Protein AF-0000000077094442 (afdb_homodimer)

Secondary structure (DSSP, 8-state):
------HHHHHHTTT--S--SSEEE-SS-EEEEETTTTEEEEEEEEE--HHHHHHHHHHTT-------S-------S---TT---B--TTS-GGG---GGG--TTSSS---TT-TTEEEEESS-GGG--S-HHHHHHTTBHHHHEEEEEHHHIIIIIHHHHHHHHHHHTT-TTEEEEEEEEE--EEEEES-GGGG-SSS---PPPBEEPP-TTSSSS-GGG-EEEEEEEEETTTTEE--SEEEEEEEEE-TTS-EEEEEEEEESS---S---GGGGB--HHHHHHHH-----GGGS----TT---SS--------GGGSPBHHHHS----PPPTHHHHHHHHHHHHH--SHHHHHHHHHHHHHHHHHH-TT-SS-PPPHHHHHHHHHHHHHHHHHHHHHH-/------HHHHHHTTT--S--SSEEE-SS-EEEEETTTTEEEEEEEEE--HHHHHHHHHHTT-------S-------S---TT---B--TTS-GGG---GGG--TTSSS---TT-TTEEEEESS-GGG--S-HHHHHHTTBHHHHEEEEEHHHIIIIIHHHHHHHHHHHTT-TTEEEEEEEEE--EEEEES-GGGG-SSS---PPPBEEPP-TTSSSS-GGG-EEEEEEEEETTTTEE--SEEEEEEEEE-TTS-EEEEEEEEESS---S---GGGGB--HHHHHHHH-----GGGS----TT---SS--------GGGSPBHHHHS----PPPTHHHHHHHHHHHHH--SHHHHHHHHHHHHHHHHHH-TT-SS-PPPHHHHHHHHHHHHHHHHHHHHHH-

Solvent-accessible surface area (backbone atoms only — not comparable to full-atom values): 44102 Å² total; per-residue (Å²): 128,83,80,76,70,49,62,45,56,48,59,48,49,62,40,41,64,46,69,72,35,60,71,42,83,58,86,65,36,36,24,22,47,29,45,43,43,32,22,31,57,29,30,41,33,53,42,63,7,73,89,42,36,67,60,46,41,53,40,66,64,58,71,83,71,76,76,61,85,88,62,67,88,64,80,77,49,44,68,70,77,88,66,63,66,36,54,46,82,87,44,59,73,82,42,41,34,51,58,80,35,42,66,28,70,74,87,66,88,69,54,76,86,31,73,50,20,21,72,33,54,59,54,52,52,89,78,28,27,88,35,57,66,42,27,48,57,33,31,24,32,35,49,22,24,41,56,24,24,42,41,25,48,70,37,62,48,42,43,54,56,52,42,54,60,58,49,28,76,70,13,61,64,7,34,38,38,40,23,32,55,31,65,61,70,43,45,20,35,52,48,77,80,54,40,56,85,88,53,93,39,83,59,62,52,34,32,78,40,77,57,79,86,48,82,78,65,65,66,80,63,43,35,42,29,37,67,40,43,37,35,40,92,69,45,32,44,37,41,50,23,39,36,41,37,39,39,34,23,34,82,86,66,49,60,29,28,45,27,35,51,43,67,45,37,55,56,60,64,93,68,64,57,68,76,30,49,46,60,51,64,58,52,26,48,56,53,40,40,44,75,42,59,63,70,48,75,71,77,71,67,70,75,66,74,77,76,73,72,76,74,64,79,70,54,75,68,69,41,50,48,46,62,79,75,39,83,58,72,64,87,82,61,73,75,45,51,57,44,34,51,35,13,40,46,66,58,40,77,40,65,69,50,34,50,50,51,51,52,49,53,51,50,53,47,36,70,75,37,69,82,50,83,77,73,66,71,55,67,68,39,50,50,46,48,52,52,48,51,52,54,42,54,56,52,50,55,53,75,74,99,126,82,78,78,70,50,62,46,54,48,58,48,49,60,39,40,64,45,69,69,35,60,71,44,82,58,87,65,37,36,22,22,46,29,45,42,42,32,23,31,57,30,33,42,34,53,42,62,8,73,90,41,37,68,61,45,41,52,39,68,63,58,73,81,69,78,77,62,88,85,61,65,87,64,82,78,49,44,67,70,78,88,65,62,65,36,54,46,82,87,44,58,73,83,41,40,36,51,58,79,34,42,67,29,68,72,89,62,88,70,54,75,88,30,77,48,19,21,71,33,55,60,54,50,50,88,80,29,25,89,34,58,65,41,27,49,58,33,34,25,30,34,49,22,24,41,57,26,23,41,41,25,48,71,39,62,47,43,44,53,54,51,43,52,60,58,48,29,77,70,13,60,63,7,34,38,39,40,24,32,54,31,66,61,70,43,46,20,34,53,47,77,80,52,40,55,86,86,53,93,38,81,58,60,52,33,32,80,41,77,56,80,87,48,82,78,65,66,66,81,64,43,36,40,28,37,69,40,44,38,36,39,90,68,46,31,44,37,42,50,22,36,37,41,39,40,39,34,23,35,80,86,66,49,62,30,29,47,26,35,51,43,67,45,38,55,56,59,63,92,67,65,57,68,77,30,49,46,60,52,66,55,53,24,49,56,51,39,41,44,74,44,59,66,69,46,75,71,77,70,67,71,74,65,75,78,74,75,71,75,75,67,79,70,55,74,66,70,41,51,48,45,63,81,76,39,83,59,70,62,88,81,61,75,74,45,50,57,42,34,51,36,12,42,46,67,58,40,78,40,66,70,50,33,52,49,50,51,50,50,53,50,50,52,49,36,71,76,38,68,84,51,82,77,74,66,72,55,67,68,39,51,50,45,49,52,52,49,49,53,55,44,53,56,51,51,56,52,74,75,97

Organism: NCBI:txid85056

Nearest PDB structures (foldseek):
  3ism-assembly1_A  TM=9.004E-01  e=8.064E-22  Drosophila melanogaster
  3s5b-assembly1_A  TM=9.381E-01  e=1.286E-20  Caenorhabditis elegans
  5gkc-assembly1_A  TM=9.289E-01  e=3.428E-20  Caenorhabditis elegans
  4qn0-assembly2_B  TM=9.281E-01  e=4.574E-20  Caenorhabditis elegans
  3s5b-assembly1_B  TM=9.253E-01  e=7.256E-20  Caenorhabditis elegans

Sequence (802 aa):
ARMVLSPFMQQTISKGLPSDERLRFFDGFVASLNYERRIPNWVLEYFPSPAVAEATAALRGEEKEEAGENEEEGSTGARREGIKFFADTTVPEAFRVTPDDYSGGREQQRLQHTRGLSRGHLAAAQFHKHSTKEMTETFNMNANVVPQDMTMNALDWLRLENLMKKLLLRYEGGIWVVTGPVFSPRYVYGDPRSWGWTESRSTSAVLPAPTVNGVNGDMKKARKVVCYELVGKHDVAVPTHLFKVVLGERGDGSHEVAAFLIPNEPIVSEQPLVAYQVPVTELEKRTGLQFFQKVLPANNTASSSWRGRKFRRQGLDALPNICRRMTCETRTVALFQAQRSIAQLRAAQSLPELQQVFNRLLEERRQQRPDEKRNQLDTAVMREYEERRKELAEEVLIEGNARMVLSPFMQQTISKGLPSDERLRFFDGFVASLNYERRIPNWVLEYFPSPAVAEATAALRGEEKEEAGENEEEGSTGARREGIKFFADTTVPEAFRVTPDDYSGGREQQRLQHTRGLSRGHLAAAQFHKHSTKEMTETFNMNANVVPQDMTMNALDWLRLENLMKKLLLRYEGGIWVVTGPVFSPRYVYGDPRSWGWTESRSTSAVLPAPTVNGVNGDMKKARKVVCYELVGKHDVAVPTHLFKVVLGERGDGSHEVAAFLIPNEPIVSEQPLVAYQVPVTELEKRTGLQFFQKVLPANNTASSSWRGRKFRRQGLDALPNICRRMTCETRTVALFQAQRSIAQLRAAQSLPELQQVFNRLLEERRQQRPDEKRNQLDTAVMREYEERRKELAEEVLIEGN

Structure (mmCIF, N/CA/C/O backbone):
data_AF-0000000077094442-model_v1
#
loop_
_entity.id
_entity.type
_entity.pdbx_description
1 polymer 'Endonuclease G, putative'
#
loop_
_atom_site.group_PDB
_atom_site.id
_atom_site.type_symbol
_atom_site.label_atom_id
_atom_site.label_alt_id
_atom_site.label_comp_id
_atom_site.label_asym_id
_atom_site.label_entity_id
_atom_site.label_seq_id
_atom_site.pdbx_PDB_ins_code
_atom_site.Cartn_x
_atom_site.Cartn_y
_atom_site.Cartn_z
_atom_site.occupancy
_atom_site.B_iso_or_equiv
_atom_site.auth_seq_id
_atom_site.auth_comp_id
_atom_site.auth_asym_id
_atom_site.auth_atom_id
_atom_site.pdbx_PDB_model_num
ATOM 1 N N . ALA A 1 1 ? -29.312 -2.533 12.469 1 30.16 1 ALA A N 1
ATOM 2 C CA . ALA A 1 1 ? -29.922 -1.207 12.438 1 30.16 1 ALA A CA 1
ATOM 3 C C . ALA A 1 1 ? -29.094 -0.239 11.594 1 30.16 1 ALA A C 1
ATOM 5 O O . ALA A 1 1 ? -27.875 -0.168 11.75 1 30.16 1 ALA A O 1
ATOM 6 N N . ARG A 1 2 ? -29.516 0.218 10.469 1 46.09 2 ARG A N 1
ATOM 7 C CA . ARG A 1 2 ? -28.797 1.147 9.594 1 46.09 2 ARG A CA 1
ATOM 8 C C . ARG A 1 2 ? -28.391 2.402 10.352 1 46.09 2 ARG A C 1
ATOM 10 O O . ARG A 1 2 ? -29.219 3.061 10.977 1 46.09 2 ARG A O 1
ATOM 17 N N . MET A 1 3 ? -27.219 2.439 10.883 1 56.41 3 MET A N 1
ATOM 18 C CA . MET A 1 3 ? -26.797 3.627 11.617 1 56.41 3 MET A CA 1
ATOM 19 C C . MET A 1 3 ? -27.234 4.898 10.898 1 56.41 3 MET A C 1
ATOM 21 O O . MET A 1 3 ? -26.922 5.078 9.719 1 56.41 3 MET A O 1
ATOM 25 N N . VAL A 1 4 ? -28.25 5.418 11.336 1 74.31 4 VAL A N 1
ATOM 26 C CA . VAL A 1 4 ? -28.719 6.688 10.789 1 74.31 4 VAL A CA 1
ATOM 27 C C . VAL A 1 4 ? -27.672 7.777 11.047 1 74.31 4 VAL A C 1
ATOM 29 O O . VAL A 1 4 ? -27.359 8.07 12.203 1 74.31 4 VAL A O 1
ATOM 32 N N . LEU A 1 5 ? -27.078 8.242 10.039 1 87.06 5 LEU A N 1
ATOM 33 C CA . LEU A 1 5 ? -26.078 9.305 10.117 1 87.06 5 LEU A CA 1
ATOM 34 C C . LEU A 1 5 ? -26.719 10.633 10.477 1 87.06 5 LEU A C 1
ATOM 36 O O . LEU A 1 5 ? -27.828 10.938 10.016 1 87.06 5 LEU A O 1
ATOM 40 N N . SER A 1 6 ? -26.156 11.445 11.367 1 89.75 6 SER A N 1
ATOM 41 C CA . SER A 1 6 ? -26.594 12.805 11.68 1 89.75 6 SER A CA 1
ATOM 42 C C . SER A 1 6 ? -26.656 13.672 10.422 1 89.75 6 SER A C 1
ATOM 44 O O . SER A 1 6 ? -26 13.367 9.422 1 89.75 6 SER A O 1
ATOM 46 N N . PRO A 1 7 ? -27.484 14.672 10.469 1 89.75 7 PRO A N 1
ATOM 47 C CA . PRO A 1 7 ? -27.531 15.578 9.32 1 89.75 7 PRO A CA 1
ATOM 48 C C . PRO A 1 7 ? -26.156 16.156 8.969 1 89.75 7 PRO A C 1
ATOM 50 O O . PRO A 1 7 ? -25.844 16.328 7.789 1 89.75 7 PRO A O 1
ATOM 53 N N . PHE A 1 8 ? -25.391 16.453 9.953 1 92.12 8 PHE A N 1
ATOM 54 C CA . PHE A 1 8 ? -24.047 16.969 9.727 1 92.12 8 PHE A CA 1
ATOM 55 C C . PHE A 1 8 ? -23.188 15.953 8.984 1 92.12 8 PHE A C 1
ATOM 57 O O . PHE A 1 8 ? -22.469 16.312 8.047 1 92.12 8 PHE A O 1
ATOM 64 N N . MET A 1 9 ? -23.266 14.734 9.406 1 94.56 9 MET A N 1
ATOM 65 C CA . MET A 1 9 ? -22.469 13.695 8.766 1 94.56 9 MET A CA 1
ATOM 66 C C . MET A 1 9 ? -22.984 13.422 7.352 1 94.56 9 MET A C 1
ATOM 68 O O . MET A 1 9 ? -22.188 13.125 6.449 1 94.56 9 MET A O 1
ATOM 72 N N . GLN A 1 10 ? -24.266 13.578 7.172 1 95.25 10 GLN A N 1
ATOM 73 C CA . GLN A 1 10 ? -24.812 13.461 5.824 1 95.25 10 GLN A CA 1
ATOM 74 C C . GLN A 1 10 ? -24.25 14.547 4.91 1 95.25 10 GLN A C 1
ATOM 76 O O . GLN A 1 10 ? -23.922 14.281 3.748 1 95.25 10 GLN A O 1
ATOM 81 N N . GLN A 1 11 ? -24.141 15.766 5.469 1 94.88 11 GLN A N 1
ATOM 82 C CA . GLN A 1 11 ? -23.531 16.859 4.715 1 94.88 11 GLN A CA 1
ATOM 83 C C . GLN A 1 11 ? -22.062 16.562 4.434 1 94.88 11 GLN A C 1
ATOM 85 O O . GLN A 1 11 ? -21.562 16.844 3.338 1 94.88 11 GLN A O 1
ATOM 90 N N . THR A 1 12 ? -21.375 15.984 5.383 1 97.19 12 THR A N 1
ATOM 91 C CA . THR A 1 12 ? -19.953 15.688 5.266 1 97.19 12 THR A CA 1
ATOM 92 C C . THR A 1 12 ? -19.688 14.742 4.094 1 97.19 12 THR A C 1
ATOM 94 O O . THR A 1 12 ? -18.734 14.938 3.336 1 97.19 12 THR A O 1
ATOM 97 N N . ILE A 1 13 ? -20.578 13.789 3.889 1 97.81 13 ILE A N 1
ATOM 98 C CA . ILE A 1 13 ? -20.328 12.789 2.854 1 97.81 13 ILE A CA 1
ATOM 99 C C . ILE A 1 13 ? -21.109 13.148 1.59 1 97.81 13 ILE A C 1
ATOM 101 O O . ILE A 1 13 ? -21.156 12.359 0.646 1 97.81 13 ILE A O 1
ATOM 105 N N . SER A 1 14 ? -21.703 14.344 1.516 1 96.88 14 SER A N 1
ATOM 106 C CA . SER A 1 14 ? -22.656 14.719 0.472 1 96.88 14 SER A CA 1
ATOM 107 C C . SER A 1 14 ? -21.969 14.836 -0.883 1 96.88 14 SER A C 1
ATOM 109 O O . SER A 1 14 ? -22.625 14.773 -1.926 1 96.88 14 SER A O 1
ATOM 111 N N . LYS A 1 15 ? -20.641 15.031 -0.854 1 98.12 15 LYS A N 1
ATOM 112 C CA . LYS A 1 15 ? -19.953 15.242 -2.121 1 98.12 15 LYS A CA 1
ATOM 113 C C . LYS A 1 15 ? -19.266 13.961 -2.594 1 98.12 15 LYS A C 1
ATOM 115 O O . LYS A 1 15 ? -18.562 13.961 -3.602 1 98.12 15 LYS A O 1
ATOM 120 N N . GLY A 1 16 ? -19.484 12.82 -1.886 1 97.06 16 GLY A N 1
ATOM 121 C CA . GLY A 1 16 ? -18.906 11.531 -2.244 1 97.06 16 GLY A CA 1
ATOM 122 C C . GLY A 1 16 ? -17.719 11.141 -1.379 1 97.06 16 GLY A C 1
ATOM 123 O O . GLY A 1 16 ? -16.938 12 -0.975 1 97.06 16 GLY A O 1
ATOM 124 N N . LEU A 1 17 ? -17.578 9.828 -1.131 1 97.81 17 LEU A N 1
ATOM 125 C CA . LEU A 1 17 ? -16.438 9.297 -0.406 1 97.81 17 LEU A CA 1
ATOM 126 C C . LEU A 1 17 ? -15.289 8.977 -1.361 1 97.81 17 LEU A C 1
ATOM 128 O O . LEU A 1 17 ? -15.516 8.516 -2.482 1 97.81 17 LEU A O 1
ATOM 132 N N . PRO A 1 18 ? -14.047 9.266 -0.887 1 98.06 18 PRO A N 1
ATOM 133 C CA . PRO A 1 18 ? -12.906 8.961 -1.751 1 98.06 18 PRO A CA 1
ATOM 134 C C . PRO A 1 18 ? -12.781 7.477 -2.068 1 98.06 18 PRO A C 1
ATOM 136 O O . PRO A 1 18 ? -12.281 7.105 -3.135 1 98.06 18 PRO A O 1
ATOM 139 N N . SER A 1 19 ? -13.07 6.617 -1.124 1 97.31 19 SER A N 1
ATOM 140 C CA . SER A 1 19 ? -13.133 5.16 -1.217 1 97.31 19 SER A CA 1
ATOM 141 C C . SER A 1 19 ? -14.039 4.574 -0.138 1 97.31 19 SER A C 1
ATOM 143 O O . SER A 1 19 ? -14.602 5.309 0.676 1 97.31 19 SER A O 1
ATOM 145 N N . ASP A 1 20 ? -14.156 3.215 -0.12 1 94 20 ASP A N 1
ATOM 146 C CA . ASP A 1 20 ? -15.148 2.627 0.772 1 94 20 ASP A CA 1
ATOM 147 C C . ASP A 1 20 ? -14.508 1.628 1.731 1 94 20 ASP A C 1
ATOM 149 O O . ASP A 1 20 ? -15.203 0.835 2.369 1 94 20 ASP A O 1
ATOM 153 N N . GLU A 1 21 ? -13.297 1.741 1.865 1 94.69 21 GLU A N 1
ATOM 154 C CA . GLU A 1 21 ? -12.586 0.756 2.676 1 94.69 21 GLU A CA 1
ATOM 155 C C . GLU A 1 21 ? -12.688 1.088 4.16 1 94.69 21 GLU A C 1
ATOM 157 O O . GLU A 1 21 ? -12.328 2.189 4.582 1 94.69 21 GLU A O 1
ATOM 162 N N . ARG A 1 22 ? -13.156 0.231 4.984 1 96.44 22 ARG A N 1
ATOM 163 C CA . ARG A 1 22 ? -13.125 0.281 6.445 1 96.44 22 ARG A CA 1
ATOM 164 C C . ARG A 1 22 ? -13.469 1.678 6.949 1 96.44 22 ARG A C 1
ATOM 166 O O . ARG A 1 22 ? -12.695 2.283 7.695 1 96.44 22 ARG A O 1
ATOM 173 N N . LEU A 1 23 ? -14.594 2.115 6.715 1 97.06 23 LEU A N 1
ATOM 174 C CA . LEU A 1 23 ? -15.07 3.451 7.055 1 97.06 23 LEU A CA 1
ATOM 175 C C . LEU A 1 23 ? -15.406 3.549 8.539 1 97.06 23 LEU A C 1
ATOM 177 O O . LEU A 1 23 ? -15.977 2.613 9.109 1 97.06 23 LEU A O 1
ATOM 181 N N . ARG A 1 24 ? -15 4.625 9.133 1 97.25 24 ARG A N 1
ATOM 182 C CA . ARG A 1 24 ? -15.359 5.016 10.492 1 97.25 24 ARG A CA 1
ATOM 183 C C . ARG A 1 24 ? -15.961 6.418 10.516 1 97.25 24 ARG A C 1
ATOM 185 O O . ARG A 1 24 ? -15.391 7.355 9.961 1 97.25 24 ARG A O 1
ATOM 192 N N . PHE A 1 25 ? -17.125 6.5 11.117 1 97.44 25 PHE A N 1
ATOM 193 C CA . PHE A 1 25 ? -17.812 7.789 11.234 1 97.44 25 PHE A CA 1
ATOM 194 C C . PHE A 1 25 ? -17.656 8.352 12.648 1 97.44 25 PHE A C 1
ATOM 196 O O . PHE A 1 25 ? -18.172 7.77 13.609 1 97.44 25 PHE A O 1
ATOM 203 N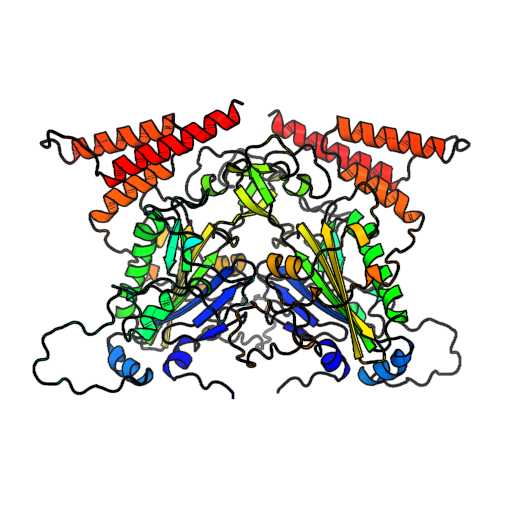 N . PHE A 1 26 ? -16.953 9.422 12.758 1 96.94 26 PHE A N 1
ATOM 204 C CA . PHE A 1 26 ? -16.797 10.156 14.016 1 96.94 26 PHE A CA 1
ATOM 205 C C . PHE A 1 26 ? -17.703 11.383 14.039 1 96.94 26 PHE A C 1
ATOM 207 O O . PHE A 1 26 ? -18.516 11.57 13.141 1 96.94 26 PHE A O 1
ATOM 214 N N . ASP A 1 27 ? -17.594 12.188 15.078 1 94.94 27 ASP A N 1
ATOM 215 C CA . ASP A 1 27 ? -18.484 13.328 15.195 1 94.94 27 ASP A CA 1
ATOM 216 C C . ASP A 1 27 ? -18.125 14.43 14.203 1 94.94 27 ASP A C 1
ATOM 218 O O . ASP A 1 27 ? -19 15.086 13.641 1 94.94 27 ASP A O 1
ATOM 222 N N . GLY A 1 28 ? -16.812 14.555 13.93 1 96.12 28 GLY A N 1
ATOM 223 C CA . GLY A 1 28 ? -16.391 15.703 13.141 1 96.12 28 GLY A CA 1
ATOM 224 C C . GLY A 1 28 ? -15.766 15.32 11.812 1 96.12 28 GLY A C 1
ATOM 225 O O . GLY A 1 28 ? -15.492 16.188 10.977 1 96.12 28 GLY A O 1
ATOM 226 N N . PHE A 1 29 ? -15.516 14.008 11.609 1 98 29 PHE A N 1
ATOM 227 C CA . PHE A 1 29 ? -14.875 13.57 10.375 1 98 29 PHE A CA 1
ATOM 228 C C . PHE A 1 29 ? -15.156 12.102 10.102 1 98 29 PHE A C 1
ATOM 230 O O . PHE A 1 29 ? -15.656 11.383 10.977 1 98 29 PHE A O 1
ATOM 237 N N . VAL A 1 30 ? -14.984 11.75 8.891 1 98.56 30 VAL A N 1
ATOM 238 C CA . VAL A 1 30 ? -15.016 10.359 8.453 1 98.56 30 VAL A CA 1
ATOM 239 C C . VAL A 1 30 ? -13.594 9.883 8.133 1 98.56 30 VAL A C 1
ATOM 241 O O . VAL A 1 30 ? -12.805 10.625 7.543 1 98.56 30 VAL A O 1
ATOM 244 N N . ALA A 1 31 ? -13.289 8.641 8.57 1 98.69 31 ALA A N 1
ATOM 245 C CA . ALA A 1 31 ? -11.969 8.094 8.289 1 98.69 31 ALA A CA 1
ATOM 246 C C . ALA A 1 31 ? -12.078 6.742 7.586 1 98.69 31 ALA A C 1
ATOM 248 O O . ALA A 1 31 ? -13.031 5.996 7.801 1 98.69 31 ALA A O 1
ATOM 249 N N . SER A 1 32 ? -11.18 6.5 6.703 1 98.56 32 SER A N 1
ATOM 250 C CA . SER A 1 32 ? -10.914 5.168 6.172 1 98.56 32 SER A CA 1
ATOM 251 C C . SER A 1 32 ? -9.625 4.586 6.746 1 98.56 32 SER A C 1
ATOM 253 O O . SER A 1 32 ? -8.562 5.195 6.633 1 98.56 32 SER A O 1
ATOM 255 N N . LEU A 1 33 ? -9.727 3.412 7.355 1 98.25 33 LEU A N 1
ATOM 256 C CA . LEU A 1 33 ? -8.57 2.816 8.016 1 98.25 33 LEU A CA 1
ATOM 257 C C . LEU A 1 33 ? -7.816 1.894 7.062 1 98.25 33 LEU A C 1
ATOM 259 O O . LEU A 1 33 ? -8.43 1.202 6.246 1 98.25 33 LEU A O 1
ATOM 263 N N . ASN A 1 34 ? -6.551 1.882 7.16 1 98.5 34 ASN A N 1
ATOM 264 C CA . ASN A 1 34 ? -5.676 0.944 6.465 1 98.5 34 ASN A CA 1
ATOM 265 C C . ASN A 1 34 ? -4.98 -0 7.441 1 98.5 34 ASN A C 1
ATOM 267 O O . ASN A 1 34 ? -4.039 0.396 8.133 1 98.5 34 ASN A O 1
ATOM 271 N N . TYR A 1 35 ? -5.43 -1.199 7.465 1 98.19 35 TYR A N 1
ATOM 272 C CA . TYR A 1 35 ? -4.887 -2.17 8.406 1 98.19 35 TYR A CA 1
ATOM 273 C C . TYR A 1 35 ? -3.496 -2.629 7.973 1 98.19 35 TYR A C 1
ATOM 275 O O . TYR A 1 35 ? -2.65 -2.943 8.812 1 98.19 35 TYR A O 1
ATOM 283 N N . GLU A 1 36 ? -3.221 -2.652 6.727 1 98.44 36 GLU A N 1
ATOM 284 C CA . GLU A 1 36 ? -1.904 -3.062 6.246 1 98.44 36 GLU A CA 1
ATOM 285 C C . GLU A 1 36 ? -0.829 -2.064 6.664 1 98.44 36 GLU A C 1
ATOM 287 O O . GLU A 1 36 ? 0.213 -2.453 7.195 1 98.44 36 GLU A O 1
ATOM 292 N N . ARG A 1 37 ? -1.141 -0.789 6.438 1 98.75 37 ARG A N 1
ATOM 293 C CA . ARG A 1 37 ? -0.158 0.26 6.688 1 98.75 37 ARG A CA 1
ATOM 294 C C . ARG A 1 37 ? -0.325 0.841 8.086 1 98.75 37 ARG A C 1
ATOM 296 O O . ARG A 1 37 ? 0.522 1.606 8.555 1 98.75 37 ARG A O 1
ATOM 303 N N . ARG A 1 38 ? -1.443 0.547 8.781 1 98.56 38 ARG A N 1
ATOM 304 C CA . ARG A 1 38 ? -1.755 0.934 10.156 1 98.56 38 ARG A CA 1
ATOM 305 C C . ARG A 1 38 ? -1.803 2.451 10.297 1 98.56 38 ARG A C 1
ATOM 307 O O . ARG A 1 38 ? -1.294 3.004 11.281 1 98.56 38 ARG A O 1
ATOM 314 N N . ILE A 1 39 ? -2.24 3.113 9.297 1 98.75 39 ILE A N 1
ATOM 315 C CA . ILE A 1 39 ? -2.58 4.531 9.234 1 98.75 39 ILE A CA 1
ATOM 316 C C . ILE A 1 39 ? -3.871 4.715 8.438 1 98.75 39 ILE A C 1
ATOM 318 O O . ILE A 1 39 ? -4.355 3.775 7.805 1 98.75 39 ILE A O 1
ATOM 322 N N . PRO A 1 40 ? -4.48 5.922 8.539 1 98.75 40 PRO A N 1
ATOM 323 C CA . PRO A 1 40 ? -5.668 6.125 7.703 1 98.75 40 PRO A CA 1
ATOM 324 C C . PRO A 1 40 ? -5.332 6.203 6.215 1 98.75 40 PRO A C 1
ATOM 326 O O . PRO A 1 40 ? -4.266 6.695 5.844 1 98.75 40 PRO A O 1
ATOM 329 N N . ASN A 1 41 ? -6.281 5.711 5.395 1 98.69 41 ASN A N 1
ATOM 330 C CA . ASN A 1 41 ? -6.211 6.012 3.967 1 98.69 41 ASN A CA 1
ATOM 331 C C . ASN A 1 41 ? -6.504 7.48 3.688 1 98.69 41 ASN A C 1
ATOM 333 O O . ASN A 1 41 ? -5.906 8.078 2.791 1 98.69 41 ASN A O 1
ATOM 337 N N . TRP A 1 42 ? -7.492 7.984 4.426 1 98.88 42 TRP A N 1
ATOM 338 C CA . TRP A 1 42 ? -7.918 9.375 4.309 1 98.88 42 TRP A CA 1
ATOM 339 C C . TRP A 1 42 ? -8.891 9.742 5.426 1 98.88 42 TRP A C 1
ATOM 341 O O . TRP A 1 42 ? -9.438 8.867 6.094 1 98.88 42 TRP A O 1
ATOM 351 N N . VAL A 1 43 ? -8.992 11.031 5.629 1 98.88 43 VAL A N 1
ATOM 352 C CA . VAL A 1 43 ? -10.062 11.602 6.434 1 98.88 43 VAL A CA 1
ATOM 353 C C . VAL A 1 43 ? -10.812 12.656 5.617 1 98.88 43 VAL A C 1
ATOM 355 O O . VAL A 1 43 ? -10.219 13.352 4.789 1 98.88 43 VAL A O 1
ATOM 358 N N . LEU A 1 44 ? -12.078 12.719 5.797 1 98.88 44 LEU A N 1
ATOM 359 C CA . LEU A 1 44 ? -12.953 13.688 5.145 1 98.88 44 LEU A CA 1
ATOM 360 C C . LEU A 1 44 ? -13.625 14.594 6.168 1 98.88 44 LEU A C 1
ATOM 362 O O . LEU A 1 44 ? -14.211 14.109 7.145 1 98.88 44 LEU A O 1
ATOM 366 N N . GLU A 1 45 ? -13.469 15.852 5.969 1 98.44 45 GLU A N 1
ATOM 367 C CA . GLU A 1 45 ? -14.062 16.859 6.828 1 98.44 45 GLU A CA 1
ATOM 368 C C . GLU A 1 45 ? -14.945 17.812 6.027 1 98.44 45 GLU A C 1
ATOM 370 O O . GLU A 1 45 ? -14.688 18.062 4.848 1 98.44 45 GLU A O 1
ATOM 375 N N . TYR A 1 46 ? -15.977 18.281 6.66 1 97.38 46 TYR A N 1
ATOM 376 C CA . TYR A 1 46 ? -16.781 19.406 6.195 1 97.38 46 TYR A CA 1
ATOM 377 C C . TYR A 1 46 ? -16.734 20.562 7.188 1 97.38 46 TYR A C 1
ATOM 379 O O . TYR A 1 46 ? -16.922 20.359 8.391 1 97.38 46 TYR A O 1
ATOM 387 N N . PHE A 1 47 ? -16.422 21.719 6.668 1 95.56 47 PHE A N 1
ATOM 388 C CA . PHE A 1 47 ? -16.438 22.938 7.465 1 95.56 47 PHE A CA 1
ATOM 389 C C . PHE A 1 47 ? -17.484 23.922 6.938 1 95.56 47 PHE A C 1
ATOM 391 O O . PHE A 1 47 ? -17.344 24.438 5.832 1 95.56 47 PHE A O 1
ATOM 398 N N . PRO A 1 48 ? -18.453 24.141 7.742 1 92.75 48 PRO A N 1
ATOM 399 C CA . PRO A 1 48 ? -19.438 25.141 7.324 1 92.75 48 PRO A CA 1
ATOM 400 C C . PRO A 1 48 ? -18.891 26.578 7.359 1 92.75 48 PRO A C 1
ATOM 402 O O . PRO A 1 48 ? -17.953 26.859 8.109 1 92.75 48 PRO A O 1
ATOM 405 N N . SER A 1 49 ? -19.5 27.359 6.562 1 89.56 49 SER A N 1
ATOM 406 C CA . SER A 1 49 ? -19.156 28.781 6.648 1 89.56 49 SER A CA 1
ATOM 407 C C . SER A 1 49 ? -19.578 29.375 7.992 1 89.56 49 SER A C 1
ATOM 409 O O . SER A 1 49 ? -20.531 28.906 8.609 1 89.56 49 SER A O 1
ATOM 411 N N . PRO A 1 50 ? -18.75 30.359 8.445 1 80.12 50 PRO A N 1
ATOM 412 C CA . PRO A 1 50 ? -19.141 31 9.703 1 80.12 50 PRO A CA 1
ATOM 413 C C . PRO A 1 50 ? -20.562 31.547 9.672 1 80.12 50 PRO A C 1
ATOM 415 O O . PRO A 1 50 ? -21.234 31.578 10.703 1 80.12 50 PRO A O 1
ATOM 418 N N . ALA A 1 51 ? -20.984 31.984 8.57 1 70.44 51 ALA A N 1
ATOM 419 C CA . ALA A 1 51 ? -22.328 32.531 8.445 1 70.44 51 ALA A CA 1
ATOM 420 C C . ALA A 1 51 ? -23.375 31.438 8.719 1 70.44 51 ALA A C 1
ATOM 422 O O . ALA A 1 51 ? -24.484 31.75 9.18 1 70.44 51 ALA A O 1
ATOM 423 N N . VAL A 1 52 ? -23 30.25 8.469 1 63.56 52 VAL A N 1
ATOM 424 C CA . VAL A 1 52 ? -23.969 29.172 8.609 1 63.56 52 VAL A CA 1
ATOM 425 C C . VAL A 1 52 ? -23.609 28.312 9.828 1 63.56 52 VAL A C 1
ATOM 427 O O . VAL A 1 52 ? -24.266 27.297 10.094 1 63.56 52 VAL A O 1
ATOM 430 N N . ALA A 1 53 ? -22.578 28.688 10.484 1 64.81 53 ALA A N 1
ATOM 431 C CA . ALA A 1 53 ? -22.078 27.906 11.617 1 64.81 53 ALA A CA 1
ATOM 432 C C . ALA A 1 53 ? -23.156 27.719 12.68 1 64.81 53 ALA A C 1
ATOM 434 O O . ALA A 1 53 ? -23.266 26.656 13.281 1 64.81 53 ALA A O 1
ATOM 435 N N . GLU A 1 54 ? -23.875 28.75 12.828 1 57.75 54 GLU A N 1
ATOM 436 C CA . GLU A 1 54 ? -24.953 28.609 13.789 1 57.75 54 GLU A CA 1
ATOM 437 C C . GLU A 1 54 ? -25.953 27.531 13.359 1 57.75 54 GLU A C 1
ATOM 439 O O . GLU A 1 54 ? -26.375 26.719 14.18 1 57.75 54 GLU A O 1
ATOM 444 N N . ALA A 1 55 ? -26.25 27.5 12.141 1 50.84 55 ALA A N 1
ATOM 445 C CA . ALA A 1 55 ? -27.172 26.5 11.617 1 50.84 55 ALA A CA 1
ATOM 446 C C . ALA A 1 55 ? -26.547 25.109 11.68 1 50.84 55 ALA A C 1
ATOM 448 O O . ALA A 1 55 ? -27.25 24.125 11.953 1 50.84 55 ALA A O 1
ATOM 449 N N . THR A 1 56 ? -25.297 25.078 11.555 1 60.47 56 THR A N 1
ATOM 450 C CA . THR A 1 56 ? -24.594 23.797 11.562 1 60.47 56 THR A CA 1
ATOM 451 C C . THR A 1 56 ? -24.531 23.234 12.977 1 60.47 56 THR A C 1
ATOM 453 O O . THR A 1 56 ? -24.594 22.016 13.164 1 60.47 56 THR A O 1
ATOM 456 N N . ALA A 1 57 ? -24.391 24.125 13.922 1 61.5 57 ALA A N 1
ATOM 457 C CA . ALA A 1 57 ? -24.469 23.672 15.305 1 61.5 57 ALA A CA 1
ATOM 458 C C . ALA A 1 57 ? -25.766 22.906 15.562 1 61.5 57 ALA A C 1
ATOM 460 O O . ALA A 1 57 ? -25.766 21.906 16.281 1 61.5 57 ALA A O 1
ATOM 461 N N . ALA A 1 58 ? -26.766 23.406 14.938 1 55.41 58 ALA A N 1
ATOM 462 C CA . ALA A 1 58 ? -28.062 22.719 15.031 1 55.41 58 ALA A CA 1
ATOM 463 C C . ALA A 1 58 ? -28.016 21.344 14.375 1 55.41 58 ALA A C 1
ATOM 465 O O . ALA A 1 58 ? -28.609 20.391 14.883 1 55.41 58 ALA A O 1
ATOM 466 N N . LEU A 1 59 ? -27.281 21.266 13.352 1 60.59 59 LEU A N 1
ATOM 467 C CA . LEU A 1 59 ? -27.156 20.016 12.617 1 60.59 59 LEU A CA 1
ATOM 468 C C . LEU A 1 59 ? -26.391 18.969 13.43 1 60.59 59 LEU A C 1
ATOM 470 O O . LEU A 1 59 ? -26.578 17.766 13.242 1 60.59 59 LEU A O 1
ATOM 474 N N . ARG A 1 60 ? -25.578 19.547 14.336 1 61.88 60 ARG A N 1
ATOM 475 C CA . ARG A 1 60 ? -24.781 18.656 15.18 1 61.88 60 ARG A CA 1
ATOM 476 C C . ARG A 1 60 ? -25.547 18.266 16.438 1 61.88 60 ARG A C 1
ATOM 478 O O . ARG A 1 60 ? -25.062 17.453 17.234 1 61.88 60 ARG A O 1
ATOM 485 N N . GLY A 1 61 ? -26.828 18.672 16.562 1 50.69 61 GLY A N 1
ATOM 486 C CA . GLY A 1 61 ? -27.625 18.406 17.734 1 50.69 61 GLY A CA 1
ATOM 487 C C . GLY A 1 61 ? -27.141 19.125 18.969 1 50.69 61 GLY A C 1
ATOM 488 O O . GLY A 1 61 ? -27.328 18.656 20.094 1 50.69 61 GLY A O 1
ATOM 489 N N . GLU A 1 62 ? -26.297 20.078 18.891 1 49.34 62 GLU A N 1
ATOM 490 C CA . GLU A 1 62 ? -25.812 20.812 20.062 1 49.34 62 GLU A CA 1
ATOM 491 C C . GLU A 1 62 ? -26.922 21.688 20.641 1 49.34 62 GLU A C 1
ATOM 493 O O . GLU A 1 62 ? -27.562 22.453 19.922 1 49.34 62 GLU A O 1
ATOM 498 N N . GLU A 1 63 ? -27.656 21.172 21.641 1 42.25 63 GLU A N 1
ATOM 499 C CA . GLU A 1 63 ? -28.594 22 22.375 1 42.25 63 GLU A CA 1
ATOM 500 C C . GLU A 1 63 ? -27.906 23.219 22.984 1 42.25 63 GLU A C 1
ATOM 502 O O . GLU A 1 63 ? -26.781 23.125 23.469 1 42.25 63 GLU A O 1
ATOM 507 N N . LYS A 1 64 ? -28.406 24.516 22.734 1 38.47 64 LYS A N 1
ATOM 508 C CA . LYS A 1 64 ? -28 25.719 23.469 1 38.47 64 LYS A CA 1
ATOM 509 C C . LYS A 1 64 ? -27.969 25.453 24.969 1 38.47 64 LYS A C 1
ATOM 511 O O . LYS A 1 64 ? -29 25.203 25.594 1 38.47 64 LYS A O 1
ATOM 516 N N . GLU A 1 65 ? -27.047 24.891 25.578 1 33.81 65 GLU A N 1
ATOM 517 C CA . GLU A 1 65 ? -27.062 25.047 27.031 1 33.81 65 GLU A CA 1
ATOM 518 C C . GLU A 1 65 ? -27.281 26.5 27.422 1 33.81 65 GLU A C 1
ATOM 520 O O . GLU A 1 65 ? -26.688 27.406 26.828 1 33.81 65 GLU A O 1
ATOM 525 N N . GLU A 1 66 ? -28.359 26.875 27.969 1 31.58 66 GLU A N 1
ATOM 526 C CA . GLU A 1 66 ? -28.609 28.172 28.578 1 31.58 66 GLU A CA 1
ATOM 527 C C . GLU A 1 66 ? -27.375 28.719 29.281 1 31.58 66 GLU A C 1
ATOM 529 O O . GLU A 1 66 ? -26.766 28.031 30.109 1 31.58 66 GLU A O 1
ATOM 534 N N . ALA A 1 67 ? -26.688 29.719 28.656 1 31.2 67 ALA A N 1
ATOM 535 C CA . ALA A 1 67 ? -25.641 30.484 29.312 1 31.2 67 ALA A CA 1
ATOM 536 C C . ALA A 1 67 ? -26.047 30.875 30.734 1 31.2 67 ALA A C 1
ATOM 538 O O . ALA A 1 67 ? -27.031 31.594 30.922 1 31.2 67 ALA A O 1
ATOM 539 N N . GLY A 1 68 ? -25.984 30.156 31.766 1 29.95 68 GLY A N 1
ATOM 540 C CA . GLY A 1 68 ? -26.047 30.891 33.031 1 29.95 68 GLY A CA 1
ATOM 541 C C . GLY A 1 68 ? -25.25 32.188 33 1 29.95 68 GLY A C 1
ATOM 542 O O . GLY A 1 68 ? -24.422 32.375 32.094 1 29.95 68 GLY A O 1
ATOM 543 N N . GLU A 1 69 ? -25.594 33.281 33.812 1 30.17 69 GLU A N 1
ATOM 544 C CA . GLU A 1 69 ? -25.219 34.688 33.906 1 30.17 69 GLU A CA 1
ATOM 545 C C . GLU A 1 69 ? -23.719 34.906 33.656 1 30.17 69 GLU A C 1
ATOM 547 O O . GLU A 1 69 ? -23.281 36 33.312 1 30.17 69 GLU A O 1
ATOM 552 N N . ASN A 1 70 ? -22.859 34.281 34.594 1 28.61 70 ASN A N 1
ATOM 553 C CA . ASN A 1 70 ? -21.469 34.719 34.594 1 28.61 70 ASN A CA 1
ATOM 554 C C . ASN A 1 70 ? -20.734 34.281 33.344 1 28.61 70 ASN A C 1
ATOM 556 O O . ASN A 1 70 ? -20.188 33.156 33.281 1 28.61 70 ASN A O 1
ATOM 560 N N . GLU A 1 71 ? -21.312 34.5 32.125 1 31.06 71 GLU A N 1
ATOM 561 C CA . GLU A 1 71 ? -20.812 34.188 30.797 1 31.06 71 GLU A CA 1
ATOM 562 C C . GLU A 1 71 ? -19.453 34.812 30.547 1 31.06 71 GLU A C 1
ATOM 564 O O . GLU A 1 71 ? -19.359 35.938 30.078 1 31.06 71 GLU A O 1
ATOM 569 N N . GLU A 1 72 ? -18.547 34.938 31.562 1 29.33 72 GLU A N 1
ATOM 570 C CA . GLU A 1 72 ? -17.25 35.438 31.078 1 29.33 72 GLU A CA 1
ATOM 571 C C . GLU A 1 72 ? -16.891 34.812 29.734 1 29.33 72 GLU A C 1
ATOM 573 O O . GLU A 1 72 ? -17.359 33.719 29.422 1 29.33 72 GLU A O 1
ATOM 578 N N . GLU A 1 73 ? -16.359 35.594 28.734 1 33.03 73 GLU A N 1
ATOM 579 C CA . GLU A 1 73 ? -15.891 35.438 27.359 1 33.03 73 GLU A CA 1
ATOM 580 C C . GLU A 1 73 ? -15.211 34.094 27.156 1 33.03 73 GLU A C 1
ATOM 582 O O . GLU A 1 73 ? -14.055 34.031 26.734 1 33.03 73 GLU A O 1
ATOM 587 N N . GLY A 1 74 ? -15.156 33.188 28.109 1 33.78 74 GLY A N 1
ATOM 588 C CA . GLY A 1 74 ? -14.328 31.984 27.969 1 33.78 74 GLY A CA 1
ATOM 589 C C . GLY A 1 74 ? -14.648 31.172 26.734 1 33.78 74 GLY A C 1
ATOM 590 O O . GLY A 1 74 ? -15.812 30.875 26.453 1 33.78 74 GLY A O 1
ATOM 591 N N . SER A 1 75 ? -13.992 31.406 25.516 1 38.78 75 SER A N 1
ATOM 592 C CA . SER A 1 75 ? -14.039 30.609 24.297 1 38.78 75 SER A CA 1
ATOM 593 C C . SER A 1 75 ? -14.352 29.141 24.594 1 38.78 75 SER A C 1
ATOM 595 O O . SER A 1 75 ? -13.578 28.469 25.281 1 38.78 75 SER A O 1
ATOM 597 N N . THR A 1 76 ? -15.445 28.625 24.828 1 43.62 76 THR A N 1
ATOM 598 C CA . THR A 1 76 ? -16.172 27.422 25.203 1 43.62 76 THR A CA 1
ATOM 599 C C . THR A 1 76 ? -15.68 26.234 24.391 1 43.62 76 THR A C 1
ATOM 601 O O . THR A 1 76 ? -16.219 25.125 24.516 1 43.62 76 THR A O 1
ATOM 604 N N . GLY A 1 77 ? -14.906 26.375 23.469 1 50.12 77 GLY A N 1
ATOM 605 C CA . GLY A 1 77 ? -14.5 25.188 22.734 1 50.12 77 GLY A CA 1
ATOM 606 C C . GLY A 1 77 ? -13.578 24.281 23.531 1 50.12 77 GLY A C 1
ATOM 607 O O . GLY A 1 77 ? -13.078 24.672 24.594 1 50.12 77 GLY A O 1
ATOM 608 N N . ALA A 1 78 ? -13.719 22.938 23.328 1 59.94 78 ALA A N 1
ATOM 609 C CA . ALA A 1 78 ? -12.852 21.938 23.953 1 59.94 78 ALA A CA 1
ATOM 610 C C . ALA A 1 78 ? -11.391 22.359 23.859 1 59.94 78 ALA A C 1
ATOM 612 O O . ALA A 1 78 ? -10.961 22.953 22.875 1 59.94 78 ALA A O 1
ATOM 613 N N . ARG A 1 79 ? -10.641 22.359 25.047 1 66.19 79 ARG A N 1
ATOM 614 C CA . ARG A 1 79 ? -9.203 22.625 25.094 1 66.19 79 ARG A CA 1
ATOM 615 C C . ARG A 1 79 ? -8.414 21.328 24.906 1 66.19 79 ARG A C 1
ATOM 617 O O . ARG A 1 79 ? -8.812 20.281 25.406 1 66.19 79 ARG A O 1
ATOM 624 N N . ARG A 1 80 ? -7.457 21.422 24.109 1 76.62 80 ARG A N 1
ATOM 625 C CA . ARG A 1 80 ? -6.598 20.281 23.781 1 76.62 80 ARG A CA 1
ATOM 626 C C . ARG A 1 80 ? -5.859 19.781 25.016 1 76.62 80 ARG A C 1
ATOM 628 O O . ARG A 1 80 ? -5.551 18.594 25.125 1 76.62 80 ARG A O 1
ATOM 635 N N . GLU A 1 81 ? -5.742 20.625 25.969 1 74.19 81 GLU A N 1
ATOM 636 C CA . GLU A 1 81 ? -4.934 20.266 27.125 1 74.19 81 GLU A CA 1
ATOM 637 C C . GLU A 1 81 ? -5.516 19.047 27.859 1 74.19 81 GLU A C 1
ATOM 639 O O . GLU A 1 81 ? -6.723 19 28.109 1 74.19 81 GLU A O 1
ATOM 644 N N . GLY A 1 82 ? -4.723 18.078 28.016 1 81.88 82 GLY A N 1
ATOM 645 C CA . GLY A 1 82 ? -5.102 16.891 28.781 1 81.88 82 GLY A CA 1
ATOM 646 C C . GLY A 1 82 ? -5.566 15.742 27.891 1 81.88 82 GLY A C 1
ATOM 647 O O . GLY A 1 82 ? -5.672 14.602 28.359 1 81.88 82 GLY A O 1
ATOM 648 N N . ILE A 1 83 ? -5.859 16.031 26.656 1 91.19 83 ILE A N 1
ATOM 649 C CA . ILE A 1 83 ? -6.316 14.961 25.781 1 91.19 83 ILE A CA 1
ATOM 650 C C . ILE A 1 83 ? -5.117 14.172 25.266 1 91.19 83 ILE A C 1
ATOM 652 O O . ILE A 1 83 ? -4.145 14.766 24.781 1 91.19 83 ILE A O 1
ATOM 656 N N . LYS A 1 84 ? -5.168 12.898 25.422 1 92.62 84 LYS A N 1
ATOM 657 C CA . LYS A 1 84 ? -4.035 12.047 25.062 1 92.62 84 LYS A CA 1
ATOM 658 C C . LYS A 1 84 ? -4.328 11.25 23.797 1 92.62 84 LYS A C 1
ATOM 660 O O . LYS A 1 84 ? -5.473 10.867 23.547 1 92.62 84 LYS A O 1
ATOM 665 N N . PHE A 1 85 ? -3.256 11.078 23.094 1 96.06 85 PHE A N 1
ATOM 666 C CA . PHE A 1 85 ? -3.336 10.109 22.016 1 96.06 85 PHE A CA 1
ATOM 667 C C . PHE A 1 85 ? -3.668 8.727 22.547 1 96.06 85 PHE A C 1
ATOM 669 O O . PHE A 1 85 ? -3.229 8.352 23.641 1 96.06 85 PHE A O 1
ATOM 676 N N . PHE A 1 86 ? -4.48 7.949 21.734 1 96.5 86 PHE A N 1
ATOM 677 C CA . PHE A 1 86 ? -4.887 6.652 22.266 1 96.5 86 PHE A CA 1
ATOM 678 C C . PHE A 1 86 ? -4.969 5.613 21.156 1 96.5 86 PHE A C 1
ATOM 680 O O . PHE A 1 86 ? -5.184 5.953 19.984 1 96.5 86 PHE A O 1
ATOM 687 N N . ALA A 1 87 ? -4.727 4.387 21.562 1 97.25 87 ALA A N 1
ATOM 688 C CA . ALA A 1 87 ? -4.938 3.242 20.688 1 97.25 87 ALA A CA 1
ATOM 689 C C . ALA A 1 87 ? -6.422 2.941 20.516 1 97.25 87 ALA A C 1
ATOM 691 O O . ALA A 1 87 ? -7.18 2.969 21.484 1 97.25 87 ALA A O 1
ATOM 692 N N . ASP A 1 88 ? -6.871 2.68 19.344 1 97.38 88 ASP A N 1
ATOM 693 C CA . ASP A 1 88 ? -8.258 2.346 19.047 1 97.38 88 ASP A CA 1
ATOM 694 C C . ASP A 1 88 ? -8.547 0.878 19.359 1 97.38 88 ASP A C 1
ATOM 696 O O . ASP A 1 88 ? -8.188 -0.006 18.578 1 97.38 88 ASP A O 1
ATOM 700 N N . THR A 1 89 ? -9.289 0.568 20.281 1 95.88 89 THR A N 1
ATOM 701 C CA . THR A 1 89 ? -9.508 -0.799 20.75 1 95.88 89 THR A CA 1
ATOM 702 C C . THR A 1 89 ? -10.492 -1.521 19.828 1 95.88 89 THR A C 1
ATOM 704 O O . THR A 1 89 ? -10.641 -2.742 19.906 1 95.88 89 THR A O 1
ATOM 707 N N . THR A 1 90 ? -11.117 -0.755 18.969 1 95.12 90 THR A N 1
ATOM 708 C CA . THR A 1 90 ? -12.023 -1.397 18.031 1 95.12 90 THR A CA 1
ATOM 709 C C . THR A 1 90 ? -11.258 -1.969 16.844 1 95.12 90 THR A C 1
ATOM 711 O O . THR A 1 90 ? -11.797 -2.766 16.062 1 95.12 90 THR A O 1
ATOM 714 N N . VAL A 1 91 ? -10.062 -1.57 16.656 1 96.75 91 VAL A N 1
ATOM 715 C CA . VAL A 1 91 ? -9.18 -2.143 15.648 1 96.75 91 VAL A CA 1
ATOM 716 C C . VAL A 1 91 ? -8.609 -3.463 16.156 1 96.75 91 VAL A C 1
ATOM 718 O O . VAL A 1 91 ? -8.156 -3.557 17.297 1 96.75 91 VAL A O 1
ATOM 721 N N . PRO A 1 92 ? -8.672 -4.516 15.305 1 94.25 92 PRO A N 1
ATOM 722 C CA . PRO A 1 92 ? -8.055 -5.77 15.734 1 94.25 92 PRO A CA 1
ATOM 723 C C . PRO A 1 92 ? -6.617 -5.582 16.219 1 94.25 92 PRO A C 1
ATOM 725 O O . PRO A 1 92 ? -5.871 -4.777 15.664 1 94.25 92 PRO A O 1
ATOM 728 N N . GLU A 1 93 ? -6.234 -6.289 17.188 1 93.06 93 GLU A N 1
ATOM 729 C CA . GLU A 1 93 ? -4.969 -6.125 17.906 1 93.06 93 GLU A CA 1
ATOM 730 C C . GLU A 1 93 ? -3.787 -6.137 16.938 1 93.06 93 GLU A C 1
ATOM 732 O O . GLU A 1 93 ? -2.857 -5.34 17.078 1 93.06 93 GLU A O 1
ATOM 737 N N . ALA A 1 94 ? -3.854 -6.945 15.992 1 92.88 94 ALA A N 1
ATOM 738 C CA . ALA A 1 94 ? -2.74 -7.121 15.07 1 92.88 94 ALA A CA 1
ATOM 739 C C . ALA A 1 94 ? -2.471 -5.84 14.281 1 92.88 94 ALA A C 1
ATOM 741 O O . ALA A 1 94 ? -1.383 -5.66 13.734 1 92.88 94 ALA A O 1
ATOM 742 N N . PHE A 1 95 ? -3.488 -4.973 14.258 1 97.38 95 PHE A N 1
ATOM 743 C CA . PHE A 1 95 ? -3.383 -3.781 13.422 1 97.38 95 PHE A CA 1
ATOM 744 C C . PHE A 1 95 ? -3.396 -2.518 14.281 1 97.38 95 PHE A C 1
ATOM 746 O O . PHE A 1 95 ? -3.371 -1.405 13.75 1 97.38 95 PHE A O 1
ATOM 753 N N . ARG A 1 96 ? -3.361 -2.639 15.531 1 97.44 96 ARG A N 1
ATOM 754 C CA . ARG A 1 96 ? -3.533 -1.518 16.453 1 97.44 96 ARG A CA 1
ATOM 755 C C . ARG A 1 96 ? -2.227 -0.754 16.641 1 97.44 96 ARG A C 1
ATOM 757 O O . ARG A 1 96 ? -1.167 -1.36 16.812 1 97.44 96 ARG A O 1
ATOM 764 N N . VAL A 1 97 ? -2.334 0.518 16.516 1 97.5 97 VAL A N 1
ATOM 765 C CA . VAL A 1 97 ? -1.205 1.421 16.719 1 97.5 97 VAL A CA 1
ATOM 766 C C . VAL A 1 97 ? -1.279 2.049 18.109 1 97.5 97 VAL A C 1
ATOM 768 O O . VAL A 1 97 ? -2.355 2.449 18.562 1 97.5 97 VAL A O 1
ATOM 771 N N . THR A 1 98 ? -0.178 2.186 18.766 1 95.31 98 THR A N 1
ATOM 772 C CA . THR A 1 98 ? -0.112 2.822 20.078 1 95.31 98 THR A CA 1
ATOM 773 C C . THR A 1 98 ? 0.662 4.137 20 1 95.31 98 THR A C 1
ATOM 775 O O . THR A 1 98 ? 1.48 4.328 19.094 1 95.31 98 THR A O 1
ATOM 778 N N . PRO A 1 99 ? 0.375 5.016 20.953 1 92.56 99 PRO A N 1
ATOM 779 C CA . PRO A 1 99 ? 1.092 6.293 20.969 1 92.56 99 PRO A CA 1
ATOM 780 C C . PRO A 1 99 ? 2.605 6.121 21.047 1 92.56 99 PRO A C 1
ATOM 782 O O . PRO A 1 99 ? 3.357 6.992 20.594 1 92.56 99 PRO A O 1
ATOM 785 N N . ASP A 1 100 ? 3.125 5.039 21.453 1 89.69 100 ASP A N 1
ATOM 786 C CA . ASP A 1 100 ? 4.555 4.809 21.641 1 89.69 100 ASP A CA 1
ATOM 787 C C . ASP A 1 100 ? 5.215 4.316 20.359 1 89.69 100 ASP A C 1
ATOM 789 O O . ASP A 1 100 ? 6.441 4.176 20.297 1 89.69 100 ASP A O 1
ATOM 793 N N . ASP A 1 101 ? 4.445 4.047 19.359 1 92.94 101 ASP A N 1
ATOM 794 C CA . ASP A 1 101 ? 5.023 3.57 18.109 1 92.94 101 ASP A CA 1
ATOM 795 C C . ASP A 1 101 ? 5.863 4.656 17.438 1 92.94 101 ASP A C 1
ATOM 797 O O . ASP A 1 101 ? 6.828 4.359 16.734 1 92.94 101 ASP A O 1
ATOM 801 N N . TYR A 1 102 ? 5.48 5.91 17.578 1 87.06 102 TYR A N 1
ATOM 802 C CA . TYR A 1 102 ? 6.262 7.059 17.141 1 87.06 102 TYR A CA 1
ATOM 803 C C . TYR A 1 102 ? 5.867 8.312 17.906 1 87.06 102 TYR A C 1
ATOM 805 O O . TYR A 1 102 ? 4.691 8.672 17.953 1 87.06 102 TYR A O 1
ATOM 813 N N . SER A 1 103 ? 6.73 8.898 18.734 1 73.81 103 SER A N 1
ATOM 814 C CA . SER A 1 103 ? 6.371 9.977 19.656 1 73.81 103 SER A CA 1
ATOM 815 C C . SER A 1 103 ? 7.215 11.227 19.406 1 73.81 103 SER A C 1
ATOM 817 O O . SER A 1 103 ? 7.012 12.258 20.047 1 73.81 103 SER A O 1
ATOM 819 N N . GLY A 1 104 ? 7.875 11.461 18.062 1 59 104 GLY A N 1
ATOM 820 C CA . GLY A 1 104 ? 8.609 12.641 17.625 1 59 104 GLY A CA 1
ATOM 821 C C . GLY A 1 104 ? 9.844 12.914 18.484 1 59 104 GLY A C 1
ATOM 822 O O . GLY A 1 104 ? 10.898 13.273 17.953 1 59 104 GLY A O 1
ATOM 823 N N . GLY A 1 105 ? 9.688 13.648 19.875 1 50.75 105 GLY A N 1
ATOM 824 C CA . GLY A 1 105 ? 10.664 14.469 20.578 1 50.75 105 GLY A CA 1
ATOM 825 C C . GLY A 1 105 ? 11.094 13.891 21.906 1 50.75 105 GLY A C 1
ATOM 826 O O . GLY A 1 105 ? 12.156 14.242 22.438 1 50.75 105 GLY A O 1
ATOM 827 N N . ARG A 1 106 ? 10.148 13.852 22.859 1 44.34 106 ARG A N 1
ATOM 828 C CA . ARG A 1 106 ? 10.648 13.992 24.219 1 44.34 106 ARG A CA 1
ATOM 829 C C . ARG A 1 106 ? 11.547 12.82 24.594 1 44.34 106 ARG A C 1
ATOM 831 O O . ARG A 1 106 ? 11.797 11.93 23.781 1 44.34 106 ARG A O 1
ATOM 838 N N . GLU A 1 107 ? 11.453 12.367 25.938 1 41.56 107 GLU A N 1
ATOM 839 C CA . GLU A 1 107 ? 12.367 11.609 26.781 1 41.56 107 GLU A CA 1
ATOM 840 C C . GLU A 1 107 ? 12.633 10.227 26.203 1 41.56 107 GLU A C 1
ATOM 842 O O . GLU A 1 107 ? 13.734 9.695 26.344 1 41.56 107 GLU A O 1
ATOM 847 N N . GLN A 1 108 ? 11.664 9.352 26.25 1 43.16 108 GLN A N 1
ATOM 848 C CA . GLN A 1 108 ? 11.914 7.938 26.5 1 43.16 108 GLN A CA 1
ATOM 849 C C . GLN A 1 108 ? 12.586 7.27 25.312 1 43.16 108 GLN A C 1
ATOM 851 O O . GLN A 1 108 ? 12.617 7.832 24.219 1 43.16 108 GLN A O 1
ATOM 856 N N . GLN A 1 109 ? 12.664 5.805 25.469 1 46 109 GLN A N 1
ATOM 857 C CA . GLN A 1 109 ? 13.344 4.738 24.75 1 46 109 GLN A CA 1
ATOM 858 C C . GLN A 1 109 ? 13.078 4.828 23.25 1 46 109 GLN A C 1
ATOM 860 O O . GLN A 1 109 ? 12.062 4.324 22.766 1 46 109 GLN A O 1
ATOM 865 N N . ARG A 1 110 ? 13.547 5.996 22.656 1 52.03 110 ARG A N 1
ATOM 866 C CA . ARG A 1 110 ? 13.516 6.238 21.219 1 52.03 110 ARG A CA 1
ATOM 867 C C . ARG A 1 110 ? 13.719 4.941 20.438 1 52.03 110 ARG A C 1
ATOM 869 O O . ARG A 1 110 ? 14.742 4.277 20.578 1 52.03 110 ARG A O 1
ATOM 876 N N . LEU A 1 111 ? 12.594 4.348 20.234 1 57.91 111 LEU A N 1
ATOM 877 C CA . LEU A 1 111 ? 12.742 3.238 19.297 1 57.91 111 LEU A CA 1
ATOM 878 C C . LEU A 1 111 ? 13.617 3.639 18.109 1 57.91 111 LEU A C 1
ATOM 880 O O . LEU A 1 111 ? 13.617 4.801 17.703 1 57.91 111 LEU A O 1
ATOM 884 N N . GLN A 1 112 ? 14.398 2.898 17.828 1 64.31 112 GLN A N 1
ATOM 885 C CA . GLN A 1 112 ? 15.336 3.057 16.719 1 64.31 112 GLN A CA 1
ATOM 886 C C . GLN A 1 112 ? 14.625 3.564 15.461 1 64.31 112 GLN A C 1
ATOM 888 O O . GLN A 1 112 ? 13.555 3.076 15.109 1 64.31 112 GLN A O 1
ATOM 893 N N . HIS A 1 113 ? 14.922 4.762 14.945 1 75.94 113 HIS A N 1
ATOM 894 C CA . HIS A 1 113 ? 14.594 5.305 13.633 1 75.94 113 HIS A CA 1
ATOM 895 C C . HIS A 1 113 ? 13.305 6.117 13.68 1 75.94 113 HIS A C 1
ATOM 897 O O . HIS A 1 113 ? 12.695 6.387 12.641 1 75.94 113 HIS A O 1
ATOM 903 N N . THR A 1 114 ? 12.812 6.445 14.891 1 85.62 114 THR A N 1
ATOM 904 C CA . THR A 1 114 ? 11.586 7.238 14.969 1 85.62 114 THR A CA 1
ATOM 905 C C . THR A 1 114 ? 11.906 8.695 15.281 1 85.62 114 THR A C 1
ATOM 907 O O . THR A 1 114 ? 11.008 9.539 15.312 1 85.62 114 THR A O 1
ATOM 910 N N . ARG A 1 115 ? 13.117 8.938 15.453 1 84.88 115 ARG A N 1
ATOM 911 C CA . ARG A 1 115 ? 13.469 10.328 15.711 1 84.88 115 ARG A CA 1
ATOM 912 C C . ARG A 1 115 ? 13.055 11.227 14.555 1 84.88 115 ARG A C 1
ATOM 914 O O . ARG A 1 115 ? 13.25 10.883 13.391 1 84.88 115 ARG A O 1
ATOM 921 N N . GLY A 1 116 ? 12.477 12.336 14.969 1 88.81 116 GLY A N 1
ATOM 922 C CA . GLY A 1 116 ? 12.07 13.312 13.969 1 88.81 116 GLY A CA 1
ATOM 923 C C . GLY A 1 116 ? 10.656 13.102 13.469 1 88.81 116 GLY A C 1
ATOM 924 O O . GLY A 1 116 ? 10.141 13.914 12.695 1 88.81 116 GLY A O 1
ATOM 925 N N . LEU A 1 117 ? 10.039 12.039 13.93 1 93.38 117 LEU A N 1
ATOM 926 C CA . LEU A 1 117 ? 8.648 11.805 13.539 1 93.38 117 LEU A CA 1
ATOM 927 C C . LEU A 1 117 ? 7.695 12.211 14.656 1 93.38 117 LEU A C 1
ATOM 929 O O . LEU A 1 117 ? 7.875 11.812 15.812 1 93.38 117 LEU A O 1
ATOM 933 N N . SER A 1 118 ? 6.754 12.953 14.305 1 93.81 118 SER A N 1
ATOM 934 C CA . SER A 1 118 ? 5.707 13.352 15.242 1 93.81 118 SER A CA 1
ATOM 935 C C . SER A 1 118 ? 4.402 12.617 14.953 1 93.81 118 SER A C 1
ATOM 937 O O . SER A 1 118 ? 4.277 11.938 13.93 1 93.81 118 SER A O 1
ATOM 939 N N . ARG A 1 119 ? 3.512 12.664 15.922 1 95.56 119 ARG A N 1
ATOM 940 C CA . ARG A 1 119 ? 2.145 12.188 15.75 1 95.56 119 ARG A CA 1
ATOM 941 C C . ARG A 1 119 ? 1.28 13.227 15.047 1 95.56 119 ARG A C 1
ATOM 943 O O . ARG A 1 119 ? 0.619 14.031 15.703 1 95.56 119 ARG A O 1
ATOM 950 N N . GLY A 1 120 ? 1.26 13.156 13.742 1 96.94 120 GLY A N 1
ATOM 951 C CA . GLY A 1 120 ? 0.603 14.172 12.938 1 96.94 120 GLY A CA 1
ATOM 952 C C . GLY A 1 120 ? -0.877 13.906 12.734 1 96.94 120 GLY A C 1
ATOM 953 O O . GLY A 1 120 ? -1.264 12.828 12.273 1 96.94 120 GLY A O 1
ATOM 954 N N . HIS A 1 121 ? -1.688 14.891 13.023 1 97.75 121 HIS A N 1
ATOM 955 C CA . HIS A 1 121 ? -3.121 14.82 12.766 1 97.75 121 HIS A CA 1
ATOM 956 C C . HIS A 1 121 ? -3.43 15.031 11.289 1 97.75 121 HIS A C 1
ATOM 958 O O . HIS A 1 121 ? -2.875 15.93 10.656 1 97.75 121 HIS A O 1
ATOM 964 N N . LEU A 1 122 ? -4.301 14.164 10.758 1 98.69 122 LEU A N 1
ATOM 965 C CA . LEU A 1 122 ? -4.871 14.477 9.453 1 98.69 122 LEU A CA 1
ATOM 966 C C . LEU A 1 122 ? -6.027 15.461 9.586 1 98.69 122 LEU A C 1
ATOM 968 O O . LEU A 1 122 ? -6.059 16.484 8.898 1 98.69 122 LEU A O 1
ATOM 972 N N . ALA A 1 123 ? -7.012 15.148 10.383 1 98.31 123 ALA A N 1
ATOM 973 C CA . ALA A 1 123 ? -7.977 16.125 10.867 1 98.31 123 ALA A CA 1
ATOM 974 C C . ALA A 1 123 ? -7.449 16.859 12.102 1 98.31 123 ALA A C 1
ATOM 976 O O . ALA A 1 123 ? -7.41 16.281 13.195 1 98.31 123 ALA A O 1
ATOM 977 N N . ALA A 1 124 ? -7.137 18.094 11.961 1 96.06 124 ALA A N 1
ATOM 978 C CA . ALA A 1 124 ? -6.48 18.844 13.023 1 96.06 124 ALA A CA 1
ATOM 979 C C . ALA A 1 124 ? -7.43 19.062 14.203 1 96.06 124 ALA A C 1
ATOM 981 O O . ALA A 1 124 ? -8.586 19.438 14.008 1 96.06 124 ALA A O 1
ATOM 982 N N . ALA A 1 125 ? -6.887 18.938 15.359 1 94.31 125 ALA A N 1
ATOM 983 C CA . ALA A 1 125 ? -7.672 19.094 16.578 1 94.31 125 ALA A CA 1
ATOM 984 C C . ALA A 1 125 ? -8.281 20.5 16.656 1 94.31 125 ALA A C 1
ATOM 986 O O . ALA A 1 125 ? -9.406 20.656 17.125 1 94.31 125 ALA A O 1
ATOM 987 N N . GLN A 1 126 ? -7.613 21.484 16.203 1 88.75 126 GLN A N 1
ATOM 988 C CA . GLN A 1 126 ? -8.023 22.891 16.344 1 88.75 126 GLN A CA 1
ATOM 989 C C . GLN A 1 126 ? -9.328 23.156 15.609 1 88.75 126 GLN A C 1
ATOM 991 O O . GLN A 1 126 ? -10.023 24.141 15.891 1 88.75 126 GLN A O 1
ATOM 996 N N . PHE A 1 127 ? -9.68 22.25 14.68 1 90.69 127 PHE A N 1
ATOM 997 C CA . PHE A 1 127 ? -10.906 22.453 13.914 1 90.69 127 PHE A CA 1
ATOM 998 C C . PHE A 1 127 ? -12.062 21.672 14.547 1 90.69 127 PHE A C 1
ATOM 1000 O O . PHE A 1 127 ? -13.195 21.75 14.07 1 90.69 127 PHE A O 1
ATOM 1007 N N . HIS A 1 128 ? -11.773 20.969 15.555 1 92.94 128 HIS A N 1
ATOM 1008 C CA . HIS A 1 128 ? -12.773 20.094 16.156 1 92.94 128 HIS A CA 1
ATOM 1009 C C . HIS A 1 128 ? -12.938 20.391 17.641 1 92.94 128 HIS A C 1
ATOM 1011 O O . HIS A 1 128 ? -12.719 19.516 18.484 1 92.94 128 HIS A O 1
ATOM 1017 N N . LYS A 1 129 ? -13.492 21.531 17.938 1 89.38 129 LYS A N 1
ATOM 1018 C CA . LYS A 1 129 ? -13.562 22.016 19.312 1 89.38 129 LYS A CA 1
ATOM 1019 C C . LYS A 1 129 ? -15.008 22.094 19.797 1 89.38 129 LYS A C 1
ATOM 1021 O O . LYS A 1 129 ? -15.281 22.672 20.859 1 89.38 129 LYS A O 1
ATOM 1026 N N . HIS A 1 130 ? -15.93 21.594 19.062 1 87.62 130 HIS A N 1
ATOM 1027 C CA . HIS A 1 130 ? -17.344 21.703 19.422 1 87.62 130 HIS A CA 1
ATOM 1028 C C . HIS A 1 130 ? -17.656 20.906 20.688 1 87.62 130 HIS A C 1
ATOM 1030 O O . HIS A 1 130 ? -18.578 21.25 21.422 1 87.62 130 HIS A O 1
ATOM 1036 N N . SER A 1 131 ? -16.984 19.812 20.875 1 90 131 SER A N 1
ATOM 1037 C CA . SER A 1 131 ? -17.125 19 22.078 1 90 131 SER A CA 1
ATOM 1038 C C . SER A 1 131 ? -15.797 18.328 22.453 1 90 131 SER A C 1
ATOM 1040 O O . SER A 1 131 ? -14.914 18.188 21.609 1 90 131 SER A O 1
ATOM 1042 N N . THR A 1 132 ? -15.711 17.969 23.672 1 91.38 132 THR A N 1
ATOM 1043 C CA . THR A 1 132 ? -14.523 17.234 24.125 1 91.38 132 THR A CA 1
ATOM 1044 C C . THR A 1 132 ? -14.398 15.898 23.391 1 91.38 132 THR A C 1
ATOM 1046 O O . THR A 1 132 ? -13.297 15.484 23.031 1 91.38 132 THR A O 1
ATOM 1049 N N . LYS A 1 133 ? -15.555 15.273 23.203 1 94.12 133 LYS A N 1
ATOM 1050 C CA . LYS A 1 133 ? -15.547 14 22.484 1 94.12 133 LYS A CA 1
ATOM 1051 C C . LYS A 1 133 ? -15.023 14.18 21.062 1 94.12 133 LYS A C 1
ATOM 1053 O O . LYS A 1 133 ? -14.18 13.406 20.609 1 94.12 133 LYS A O 1
ATOM 1058 N N . GLU A 1 134 ? -15.555 15.141 20.406 1 94.25 134 GLU A N 1
ATOM 1059 C CA . GLU A 1 134 ? -15.141 15.422 19.047 1 94.25 134 GLU A CA 1
ATOM 1060 C C . GLU A 1 134 ? -13.641 15.672 18.953 1 94.25 134 GLU A C 1
ATOM 1062 O O . GLU A 1 134 ? -12.961 15.117 18.094 1 94.25 134 GLU A O 1
ATOM 1067 N N . MET A 1 135 ? -13.141 16.453 19.812 1 95 135 MET A N 1
ATOM 1068 C CA . MET A 1 135 ? -11.703 16.734 19.828 1 95 135 MET A CA 1
ATOM 1069 C C . MET A 1 135 ? -10.906 15.477 20.156 1 95 135 MET A C 1
ATOM 1071 O O . MET A 1 135 ? -9.898 15.18 19.516 1 95 135 MET A O 1
ATOM 1075 N N . THR A 1 136 ? -11.359 14.766 21.188 1 96.75 136 THR A N 1
ATOM 1076 C CA . THR A 1 136 ? -10.68 13.547 21.609 1 96.75 136 THR A CA 1
ATOM 1077 C C . THR A 1 136 ? -10.57 12.57 20.438 1 96.75 136 THR A C 1
ATOM 1079 O O . THR A 1 136 ? -9.539 11.906 20.281 1 96.75 136 THR A O 1
ATOM 1082 N N . GLU A 1 137 ? -11.562 12.492 19.625 1 97.75 137 GLU A N 1
ATOM 1083 C CA . GLU A 1 137 ? -11.602 11.562 18.516 1 97.75 137 GLU A CA 1
ATOM 1084 C C . GLU A 1 137 ? -10.477 11.844 17.516 1 97.75 137 GLU A C 1
ATOM 1086 O O . GLU A 1 137 ? -10.016 10.938 16.828 1 97.75 137 GLU A O 1
ATOM 1091 N N . THR A 1 138 ? -9.984 13.062 17.438 1 98.12 138 THR A N 1
ATOM 1092 C CA . THR A 1 138 ? -8.906 13.406 16.516 1 98.12 138 THR A CA 1
ATOM 1093 C C . THR A 1 138 ? -7.578 12.828 17 1 98.12 138 THR A C 1
ATOM 1095 O O . THR A 1 138 ? -6.598 12.812 16.25 1 98.12 138 THR A O 1
ATOM 1098 N N . PHE A 1 139 ? -7.504 12.328 18.234 1 97.69 139 PHE A N 1
ATOM 1099 C CA . PHE A 1 139 ? -6.273 11.789 18.797 1 97.69 139 PHE A CA 1
ATOM 1100 C C . PHE A 1 139 ? -6.215 10.281 18.625 1 97.69 139 PHE A C 1
ATOM 1102 O O . PHE A 1 139 ? -5.367 9.617 19.234 1 97.69 139 PHE A O 1
ATOM 1109 N N . ASN A 1 140 ? -7.094 9.734 17.844 1 98.38 140 ASN A N 1
ATOM 1110 C CA . ASN A 1 140 ? -7.117 8.312 17.516 1 98.38 140 ASN A CA 1
ATOM 1111 C C . ASN A 1 140 ? -5.938 7.918 16.641 1 98.38 140 ASN A C 1
ATOM 1113 O O . ASN A 1 140 ? -5.84 8.352 15.492 1 98.38 140 ASN A O 1
ATOM 1117 N N . MET A 1 141 ? -5.102 6.996 17.078 1 98.25 141 MET A N 1
ATOM 1118 C CA . MET A 1 141 ? -3.836 6.672 16.422 1 98.25 141 MET A CA 1
ATOM 1119 C C . MET A 1 141 ? -4.074 6 15.07 1 98.25 141 MET A C 1
ATOM 1121 O O . MET A 1 141 ? -3.357 6.262 14.102 1 98.25 141 MET A O 1
ATOM 1125 N N . ASN A 1 142 ? -5.062 5.18 14.961 1 98.69 142 ASN A N 1
ATOM 1126 C CA . ASN A 1 142 ? -5.312 4.445 13.727 1 98.69 142 ASN A CA 1
ATOM 1127 C C . ASN A 1 142 ? -6.105 5.281 12.727 1 98.69 142 ASN A C 1
ATOM 1129 O O . ASN A 1 142 ? -5.922 5.145 11.516 1 98.69 142 ASN A O 1
ATOM 1133 N N . ALA A 1 143 ? -6.941 6.156 13.25 1 98.69 143 ALA A N 1
ATOM 1134 C CA . ALA A 1 143 ? -7.973 6.719 12.383 1 98.69 143 ALA A CA 1
ATOM 1135 C C . ALA A 1 143 ? -7.582 8.117 11.898 1 98.69 143 ALA A C 1
ATOM 1137 O O . ALA A 1 143 ? -8.125 8.609 10.906 1 98.69 143 ALA A O 1
ATOM 1138 N N . ASN A 1 144 ? -6.602 8.734 12.664 1 98.81 144 ASN A N 1
ATOM 1139 C CA . ASN A 1 144 ? -6.441 10.141 12.312 1 98.81 144 ASN A CA 1
ATOM 1140 C C . ASN A 1 144 ? -4.988 10.594 12.453 1 98.81 144 ASN A C 1
ATOM 1142 O O . ASN A 1 144 ? -4.684 11.773 12.305 1 98.81 144 ASN A O 1
ATOM 1146 N N . VAL A 1 145 ? -4.074 9.719 12.812 1 98.38 145 VAL A N 1
ATOM 1147 C CA . VAL A 1 145 ? -2.697 10.117 13.086 1 98.38 145 VAL A CA 1
ATOM 1148 C C . VAL A 1 145 ? -1.744 9.336 12.18 1 98.38 145 VAL A C 1
ATOM 1150 O O . VAL A 1 145 ? -1.946 8.141 11.938 1 98.38 145 VAL A O 1
ATOM 1153 N N . VAL A 1 146 ? -0.751 9.977 11.641 1 98.56 146 VAL A N 1
ATOM 1154 C CA . VAL A 1 146 ? 0.293 9.367 10.828 1 98.56 146 VAL A CA 1
ATOM 1155 C C . VAL A 1 146 ? 1.665 9.828 11.312 1 98.56 146 VAL A C 1
ATOM 1157 O O . VAL A 1 146 ? 1.794 10.922 11.875 1 98.56 146 VAL A O 1
ATOM 1160 N N . PRO A 1 147 ? 2.707 8.992 11.125 1 97.19 147 PRO A N 1
ATOM 1161 C CA . PRO A 1 147 ? 4.055 9.531 11.344 1 97.19 147 PRO A CA 1
ATOM 1162 C C . PRO A 1 147 ? 4.398 10.664 10.383 1 97.19 147 PRO A C 1
ATOM 1164 O O . PRO A 1 147 ? 4.395 10.469 9.164 1 97.19 147 PRO A O 1
ATOM 1167 N N . GLN A 1 148 ? 4.68 11.812 10.93 1 96.81 148 GLN A N 1
ATOM 1168 C CA . GLN A 1 148 ? 5.016 13 10.148 1 96.81 148 GLN A CA 1
ATOM 1169 C C . GLN A 1 148 ? 6.375 13.562 10.555 1 96.81 148 GLN A C 1
ATOM 1171 O O . GLN A 1 148 ? 6.73 13.539 11.734 1 96.81 148 GLN A O 1
ATOM 1176 N N . ASP A 1 149 ? 7.109 13.992 9.539 1 94.81 149 ASP A N 1
ATOM 1177 C CA . ASP A 1 149 ? 8.281 14.773 9.914 1 94.81 149 ASP A CA 1
ATOM 1178 C C . ASP A 1 149 ? 7.898 15.93 10.836 1 94.81 149 ASP A C 1
ATOM 1180 O O . ASP A 1 149 ? 6.996 16.703 10.516 1 94.81 149 ASP A O 1
ATOM 1184 N N . MET A 1 150 ? 8.562 16.094 11.891 1 93 150 MET A N 1
ATOM 1185 C CA . MET A 1 150 ? 8.156 17.031 12.93 1 93 150 MET A CA 1
ATOM 1186 C C . MET A 1 150 ? 8.273 18.469 12.445 1 93 150 MET A C 1
ATOM 1188 O O . MET A 1 150 ? 7.461 19.312 12.805 1 93 150 MET A O 1
ATOM 1192 N N . THR A 1 151 ? 9.305 18.75 11.672 1 93.62 151 THR A N 1
ATOM 1193 C CA . THR A 1 151 ? 9.484 20.125 11.203 1 93.62 151 THR A CA 1
ATOM 1194 C C . THR A 1 151 ? 8.469 20.453 10.109 1 93.62 151 THR A C 1
ATOM 1196 O O . THR A 1 151 ? 7.875 21.531 10.117 1 93.62 151 THR A O 1
ATOM 1199 N N . MET A 1 152 ? 8.289 19.516 9.188 1 94.69 152 MET A N 1
ATOM 1200 C CA . MET A 1 152 ? 7.273 19.734 8.156 1 94.69 152 MET A CA 1
ATOM 1201 C C . MET A 1 152 ? 5.895 19.906 8.789 1 94.69 152 MET A C 1
ATOM 1203 O O . MET A 1 152 ? 5.121 20.766 8.359 1 94.69 152 MET A O 1
ATOM 1207 N N . ASN A 1 153 ? 5.562 19.125 9.789 1 94.88 153 ASN A N 1
ATOM 1208 C CA . ASN A 1 153 ? 4.305 19.203 10.523 1 94.88 153 ASN A CA 1
ATOM 1209 C C . ASN A 1 153 ? 4.121 20.578 11.156 1 94.88 153 ASN A C 1
ATOM 1211 O O . ASN A 1 153 ? 3.074 21.219 10.984 1 94.88 153 ASN A O 1
ATOM 1215 N N . ALA A 1 154 ? 5.156 21.094 11.773 1 92.06 154 ALA A N 1
ATOM 1216 C CA . ALA A 1 154 ? 5.09 22.328 12.555 1 92.06 154 ALA A CA 1
ATOM 1217 C C . ALA A 1 154 ? 5.168 23.547 11.648 1 92.06 154 ALA A C 1
ATOM 1219 O O . ALA A 1 154 ? 4.871 24.672 12.078 1 92.06 154 ALA A O 1
ATOM 1220 N N . LEU A 1 155 ? 5.59 23.375 10.406 1 93 155 LEU A N 1
ATOM 1221 C CA . LEU A 1 155 ? 5.812 24.516 9.523 1 93 155 LEU A CA 1
ATOM 1222 C C . LEU A 1 155 ? 4.855 24.484 8.336 1 93 155 LEU A C 1
ATOM 1224 O O . LEU A 1 155 ? 3.727 24.969 8.422 1 93 155 LEU A O 1
ATOM 1228 N N . ASP A 1 156 ? 5.238 23.719 7.359 1 94.12 156 ASP A N 1
ATOM 1229 C CA . ASP A 1 156 ? 4.559 23.734 6.066 1 94.12 156 ASP A CA 1
ATOM 1230 C C . ASP A 1 156 ? 3.152 23.156 6.176 1 94.12 156 ASP A C 1
ATOM 1232 O O . ASP A 1 156 ? 2.207 23.688 5.594 1 94.12 156 ASP A O 1
ATOM 1236 N N . TRP A 1 157 ? 3.023 22.125 6.91 1 96.06 157 TRP A N 1
ATOM 1237 C CA . TRP A 1 157 ? 1.714 21.516 7.105 1 96.06 157 TRP A CA 1
ATOM 1238 C C . TRP A 1 157 ? 0.792 22.438 7.891 1 96.06 157 TRP A C 1
ATOM 1240 O O . TRP A 1 157 ? -0.377 22.609 7.535 1 96.06 157 TRP A O 1
ATOM 1250 N N . LEU A 1 158 ? 1.279 22.984 8.977 1 93.44 158 LEU A N 1
ATOM 1251 C CA . LEU A 1 158 ? 0.503 23.938 9.758 1 93.44 158 LEU A CA 1
ATOM 1252 C C . LEU A 1 158 ? 0.055 25.109 8.883 1 93.44 158 LEU A C 1
ATOM 1254 O O . LEU A 1 158 ? -1.086 25.562 8.984 1 93.44 158 LEU A O 1
ATOM 1258 N N . ARG A 1 159 ? 0.961 25.594 8.055 1 93.38 159 ARG A N 1
ATOM 1259 C CA . ARG A 1 159 ? 0.604 26.672 7.133 1 93.38 159 ARG A CA 1
ATOM 1260 C C . ARG A 1 159 ? -0.559 26.25 6.238 1 93.38 159 ARG A C 1
ATOM 1262 O O . ARG A 1 159 ? -1.466 27.047 5.984 1 93.38 159 ARG A O 1
ATOM 1269 N N . LEU A 1 160 ? -0.484 25.078 5.746 1 95.56 160 LEU A N 1
ATOM 1270 C CA . LEU A 1 160 ? -1.562 24.578 4.898 1 95.56 160 LEU A CA 1
ATOM 1271 C C . LEU A 1 160 ? -2.867 24.484 5.68 1 95.56 160 LEU A C 1
ATOM 1273 O O . LEU A 1 160 ? -3.932 24.828 5.164 1 95.56 160 LEU A O 1
ATOM 1277 N N . GLU A 1 161 ? -2.822 24.016 6.914 1 93.62 161 GLU A N 1
ATOM 1278 C CA . GLU A 1 161 ? -4 23.953 7.777 1 93.62 161 GLU A CA 1
ATOM 1279 C C . GLU A 1 161 ? -4.586 25.344 7.996 1 93.62 161 GLU A C 1
ATOM 1281 O O . GLU A 1 161 ? -5.809 25.516 7.973 1 93.62 161 GLU A O 1
ATOM 1286 N N . ASN A 1 162 ? -3.736 26.281 8.203 1 91 162 ASN A N 1
ATOM 1287 C CA . ASN A 1 162 ? -4.191 27.656 8.398 1 91 162 ASN A CA 1
ATOM 1288 C C . ASN A 1 162 ? -4.848 28.219 7.141 1 91 162 ASN A C 1
ATOM 1290 O O . ASN A 1 162 ? -5.777 29.016 7.227 1 91 162 ASN A O 1
ATOM 1294 N N . LEU A 1 163 ? -4.367 27.812 6.027 1 93.5 163 LEU A N 1
ATOM 1295 C CA . LEU A 1 163 ? -5.016 28.219 4.785 1 93.5 163 LEU A CA 1
ATOM 1296 C C . LEU A 1 163 ? -6.473 27.75 4.758 1 93.5 163 LEU A C 1
ATOM 1298 O O . LEU A 1 163 ? -7.344 28.469 4.262 1 93.5 163 LEU A O 1
ATOM 1302 N N . MET A 1 164 ? -6.785 26.562 5.281 1 92.19 164 MET A N 1
ATOM 1303 C CA . MET A 1 164 ? -8.164 26.078 5.328 1 92.19 164 MET A CA 1
ATOM 1304 C C . MET A 1 164 ? -9.047 27.047 6.109 1 92.19 164 MET A C 1
ATOM 1306 O O . MET A 1 164 ? -10.188 27.297 5.715 1 92.19 164 MET A O 1
ATOM 1310 N N . LYS A 1 165 ? -8.539 27.578 7.145 1 86.69 165 LYS A N 1
ATOM 1311 C CA . LYS A 1 165 ? -9.281 28.547 7.945 1 86.69 165 LYS A CA 1
ATOM 1312 C C . LYS A 1 165 ? -9.641 29.781 7.129 1 86.69 165 LYS A C 1
ATOM 1314 O O . LYS A 1 165 ? -10.766 30.281 7.215 1 86.69 165 LYS A O 1
ATOM 1319 N N . LYS A 1 166 ? -8.672 30.156 6.434 1 88.19 166 LYS A N 1
ATOM 1320 C CA . LYS A 1 166 ? -8.883 31.328 5.582 1 88.19 166 LYS A CA 1
ATOM 1321 C C . LYS A 1 166 ? -9.945 31.062 4.523 1 88.19 166 LYS A C 1
ATOM 1323 O O . LYS A 1 166 ? -10.766 31.922 4.215 1 88.19 166 LYS A O 1
ATOM 1328 N N . LEU A 1 167 ? -9.969 29.891 3.988 1 92.56 167 LEU A N 1
ATOM 1329 C CA . LEU A 1 167 ? -10.891 29.516 2.92 1 92.56 167 LEU A CA 1
ATOM 1330 C C . LEU A 1 167 ? -12.32 29.453 3.438 1 92.56 167 LEU A C 1
ATOM 1332 O O . LEU A 1 167 ? -13.273 29.641 2.674 1 92.56 167 LEU A O 1
ATOM 1336 N N . LEU A 1 168 ? -12.5 29.219 4.691 1 89.31 168 LEU A N 1
ATOM 1337 C CA . LEU A 1 168 ? -13.828 29.109 5.281 1 89.31 168 LEU A CA 1
ATOM 1338 C C . LEU A 1 168 ? -14.609 30.406 5.113 1 89.31 168 LEU A C 1
ATOM 1340 O O . LEU A 1 168 ? -15.836 30.391 5.027 1 89.31 168 LEU A O 1
ATOM 1344 N N . LEU A 1 169 ? -13.914 31.484 5.082 1 87.81 169 LEU A N 1
ATOM 1345 C CA . LEU A 1 169 ? -14.531 32.812 4.988 1 87.81 169 LEU A CA 1
ATOM 1346 C C . LEU A 1 169 ? -14.969 33.094 3.559 1 87.81 169 LEU A C 1
ATOM 1348 O O . LEU A 1 169 ? -15.805 33.969 3.332 1 87.81 169 LEU A O 1
ATOM 1352 N N . ARG A 1 170 ? -14.492 32.375 2.689 1 90.56 170 ARG A N 1
ATOM 1353 C CA . ARG A 1 170 ? -14.711 32.688 1.281 1 90.56 170 ARG A CA 1
ATOM 1354 C C . ARG A 1 170 ? -15.891 31.891 0.727 1 90.56 170 ARG A C 1
ATOM 1356 O O . ARG A 1 170 ? -16.547 32.312 -0.23 1 90.56 170 ARG A O 1
ATOM 1363 N N . TYR A 1 171 ? -16.172 30.797 1.226 1 95.06 171 TYR A N 1
ATOM 1364 C CA . TYR A 1 171 ? -17.141 29.891 0.633 1 95.06 171 TYR A CA 1
ATOM 1365 C C . TYR A 1 171 ? -18.391 29.797 1.494 1 95.06 171 TYR A C 1
ATOM 1367 O O . TYR A 1 171 ? -18.375 29.203 2.578 1 95.06 171 TYR A O 1
ATOM 1375 N N . GLU A 1 172 ? -19.5 30.219 0.956 1 93.25 172 GLU A N 1
ATOM 1376 C CA . GLU A 1 172 ? -20.766 30.297 1.662 1 93.25 172 GLU A CA 1
ATOM 1377 C C . GLU A 1 172 ? -21.312 28.906 1.981 1 93.25 172 GLU A C 1
ATOM 1379 O O . GLU A 1 172 ? -21.953 28.719 3.02 1 93.25 172 GLU A O 1
ATOM 1384 N N . GLY A 1 173 ? -21.141 28 1.055 1 94.19 173 GLY A N 1
ATOM 1385 C CA . GLY A 1 173 ? -21.625 26.641 1.257 1 94.19 173 GLY A CA 1
ATOM 1386 C C . GLY A 1 173 ? -20.703 25.797 2.111 1 94.19 173 GLY A C 1
ATOM 1387 O O . GLY A 1 173 ? -21.016 24.656 2.455 1 94.19 173 GLY A O 1
ATOM 1388 N N . GLY A 1 174 ? -19.516 26.375 2.408 1 95.56 174 GLY A N 1
ATOM 1389 C CA . GLY A 1 174 ? -18.516 25.641 3.186 1 95.56 174 GLY A CA 1
ATOM 1390 C C . GLY A 1 174 ? -17.453 25 2.328 1 95.56 174 GLY A C 1
ATOM 1391 O O . GLY A 1 174 ? -17.406 25.203 1.113 1 95.56 174 GLY A O 1
ATOM 1392 N N . ILE A 1 175 ? -16.578 24.312 3 1 97.44 175 ILE A N 1
ATOM 1393 C CA . ILE A 1 175 ? -15.523 23.609 2.287 1 97.44 175 ILE A CA 1
ATOM 1394 C C . ILE A 1 175 ? -15.477 22.141 2.742 1 97.44 175 ILE A C 1
ATOM 1396 O O . ILE A 1 175 ? -15.789 21.844 3.895 1 97.44 175 ILE A O 1
ATOM 1400 N N . TRP A 1 176 ? -15.234 21.266 1.851 1 98.44 176 TRP A N 1
ATOM 1401 C CA . TRP A 1 176 ? -14.891 19.875 2.102 1 98.44 176 TRP A CA 1
ATOM 1402 C C . TRP A 1 176 ? -13.398 19.641 1.923 1 98.44 176 TRP A C 1
ATOM 1404 O O . TRP A 1 176 ? -12.797 20.109 0.956 1 98.44 176 TRP A O 1
ATOM 1414 N N . VAL A 1 177 ? -12.828 18.922 2.871 1 98.75 177 VAL A N 1
ATOM 1415 C CA . VAL A 1 177 ? -11.391 18.656 2.816 1 98.75 177 VAL A CA 1
ATOM 1416 C C . VAL A 1 177 ? -11.125 17.172 2.973 1 98.75 177 VAL A C 1
ATOM 1418 O O . VAL A 1 177 ? -11.602 16.547 3.926 1 98.75 177 VAL A O 1
ATOM 1421 N N . VAL A 1 178 ? -10.453 16.578 2.008 1 98.94 178 VAL A N 1
ATOM 1422 C CA . VAL A 1 178 ? -9.914 15.227 2.146 1 98.94 178 VAL A CA 1
ATOM 1423 C C . VAL A 1 178 ? -8.414 15.305 2.412 1 98.94 178 VAL A C 1
ATOM 1425 O O . VAL A 1 178 ? -7.676 15.977 1.686 1 98.94 178 VAL A O 1
ATOM 1428 N N . THR A 1 179 ? -7.977 14.734 3.484 1 98.94 179 THR A N 1
ATOM 1429 C CA . THR A 1 179 ? -6.574 14.688 3.893 1 98.94 179 THR A CA 1
ATOM 1430 C C . THR A 1 179 ? -6.086 13.25 3.988 1 98.94 179 THR A C 1
ATOM 1432 O O . THR A 1 179 ? -6.809 12.367 4.457 1 98.94 179 THR A O 1
ATOM 1435 N N . GLY A 1 180 ? -4.855 12.977 3.541 1 98.88 180 GLY A N 1
ATOM 1436 C CA . GLY A 1 180 ? -4.355 11.617 3.666 1 98.88 180 GLY A CA 1
ATOM 1437 C C . GLY A 1 180 ? -2.902 11.484 3.254 1 98.88 180 GLY A C 1
ATOM 1438 O O . GLY A 1 180 ? -2.256 12.469 2.896 1 98.88 180 GLY A O 1
ATOM 1439 N N . PRO A 1 181 ? -2.367 10.289 3.412 1 98.88 181 PRO A N 1
ATOM 1440 C CA . PRO A 1 181 ? -0.995 9.961 3.02 1 98.88 181 PRO A CA 1
ATOM 1441 C C . PRO A 1 181 ? -0.872 9.609 1.54 1 98.88 181 PRO A C 1
ATOM 1443 O O . PRO A 1 181 ? -1.872 9.281 0.895 1 98.88 181 PRO A O 1
ATOM 1446 N N . VAL A 1 182 ? 0.275 9.773 1.027 1 98.81 182 VAL A N 1
ATOM 1447 C CA . VAL A 1 182 ? 0.671 9.297 -0.293 1 98.81 182 VAL A CA 1
ATOM 1448 C C . VAL A 1 182 ? 1.992 8.531 -0.192 1 98.81 182 VAL A C 1
ATOM 1450 O O . VAL A 1 182 ? 2.889 8.93 0.557 1 98.81 182 VAL A O 1
ATOM 1453 N N . PHE A 1 183 ? 2.107 7.453 -0.835 1 98.56 183 PHE A N 1
ATOM 1454 C CA . PHE A 1 183 ? 3.355 6.738 -1.07 1 98.56 183 PHE A CA 1
ATOM 1455 C C . PHE A 1 183 ? 3.797 6.879 -2.521 1 98.56 183 PHE A C 1
ATOM 1457 O O . PHE A 1 183 ? 3.357 6.121 -3.389 1 98.56 183 PHE A O 1
ATOM 1464 N N . SER A 1 184 ? 4.621 7.828 -2.688 1 96.88 184 SER A N 1
ATOM 1465 C CA . SER A 1 184 ? 4.957 8.25 -4.043 1 96.88 184 SER A CA 1
ATOM 1466 C C . SER A 1 184 ? 6.004 7.336 -4.664 1 96.88 184 SER A C 1
ATOM 1468 O O . SER A 1 184 ? 6.953 6.922 -3.994 1 96.88 184 SER A O 1
ATOM 1470 N N . PRO A 1 185 ? 5.801 7.004 -5.973 1 95.75 185 PRO A N 1
ATOM 1471 C CA . PRO A 1 185 ? 6.855 6.293 -6.695 1 95.75 185 PRO A CA 1
ATOM 1472 C C . PRO A 1 185 ? 8.078 7.168 -6.973 1 95.75 185 PRO A C 1
ATOM 1474 O O . PRO A 1 185 ? 7.961 8.398 -7.023 1 95.75 185 PRO A O 1
ATOM 1477 N N . ARG A 1 186 ? 9.172 6.5 -7.078 1 92 186 ARG A N 1
ATOM 1478 C CA . ARG A 1 186 ? 10.391 7.188 -7.496 1 92 186 ARG A CA 1
ATOM 1479 C C . ARG A 1 186 ? 11.234 6.297 -8.398 1 92 186 ARG A C 1
ATOM 1481 O O . ARG A 1 186 ? 11.141 5.07 -8.336 1 92 186 ARG A O 1
ATOM 1488 N N . TYR A 1 187 ? 12.031 6.941 -9.141 1 91.19 187 TYR A N 1
ATOM 1489 C CA . TYR A 1 187 ? 12.977 6.223 -9.984 1 91.19 187 TYR A CA 1
ATOM 1490 C C . TYR A 1 187 ? 14.266 5.938 -9.234 1 91.19 187 TYR A C 1
ATOM 1492 O O . TYR A 1 187 ? 14.766 6.793 -8.5 1 91.19 187 TYR A O 1
ATOM 1500 N N . VAL A 1 188 ? 14.758 4.734 -9.406 1 90.06 188 VAL A N 1
ATOM 1501 C CA . VAL A 1 188 ? 16 4.34 -8.75 1 90.06 188 VAL A CA 1
ATOM 1502 C C . VAL A 1 188 ? 16.906 3.613 -9.742 1 90.06 188 VAL A C 1
ATOM 1504 O O . VAL A 1 188 ? 16.422 3.061 -10.734 1 90.06 188 VAL A O 1
ATOM 1507 N N . TYR A 1 189 ? 18.141 3.689 -9.391 1 86.19 189 TYR A N 1
ATOM 1508 C CA . TYR A 1 189 ? 19.109 2.785 -10.008 1 86.19 189 TYR A CA 1
ATOM 1509 C C . TYR A 1 189 ? 19.328 1.548 -9.148 1 86.19 189 TYR A C 1
ATOM 1511 O O . TYR A 1 189 ? 19.375 1.641 -7.918 1 86.19 189 TYR A O 1
ATOM 1519 N N . GLY A 1 190 ? 19.484 0.472 -9.844 1 84.06 190 GLY A N 1
ATOM 1520 C CA . GLY A 1 190 ? 19.5 -0.809 -9.156 1 84.06 190 GLY A CA 1
ATOM 1521 C C . GLY A 1 190 ? 18.188 -1.565 -9.273 1 84.06 190 GLY A C 1
ATOM 1522 O O . GLY A 1 190 ? 17.219 -1.054 -9.844 1 84.06 190 GLY A O 1
ATOM 1523 N N . ASP A 1 191 ? 18.234 -2.824 -8.797 1 85.12 191 ASP A N 1
ATOM 1524 C CA . ASP A 1 191 ? 17.078 -3.699 -8.93 1 85.12 191 ASP A CA 1
ATOM 1525 C C . ASP A 1 191 ? 16.672 -4.277 -7.574 1 85.12 191 ASP A C 1
ATOM 1527 O O . ASP A 1 191 ? 17.234 -5.277 -7.125 1 85.12 191 ASP A O 1
ATOM 1531 N N . PRO A 1 192 ? 15.656 -3.689 -7.062 1 85.69 192 PRO A N 1
ATOM 1532 C CA . PRO A 1 192 ? 15.242 -4.23 -5.766 1 85.69 192 PRO A CA 1
ATOM 1533 C C . PRO A 1 192 ? 14.773 -5.68 -5.852 1 85.69 192 PRO A C 1
ATOM 1535 O O . PRO A 1 192 ? 14.82 -6.41 -4.859 1 85.69 192 PRO A O 1
ATOM 1538 N N . ARG A 1 193 ? 14.32 -6.152 -6.934 1 85.94 193 ARG A N 1
ATOM 1539 C CA . ARG A 1 193 ? 13.859 -7.531 -7.062 1 85.94 193 ARG A CA 1
ATOM 1540 C C . ARG A 1 193 ? 15.023 -8.508 -6.996 1 85.94 193 ARG A C 1
ATOM 1542 O O . ARG A 1 193 ? 14.828 -9.703 -6.742 1 85.94 193 ARG A O 1
ATOM 1549 N N . SER A 1 194 ? 16.172 -7.977 -7.246 1 83.69 194 SER A N 1
ATOM 1550 C CA . SER A 1 194 ? 17.359 -8.828 -7.23 1 83.69 194 SER A CA 1
ATOM 1551 C C . SER A 1 194 ? 17.812 -9.125 -5.805 1 83.69 194 SER A C 1
ATOM 1553 O O . SER A 1 194 ? 18.641 -10 -5.582 1 83.69 194 SER A O 1
ATOM 1555 N N . TRP A 1 195 ? 17.281 -8.375 -4.848 1 84.56 195 TRP A N 1
ATOM 1556 C CA . TRP A 1 195 ? 17.688 -8.555 -3.455 1 84.56 195 TRP A CA 1
ATOM 1557 C C . TRP A 1 195 ? 17.344 -9.969 -2.977 1 84.56 195 TRP A C 1
ATOM 1559 O O . TRP A 1 195 ? 18.062 -10.523 -2.143 1 84.56 195 TRP A O 1
ATOM 1569 N N . GLY A 1 196 ? 16.344 -10.562 -3.52 1 84.62 196 GLY A N 1
ATOM 1570 C CA . GLY A 1 196 ? 15.992 -11.938 -3.201 1 84.62 196 GLY A CA 1
ATOM 1571 C C . GLY A 1 196 ? 15.344 -12.086 -1.835 1 84.62 196 GLY A C 1
ATOM 1572 O O . GLY A 1 196 ? 15.68 -11.352 -0.902 1 84.62 196 GLY A O 1
ATOM 1573 N N . TRP A 1 197 ? 14.555 -13.086 -1.625 1 85.94 197 TRP A N 1
ATOM 1574 C CA . TRP A 1 197 ? 13.867 -13.375 -0.372 1 85.94 197 TRP A CA 1
ATOM 1575 C C . TRP A 1 197 ? 14.266 -14.75 0.158 1 85.94 197 TRP A C 1
ATOM 1577 O O . TRP A 1 197 ? 14.156 -15.016 1.358 1 85.94 197 TRP A O 1
ATOM 1587 N N . THR A 1 198 ? 14.617 -15.664 -0.674 1 74.44 198 THR A N 1
ATOM 1588 C CA . THR A 1 198 ? 14.922 -17.047 -0.312 1 74.44 198 THR A CA 1
ATOM 1589 C C . THR A 1 198 ? 16.406 -17.203 -0.009 1 74.44 198 THR A C 1
ATOM 1591 O O . THR A 1 198 ? 16.781 -17.844 0.979 1 74.44 198 THR A O 1
ATOM 1594 N N . GLU A 1 199 ? 17.266 -16.75 -0.966 1 66.12 199 GLU A N 1
ATOM 1595 C CA . GLU A 1 199 ? 18.703 -16.891 -0.81 1 66.12 199 GLU A CA 1
ATOM 1596 C C . GLU A 1 199 ? 19.406 -15.547 -0.91 1 66.12 199 GLU A C 1
ATOM 1598 O O . GLU A 1 199 ? 18.922 -14.633 -1.573 1 66.12 199 GLU A O 1
ATOM 1603 N N . SER A 1 200 ? 20.438 -15.492 0.002 1 60.97 200 SER A N 1
ATOM 1604 C CA . SER A 1 200 ? 21.266 -14.289 -0.108 1 60.97 200 SER A CA 1
ATOM 1605 C C . SER A 1 200 ? 21.844 -14.148 -1.512 1 60.97 200 SER A C 1
ATOM 1607 O O . SER A 1 200 ? 22.359 -15.109 -2.078 1 60.97 200 SER A O 1
ATOM 1609 N N . ARG A 1 201 ? 21.422 -13.211 -2.145 1 68.19 201 ARG A N 1
ATOM 1610 C CA . ARG A 1 201 ? 21.969 -12.945 -3.475 1 68.19 201 ARG A CA 1
ATOM 1611 C C . ARG A 1 201 ? 22.906 -11.742 -3.457 1 68.19 201 ARG A C 1
ATOM 1613 O O . ARG A 1 201 ? 22.875 -10.938 -2.523 1 68.19 201 ARG A O 1
ATOM 1620 N N . SER A 1 202 ? 24 -11.852 -4.266 1 60.06 202 SER A N 1
ATOM 1621 C CA . SER A 1 202 ? 24.859 -10.672 -4.398 1 60.06 202 SER A CA 1
ATOM 1622 C C . SER A 1 202 ? 24.047 -9.43 -4.719 1 60.06 202 SER A C 1
ATOM 1624 O O . SER A 1 202 ? 23.156 -9.461 -5.586 1 60.06 202 SER A O 1
ATOM 1626 N N . THR A 1 203 ? 23.766 -8.633 -3.627 1 62.56 203 THR A N 1
ATOM 1627 C CA . THR A 1 203 ? 22.719 -7.617 -3.691 1 62.56 203 THR A CA 1
ATOM 1628 C C . THR A 1 203 ? 23.297 -6.281 -4.168 1 62.56 203 THR A C 1
ATOM 1630 O O . THR A 1 203 ? 24.438 -5.941 -3.852 1 62.56 203 THR A O 1
ATOM 1633 N N . SER A 1 204 ? 22.688 -5.77 -5.273 1 71.38 204 SER A N 1
ATOM 1634 C CA . SER A 1 204 ? 22.984 -4.43 -5.766 1 71.38 204 SER A CA 1
ATOM 1635 C C . SER A 1 204 ? 22.312 -3.363 -4.918 1 71.38 204 SER A C 1
ATOM 1637 O O . SER A 1 204 ? 21.188 -3.562 -4.441 1 71.38 204 SER A O 1
ATOM 1639 N N . ALA A 1 205 ? 23.109 -2.359 -4.664 1 82.06 205 ALA A N 1
ATOM 1640 C CA . ALA A 1 205 ? 22.562 -1.212 -3.947 1 82.06 205 ALA A CA 1
ATOM 1641 C C . ALA A 1 205 ? 21.531 -0.471 -4.801 1 82.06 205 ALA A C 1
ATOM 1643 O O . ALA A 1 205 ? 21.609 -0.508 -6.031 1 82.06 205 ALA A O 1
ATOM 1644 N N . VAL A 1 206 ? 20.625 0.054 -4.141 1 86.69 206 VAL A N 1
ATOM 1645 C CA . VAL A 1 206 ? 19.625 0.891 -4.812 1 86.69 206 VAL A CA 1
ATOM 1646 C C . VAL A 1 206 ? 19.844 2.354 -4.434 1 86.69 206 VAL A C 1
ATOM 1648 O O . VAL A 1 206 ? 20.047 2.674 -3.258 1 86.69 206 VAL A O 1
ATOM 1651 N N . LEU A 1 207 ? 19.859 3.186 -5.477 1 86.06 207 LEU A N 1
ATOM 1652 C CA . LEU A 1 207 ? 20.031 4.621 -5.289 1 86.06 207 LEU A CA 1
ATOM 1653 C C . LEU A 1 207 ? 18.984 5.406 -6.059 1 86.06 207 LEU A C 1
ATOM 1655 O O . LEU A 1 207 ? 18.594 5.012 -7.16 1 86.06 207 LEU A O 1
ATOM 1659 N N . PRO A 1 208 ? 18.578 6.48 -5.414 1 85.69 208 PRO A N 1
ATOM 1660 C CA . PRO A 1 208 ? 17.641 7.305 -6.184 1 85.69 208 PRO A CA 1
ATOM 1661 C C . PRO A 1 208 ? 18.234 7.805 -7.5 1 85.69 208 PRO A C 1
ATOM 1663 O O . PRO A 1 208 ? 19.422 8.141 -7.559 1 85.69 208 PRO A O 1
ATOM 1666 N N . ALA A 1 209 ? 17.438 7.629 -8.516 1 82.44 209 ALA A N 1
ATOM 1667 C CA . ALA A 1 209 ? 17.844 8.188 -9.805 1 82.44 209 ALA A CA 1
ATOM 1668 C C . ALA A 1 209 ? 17.5 9.68 -9.875 1 82.44 209 ALA A C 1
ATOM 1670 O O . ALA A 1 209 ? 16.484 10.117 -9.336 1 82.44 209 ALA A O 1
ATOM 1671 N N . PRO A 1 210 ? 18.547 10.383 -10.352 1 63.31 210 PRO A N 1
ATOM 1672 C CA . PRO A 1 210 ? 18.234 11.812 -10.43 1 63.31 210 PRO A CA 1
ATOM 1673 C C . PRO A 1 210 ? 16.969 12.094 -11.242 1 63.31 210 PRO A C 1
ATOM 1675 O O . PRO A 1 210 ? 16.609 11.297 -12.109 1 63.31 210 PRO A O 1
ATOM 1678 N N . THR A 1 211 ? 16.109 12.812 -10.789 1 55.75 211 THR A N 1
ATOM 1679 C CA . THR A 1 211 ? 14.891 13.203 -11.484 1 55.75 211 THR A CA 1
ATOM 1680 C C . THR A 1 211 ? 15.195 13.594 -12.93 1 55.75 211 THR A C 1
ATOM 1682 O O . THR A 1 211 ? 16.312 13.984 -13.25 1 55.75 211 THR A O 1
ATOM 1685 N N . VAL A 1 212 ? 14.281 13.172 -13.883 1 46.59 212 VAL A N 1
ATOM 1686 C CA . VAL A 1 212 ? 14.297 13.398 -15.328 1 46.59 212 VAL A CA 1
ATOM 1687 C C . VAL A 1 212 ? 14.922 14.758 -15.625 1 46.59 212 VAL A C 1
ATOM 1689 O O . VAL A 1 212 ? 15.336 15.023 -16.75 1 46.59 212 VAL A O 1
ATOM 1692 N N . ASN A 1 213 ? 14.617 15.781 -14.789 1 41.41 213 ASN A N 1
ATOM 1693 C CA . ASN A 1 213 ? 15.234 16.953 -15.383 1 41.41 213 ASN A CA 1
ATOM 1694 C C . ASN A 1 213 ? 16.75 16.828 -15.438 1 41.41 213 ASN A C 1
ATOM 1696 O O . ASN A 1 213 ? 17.438 17.719 -15.93 1 41.41 213 ASN A O 1
ATOM 1700 N N . GLY A 1 214 ? 17.25 15.938 -14.742 1 39.41 214 GLY A N 1
ATOM 1701 C CA . GLY A 1 214 ? 18.703 15.906 -14.859 1 39.41 214 GLY A CA 1
ATOM 1702 C C . GLY A 1 214 ? 19.188 15.078 -16.031 1 39.41 214 GLY A C 1
ATOM 1703 O O . GLY A 1 214 ? 18.578 14.062 -16.375 1 39.41 214 GLY A O 1
ATOM 1704 N N . VAL A 1 215 ? 19.766 15.664 -16.984 1 38.78 215 VAL A N 1
ATOM 1705 C CA . VAL A 1 215 ? 20.281 15.328 -18.312 1 38.78 215 VAL A CA 1
ATOM 1706 C C . VAL A 1 215 ? 20.969 13.961 -18.266 1 38.78 215 VAL A C 1
ATOM 1708 O O . VAL A 1 215 ? 21.141 13.312 -19.297 1 38.78 215 VAL A O 1
ATOM 1711 N N . ASN A 1 216 ? 21.672 13.672 -17.219 1 44.12 216 ASN A N 1
ATOM 1712 C CA . ASN A 1 216 ? 22.812 12.812 -17.5 1 44.12 216 ASN A CA 1
ATOM 1713 C C . ASN A 1 216 ? 22.469 11.336 -17.312 1 44.12 216 ASN A C 1
ATOM 1715 O O . ASN A 1 216 ? 23.25 10.461 -17.672 1 44.12 216 ASN A O 1
ATOM 1719 N N . GLY A 1 217 ? 21.406 10.969 -16.453 1 51.94 217 GLY A N 1
ATOM 1720 C CA . GLY A 1 217 ? 21.391 9.531 -16.281 1 51.94 217 GLY A CA 1
ATOM 1721 C C . GLY A 1 217 ? 20.453 8.82 -17.25 1 51.94 217 GLY A C 1
ATOM 1722 O O . GLY A 1 217 ? 19.578 9.453 -17.844 1 51.94 217 GLY A O 1
ATOM 1723 N N . ASP A 1 218 ? 20.891 7.672 -17.766 1 61.38 218 ASP A N 1
ATOM 1724 C CA . ASP A 1 218 ? 20.125 6.863 -18.719 1 61.38 218 ASP A CA 1
ATOM 1725 C C . ASP A 1 218 ? 18.812 6.383 -18.094 1 61.38 218 ASP A C 1
ATOM 1727 O O . ASP A 1 218 ? 18.781 5.371 -17.391 1 61.38 218 ASP A O 1
ATOM 1731 N N . MET A 1 219 ? 17.844 7.234 -18.047 1 64.69 219 MET A N 1
ATOM 1732 C CA . MET A 1 219 ? 16.5 6.957 -17.547 1 64.69 219 MET A CA 1
ATOM 1733 C C . MET A 1 219 ? 15.992 5.613 -18.062 1 64.69 219 MET A C 1
ATOM 1735 O O . MET A 1 219 ? 15.094 5.016 -17.484 1 64.69 219 MET A O 1
ATOM 1739 N N . LYS A 1 220 ? 16.656 5.234 -19.078 1 69.56 220 LYS A N 1
ATOM 1740 C CA . LYS A 1 220 ? 16.25 3.949 -19.625 1 69.56 220 LYS A CA 1
ATOM 1741 C C . LYS A 1 220 ? 16.578 2.805 -18.672 1 69.56 220 LYS A C 1
ATOM 1743 O O . LYS A 1 220 ? 15.93 1.76 -18.703 1 69.56 220 LYS A O 1
ATOM 1748 N N . LYS A 1 221 ? 17.453 3.166 -17.734 1 77.12 221 LYS A N 1
ATOM 1749 C CA . LYS A 1 221 ? 17.922 2.105 -16.844 1 77.12 221 LYS A CA 1
ATOM 1750 C C . LYS A 1 221 ? 17.25 2.211 -15.477 1 77.12 221 LYS A C 1
ATOM 1752 O O . LYS A 1 221 ? 17.375 1.306 -14.641 1 77.12 221 LYS A O 1
ATOM 1757 N N . ALA A 1 222 ? 16.641 3.242 -15.297 1 87.38 222 ALA A N 1
ATOM 1758 C CA . ALA A 1 222 ? 16.047 3.463 -13.984 1 87.38 222 ALA A CA 1
ATOM 1759 C C . ALA A 1 222 ? 14.773 2.631 -13.812 1 87.38 222 ALA A C 1
ATOM 1761 O O . ALA A 1 222 ? 14.039 2.398 -14.781 1 87.38 222 ALA A O 1
ATOM 1762 N N . ARG A 1 223 ? 14.633 2.176 -12.664 1 90.56 223 ARG A N 1
ATOM 1763 C CA . ARG A 1 223 ? 13.422 1.452 -12.281 1 90.56 223 ARG A CA 1
ATOM 1764 C C . ARG A 1 223 ? 12.523 2.312 -11.406 1 90.56 223 ARG A C 1
ATOM 1766 O O . ARG A 1 223 ? 13.008 3.143 -10.633 1 90.56 223 ARG A O 1
ATOM 1773 N N . LYS A 1 224 ? 11.25 2.117 -11.594 1 93.81 224 LYS A N 1
ATOM 1774 C CA . LYS A 1 224 ? 10.281 2.832 -10.766 1 93.81 224 LYS A CA 1
ATOM 1775 C C . LYS A 1 224 ? 9.852 1.985 -9.57 1 93.81 224 LYS A C 1
ATOM 1777 O O . LYS A 1 224 ? 9.445 0.832 -9.734 1 93.81 224 LYS A O 1
ATOM 1782 N N . VAL A 1 225 ? 9.984 2.611 -8.344 1 95.5 225 VAL A N 1
ATOM 1783 C CA . VAL A 1 225 ? 9.695 1.826 -7.148 1 95.5 225 VAL A CA 1
ATOM 1784 C C . VAL A 1 225 ? 8.875 2.662 -6.164 1 95.5 225 VAL A C 1
ATOM 1786 O O . VAL A 1 225 ? 8.883 3.895 -6.234 1 95.5 225 VAL A O 1
ATOM 1789 N N . VAL A 1 226 ? 8.117 2.016 -5.398 1 97.44 226 VAL A N 1
ATOM 1790 C CA . VAL A 1 226 ? 7.586 2.572 -4.156 1 97.44 226 VAL A CA 1
ATOM 1791 C C . VAL A 1 226 ? 8.352 1.995 -2.965 1 97.44 226 VAL A C 1
ATOM 1793 O O . VAL A 1 226 ? 8.469 0.776 -2.83 1 97.44 226 VAL A O 1
ATOM 1796 N N . CYS A 1 227 ? 8.922 2.848 -2.162 1 95.94 227 CYS A N 1
ATOM 1797 C CA . CYS A 1 227 ? 9.727 2.443 -1.012 1 95.94 227 CYS A CA 1
ATOM 1798 C C . CYS A 1 227 ? 9.43 3.328 0.194 1 95.94 227 CYS A C 1
ATOM 1800 O O . CYS A 1 227 ? 9.586 4.551 0.123 1 95.94 227 CYS A O 1
ATOM 1802 N N . TYR A 1 228 ? 9 2.75 1.279 1 96.75 228 TYR A N 1
ATOM 1803 C CA . TYR A 1 228 ? 8.703 3.514 2.486 1 96.75 228 TYR A CA 1
ATOM 1804 C C . TYR A 1 228 ? 9.102 2.736 3.734 1 96.75 228 TYR A C 1
ATOM 1806 O O . TYR A 1 228 ? 9.203 1.508 3.703 1 96.75 228 TYR A O 1
ATOM 1814 N N . GLU A 1 229 ? 9.305 3.443 4.805 1 95.56 229 GLU A N 1
ATOM 1815 C CA . GLU A 1 229 ? 9.773 2.857 6.055 1 95.56 229 GLU A CA 1
ATOM 1816 C C . GLU A 1 229 ? 8.609 2.443 6.945 1 95.56 229 GLU A C 1
ATOM 1818 O O . GLU A 1 229 ? 7.523 3.02 6.863 1 95.56 229 GLU A O 1
ATOM 1823 N N . LEU A 1 230 ? 8.812 1.443 7.734 1 96.44 230 LEU A N 1
ATOM 1824 C CA . LEU A 1 230 ? 7.957 1.042 8.844 1 96.44 230 LEU A CA 1
ATOM 1825 C C . LEU A 1 230 ? 8.609 1.364 10.18 1 96.44 230 LEU A C 1
ATOM 1827 O O . LEU A 1 230 ? 9.797 1.077 10.383 1 96.44 230 LEU A O 1
ATOM 1831 N N . VAL A 1 231 ? 7.844 1.944 11.078 1 94.44 231 VAL A N 1
ATOM 1832 C CA . VAL A 1 231 ? 8.445 2.344 12.344 1 94.44 231 VAL A CA 1
ATOM 1833 C C . VAL A 1 231 ? 7.59 1.835 13.5 1 94.44 231 VAL A C 1
ATOM 1835 O O . VAL A 1 231 ? 6.43 1.465 13.312 1 94.44 231 VAL A O 1
ATOM 1838 N N . GLY A 1 232 ? 8.203 1.819 14.688 1 92.38 232 GLY A N 1
ATOM 1839 C CA . GLY A 1 232 ? 7.496 1.411 15.891 1 92.38 232 GLY A CA 1
ATOM 1840 C C . GLY A 1 232 ? 7.406 -0.095 16.047 1 92.38 232 GLY A C 1
ATOM 1841 O O . GLY A 1 232 ? 7.73 -0.841 15.125 1 92.38 232 GLY A O 1
ATOM 1842 N N . LYS A 1 233 ? 6.898 -0.451 17.219 1 90.56 233 LYS A N 1
ATOM 1843 C CA . LYS A 1 233 ? 6.762 -1.869 17.547 1 90.56 233 LYS A CA 1
ATOM 1844 C C . LYS A 1 233 ? 5.742 -2.543 16.625 1 90.56 233 LYS A C 1
ATOM 1846 O O . LYS A 1 233 ? 5.832 -3.746 16.375 1 90.56 233 LYS A O 1
ATOM 1851 N N . HIS A 1 234 ? 4.875 -1.767 16.078 1 94.19 234 HIS A N 1
ATOM 1852 C CA . HIS A 1 234 ? 3.764 -2.348 15.344 1 94.19 234 HIS A CA 1
ATOM 1853 C C . HIS A 1 234 ? 3.9 -2.08 13.844 1 94.19 234 HIS A C 1
ATOM 1855 O O . HIS A 1 234 ? 2.928 -2.203 13.102 1 94.19 234 HIS A O 1
ATOM 1861 N N . ASP A 1 235 ? 5.059 -1.637 13.383 1 95.44 235 ASP A N 1
ATOM 1862 C CA . ASP A 1 235 ? 5.367 -1.491 11.961 1 95.44 235 ASP A CA 1
ATOM 1863 C C . ASP A 1 235 ? 4.406 -0.514 11.289 1 95.44 235 ASP A C 1
ATOM 1865 O O . ASP A 1 235 ? 3.779 -0.846 10.281 1 95.44 235 ASP A O 1
ATOM 1869 N N . VAL A 1 236 ? 4.398 0.699 11.766 1 97.69 236 VAL A N 1
ATOM 1870 C CA . VAL A 1 236 ? 3.543 1.74 11.203 1 97.69 236 VAL A CA 1
ATOM 1871 C C . VAL A 1 236 ? 4.223 2.365 9.984 1 97.69 236 VAL A C 1
ATOM 1873 O O . VAL A 1 236 ? 5.387 2.77 10.055 1 97.69 236 VAL A O 1
ATOM 1876 N N . ALA A 1 237 ? 3.521 2.424 8.898 1 98.5 237 ALA A N 1
ATOM 1877 C CA . ALA A 1 237 ? 4.086 2.953 7.66 1 98.5 237 ALA A CA 1
ATOM 1878 C C . ALA A 1 237 ? 4.305 4.461 7.762 1 98.5 237 ALA A C 1
ATOM 1880 O O . ALA A 1 237 ? 3.432 5.191 8.234 1 98.5 237 ALA A O 1
ATOM 1881 N N . VAL A 1 238 ? 5.426 4.918 7.293 1 97.81 238 VAL A N 1
ATOM 1882 C CA . VAL A 1 238 ? 5.707 6.348 7.191 1 97.81 238 VAL A CA 1
ATOM 1883 C C . VAL A 1 238 ? 5.418 6.832 5.773 1 97.81 238 VAL A C 1
ATOM 1885 O O . VAL A 1 238 ? 6.121 6.465 4.828 1 97.81 238 VAL A O 1
ATOM 1888 N N . PRO A 1 239 ? 4.387 7.684 5.656 1 98.44 239 PRO A N 1
ATOM 1889 C CA . PRO A 1 239 ? 4.102 8.164 4.301 1 98.44 239 PRO A CA 1
ATOM 1890 C C . PRO A 1 239 ? 5.238 9.008 3.727 1 98.44 239 PRO A C 1
ATOM 1892 O O . PRO A 1 239 ? 5.918 9.719 4.469 1 98.44 239 PRO A O 1
ATOM 1895 N N . THR A 1 240 ? 5.391 8.977 2.4 1 97.5 240 THR A N 1
ATOM 1896 C CA . THR A 1 240 ? 6.395 9.805 1.748 1 97.5 240 THR A CA 1
ATOM 1897 C C . THR A 1 240 ? 5.883 11.234 1.565 1 97.5 240 THR A C 1
ATOM 1899 O O . THR A 1 240 ? 6.676 12.172 1.486 1 97.5 240 THR A O 1
ATOM 1902 N N . HIS A 1 241 ? 4.59 11.336 1.437 1 98.5 241 HIS A N 1
ATOM 1903 C CA . HIS A 1 241 ? 3.92 12.625 1.27 1 98.5 241 HIS A CA 1
ATOM 1904 C C . HIS A 1 241 ? 2.59 12.648 2.014 1 98.5 241 HIS A C 1
ATOM 1906 O O . HIS A 1 241 ? 2.084 11.609 2.43 1 98.5 241 HIS A O 1
ATOM 1912 N N . LEU A 1 242 ? 2.125 13.789 2.189 1 98.81 242 LEU A N 1
ATOM 1913 C CA . LEU A 1 242 ? 0.755 14.023 2.633 1 98.81 242 LEU A CA 1
ATOM 1914 C C . LEU A 1 242 ? 0.024 14.961 1.678 1 98.81 242 LEU A C 1
ATOM 1916 O O . LEU A 1 242 ? 0.642 15.828 1.061 1 98.81 242 LEU A O 1
ATOM 1920 N N . PHE A 1 243 ? -1.324 14.797 1.598 1 98.88 243 PHE A N 1
ATOM 1921 C CA . PHE A 1 243 ? -2.082 15.641 0.681 1 98.88 243 PHE A CA 1
ATOM 1922 C C . PHE A 1 243 ? -3.293 16.25 1.378 1 98.88 243 PHE A C 1
ATOM 1924 O O . PHE A 1 243 ? -3.734 15.742 2.414 1 98.88 243 PHE A O 1
ATOM 1931 N N . LYS A 1 244 ? -3.75 17.297 0.835 1 98.75 244 LYS A N 1
ATOM 1932 C CA . LYS A 1 244 ? -5.086 17.844 1.042 1 98.75 244 LYS A CA 1
ATOM 1933 C C . LYS A 1 244 ? -5.762 18.172 -0.289 1 98.75 244 LYS A C 1
ATOM 1935 O O . LYS A 1 244 ? -5.141 18.734 -1.186 1 98.75 244 LYS A O 1
ATOM 1940 N N . VAL A 1 245 ? -6.969 17.766 -0.432 1 98.81 245 VAL A N 1
ATOM 1941 C CA . VAL A 1 245 ? -7.859 18.203 -1.5 1 98.81 245 VAL A CA 1
ATOM 1942 C C . VAL A 1 245 ? -9.023 19 -0.908 1 98.81 245 VAL A C 1
ATOM 1944 O O . VAL A 1 245 ? -9.766 18.484 -0.062 1 98.81 245 VAL A O 1
ATOM 1947 N N . VAL A 1 246 ? -9.164 20.203 -1.403 1 98.62 246 VAL A N 1
ATOM 1948 C CA . VAL A 1 246 ? -10.18 21.094 -0.843 1 98.62 246 VAL A CA 1
ATOM 1949 C C . VAL A 1 246 ? -11.195 21.453 -1.919 1 98.62 246 VAL A C 1
ATOM 1951 O O . VAL A 1 246 ? -10.828 21.844 -3.031 1 98.62 246 VAL A O 1
ATOM 1954 N N . LEU A 1 247 ? -12.422 21.281 -1.593 1 98.44 247 LEU A N 1
ATOM 1955 C CA . LEU A 1 247 ? -13.555 21.688 -2.422 1 98.44 247 LEU A CA 1
ATOM 1956 C C . LEU A 1 247 ? -14.344 22.812 -1.75 1 98.44 247 LEU A C 1
ATOM 1958 O O . LEU A 1 247 ? -14.859 22.625 -0.644 1 98.44 247 LEU A O 1
ATOM 1962 N N . GLY A 1 248 ? -14.375 23.938 -2.357 1 97.69 248 GLY A N 1
ATOM 1963 C CA . GLY A 1 248 ? -15.188 25.047 -1.882 1 97.69 248 GLY A CA 1
ATOM 1964 C C . GLY A 1 248 ? -16.484 25.219 -2.654 1 97.69 248 GLY A C 1
ATOM 1965 O O . GLY A 1 248 ? -16.5 25.047 -3.877 1 97.69 248 GLY A O 1
ATOM 1966 N N . GLU A 1 249 ? -17.531 25.5 -1.932 1 96.69 249 GLU A N 1
ATOM 1967 C CA . GLU A 1 249 ? -18.812 25.75 -2.566 1 96.69 249 GLU A CA 1
ATOM 1968 C C . GLU A 1 249 ? -19.25 27.203 -2.377 1 96.69 249 GLU A C 1
ATOM 1970 O O . GLU A 1 249 ? -19.344 27.688 -1.248 1 96.69 249 GLU A O 1
ATOM 1975 N N . ARG A 1 250 ? -19.547 27.812 -3.424 1 95 250 ARG A N 1
ATOM 1976 C CA . ARG A 1 250 ? -20.016 29.203 -3.404 1 95 250 ARG A CA 1
ATOM 1977 C C . ARG A 1 250 ? -21.516 29.266 -3.141 1 95 250 ARG A C 1
ATOM 1979 O O . ARG A 1 250 ? -22.203 28.25 -3.176 1 95 250 ARG A O 1
ATOM 1986 N N . GLY A 1 251 ? -21.969 30.516 -2.963 1 93 251 GLY A N 1
ATOM 1987 C CA . GLY A 1 251 ? -23.375 30.75 -2.672 1 93 251 GLY A CA 1
ATOM 1988 C C . GLY A 1 251 ? -24.297 30.297 -3.791 1 93 251 GLY A C 1
ATOM 1989 O O . GLY A 1 251 ? -25.422 29.875 -3.541 1 93 251 GLY A O 1
ATOM 1990 N N . ASP A 1 252 ? -23.828 30.297 -5.008 1 94.25 252 ASP A N 1
ATOM 1991 C CA . ASP A 1 252 ? -24.641 29.922 -6.156 1 94.25 252 ASP A CA 1
ATOM 1992 C C . ASP A 1 252 ? -24.562 28.422 -6.43 1 94.25 252 ASP A C 1
ATOM 1994 O O . ASP A 1 252 ? -25.109 27.953 -7.426 1 94.25 252 ASP A O 1
ATOM 1998 N N . GLY A 1 253 ? -23.812 27.766 -5.613 1 93.62 253 GLY A N 1
ATOM 1999 C CA . GLY A 1 253 ? -23.734 26.312 -5.758 1 93.62 253 GLY A CA 1
ATOM 2000 C C . GLY A 1 253 ? -22.531 25.859 -6.578 1 93.62 253 GLY A C 1
ATOM 2001 O O . GLY A 1 253 ? -22.234 24.672 -6.645 1 93.62 253 GLY A O 1
ATOM 2002 N N . SER A 1 254 ? -21.859 26.812 -7.152 1 95.06 254 SER A N 1
ATOM 2003 C CA . SER A 1 254 ? -20.672 26.453 -7.926 1 95.06 254 SER A CA 1
ATOM 2004 C C . SER A 1 254 ? -19.531 26.016 -7.016 1 95.06 254 SER A C 1
ATOM 2006 O O . SER A 1 254 ? -19.516 26.344 -5.828 1 95.06 254 SER A O 1
ATOM 2008 N N . HIS A 1 255 ? -18.594 25.219 -7.629 1 97.12 255 HIS A N 1
ATOM 2009 C CA . HIS A 1 255 ? -17.516 24.656 -6.832 1 97.12 255 HIS A CA 1
ATOM 2010 C C . HIS A 1 255 ? -16.156 25.109 -7.363 1 97.12 255 HIS A C 1
ATOM 2012 O O . HIS A 1 255 ? -16.016 25.422 -8.547 1 97.12 255 HIS A O 1
ATOM 2018 N N . GLU A 1 256 ? -15.227 25.234 -6.473 1 97.25 256 GLU A N 1
ATOM 2019 C CA . GLU A 1 256 ? -13.805 25.422 -6.738 1 97.25 256 GLU A CA 1
ATOM 2020 C C . GLU A 1 256 ? -12.969 24.391 -6 1 97.25 256 GLU A C 1
ATOM 2022 O O . GLU A 1 256 ? -13.391 23.844 -4.977 1 97.25 256 GLU A O 1
ATOM 2027 N N . VAL A 1 257 ? -11.781 24.094 -6.629 1 98 257 VAL A N 1
ATOM 2028 C CA . VAL A 1 257 ? -11.016 23 -6.035 1 98 257 VAL A CA 1
ATOM 2029 C C . VAL A 1 257 ? -9.531 23.344 -6.012 1 98 257 VAL A C 1
ATOM 2031 O O . VAL A 1 257 ? -9.07 24.172 -6.805 1 98 257 VAL A O 1
ATOM 2034 N N . ALA A 1 258 ? -8.844 22.812 -5.066 1 98.19 258 ALA A N 1
ATOM 2035 C CA . ALA A 1 258 ? -7.383 22.828 -5.008 1 98.19 258 ALA A CA 1
ATOM 2036 C C . ALA A 1 258 ? -6.848 21.562 -4.352 1 98.19 258 ALA A C 1
ATOM 2038 O O . ALA A 1 258 ? -7.488 21 -3.469 1 98.19 258 ALA A O 1
ATOM 2039 N N . ALA A 1 259 ? -5.77 21.109 -4.832 1 98.56 259 ALA A N 1
ATOM 2040 C CA . ALA A 1 259 ? -5.074 19.969 -4.262 1 98.56 259 ALA A CA 1
ATOM 2041 C C . ALA A 1 259 ? -3.615 20.297 -3.965 1 98.56 259 ALA A C 1
ATOM 2043 O O . ALA A 1 259 ? -2.957 20.984 -4.75 1 98.56 259 ALA A O 1
ATOM 2044 N N . PHE A 1 260 ? -3.17 19.844 -2.828 1 98.62 260 PHE A N 1
ATOM 2045 C CA . PHE A 1 260 ? -1.804 20.078 -2.375 1 98.62 260 PHE A CA 1
ATOM 2046 C C . PHE A 1 260 ? -1.122 18.766 -2.025 1 98.62 260 PHE A C 1
ATOM 2048 O O . PHE A 1 260 ? -1.752 17.859 -1.472 1 98.62 260 PHE A O 1
ATOM 2055 N N . LEU A 1 261 ? 0.113 18.625 -2.355 1 98.56 261 LEU A N 1
ATOM 2056 C CA . LEU A 1 261 ? 0.974 17.5 -2.033 1 98.56 261 LEU A CA 1
ATOM 2057 C C . LEU A 1 261 ? 2.287 17.969 -1.418 1 98.56 261 LEU A C 1
ATOM 2059 O O . LEU A 1 261 ? 3.064 18.672 -2.068 1 98.56 261 LEU A O 1
ATOM 2063 N N . ILE A 1 262 ? 2.529 17.578 -0.162 1 97.88 262 ILE A N 1
ATOM 2064 C CA . ILE A 1 262 ? 3.715 18.031 0.551 1 97.88 262 ILE A CA 1
ATOM 2065 C C . ILE A 1 262 ? 4.586 16.844 0.932 1 97.88 262 ILE A C 1
ATOM 2067 O O . ILE A 1 262 ? 4.094 15.852 1.486 1 97.88 262 ILE A O 1
ATOM 2071 N N . PRO A 1 263 ? 5.895 16.906 0.589 1 97.06 263 PRO A N 1
ATOM 2072 C CA . PRO A 1 263 ? 6.777 15.82 1.027 1 97.06 263 PRO A CA 1
ATOM 2073 C C . PRO A 1 263 ? 6.879 15.719 2.547 1 97.06 263 PRO A C 1
ATOM 2075 O O . PRO A 1 263 ? 6.922 16.75 3.236 1 97.06 263 PRO A O 1
ATOM 2078 N N . ASN A 1 264 ? 6.801 14.531 3.078 1 97.06 264 ASN A N 1
ATOM 2079 C CA . ASN A 1 264 ? 6.938 14.25 4.504 1 97.06 264 ASN A CA 1
ATOM 2080 C C . ASN A 1 264 ? 8.406 14.141 4.914 1 97.06 264 ASN A C 1
ATOM 2082 O O . ASN A 1 264 ? 8.867 13.062 5.297 1 97.06 264 ASN A O 1
ATOM 2086 N N . GLU A 1 265 ? 9.109 15.211 4.863 1 94.94 265 GLU A N 1
ATOM 2087 C CA . GLU A 1 265 ? 10.539 15.32 5.129 1 94.94 265 GLU A CA 1
ATOM 2088 C C . GLU A 1 265 ? 10.906 16.719 5.613 1 94.94 265 GLU A C 1
ATOM 2090 O O . GLU A 1 265 ? 10.094 17.641 5.543 1 94.94 265 GLU A O 1
ATOM 2095 N N . PRO A 1 266 ? 12.148 16.875 6.16 1 93.44 266 PRO A N 1
ATOM 2096 C CA . PRO A 1 266 ? 12.57 18.234 6.457 1 93.44 266 PRO A CA 1
ATOM 2097 C C . PRO A 1 266 ? 12.648 19.109 5.207 1 93.44 266 PRO A C 1
ATOM 2099 O O . PRO A 1 266 ? 13.391 18.812 4.273 1 93.44 266 PRO A O 1
ATOM 2102 N N . ILE A 1 267 ? 11.867 20.094 5.172 1 93.31 267 ILE A N 1
ATOM 2103 C CA . ILE A 1 267 ? 11.883 21.078 4.094 1 93.31 267 ILE A CA 1
ATOM 2104 C C . ILE A 1 267 ? 12.742 22.266 4.492 1 93.31 267 ILE A C 1
ATOM 2106 O O . ILE A 1 267 ? 12.367 23.047 5.379 1 93.31 267 ILE A O 1
ATOM 2110 N N . VAL A 1 268 ? 13.812 22.5 3.82 1 91.62 268 VAL A N 1
ATOM 2111 C CA . VAL A 1 268 ? 14.891 23.375 4.281 1 91.62 268 VAL A CA 1
ATOM 2112 C C . VAL A 1 268 ? 14.539 24.828 3.977 1 91.62 268 VAL A C 1
ATOM 2114 O O . VAL A 1 268 ? 14.938 25.734 4.711 1 91.62 268 VAL A O 1
ATOM 2117 N N . SER A 1 269 ? 13.844 25 2.912 1 90.12 269 SER A N 1
ATOM 2118 C CA . SER A 1 269 ? 13.484 26.359 2.52 1 90.12 269 SER A CA 1
ATOM 2119 C C . SER A 1 269 ? 11.977 26.516 2.371 1 90.12 269 SER A C 1
ATOM 2121 O O . SER A 1 269 ? 11.32 25.672 1.759 1 90.12 269 SER A O 1
ATOM 2123 N N . GLU A 1 270 ? 11.531 27.531 2.957 1 89.56 270 GLU A N 1
ATOM 2124 C CA . GLU A 1 270 ? 10.094 27.781 2.863 1 89.56 270 GLU A CA 1
ATOM 2125 C C . GLU A 1 270 ? 9.664 28.016 1.417 1 89.56 270 GLU A C 1
ATOM 2127 O O . GLU A 1 270 ? 10.305 28.781 0.69 1 89.56 270 GLU A O 1
ATOM 2132 N N . GLN A 1 271 ? 8.68 27.375 1.028 1 90.38 271 GLN A N 1
ATOM 2133 C CA . GLN A 1 271 ? 8.07 27.562 -0.283 1 90.38 271 GLN A CA 1
ATOM 2134 C C . GLN A 1 271 ? 6.648 28.094 -0.155 1 90.38 271 GLN A C 1
ATOM 2136 O O . GLN A 1 271 ? 5.957 27.812 0.826 1 90.38 271 GLN A O 1
ATOM 2141 N N . PRO A 1 272 ? 6.312 28.984 -1.169 1 93 272 PRO A N 1
ATOM 2142 C CA . PRO A 1 272 ? 4.887 29.328 -1.173 1 93 272 PRO A CA 1
ATOM 2143 C C . PRO A 1 272 ? 3.99 28.094 -1.266 1 93 272 PRO A C 1
ATOM 2145 O O . PRO A 1 272 ? 4.355 27.109 -1.91 1 93 272 PRO A O 1
ATOM 2148 N N . LEU A 1 273 ? 2.861 28.141 -0.669 1 95.12 273 LEU A N 1
ATOM 2149 C CA . LEU A 1 273 ? 1.971 26.984 -0.627 1 95.12 273 LEU A CA 1
ATOM 2150 C C . LEU A 1 273 ? 1.601 26.531 -2.037 1 95.12 273 LEU A C 1
ATOM 2152 O O . LEU A 1 273 ? 1.409 25.344 -2.281 1 95.12 273 LEU A O 1
ATOM 2156 N N . VAL A 1 274 ? 1.477 27.484 -2.977 1 96 274 VAL A N 1
ATOM 2157 C CA . VAL A 1 274 ? 1.086 27.172 -4.348 1 96 274 VAL A CA 1
ATOM 2158 C C . VAL A 1 274 ? 2.139 26.266 -4.988 1 96 274 VAL A C 1
ATOM 2160 O O . VAL A 1 274 ? 1.854 25.562 -5.965 1 96 274 VAL A O 1
ATOM 2163 N N . ALA A 1 275 ? 3.326 26.281 -4.453 1 94.94 275 ALA A N 1
ATOM 2164 C CA . ALA A 1 275 ? 4.387 25.422 -4.973 1 94.94 275 ALA A CA 1
ATOM 2165 C C . ALA A 1 275 ? 4.07 23.953 -4.715 1 94.94 275 ALA A C 1
ATOM 2167 O O . ALA A 1 275 ? 4.625 23.062 -5.375 1 94.94 275 ALA A O 1
ATOM 2168 N N . TYR A 1 276 ? 3.193 23.703 -3.773 1 96.56 276 TYR A N 1
ATOM 2169 C CA . TYR A 1 276 ? 2.836 22.328 -3.426 1 96.56 276 TYR A CA 1
ATOM 2170 C C . TYR A 1 276 ? 1.569 21.891 -4.156 1 96.56 276 TYR A C 1
ATOM 2172 O O . TYR A 1 276 ? 1.099 20.766 -3.977 1 96.56 276 TYR A O 1
ATOM 2180 N N . GLN A 1 277 ? 0.988 22.734 -4.957 1 97.56 277 GLN A N 1
ATOM 2181 C CA . GLN A 1 277 ? -0.242 22.375 -5.656 1 97.56 277 GLN A CA 1
ATOM 2182 C C . GLN A 1 277 ? 0.023 21.328 -6.738 1 97.56 277 GLN A C 1
ATOM 2184 O O . GLN A 1 277 ? 1.033 21.391 -7.438 1 97.56 277 GLN A O 1
ATOM 2189 N N . VAL A 1 278 ? -0.869 20.391 -6.871 1 97.75 278 VAL A N 1
ATOM 2190 C CA . VAL A 1 278 ? -0.861 19.375 -7.918 1 97.75 278 VAL A CA 1
ATOM 2191 C C . VAL A 1 278 ? -2.268 19.203 -8.484 1 97.75 278 VAL A C 1
ATOM 2193 O O . VAL A 1 278 ? -3.254 19.562 -7.836 1 97.75 278 VAL A O 1
ATOM 2196 N N . PRO A 1 279 ? -2.359 18.75 -9.719 1 97.38 279 PRO A N 1
ATOM 2197 C CA . PRO A 1 279 ? -3.689 18.375 -10.211 1 97.38 279 PRO A CA 1
ATOM 2198 C C . PRO A 1 279 ? -4.352 17.297 -9.359 1 97.38 279 PRO A C 1
ATOM 2200 O O . PRO A 1 279 ? -3.668 16.406 -8.844 1 97.38 279 PRO A O 1
ATOM 2203 N N . VAL A 1 280 ? -5.641 17.391 -9.219 1 97.56 280 VAL A N 1
ATOM 2204 C CA . VAL A 1 280 ? -6.387 16.391 -8.461 1 97.56 280 VAL A CA 1
ATOM 2205 C C . VAL A 1 280 ? -6.168 15.008 -9.078 1 97.56 280 VAL A C 1
ATOM 2207 O O . VAL A 1 280 ? -6.023 14.016 -8.359 1 97.56 280 VAL A O 1
ATOM 2210 N N . THR A 1 281 ? -6.051 14.906 -10.398 1 96.06 281 THR A N 1
ATOM 2211 C CA . THR A 1 281 ? -5.891 13.648 -11.117 1 96.06 281 THR A CA 1
ATOM 2212 C C . THR A 1 281 ? -4.57 12.977 -10.742 1 96.06 281 THR A C 1
ATOM 2214 O O . THR A 1 281 ? -4.48 11.75 -10.695 1 96.06 281 THR A O 1
ATOM 2217 N N . GLU A 1 282 ? -3.602 13.766 -10.477 1 96.12 282 GLU A N 1
ATOM 2218 C CA . GLU A 1 282 ? -2.316 13.211 -10.062 1 96.12 282 GLU A CA 1
ATOM 2219 C C . GLU A 1 282 ? -2.426 12.523 -8.703 1 96.12 282 GLU A C 1
ATOM 2221 O O . GLU A 1 282 ? -1.881 11.43 -8.508 1 96.12 282 GLU A O 1
ATOM 2226 N N . LEU A 1 283 ? -3.129 13.172 -7.836 1 97.75 283 LEU A N 1
ATOM 2227 C CA . LEU A 1 283 ? -3.334 12.57 -6.52 1 97.75 283 LEU A CA 1
ATOM 2228 C C . LEU A 1 283 ? -4.168 11.297 -6.629 1 97.75 283 LEU A C 1
ATOM 2230 O O . LEU A 1 283 ? -3.896 10.312 -5.934 1 97.75 283 LEU A O 1
ATOM 2234 N N . GLU A 1 284 ? -5.168 11.383 -7.461 1 97.75 284 GLU A N 1
ATOM 2235 C CA . GLU A 1 284 ? -5.98 10.188 -7.66 1 97.75 284 GLU A CA 1
ATOM 2236 C C . GLU A 1 284 ? -5.141 9.023 -8.18 1 97.75 284 GLU A C 1
ATOM 2238 O O . GLU A 1 284 ? -5.238 7.902 -7.676 1 97.75 284 GLU A O 1
ATOM 2243 N N . LYS A 1 285 ? -4.305 9.273 -9.109 1 96.62 285 LYS A N 1
ATOM 2244 C CA . LYS A 1 285 ? -3.453 8.242 -9.695 1 96.62 285 LYS A CA 1
ATOM 2245 C C . LYS A 1 285 ? -2.51 7.648 -8.656 1 96.62 285 LYS A C 1
ATOM 2247 O O . LYS A 1 285 ? -2.299 6.434 -8.617 1 96.62 285 LYS A O 1
ATOM 2252 N N . ARG A 1 286 ? -1.992 8.43 -7.77 1 97.19 286 ARG A N 1
ATOM 2253 C CA 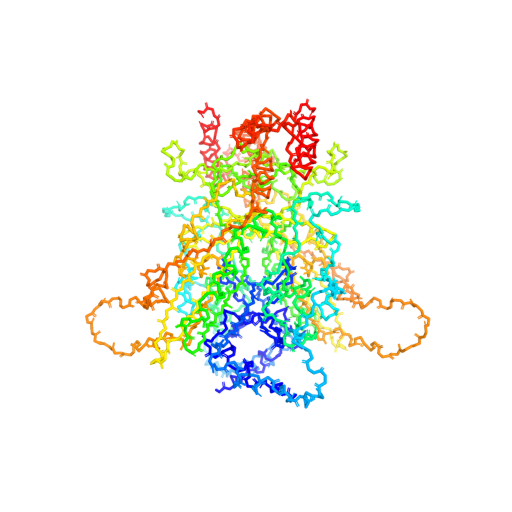. ARG A 1 286 ? -0.991 7.992 -6.805 1 97.19 286 ARG A CA 1
ATOM 2254 C C . ARG A 1 286 ? -1.644 7.27 -5.633 1 97.19 286 ARG A C 1
ATOM 2256 O O . ARG A 1 286 ? -1.01 6.438 -4.977 1 97.19 286 ARG A O 1
ATOM 2263 N N . THR A 1 287 ? -2.904 7.586 -5.414 1 98.31 287 THR A N 1
ATOM 2264 C CA . THR A 1 287 ? -3.508 7.07 -4.188 1 98.31 287 THR A CA 1
ATOM 2265 C C . THR A 1 287 ? -4.543 5.996 -4.508 1 98.31 287 THR A C 1
ATOM 2267 O O . THR A 1 287 ? -4.941 5.23 -3.625 1 98.31 287 THR A O 1
ATOM 2270 N N . GLY A 1 288 ? -5.051 6.012 -5.695 1 97.81 288 GLY A N 1
ATOM 2271 C CA . GLY A 1 288 ? -6.16 5.133 -6.031 1 97.81 288 GLY A CA 1
ATOM 2272 C C . GLY A 1 288 ? -7.5 5.648 -5.539 1 97.81 288 GLY A C 1
ATOM 2273 O O . GLY A 1 288 ? -8.523 4.973 -5.68 1 97.81 288 GLY A O 1
ATOM 2274 N N . LEU A 1 289 ? -7.547 6.836 -4.934 1 98.19 289 LEU A N 1
ATOM 2275 C CA . LEU A 1 289 ? -8.773 7.453 -4.43 1 98.19 289 LEU A CA 1
ATOM 2276 C C . LEU A 1 289 ? -9.477 8.234 -5.531 1 98.19 289 LEU A C 1
ATOM 2278 O O . LEU A 1 289 ? -8.867 8.562 -6.551 1 98.19 289 LEU A O 1
ATOM 2282 N N . GLN A 1 290 ? -10.742 8.469 -5.418 1 97 290 GLN A N 1
ATOM 2283 C CA . GLN A 1 290 ? -11.539 9.352 -6.262 1 97 290 GLN A CA 1
ATOM 2284 C C . GLN A 1 290 ? -12.242 10.414 -5.426 1 97 290 GLN A C 1
ATOM 2286 O O . GLN A 1 290 ? -13.102 10.102 -4.602 1 97 290 GLN A O 1
ATOM 2291 N N . PHE A 1 291 ? -11.93 11.633 -5.73 1 97.88 291 PHE A N 1
ATOM 2292 C CA . PHE A 1 291 ? -12.359 12.711 -4.848 1 97.88 291 PHE A CA 1
ATOM 2293 C C . PHE A 1 291 ? -13.641 13.359 -5.367 1 97.88 291 PHE A C 1
ATOM 2295 O O . PHE A 1 291 ? -13.758 13.641 -6.562 1 97.88 291 PHE A O 1
ATOM 2302 N N . PHE A 1 292 ? -14.617 13.539 -4.52 1 97.81 292 PHE A N 1
ATOM 2303 C CA . PHE A 1 292 ? -15.82 14.344 -4.711 1 97.81 292 PHE A CA 1
ATOM 2304 C C . PHE A 1 292 ? -16.516 13.969 -6.02 1 97.81 292 PHE A C 1
ATOM 2306 O O . PHE A 1 292 ? -16.828 14.844 -6.832 1 97.81 292 PHE A O 1
ATOM 2313 N N . GLN A 1 293 ? -16.812 12.781 -6.156 1 94.19 293 GLN A N 1
ATOM 2314 C CA . GLN A 1 293 ? -17.344 12.242 -7.402 1 94.19 293 GLN A CA 1
ATOM 2315 C C . GLN A 1 293 ? -18.766 12.758 -7.652 1 94.19 293 GLN A C 1
ATOM 2317 O O . GLN A 1 293 ? -19.234 12.773 -8.789 1 94.19 293 GLN A O 1
ATOM 2322 N N . LYS A 1 294 ? -19.438 13.211 -6.676 1 94.38 294 LYS A N 1
ATOM 2323 C CA . LYS A 1 294 ? -20.828 13.617 -6.816 1 94.38 294 LYS A CA 1
ATOM 2324 C C . LYS A 1 294 ? -20.938 15.047 -7.332 1 94.38 294 LYS A C 1
ATOM 2326 O O . LYS A 1 294 ? -22.031 15.523 -7.652 1 94.38 294 LYS A O 1
ATOM 2331 N N . VAL A 1 295 ? -19.828 15.734 -7.344 1 93.5 295 VAL A N 1
ATOM 2332 C CA . VAL A 1 295 ? -19.812 17.094 -7.852 1 93.5 295 VAL A CA 1
ATOM 2333 C C . VAL A 1 295 ? -19.656 17.094 -9.367 1 93.5 295 VAL A C 1
ATOM 2335 O O . VAL A 1 295 ? -19.984 18.062 -10.047 1 93.5 295 VAL A O 1
ATOM 2338 N N . LEU A 1 296 ? -19.109 16.078 -9.961 1 82.19 296 LEU A N 1
ATOM 2339 C CA . LEU A 1 296 ? -18.891 15.961 -11.398 1 82.19 296 LEU A CA 1
ATOM 2340 C C . LEU A 1 296 ? -20.172 15.602 -12.125 1 82.19 296 LEU A C 1
ATOM 2342 O O . LEU A 1 296 ? -21 14.844 -11.602 1 82.19 296 LEU A O 1
ATOM 2346 N N . PRO A 1 297 ? -20.438 16.594 -13.125 1 66.69 297 PRO A N 1
ATOM 2347 C CA . PRO A 1 297 ? -21.641 16.219 -13.883 1 66.69 297 PRO A CA 1
ATOM 2348 C C . PRO A 1 297 ? -21.594 14.781 -14.383 1 66.69 297 PRO A C 1
ATOM 2350 O O . PRO A 1 297 ? -20.516 14.234 -14.625 1 66.69 297 PRO A O 1
ATOM 2353 N N . ALA A 1 298 ? -22.594 14.156 -14.086 1 56.22 298 ALA A N 1
ATOM 2354 C CA . ALA A 1 298 ? -22.719 12.797 -14.594 1 56.22 298 ALA A CA 1
ATOM 2355 C C . ALA A 1 298 ? -22.312 12.727 -16.062 1 56.22 298 ALA A C 1
ATOM 2357 O O . ALA A 1 298 ? -22.562 13.664 -16.828 1 56.22 298 ALA A O 1
ATOM 2358 N N . ASN A 1 299 ? -21.172 12.195 -16.391 1 47.97 299 ASN A N 1
ATOM 2359 C CA . ASN A 1 299 ? -20.875 12.008 -17.812 1 47.97 299 ASN A CA 1
ATOM 2360 C C . ASN A 1 299 ? -22.141 11.633 -18.594 1 47.97 299 ASN A C 1
ATOM 2362 O O . ASN A 1 299 ? -22.781 10.633 -18.297 1 47.97 299 ASN A O 1
ATOM 2366 N N . ASN A 1 300 ? -22.969 12.594 -18.828 1 41.12 300 ASN A N 1
ATOM 2367 C CA . ASN A 1 300 ? -23.938 12.25 -19.859 1 41.12 300 ASN A CA 1
ATOM 2368 C C . ASN A 1 300 ? -23.281 11.586 -21.062 1 41.12 300 ASN A C 1
ATOM 2370 O O . ASN A 1 300 ? -22.75 12.281 -21.938 1 41.12 300 ASN A O 1
ATOM 2374 N N . THR A 1 301 ? -22.578 10.562 -20.797 1 38.62 301 THR A N 1
ATOM 2375 C CA . THR A 1 301 ? -22.062 9.82 -21.953 1 38.62 301 THR A CA 1
ATOM 2376 C C . THR A 1 301 ? -23.172 9.539 -22.953 1 38.62 301 THR A C 1
ATOM 2378 O O . THR A 1 301 ? -22.953 8.914 -23.984 1 38.62 301 THR A O 1
ATOM 2381 N N . ALA A 1 302 ? -24.484 9.68 -22.609 1 35.09 302 ALA A N 1
ATOM 2382 C CA . ALA A 1 302 ? -25.344 9.141 -23.656 1 35.09 302 ALA A CA 1
ATOM 2383 C C . ALA A 1 302 ? -25.266 9.992 -24.922 1 35.09 302 ALA A C 1
ATOM 2385 O O . ALA A 1 302 ? -25.984 9.75 -25.891 1 35.09 302 ALA A O 1
ATOM 2386 N N . SER A 1 303 ? -25.047 11.289 -24.844 1 34 303 SER A N 1
ATOM 2387 C CA . SER A 1 303 ? -25.266 11.852 -26.156 1 34 303 SER A CA 1
ATOM 2388 C C . SER A 1 303 ? -24.25 11.312 -27.172 1 34 303 SER A C 1
ATOM 2390 O O . SER A 1 303 ? -23.047 11.391 -26.953 1 34 303 SER A O 1
ATOM 2392 N N . SER A 1 304 ? -24.641 10.305 -27.984 1 33.91 304 SER A N 1
ATOM 2393 C CA . SER A 1 304 ? -24.219 9.523 -29.141 1 33.91 304 SER A CA 1
ATOM 2394 C C . SER A 1 304 ? -23.594 10.414 -30.203 1 33.91 304 SER A C 1
ATOM 2396 O O . SER A 1 304 ? -23.422 9.992 -31.359 1 33.91 304 SER A O 1
ATOM 2398 N N . SER A 1 305 ? -23.656 11.805 -30.203 1 35.5 305 SER A N 1
ATOM 2399 C CA . SER A 1 305 ? -23.219 12.234 -31.516 1 35.5 305 SER A CA 1
ATOM 2400 C C . SER A 1 305 ? -21.859 11.633 -31.875 1 35.5 305 SER A C 1
ATOM 2402 O O . SER A 1 305 ? -21.031 11.367 -31 1 35.5 305 SER A O 1
ATOM 2404 N N . TRP A 1 306 ? -21.766 10.984 -33.156 1 33.47 306 TRP A N 1
ATOM 2405 C CA . TRP A 1 306 ? -20.766 10.258 -33.938 1 33.47 306 TRP A CA 1
ATOM 2406 C C . TRP A 1 306 ? -19.375 10.891 -33.75 1 33.47 306 TRP A C 1
ATOM 2408 O O . TRP A 1 306 ? -18.359 10.195 -33.75 1 33.47 306 TRP A O 1
ATOM 2418 N N . ARG A 1 307 ? -19.328 12.266 -33.938 1 35.75 307 ARG A N 1
ATOM 2419 C CA . ARG A 1 307 ? -17.984 12.82 -34.094 1 35.75 307 ARG A CA 1
ATOM 2420 C C . ARG A 1 307 ? -17.156 12.617 -32.812 1 35.75 307 ARG A C 1
ATOM 2422 O O . ARG A 1 307 ? -17.688 12.781 -31.719 1 35.75 307 ARG A O 1
ATOM 2429 N N . GLY A 1 308 ? -16.172 11.734 -32.812 1 35.31 308 GLY A N 1
ATOM 2430 C CA . GLY A 1 308 ? -15.148 11.086 -32 1 35.31 308 GLY A CA 1
ATOM 2431 C C . GLY A 1 308 ? -14.555 11.992 -30.938 1 35.31 308 GLY A C 1
ATOM 2432 O O . GLY A 1 308 ? -13.445 11.758 -30.469 1 35.31 308 GLY A O 1
ATOM 2433 N N . ARG A 1 309 ? -14.969 13.258 -30.828 1 34.12 309 ARG A N 1
ATOM 2434 C CA . ARG A 1 309 ? -14.07 13.898 -29.875 1 34.12 309 ARG A CA 1
ATOM 2435 C C . ARG A 1 309 ? -14.148 13.219 -28.5 1 34.12 309 ARG A C 1
ATOM 2437 O O . ARG A 1 309 ? -15.242 13.023 -27.969 1 34.12 309 ARG A O 1
ATOM 2444 N N . LYS A 1 310 ? -13.281 12.328 -28.156 1 37.03 310 LYS A N 1
ATOM 2445 C CA . LYS A 1 310 ? -12.992 11.75 -26.844 1 37.03 310 LYS A CA 1
ATOM 2446 C C . LYS A 1 310 ? -13.32 12.734 -25.734 1 37.03 310 LYS A C 1
ATOM 2448 O O . LYS A 1 310 ? -12.711 13.797 -25.625 1 37.03 310 LYS A O 1
ATOM 2453 N N . PHE A 1 311 ? -14.555 13.023 -25.484 1 34.41 311 PHE A N 1
ATOM 2454 C CA . PHE A 1 311 ? -14.898 13.789 -24.281 1 34.41 311 PHE A CA 1
ATOM 2455 C C . PHE A 1 311 ? -14.172 13.234 -23.062 1 34.41 311 PHE A C 1
ATOM 2457 O O . PHE A 1 311 ? -14.406 12.094 -22.656 1 34.41 311 PHE A O 1
ATOM 2464 N N . ARG A 1 312 ? -12.977 13.477 -22.938 1 43.19 312 ARG A N 1
ATOM 2465 C CA . ARG A 1 312 ? -12.234 13.203 -21.719 1 43.19 312 ARG A CA 1
ATOM 2466 C C . ARG A 1 312 ? -13.008 13.664 -20.484 1 43.19 312 ARG A C 1
ATOM 2468 O O . ARG A 1 312 ? -13.414 14.82 -20.406 1 43.19 312 ARG A O 1
ATOM 2475 N N . ARG A 1 313 ? -13.805 12.812 -19.844 1 50.72 313 ARG A N 1
ATOM 2476 C CA . ARG A 1 313 ? -14.367 13.125 -18.531 1 50.72 313 ARG A CA 1
ATOM 2477 C C . ARG A 1 313 ? -13.562 14.211 -17.828 1 50.72 313 ARG A C 1
ATOM 2479 O O . ARG A 1 313 ? -12.359 14.055 -17.609 1 50.72 313 ARG A O 1
ATOM 2486 N N . GLN A 1 314 ? -14.062 15.398 -17.938 1 62.16 314 GLN A N 1
ATOM 2487 C CA . GLN A 1 314 ? -13.359 16.484 -17.266 1 62.16 314 GLN A CA 1
ATOM 2488 C C . GLN A 1 314 ? -13.328 16.281 -15.758 1 62.16 314 GLN A C 1
ATOM 2490 O O . GLN A 1 314 ? -14.375 16.25 -15.109 1 62.16 314 GLN A O 1
ATOM 2495 N N . GLY A 1 315 ? -12.398 15.523 -15.148 1 81.19 315 GLY A N 1
ATOM 2496 C CA . GLY A 1 315 ? -12.156 15.328 -13.734 1 81.19 315 GLY A CA 1
ATOM 2497 C C . GLY A 1 315 ? -12.227 16.609 -12.922 1 81.19 315 GLY A C 1
ATOM 2498 O O . GLY A 1 315 ? -12.664 17.641 -13.43 1 81.19 315 GLY A O 1
ATOM 2499 N N . LEU A 1 316 ? -12.133 16.656 -11.75 1 92.62 316 LEU A N 1
ATOM 2500 C CA . LEU A 1 316 ? -12.211 17.781 -10.812 1 92.62 316 LEU A CA 1
ATOM 2501 C C . LEU A 1 316 ? -11.273 18.906 -11.227 1 92.62 316 LEU A C 1
ATOM 2503 O O . LEU A 1 316 ? -11.469 20.062 -10.828 1 92.62 316 LEU A O 1
ATOM 2507 N N . ASP A 1 317 ? -10.375 18.562 -12.078 1 94.38 317 ASP A N 1
ATOM 2508 C CA . ASP A 1 317 ? -9.391 19.562 -12.492 1 94.38 317 ASP A CA 1
ATOM 2509 C C . ASP A 1 317 ? -10.016 20.578 -13.445 1 94.38 317 ASP A C 1
ATOM 2511 O O . ASP A 1 317 ? -9.414 21.625 -13.734 1 94.38 317 ASP A O 1
ATOM 2515 N N . ALA A 1 318 ? -11.188 20.297 -13.977 1 92.25 318 ALA A N 1
ATOM 2516 C CA . ALA A 1 318 ? -11.898 21.234 -14.836 1 92.25 318 ALA A CA 1
ATOM 2517 C C . ALA A 1 318 ? -12.531 22.359 -14.023 1 92.25 318 ALA A C 1
ATOM 2519 O O . ALA A 1 318 ? -12.906 23.406 -14.578 1 92.25 318 ALA A O 1
ATOM 2520 N N . LEU A 1 319 ? -12.727 22.188 -12.75 1 94.62 319 LEU A N 1
ATOM 2521 C CA . LEU A 1 319 ? -13.25 23.234 -11.875 1 94.62 319 LEU A CA 1
ATOM 2522 C C . LEU A 1 319 ? -12.234 24.359 -11.68 1 94.62 319 LEU A C 1
ATOM 2524 O O . LEU A 1 319 ? -11.023 24.125 -11.812 1 94.62 319 LEU A O 1
ATOM 2528 N N . PRO A 1 320 ? -12.75 25.547 -11.352 1 95.75 320 PRO A N 1
ATOM 2529 C CA . PRO A 1 320 ? -11.797 26.625 -11.062 1 95.75 320 PRO A CA 1
ATOM 2530 C C . PRO A 1 320 ? -10.852 26.281 -9.906 1 95.75 320 PRO A C 1
ATOM 2532 O O . PRO A 1 320 ? -11.273 25.688 -8.922 1 95.75 320 PRO A O 1
ATOM 2535 N N . ASN A 1 321 ? -9.609 26.672 -10.172 1 96.75 321 ASN A N 1
ATOM 2536 C CA . ASN A 1 321 ? -8.586 26.484 -9.141 1 96.75 321 ASN A CA 1
ATOM 2537 C C . ASN A 1 321 ? -8.688 27.547 -8.055 1 96.75 321 ASN A C 1
ATOM 2539 O O . ASN A 1 321 ? -8.594 28.75 -8.344 1 96.75 321 ASN A O 1
ATOM 2543 N N . ILE A 1 322 ? -8.789 27.172 -6.828 1 97.56 322 ILE A N 1
ATOM 2544 C CA . ILE A 1 322 ? -8.977 28.078 -5.699 1 97.56 322 ILE A CA 1
ATOM 2545 C C . ILE A 1 322 ? -7.828 29.094 -5.648 1 97.56 322 ILE A C 1
ATOM 2547 O O . ILE A 1 322 ? -8.055 30.281 -5.465 1 97.56 322 ILE A O 1
ATOM 2551 N N . CYS A 1 323 ? -6.59 28.625 -5.855 1 95.88 323 CYS A N 1
ATOM 2552 C CA . CYS A 1 323 ? -5.41 29.453 -5.637 1 95.88 323 CYS A CA 1
ATOM 2553 C C . CYS A 1 323 ? -5.172 30.375 -6.824 1 95.88 323 CYS A C 1
ATOM 2555 O O . CYS A 1 323 ? -4.309 31.25 -6.766 1 95.88 323 CYS A O 1
ATOM 2557 N N . ARG A 1 324 ? -5.871 30.172 -7.875 1 94.06 324 ARG A N 1
ATOM 2558 C CA . ARG A 1 324 ? -5.848 31.125 -8.984 1 94.06 324 ARG A CA 1
ATOM 2559 C C . ARG A 1 324 ? -6.859 32.25 -8.766 1 94.06 324 ARG A C 1
ATOM 2561 O O . ARG A 1 324 ? -6.742 33.312 -9.367 1 94.06 324 ARG A O 1
ATOM 2568 N N . ARG A 1 325 ? -7.777 32 -7.879 1 92.69 325 ARG A N 1
ATOM 2569 C CA . ARG A 1 325 ? -8.844 32.969 -7.629 1 92.69 325 ARG A CA 1
ATOM 2570 C C . ARG A 1 325 ? -8.578 33.75 -6.359 1 92.69 325 ARG A C 1
ATOM 2572 O O . ARG A 1 325 ? -9.227 34.781 -6.113 1 92.69 325 ARG A O 1
ATOM 2579 N N . MET A 1 326 ? -7.68 33.219 -5.555 1 90.38 326 MET A N 1
ATOM 2580 C CA . MET A 1 326 ? -7.273 33.938 -4.34 1 90.38 326 MET A CA 1
ATOM 2581 C C . MET A 1 326 ? -5.832 33.594 -3.969 1 90.38 326 MET A C 1
ATOM 2583 O O . MET A 1 326 ? -5.281 32.594 -4.457 1 90.38 326 MET A O 1
ATOM 2587 N N . THR A 1 327 ? -5.305 34.406 -3.086 1 88.31 327 THR A N 1
ATOM 2588 C CA . THR A 1 327 ? -3.939 34.156 -2.633 1 88.31 327 THR A CA 1
ATOM 2589 C C . THR A 1 327 ? -3.906 33.031 -1.593 1 88.31 327 THR A C 1
ATOM 2591 O O . THR A 1 327 ? -4.469 33.188 -0.506 1 88.31 327 THR A O 1
ATOM 2594 N N . CYS A 1 328 ? -3.268 32.062 -1.97 1 88.44 328 CYS A N 1
ATOM 2595 C CA . CYS A 1 328 ? -3.129 30.922 -1.074 1 88.44 328 CYS A CA 1
ATOM 2596 C C . CYS A 1 328 ? -1.833 31 -0.278 1 88.44 328 CYS A C 1
ATOM 2598 O O . CYS A 1 328 ? -0.917 30.203 -0.488 1 88.44 328 CYS A O 1
ATOM 2600 N N . GLU A 1 329 ? -1.677 31.953 0.525 1 86.94 329 GLU A N 1
ATOM 2601 C CA . GLU A 1 329 ? -0.519 32.125 1.396 1 86.94 329 GLU A CA 1
ATOM 2602 C C . GLU A 1 329 ? -0.946 32.531 2.805 1 86.94 329 GLU A C 1
ATOM 2604 O O . GLU A 1 329 ? -1.971 33.188 2.984 1 86.94 329 GLU A O 1
ATOM 2609 N N . THR A 1 330 ? -0.273 31.953 3.738 1 80.5 330 THR A N 1
ATOM 2610 C CA . THR A 1 330 ? -0.488 32.344 5.129 1 80.5 330 THR A CA 1
ATOM 2611 C C . THR A 1 330 ? 0.815 32.812 5.77 1 80.5 330 THR A C 1
ATOM 2613 O O . THR A 1 330 ? 1.901 32.406 5.355 1 80.5 330 THR A O 1
ATOM 2616 N N . ARG A 1 331 ? 0.737 33.781 6.605 1 67.69 331 ARG A N 1
ATOM 2617 C CA . ARG A 1 331 ? 1.916 34.344 7.246 1 67.69 331 ARG A CA 1
ATOM 2618 C C . ARG A 1 331 ? 2.455 33.406 8.328 1 67.69 331 ARG A C 1
ATOM 2620 O O . ARG A 1 331 ? 1.685 32.75 9.031 1 67.69 331 ARG A O 1
ATOM 2627 N N . THR A 1 332 ? 3.828 33.312 8.258 1 65.56 332 THR A N 1
ATOM 2628 C CA . THR A 1 332 ? 4.484 32.531 9.289 1 65.56 332 THR A CA 1
ATOM 2629 C C . THR A 1 332 ? 4.969 33.406 10.43 1 65.56 332 THR A C 1
ATOM 2631 O O . THR A 1 332 ? 5.246 34.594 10.227 1 65.56 332 THR A O 1
ATOM 2634 N N . VAL A 1 333 ? 4.859 32.906 11.758 1 62.03 333 VAL A N 1
ATOM 2635 C CA . VAL A 1 333 ? 5.32 33.625 12.945 1 62.03 333 VAL A CA 1
ATOM 2636 C C . VAL A 1 333 ? 6.773 33.25 13.242 1 62.03 333 VAL A C 1
ATOM 2638 O O . VAL A 1 333 ? 7.324 32.344 12.617 1 62.03 333 VAL A O 1
ATOM 2641 N N . ALA A 1 334 ? 7.48 33.969 14.117 1 54.56 334 ALA A N 1
ATOM 2642 C CA . ALA A 1 334 ? 8.875 33.812 14.531 1 54.56 334 ALA A CA 1
ATOM 2643 C C . ALA A 1 334 ? 9.188 32.375 14.852 1 54.56 334 ALA A C 1
ATOM 2645 O O . ALA A 1 334 ? 10.25 31.859 14.492 1 54.56 334 ALA A O 1
ATOM 2646 N N . LEU A 1 335 ? 8.414 31.656 15.602 1 58.56 335 LEU A N 1
ATOM 2647 C CA . LEU A 1 335 ? 8.562 30.25 15.953 1 58.56 335 LEU A CA 1
ATOM 2648 C C . LEU A 1 335 ? 8.805 29.406 14.711 1 58.56 335 LEU A C 1
ATOM 2650 O O . LEU A 1 335 ? 9.562 28.422 14.758 1 58.56 335 LEU A O 1
ATOM 2654 N N . PHE A 1 336 ? 8.633 29.891 13.703 1 77.25 336 PHE A N 1
ATOM 2655 C CA . PHE A 1 336 ? 8.781 29.219 12.43 1 77.25 336 PHE A CA 1
ATOM 2656 C C . PHE A 1 336 ? 10.234 29.219 11.977 1 77.25 336 PHE A C 1
ATOM 2658 O O . PHE A 1 336 ? 10.711 28.266 11.367 1 77.25 336 PHE A O 1
ATOM 2665 N N . GLN A 1 337 ? 10.883 30.172 12.625 1 82.88 337 GLN A N 1
ATOM 2666 C CA . GLN A 1 337 ? 12.273 30.25 12.188 1 82.88 337 GLN A CA 1
ATOM 2667 C C . GLN A 1 337 ? 13.125 29.172 12.836 1 82.88 337 GLN A C 1
ATOM 2669 O O . GLN A 1 337 ? 13.961 28.547 12.18 1 82.88 337 GLN A O 1
ATOM 2674 N N . ALA A 1 338 ? 12.977 28.984 14.141 1 88.06 338 ALA A N 1
ATOM 2675 C CA . ALA A 1 338 ? 13.719 27.938 14.836 1 88.06 338 ALA A CA 1
ATOM 2676 C C . ALA A 1 338 ? 13.445 26.562 14.211 1 88.06 338 ALA A C 1
ATOM 2678 O O . ALA A 1 338 ? 14.367 25.781 13.992 1 88.06 338 ALA A O 1
ATOM 2679 N N . GLN A 1 339 ? 12.172 26.344 13.922 1 91.56 339 GLN A N 1
ATOM 2680 C CA . GLN A 1 339 ? 11.797 25.062 13.328 1 91.56 339 GLN A CA 1
ATOM 2681 C C . GLN A 1 339 ? 12.414 24.906 11.945 1 91.56 339 GLN A C 1
ATOM 2683 O O . GLN A 1 339 ? 12.766 23.797 11.539 1 91.56 339 GLN A O 1
ATOM 2688 N N . ARG A 1 340 ? 12.523 25.953 11.234 1 93.44 340 ARG A N 1
ATOM 2689 C CA . ARG A 1 340 ? 13.156 25.906 9.922 1 93.44 340 ARG A CA 1
ATOM 2690 C C . ARG A 1 340 ? 14.641 25.578 10.047 1 93.44 340 ARG A C 1
ATOM 2692 O O . ARG A 1 340 ? 15.188 24.812 9.242 1 93.44 340 ARG A O 1
ATOM 2699 N N . SER A 1 341 ? 15.289 26.234 11.039 1 94.44 341 SER A N 1
ATOM 2700 C CA . SER A 1 341 ? 16.688 25.906 11.312 1 94.44 341 SER A CA 1
ATOM 2701 C C . SER A 1 341 ? 16.859 24.438 11.648 1 94.44 341 SER A C 1
ATOM 2703 O O . SER A 1 341 ? 17.797 23.781 11.172 1 94.44 341 SER A O 1
ATOM 2705 N N . ILE A 1 342 ? 15.984 23.938 12.422 1 94.38 342 ILE A N 1
ATOM 2706 C CA . ILE A 1 342 ? 16.031 22.531 12.789 1 94.38 342 ILE A CA 1
ATOM 2707 C C . ILE A 1 342 ? 15.859 21.656 11.547 1 94.38 342 ILE A C 1
ATOM 2709 O O . ILE A 1 342 ? 16.562 20.672 11.367 1 94.38 342 ILE A O 1
ATOM 2713 N N . ALA A 1 343 ? 14.945 22 10.695 1 94.12 343 ALA A N 1
ATOM 2714 C CA . ALA A 1 343 ? 14.75 21.281 9.438 1 94.12 343 ALA A CA 1
ATOM 2715 C C . ALA A 1 343 ? 16.031 21.234 8.625 1 94.12 343 ALA A C 1
ATOM 2717 O O . ALA A 1 343 ? 16.375 20.203 8.055 1 94.12 343 ALA A O 1
ATOM 2718 N N . GLN A 1 344 ? 16.688 22.359 8.562 1 94.38 344 GLN A N 1
ATOM 2719 C CA . GLN A 1 344 ? 17.938 22.438 7.812 1 94.38 344 GLN A CA 1
ATOM 2720 C C . GLN A 1 344 ? 18.984 21.5 8.398 1 94.38 344 GLN A C 1
ATOM 2722 O O . GLN A 1 344 ? 19.703 20.828 7.652 1 94.38 344 GLN A O 1
ATOM 2727 N N . LEU A 1 345 ? 19.109 21.484 9.703 1 94.94 345 LEU A N 1
ATOM 2728 C CA . LEU A 1 345 ? 20.047 20.578 10.359 1 94.94 345 LEU A CA 1
ATOM 2729 C C . LEU A 1 345 ? 19.688 19.125 10.102 1 94.94 345 LEU A C 1
ATOM 2731 O O . LEU A 1 345 ? 20.562 18.312 9.805 1 94.94 345 LEU A O 1
ATOM 2735 N N . ARG A 1 346 ? 18.438 18.781 10.148 1 91.88 346 ARG A N 1
ATOM 2736 C CA . ARG A 1 346 ? 17.969 17.406 9.984 1 91.88 346 ARG A CA 1
ATOM 2737 C C . ARG A 1 346 ? 18.156 16.938 8.547 1 91.88 346 ARG A C 1
ATOM 2739 O O . ARG A 1 346 ? 18.297 15.742 8.297 1 91.88 346 ARG A O 1
ATOM 2746 N N . ALA A 1 347 ? 18.188 17.828 7.625 1 91.44 347 ALA A N 1
ATOM 2747 C CA . ALA A 1 347 ? 18.328 17.484 6.211 1 91.44 347 ALA A CA 1
ATOM 2748 C C . ALA A 1 347 ? 19.781 17.141 5.875 1 91.44 347 ALA A C 1
ATOM 2750 O O . ALA A 1 347 ? 20.062 16.594 4.809 1 91.44 347 ALA A O 1
ATOM 2751 N N . ALA A 1 348 ? 20.719 17.547 6.727 1 91.25 348 ALA A N 1
ATOM 2752 C CA . ALA A 1 348 ? 22.125 17.266 6.465 1 91.25 348 ALA A CA 1
ATOM 2753 C C . ALA A 1 348 ? 22.391 15.773 6.453 1 91.25 348 ALA A C 1
ATOM 2755 O O . ALA A 1 348 ? 21.891 15.039 7.309 1 91.25 348 ALA A O 1
ATOM 2756 N N . GLN A 1 349 ? 23.25 15.328 5.527 1 87.94 349 GLN A N 1
ATOM 2757 C CA . GLN A 1 349 ? 23.453 13.891 5.344 1 87.94 349 GLN A CA 1
ATOM 2758 C C . GLN A 1 349 ? 24.875 13.492 5.711 1 87.94 349 GLN A C 1
ATOM 2760 O O . GLN A 1 349 ? 25.25 12.328 5.582 1 87.94 349 GLN A O 1
ATOM 2765 N N . SER A 1 350 ? 25.719 14.438 6.035 1 89.19 350 SER A N 1
ATOM 2766 C CA . SER A 1 350 ? 27.094 14.18 6.465 1 89.19 350 SER A CA 1
ATOM 2767 C C . SER A 1 350 ? 27.531 15.18 7.527 1 89.19 350 SER A C 1
ATOM 2769 O O . SER A 1 350 ? 26.906 16.234 7.695 1 89.19 350 SER A O 1
ATOM 2771 N N . LEU A 1 351 ? 28.609 14.781 8.18 1 93.56 351 LEU A N 1
ATOM 2772 C CA . LEU A 1 351 ? 29.125 15.648 9.234 1 93.56 351 LEU A CA 1
ATOM 2773 C C . LEU A 1 351 ? 29.609 16.969 8.656 1 93.56 351 LEU A C 1
ATOM 2775 O O . LEU A 1 351 ? 29.297 18.031 9.188 1 93.56 351 LEU A O 1
ATOM 2779 N N . PRO A 1 352 ? 30.312 16.953 7.543 1 94.06 352 PRO A N 1
ATOM 2780 C CA . PRO A 1 352 ? 30.719 18.234 6.973 1 94.06 352 PRO A CA 1
ATOM 2781 C C . PRO A 1 352 ? 29.531 19.109 6.559 1 94.06 352 PRO A C 1
ATOM 2783 O O . PRO A 1 352 ? 29.547 20.328 6.781 1 94.06 352 PRO A O 1
ATOM 2786 N N . GLU A 1 353 ? 28.562 18.484 6.016 1 92.62 353 GLU A N 1
ATOM 2787 C CA . GLU A 1 353 ? 27.375 19.234 5.629 1 92.62 353 GLU A CA 1
ATOM 2788 C C . GLU A 1 353 ? 26.672 19.828 6.852 1 92.62 353 GLU A C 1
ATOM 2790 O O . GLU A 1 353 ? 26.219 20.969 6.824 1 92.62 353 GLU A O 1
ATOM 2795 N N . LEU A 1 354 ? 26.578 19.031 7.859 1 95.38 354 LEU A N 1
ATOM 2796 C CA . LEU A 1 354 ? 25.953 19.484 9.094 1 95.38 354 LEU A CA 1
ATOM 2797 C C . LEU A 1 354 ? 26.688 20.703 9.656 1 95.38 354 LEU A C 1
ATOM 2799 O O . LEU A 1 354 ? 26.047 21.688 10.062 1 95.38 354 LEU A O 1
ATOM 2803 N N . GLN A 1 355 ? 27.984 20.656 9.648 1 96.5 355 GLN A N 1
ATOM 2804 C CA . GLN A 1 355 ? 28.812 21.766 10.141 1 96.5 355 GLN A CA 1
ATOM 2805 C C . GLN A 1 355 ? 28.609 23.016 9.289 1 96.5 355 GLN A C 1
ATOM 2807 O O . GLN A 1 355 ? 28.562 24.125 9.82 1 96.5 355 GLN A O 1
ATOM 2812 N N . GLN A 1 356 ? 28.516 22.797 8.078 1 96.44 356 GLN A N 1
ATOM 2813 C CA . GLN A 1 356 ? 28.297 23.922 7.176 1 96.44 356 GLN A CA 1
ATOM 2814 C C . GLN A 1 356 ? 26.953 24.594 7.473 1 96.44 356 GLN A C 1
ATOM 2816 O O . GLN A 1 356 ? 26.875 25.828 7.516 1 96.44 356 GLN A O 1
ATOM 2821 N N . VAL A 1 357 ? 25.938 23.812 7.605 1 96 357 VAL A N 1
ATOM 2822 C CA . VAL A 1 357 ? 24.625 24.344 7.91 1 96 357 VAL A CA 1
ATOM 2823 C C . VAL A 1 357 ? 24.656 25.078 9.242 1 96 357 VAL A C 1
ATOM 2825 O O . VAL A 1 357 ? 24.125 26.188 9.359 1 96 357 VAL A O 1
ATOM 2828 N N . PHE A 1 358 ? 25.344 24.516 10.195 1 96.38 358 PHE A N 1
ATOM 2829 C CA . PHE A 1 358 ? 25.453 25.109 11.523 1 96.38 358 PHE A CA 1
ATOM 2830 C C . PHE A 1 358 ? 26.141 26.469 11.445 1 96.38 358 PHE A C 1
ATOM 2832 O O . PHE A 1 358 ? 25.656 27.453 12.031 1 96.38 358 PHE A O 1
ATOM 2839 N N . ASN A 1 359 ? 27.188 26.5 10.695 1 95.75 359 ASN A N 1
ATOM 2840 C CA . ASN A 1 359 ? 27.922 27.75 10.531 1 95.75 359 ASN A CA 1
ATOM 2841 C C . ASN A 1 359 ? 27.078 28.828 9.844 1 95.75 359 ASN A C 1
ATOM 2843 O O . ASN A 1 359 ? 27.125 30 10.219 1 95.75 359 ASN A O 1
ATOM 2847 N N . ARG A 1 360 ? 26.422 28.375 8.906 1 95.56 360 ARG A N 1
ATOM 2848 C CA . ARG A 1 360 ? 25.562 29.312 8.195 1 95.56 360 ARG A CA 1
ATOM 2849 C C . ARG A 1 360 ? 24.484 29.875 9.109 1 95.56 360 ARG A C 1
ATOM 2851 O O . ARG A 1 360 ? 24.203 31.078 9.086 1 95.56 360 ARG A O 1
ATOM 2858 N N . LEU A 1 361 ? 23.875 29.062 9.906 1 94.38 361 LEU A N 1
ATOM 2859 C CA . LEU A 1 361 ? 22.828 29.484 10.836 1 94.38 361 LEU A CA 1
ATOM 2860 C C . LEU A 1 361 ? 23.391 30.469 11.859 1 94.38 361 LEU A C 1
ATOM 2862 O O . LEU A 1 361 ? 22.719 31.438 12.219 1 94.38 361 LEU A O 1
ATOM 2866 N N . LEU A 1 362 ? 24.609 30.234 12.32 1 92.44 362 LEU A N 1
ATOM 2867 C CA . LEU A 1 362 ? 25.266 31.125 13.266 1 92.44 362 LEU A CA 1
ATOM 2868 C C . LEU A 1 362 ? 25.516 32.5 12.641 1 92.44 362 LEU A C 1
ATOM 2870 O O . LEU A 1 362 ? 25.297 33.531 13.281 1 92.44 362 LEU A O 1
ATOM 2874 N N . GLU A 1 363 ? 25.938 32.438 11.43 1 91.94 363 GLU A N 1
ATOM 2875 C CA . GLU A 1 363 ? 26.203 33.688 10.719 1 91.94 363 GLU A CA 1
ATOM 2876 C C . GLU A 1 363 ? 24.906 34.469 10.516 1 91.94 363 GLU A C 1
ATOM 2878 O O . GLU A 1 363 ? 24.891 35.688 10.672 1 91.94 363 GLU A O 1
ATOM 2883 N N . GLU A 1 364 ? 23.906 33.812 10.117 1 90.19 364 GLU A N 1
ATOM 2884 C CA . GLU A 1 364 ? 22.609 34.469 9.93 1 90.19 364 GLU A CA 1
ATOM 2885 C C . GLU A 1 364 ? 22.125 35.094 11.227 1 90.19 364 GLU A C 1
ATOM 2887 O O . GLU A 1 364 ? 21.547 36.188 11.219 1 90.19 364 GLU A O 1
ATOM 2892 N N . ARG A 1 365 ? 22.312 34.406 12.273 1 86.94 365 ARG A N 1
ATOM 2893 C CA . ARG A 1 365 ? 21.906 34.906 13.578 1 86.94 365 ARG A CA 1
ATOM 2894 C C . ARG A 1 365 ? 22.703 36.156 13.953 1 86.94 365 ARG A C 1
ATOM 2896 O O . ARG A 1 365 ? 22.156 37.125 14.516 1 86.94 365 ARG A O 1
ATOM 2903 N N . ARG A 1 366 ? 23.953 36.125 13.672 1 85.88 366 ARG A N 1
ATOM 2904 C CA . ARG A 1 366 ? 24.828 37.25 13.961 1 85.88 366 ARG A CA 1
ATOM 2905 C C . ARG A 1 366 ? 24.406 38.5 13.164 1 85.88 366 ARG A C 1
ATOM 2907 O O . ARG A 1 366 ? 24.453 39.625 13.664 1 85.88 366 ARG A O 1
ATOM 2914 N N . GLN A 1 367 ? 24.016 38.219 11.984 1 85.75 367 GLN A N 1
ATOM 2915 C CA . GLN A 1 367 ? 23.594 39.312 11.125 1 85.75 367 GLN A CA 1
ATOM 2916 C C . GLN A 1 367 ? 22.266 39.906 11.594 1 85.75 367 GLN A C 1
ATOM 2918 O O . GLN A 1 367 ? 22.016 41.094 11.453 1 85.75 367 GLN A O 1
ATOM 2923 N N . GLN A 1 368 ? 21.422 39.125 12.133 1 81.69 368 GLN A N 1
ATOM 2924 C CA . GLN A 1 368 ? 20.109 39.562 12.586 1 81.69 368 GLN A CA 1
ATOM 2925 C C . GLN A 1 368 ? 20.188 40.25 13.93 1 81.69 368 GLN A C 1
ATOM 2927 O O . GLN A 1 368 ? 19.375 41.125 14.234 1 81.69 368 GLN A O 1
ATOM 2932 N N . ARG A 1 369 ? 21.156 39.75 14.688 1 80.25 369 ARG A N 1
ATOM 2933 C CA . ARG A 1 369 ? 21.312 40.375 16 1 80.25 369 ARG A CA 1
ATOM 2934 C C . ARG A 1 369 ? 22.766 40.719 16.266 1 80.25 369 ARG A C 1
ATOM 2936 O O . ARG A 1 369 ? 23.422 40.125 17.109 1 80.25 369 ARG A O 1
ATOM 2943 N N . PRO A 1 370 ? 23.203 41.719 15.703 1 72.94 370 PRO A N 1
ATOM 2944 C CA . PRO A 1 370 ? 24.625 42.062 15.805 1 72.94 370 PRO A CA 1
ATOM 2945 C C . PRO A 1 370 ? 25.031 42.469 17.219 1 72.94 370 PRO A C 1
ATOM 2947 O O . PRO A 1 370 ? 26.203 42.312 17.594 1 72.94 370 PRO A O 1
ATOM 2950 N N . ASP A 1 371 ? 24.109 43.031 17.969 1 70.88 371 ASP A N 1
ATOM 2951 C CA . ASP A 1 371 ? 24.438 43.594 19.266 1 70.88 371 ASP A CA 1
ATOM 2952 C C . ASP A 1 371 ? 24.438 42.531 20.359 1 70.88 371 ASP A C 1
ATOM 2954 O O . ASP A 1 371 ? 24.844 42.781 21.484 1 70.88 371 ASP A O 1
ATOM 2958 N N . GLU A 1 372 ? 23.859 41.344 20.078 1 65.62 372 GLU A N 1
ATOM 2959 C CA . GLU A 1 372 ? 23.812 40.312 21.094 1 65.62 372 GLU A CA 1
ATOM 2960 C C . GLU A 1 372 ? 25.141 39.562 21.172 1 65.62 372 GLU A C 1
ATOM 2962 O O . GLU A 1 372 ? 25.703 39.156 20.141 1 65.62 372 GLU A O 1
ATOM 2967 N N . LYS A 1 373 ? 25.859 39.969 22.234 1 56.66 373 LYS A N 1
ATOM 2968 C CA . LYS A 1 373 ? 27.188 39.406 22.484 1 56.66 373 LYS A CA 1
ATOM 2969 C C . LYS A 1 373 ? 27.203 37.906 22.344 1 56.66 373 LYS A C 1
ATOM 2971 O O . LYS A 1 373 ? 28.203 37.312 21.953 1 56.66 373 LYS A O 1
ATOM 2976 N N . ARG A 1 374 ? 26.25 37.188 23.031 1 55.31 374 ARG A N 1
ATOM 2977 C CA . ARG A 1 374 ? 26.266 35.719 23.047 1 55.31 374 ARG A CA 1
ATOM 2978 C C . ARG A 1 374 ? 25.5 35.188 21.844 1 55.31 374 ARG A C 1
ATOM 2980 O O . ARG A 1 374 ? 24.266 35.188 21.828 1 55.31 374 ARG A O 1
ATOM 2987 N N . ASN A 1 375 ? 26.047 35.219 20.703 1 59.53 375 ASN A N 1
ATOM 2988 C CA . ASN A 1 375 ? 25.547 34.75 19.406 1 59.53 375 ASN A CA 1
ATOM 2989 C C . ASN A 1 375 ? 25.188 33.281 19.453 1 59.53 375 ASN A C 1
ATOM 2991 O O . ASN A 1 375 ? 25.875 32.438 18.875 1 59.53 375 ASN A O 1
ATOM 2995 N N . GLN A 1 376 ? 24.328 32.938 20.484 1 75.19 376 GLN A N 1
ATOM 2996 C CA . GLN A 1 376 ? 23.969 31.531 20.609 1 75.19 376 GLN A CA 1
ATOM 2997 C C . GLN A 1 376 ? 22.656 31.234 19.906 1 75.19 376 GLN A C 1
ATOM 2999 O O . GLN A 1 376 ? 21.75 32.062 19.875 1 75.19 376 GLN A O 1
ATOM 3004 N N . LEU A 1 377 ? 22.641 30.266 19.047 1 85.44 377 LEU A N 1
ATOM 3005 C CA . LEU A 1 377 ? 21.422 29.734 18.422 1 85.44 377 LEU A CA 1
ATOM 3006 C C . LEU A 1 377 ? 20.438 29.281 19.5 1 85.44 377 LEU A C 1
ATOM 3008 O O . LEU A 1 377 ? 20.797 29.109 20.656 1 85.44 377 LEU A O 1
ATOM 3012 N N . ASP A 1 378 ? 19.203 29.25 19.172 1 86.94 378 ASP A N 1
ATOM 3013 C CA . ASP A 1 378 ? 18.141 28.75 20.031 1 86.94 378 ASP A CA 1
ATOM 3014 C C . ASP A 1 378 ? 18.531 27.391 20.625 1 86.94 378 ASP A C 1
ATOM 3016 O O . ASP A 1 378 ? 19.172 26.578 19.969 1 86.94 378 ASP A O 1
ATOM 3020 N N . THR A 1 379 ? 18.172 27.219 21.859 1 90.25 379 THR A N 1
ATOM 3021 C CA . THR A 1 379 ? 18.516 26 22.578 1 90.25 379 THR A CA 1
ATOM 3022 C C . THR A 1 379 ? 18.047 24.766 21.797 1 90.25 379 THR A C 1
ATOM 3024 O O . THR A 1 379 ? 18.766 23.766 21.734 1 90.25 379 THR A O 1
ATOM 3027 N N . ALA A 1 380 ? 16.859 24.828 21.266 1 90.06 380 ALA A N 1
ATOM 3028 C CA . ALA A 1 380 ? 16.312 23.703 20.516 1 90.06 380 ALA A CA 1
ATOM 3029 C C . ALA A 1 380 ? 17.156 23.422 19.266 1 90.06 380 ALA A C 1
ATOM 3031 O O . ALA A 1 380 ? 17.344 22.266 18.891 1 90.06 380 ALA A O 1
ATOM 3032 N N . VAL A 1 381 ? 17.609 24.438 18.641 1 93.75 381 VAL A N 1
ATOM 3033 C CA . VAL A 1 381 ? 18.438 24.297 17.438 1 93.75 381 VAL A CA 1
ATOM 3034 C C . VAL A 1 381 ? 19.766 23.641 17.797 1 93.75 381 VAL A C 1
ATOM 3036 O O . VAL A 1 381 ? 20.234 22.734 17.109 1 93.75 381 VAL A O 1
ATOM 3039 N N . MET A 1 382 ? 20.344 24.141 18.891 1 94.12 382 MET A N 1
ATOM 3040 C CA . MET A 1 382 ? 21.609 23.578 19.344 1 94.12 382 MET A CA 1
ATOM 3041 C C . MET A 1 382 ? 21.453 22.109 19.703 1 94.12 382 MET A C 1
ATOM 3043 O O . MET A 1 382 ? 22.328 21.297 19.406 1 94.12 382 MET A O 1
ATOM 3047 N N . ARG A 1 383 ? 20.406 21.844 20.375 1 92.88 383 ARG A N 1
ATOM 3048 C CA . ARG A 1 383 ? 20.141 20.453 20.734 1 92.88 383 ARG A CA 1
ATOM 3049 C C . ARG A 1 383 ? 20.031 19.578 19.484 1 92.88 383 ARG A C 1
ATOM 3051 O O . ARG A 1 383 ? 20.578 18.469 19.453 1 92.88 383 ARG A O 1
ATOM 3058 N N . GLU A 1 384 ? 19.281 20.047 18.516 1 93.62 384 GLU A N 1
ATOM 3059 C CA . GLU A 1 384 ? 19.141 19.297 17.266 1 93.62 384 GLU A CA 1
ATOM 3060 C C . GLU A 1 384 ? 20.5 19.094 16.609 1 93.62 384 GLU A C 1
ATOM 3062 O O . GLU A 1 384 ? 20.781 18.016 16.078 1 93.62 384 GLU A O 1
ATOM 3067 N N . TYR A 1 385 ? 21.328 20.141 16.578 1 95.56 385 TYR A N 1
ATOM 3068 C CA . TYR A 1 385 ? 22.656 20.016 16 1 95.56 385 TYR A CA 1
ATOM 3069 C C . TYR A 1 385 ? 23.422 18.875 16.656 1 95.56 385 TYR A C 1
ATOM 3071 O O . TYR A 1 385 ? 24.031 18.047 15.969 1 95.56 385 TYR A O 1
ATOM 3079 N N . GLU A 1 386 ? 23.375 18.828 17.922 1 94.81 386 GLU A N 1
ATOM 3080 C CA . GLU A 1 386 ? 24.109 17.812 18.672 1 94.81 386 GLU A CA 1
ATOM 3081 C C . GLU A 1 386 ? 23.562 16.422 18.391 1 94.81 386 GLU A C 1
ATOM 3083 O O . GLU A 1 386 ? 24.312 15.469 18.203 1 94.81 386 GLU A O 1
ATOM 3088 N N . GLU A 1 387 ? 22.297 16.297 18.406 1 90.94 387 GLU A N 1
ATOM 3089 C CA . GLU A 1 387 ? 21.672 15 18.156 1 90.94 387 GLU A CA 1
ATOM 3090 C C . GLU A 1 387 ? 21.953 14.508 16.734 1 90.94 387 GLU A C 1
ATOM 3092 O O . GLU A 1 387 ? 22.25 13.328 16.531 1 90.94 387 GLU A O 1
ATOM 3097 N N . ARG A 1 388 ? 21.781 15.398 15.797 1 92.06 388 ARG A N 1
ATOM 3098 C CA . ARG A 1 388 ? 22.062 15.031 14.414 1 92.06 388 ARG A CA 1
ATOM 3099 C C . ARG A 1 388 ? 23.531 14.648 14.234 1 92.06 388 ARG A C 1
ATOM 3101 O O . ARG A 1 388 ? 23.844 13.734 13.469 1 92.06 388 ARG A O 1
ATOM 3108 N N . ARG A 1 389 ? 24.422 15.375 14.875 1 94.06 389 ARG A N 1
ATOM 3109 C CA . ARG A 1 389 ? 25.844 15.055 14.852 1 94.06 389 ARG A CA 1
ATOM 3110 C C . ARG A 1 389 ? 26.094 13.633 15.344 1 94.06 389 ARG A C 1
ATOM 3112 O O . ARG A 1 389 ? 26.875 12.891 14.727 1 94.06 389 ARG A O 1
ATOM 3119 N N . LYS A 1 390 ? 25.438 13.297 16.391 1 89.62 390 LYS A N 1
ATOM 3120 C CA . LYS A 1 390 ? 25.562 11.945 16.938 1 89.62 390 LYS A CA 1
ATOM 3121 C C . LYS A 1 390 ? 25.078 10.898 15.945 1 89.62 390 LYS A C 1
ATOM 3123 O O . LYS A 1 390 ? 25.719 9.867 15.742 1 89.62 390 LYS A O 1
ATOM 3128 N N . GLU A 1 391 ? 23.969 11.117 15.32 1 84.81 391 GLU A N 1
ATOM 3129 C CA . GLU A 1 391 ? 23.391 10.195 14.352 1 84.81 391 GLU A CA 1
ATOM 3130 C C . GLU A 1 391 ? 24.312 9.977 13.172 1 84.81 391 GLU A C 1
ATOM 3132 O O . GLU A 1 391 ? 24.547 8.836 12.75 1 84.81 391 GLU A O 1
ATOM 3137 N N . LEU A 1 392 ? 24.844 11.055 12.656 1 87.44 392 LEU A N 1
ATOM 3138 C CA . LEU A 1 392 ? 25.719 10.984 11.484 1 87.44 392 LEU A CA 1
ATOM 3139 C C . LEU A 1 392 ? 27.047 10.32 11.828 1 87.44 392 LEU A C 1
ATOM 3141 O O . LEU A 1 392 ? 27.625 9.617 11 1 87.44 392 LEU A O 1
ATOM 3145 N N . ALA A 1 393 ? 27.547 10.578 13.016 1 87.81 393 ALA A N 1
ATOM 3146 C CA . ALA A 1 393 ? 28.797 9.945 13.461 1 87.81 393 ALA A CA 1
ATOM 3147 C C . ALA A 1 393 ? 28.625 8.43 13.555 1 87.81 393 ALA A C 1
ATOM 3149 O O . ALA A 1 393 ? 29.547 7.68 13.219 1 87.81 393 ALA A O 1
ATOM 3150 N N . GLU A 1 394 ? 27.516 8.023 13.977 1 79.31 394 GLU A N 1
ATOM 3151 C CA . GLU A 1 394 ? 27.234 6.594 14.102 1 79.31 394 GLU A CA 1
ATOM 3152 C C . GLU A 1 394 ? 27.141 5.93 12.727 1 79.31 394 GLU A C 1
ATOM 3154 O O . GLU A 1 394 ? 27.516 4.77 12.562 1 79.31 394 GLU A O 1
ATOM 3159 N N . GLU A 1 395 ? 26.656 6.598 11.781 1 75.38 395 GLU A N 1
ATOM 3160 C CA . GLU A 1 395 ? 26.516 6.078 10.422 1 75.38 395 GLU A CA 1
ATOM 3161 C C . GLU A 1 395 ? 27.875 5.871 9.773 1 75.38 395 GLU A C 1
ATOM 3163 O O . GLU A 1 395 ? 28.062 4.918 9.016 1 75.38 395 GLU A O 1
ATOM 3168 N N . VAL A 1 396 ? 28.859 6.762 9.922 1 71.5 396 VAL A N 1
ATOM 3169 C CA . VAL A 1 396 ? 30.203 6.68 9.359 1 71.5 396 VAL A CA 1
ATOM 3170 C C . VAL A 1 396 ? 30.938 5.477 9.938 1 71.5 396 VAL A C 1
ATOM 3172 O O . VAL A 1 396 ? 31.672 4.789 9.234 1 71.5 396 VAL A O 1
ATOM 3175 N N . LEU A 1 397 ? 30.75 5.262 11.125 1 63.75 397 LEU A N 1
ATOM 3176 C CA . LEU A 1 397 ? 31.406 4.125 11.773 1 63.75 397 LEU A CA 1
ATOM 3177 C C . LEU A 1 397 ? 30.922 2.809 11.164 1 63.75 397 LEU A C 1
ATOM 3179 O O . LEU A 1 397 ? 31.688 1.851 11.07 1 63.75 397 LEU A O 1
ATOM 3183 N N . ILE A 1 398 ? 29.797 2.861 10.641 1 58.66 398 ILE A N 1
ATOM 3184 C CA . ILE A 1 398 ? 29.203 1.666 10.047 1 58.66 398 ILE A CA 1
ATOM 3185 C C . ILE A 1 398 ? 29.797 1.439 8.648 1 58.66 398 ILE A C 1
ATOM 3187 O O . ILE A 1 398 ? 30.094 0.305 8.281 1 58.66 398 ILE A O 1
ATOM 3191 N N . GLU A 1 399 ? 29.875 2.48 7.852 1 57.81 399 GLU A N 1
ATOM 3192 C CA . GLU A 1 399 ? 30.391 2.367 6.492 1 57.81 399 GLU A CA 1
ATOM 3193 C C . GLU A 1 399 ? 31.875 2.016 6.5 1 57.81 399 GLU A C 1
ATOM 3195 O O . GLU A 1 399 ? 32.375 1.396 5.559 1 57.81 399 GLU A O 1
ATOM 3200 N N . GLY A 1 400 ? 32.688 2.426 7.469 1 47.81 400 GLY A N 1
ATOM 3201 C CA . GLY A 1 400 ? 34.094 2.17 7.566 1 47.81 400 GLY A CA 1
ATOM 3202 C C . GLY A 1 400 ? 34.438 0.807 8.148 1 47.81 400 GLY A C 1
ATOM 3203 O O . GLY A 1 400 ? 35.562 0.356 8.086 1 47.81 400 GLY A O 1
ATOM 3204 N N . ASN A 1 401 ? 33.531 0.201 8.898 1 43.59 401 ASN A N 1
ATOM 3205 C CA . ASN A 1 401 ? 33.844 -1.131 9.406 1 43.59 401 ASN A CA 1
ATOM 3206 C C . ASN A 1 401 ? 33.344 -2.223 8.461 1 43.59 401 ASN A C 1
ATOM 3208 O O . ASN A 1 401 ? 32.25 -2.127 7.926 1 43.59 401 ASN A O 1
ATOM 3212 N N . ALA B 1 1 ? -30.984 -1.58 -6.684 1 31.69 1 ALA B N 1
ATOM 3213 C CA . ALA B 1 1 ? -31.453 -2.957 -6.543 1 31.69 1 ALA B CA 1
ATOM 3214 C C . ALA B 1 1 ? -30.391 -3.836 -5.895 1 31.69 1 ALA B C 1
ATOM 3216 O O . ALA B 1 1 ? -29.219 -3.793 -6.281 1 31.69 1 ALA B O 1
ATOM 3217 N N . ARG B 1 2 ? -30.531 -4.23 -4.66 1 44.12 2 ARG B N 1
ATOM 3218 C CA . ARG B 1 2 ? -29.609 -5.102 -3.941 1 44.12 2 ARG B CA 1
ATOM 3219 C C . ARG B 1 2 ? -29.266 -6.332 -4.773 1 44.12 2 ARG B C 1
ATOM 3221 O O . ARG B 1 2 ? -30.156 -7.07 -5.199 1 44.12 2 ARG B O 1
ATOM 3228 N N . MET B 1 3 ? -28.25 -6.309 -5.512 1 55.56 3 MET B N 1
ATOM 3229 C CA . MET B 1 3 ? -27.891 -7.441 -6.359 1 55.56 3 MET B CA 1
ATOM 3230 C C . MET B 1 3 ? -28.016 -8.758 -5.59 1 55.56 3 MET B C 1
ATOM 3232 O O . MET B 1 3 ? -27.453 -8.898 -4.504 1 55.56 3 MET B O 1
ATOM 3236 N N . VAL B 1 4 ? -29.031 -9.375 -5.77 1 74.94 4 VAL B N 1
ATOM 3237 C CA . VAL B 1 4 ? -29.234 -10.688 -5.16 1 74.94 4 VAL B CA 1
ATOM 3238 C C . VAL B 1 4 ? -28.156 -11.656 -5.648 1 74.94 4 VAL B C 1
ATOM 3240 O O . VAL B 1 4 ? -28.047 -11.914 -6.848 1 74.94 4 VAL B O 1
ATOM 3243 N N . LEU B 1 5 ? -27.312 -12.055 -4.777 1 86.94 5 LEU B N 1
ATOM 3244 C CA . LEU B 1 5 ? -26.219 -12.984 -5.066 1 86.94 5 LEU B CA 1
ATOM 3245 C C . LEU B 1 5 ? -26.766 -14.391 -5.312 1 86.94 5 LEU B C 1
ATOM 3247 O O . LEU B 1 5 ? -27.719 -14.82 -4.648 1 86.94 5 LEU B O 1
ATOM 3251 N N . SER B 1 6 ? -26.281 -15.148 -6.316 1 89.69 6 SER B N 1
ATOM 3252 C CA . SER B 1 6 ? -26.609 -16.547 -6.555 1 89.69 6 SER B CA 1
ATOM 3253 C C . SER B 1 6 ? -26.312 -17.406 -5.328 1 89.69 6 SER B C 1
ATOM 3255 O O . SER B 1 6 ? -25.5 -17.016 -4.477 1 89.69 6 SER B O 1
ATOM 3257 N N . PRO B 1 7 ? -27 -18.484 -5.211 1 89.81 7 PRO B N 1
ATOM 3258 C CA . PRO B 1 7 ? -26.703 -19.391 -4.094 1 89.81 7 PRO B CA 1
ATOM 3259 C C . PRO B 1 7 ? -25.219 -19.781 -4.035 1 89.81 7 PRO B C 1
ATOM 3261 O O . PRO B 1 7 ? -24.656 -19.906 -2.947 1 89.81 7 PRO B O 1
ATOM 3264 N N . PHE B 1 8 ? -24.656 -20 -5.172 1 91.94 8 PHE B N 1
ATOM 3265 C CA . PHE B 1 8 ? -23.234 -20.344 -5.23 1 91.94 8 PHE B CA 1
ATOM 3266 C C . PHE B 1 8 ? -22.375 -19.234 -4.66 1 91.94 8 PHE B C 1
ATOM 3268 O O . PHE B 1 8 ? -21.453 -19.484 -3.891 1 91.94 8 PHE B O 1
ATOM 3275 N N . MET B 1 9 ? -22.688 -18.031 -5.027 1 94.56 9 MET B N 1
ATOM 3276 C CA . MET B 1 9 ? -21.922 -16.891 -4.543 1 94.56 9 MET B CA 1
ATOM 3277 C C . MET B 1 9 ? -22.156 -16.672 -3.053 1 94.56 9 MET B C 1
ATOM 3279 O O . MET B 1 9 ? -21.234 -16.281 -2.326 1 94.56 9 MET B O 1
ATOM 3283 N N . GLN B 1 10 ? -23.344 -16.984 -2.615 1 95.25 10 GLN B N 1
ATOM 3284 C CA . GLN B 1 10 ? -23.609 -16.922 -1.184 1 95.25 10 GLN B CA 1
ATOM 3285 C C . GLN B 1 10 ? -22.75 -17.906 -0.416 1 95.25 10 GLN B C 1
ATOM 3287 O O . GLN B 1 10 ? -22.234 -17.594 0.659 1 95.25 10 GLN B O 1
ATOM 3292 N N . GLN B 1 11 ? -22.625 -19.125 -1 1 94.88 11 GLN B N 1
ATOM 3293 C CA . GLN B 1 11 ? -21.734 -20.109 -0.397 1 94.88 11 GLN B CA 1
ATOM 3294 C C . GLN B 1 11 ? -20.281 -19.656 -0.418 1 94.88 11 GLN B C 1
ATOM 3296 O O . GLN B 1 11 ? -19.547 -19.844 0.554 1 94.88 11 GLN B O 1
ATOM 3301 N N . THR B 1 12 ? -19.891 -19 -1.482 1 97.25 12 THR B N 1
ATOM 3302 C CA . THR B 1 12 ? -18.516 -18.531 -1.653 1 97.25 12 THR B CA 1
ATOM 3303 C C . THR B 1 12 ? -18.141 -17.547 -0.546 1 97.25 12 THR B C 1
ATOM 3305 O O . THR B 1 12 ? -17.031 -17.609 0.001 1 97.25 12 THR B O 1
ATOM 3308 N N . ILE B 1 13 ? -19.078 -16.703 -0.147 1 97.81 13 ILE B N 1
ATOM 3309 C CA . ILE B 1 13 ? -18.734 -15.664 0.826 1 97.81 13 ILE B CA 1
ATOM 3310 C C . ILE B 1 13 ? -19.203 -16.094 2.217 1 97.81 13 ILE B C 1
ATOM 3312 O O . ILE B 1 13 ? -19.172 -15.305 3.162 1 97.81 13 ILE B O 1
ATOM 3316 N N . SER B 1 14 ? -19.625 -17.359 2.402 1 96.94 14 SER B N 1
ATOM 3317 C CA . SER B 1 14 ? -20.281 -17.828 3.611 1 96.94 14 SER B CA 1
ATOM 3318 C C . SER B 1 14 ? -19.328 -17.844 4.797 1 96.94 14 SER B C 1
ATOM 3320 O O . SER B 1 14 ? -19.766 -17.844 5.953 1 96.94 14 SER B O 1
ATOM 3322 N N . LYS B 1 15 ? -18.031 -17.875 4.5 1 98.12 15 LYS B N 1
ATOM 3323 C CA . LYS B 1 15 ? -17.078 -17.984 5.598 1 98.12 15 LYS B CA 1
ATOM 3324 C C . LYS B 1 15 ? -16.484 -16.625 5.934 1 98.12 15 LYS B C 1
ATOM 3326 O O . LYS B 1 15 ? -15.586 -16.531 6.781 1 98.12 15 LYS B O 1
ATOM 3331 N N . GLY B 1 16 ? -16.969 -15.523 5.289 1 97.12 16 GLY B N 1
ATOM 3332 C CA . GLY B 1 16 ? -16.484 -14.172 5.539 1 97.12 16 GLY B CA 1
ATOM 3333 C C . GLY B 1 16 ? -15.562 -13.656 4.449 1 97.12 16 GLY B C 1
ATOM 3334 O O . GLY B 1 16 ? -14.789 -14.422 3.869 1 97.12 16 GLY B O 1
ATOM 3335 N N . LEU B 1 17 ? -15.625 -12.328 4.223 1 97.81 17 LEU B N 1
ATOM 3336 C CA . LEU B 1 17 ? -14.727 -11.672 3.285 1 97.81 17 LEU B CA 1
ATOM 3337 C C . LEU B 1 17 ? -13.453 -11.203 3.988 1 97.81 17 LEU B C 1
ATOM 3339 O O . LEU B 1 17 ? -13.508 -10.758 5.137 1 97.81 17 LEU B O 1
ATOM 3343 N N . PRO B 1 18 ? -12.32 -11.336 3.27 1 98.06 18 PRO B N 1
ATOM 3344 C CA . PRO B 1 18 ? -11.07 -10.891 3.883 1 98.06 18 PRO B CA 1
ATOM 3345 C C . PRO B 1 18 ? -11.07 -9.391 4.184 1 98.06 18 PRO B C 1
ATOM 3347 O O . PRO B 1 18 ? -10.414 -8.953 5.133 1 98.06 18 PRO B O 1
ATOM 3350 N N . SER B 1 19 ? -11.648 -8.578 3.33 1 97.38 19 SER B N 1
ATOM 3351 C CA . SER B 1 19 ? -11.867 -7.141 3.453 1 97.38 19 SER B CA 1
ATOM 3352 C C . SER B 1 19 ? -13.039 -6.684 2.59 1 97.38 19 SER B C 1
ATOM 3354 O O . SER B 1 19 ? -13.656 -7.492 1.895 1 97.38 19 SER B O 1
ATOM 3356 N N . ASP B 1 20 ? -13.32 -5.352 2.611 1 94.12 20 ASP B N 1
ATOM 3357 C CA . ASP B 1 20 ? -14.539 -4.898 1.945 1 94.12 20 ASP B CA 1
ATOM 3358 C C . ASP B 1 20 ? -14.227 -3.844 0.886 1 94.12 20 ASP B C 1
ATOM 3360 O O . ASP B 1 20 ? -15.125 -3.15 0.409 1 94.12 20 ASP B O 1
ATOM 3364 N N . GLU B 1 21 ? -13.055 -3.82 0.516 1 94.75 21 GLU B N 1
ATOM 3365 C CA . GLU B 1 21 ? -12.648 -2.77 -0.411 1 94.75 21 GLU B CA 1
ATOM 3366 C C . GLU B 1 21 ? -13.016 -3.127 -1.848 1 94.75 21 GLU B C 1
ATOM 3368 O O . GLU B 1 21 ? -12.625 -4.184 -2.352 1 94.75 21 GLU B O 1
ATOM 3373 N N . ARG B 1 22 ? -13.75 -2.346 -2.545 1 96.44 22 ARG B N 1
ATOM 3374 C CA . ARG B 1 22 ? -14.023 -2.406 -3.979 1 96.44 22 ARG B CA 1
ATOM 3375 C C . ARG B 1 22 ? -14.289 -3.84 -4.426 1 96.44 22 ARG B C 1
ATOM 3377 O O . ARG B 1 22 ? -13.609 -4.355 -5.312 1 96.44 22 ARG B O 1
ATOM 3384 N N . LEU B 1 23 ? -15.281 -4.41 -3.973 1 97.06 23 LEU B N 1
ATOM 3385 C CA . LEU B 1 23 ? -15.641 -5.801 -4.223 1 97.06 23 LEU B CA 1
ATOM 3386 C C . LEU B 1 23 ? -16.266 -5.961 -5.605 1 97.06 23 LEU B C 1
ATOM 3388 O O . LEU B 1 23 ? -17.047 -5.113 -6.043 1 97.06 23 LEU B O 1
ATOM 3392 N N . ARG B 1 24 ? -15.852 -6.984 -6.297 1 97.25 24 ARG B N 1
ATOM 3393 C CA . ARG B 1 24 ? -16.438 -7.434 -7.559 1 97.25 24 ARG B CA 1
ATOM 3394 C C . ARG B 1 24 ? -16.844 -8.898 -7.477 1 97.25 24 ARG B C 1
ATOM 3396 O O . ARG B 1 24 ? -16.062 -9.75 -7.062 1 97.25 24 ARG B O 1
ATOM 3403 N N . PHE B 1 25 ? -18.094 -9.141 -7.828 1 97.5 25 PHE B N 1
ATOM 3404 C CA . PHE B 1 25 ? -18.609 -10.5 -7.82 1 97.5 25 PHE B CA 1
ATOM 3405 C C . PHE B 1 25 ? -18.688 -11.062 -9.234 1 97.5 25 PHE B C 1
ATOM 3407 O O . PHE B 1 25 ? -19.453 -10.562 -10.062 1 97.5 25 PHE B O 1
ATOM 3414 N N . PHE B 1 26 ? -17.875 -12.039 -9.516 1 96.94 26 PHE B N 1
ATOM 3415 C CA . PHE B 1 26 ? -17.891 -12.758 -10.789 1 96.94 26 PHE B CA 1
ATOM 3416 C C . PHE B 1 26 ? -18.625 -14.086 -10.641 1 96.94 26 PHE B C 1
ATOM 3418 O O . PHE B 1 26 ? -19.234 -14.359 -9.602 1 96.94 26 PHE B O 1
ATOM 3425 N N . ASP B 1 27 ? -18.641 -14.883 -11.688 1 94.94 27 ASP B N 1
ATOM 3426 C CA . ASP B 1 27 ? -19.391 -16.141 -11.641 1 94.94 27 ASP B CA 1
ATOM 3427 C C . ASP B 1 27 ? -18.703 -17.156 -10.75 1 94.94 27 ASP B C 1
ATOM 3429 O O . ASP B 1 27 ? -19.359 -17.906 -10.031 1 94.94 27 ASP B O 1
ATOM 3433 N N . GLY B 1 28 ? -17.344 -17.125 -10.766 1 96.06 28 GLY B N 1
ATOM 3434 C CA . GLY B 1 28 ? -16.641 -18.203 -10.094 1 96.06 28 GLY B CA 1
ATOM 3435 C C . GLY B 1 28 ? -15.812 -17.734 -8.914 1 96.06 28 GLY B C 1
ATOM 3436 O O . GLY B 1 28 ? -15.281 -18.547 -8.156 1 96.06 28 GLY B O 1
ATOM 3437 N N . PHE B 1 29 ? -15.695 -16.391 -8.742 1 98 29 PHE B N 1
ATOM 3438 C CA . PHE B 1 29 ? -14.867 -15.875 -7.66 1 98 29 PHE B CA 1
ATOM 3439 C C . PHE B 1 29 ? -15.273 -14.445 -7.316 1 98 29 PHE B C 1
ATOM 3441 O O . PHE B 1 29 ? -16.016 -13.805 -8.062 1 98 29 PHE B O 1
ATOM 3448 N N . VAL B 1 30 ? -14.914 -14.055 -6.156 1 98.56 30 VAL B N 1
ATOM 3449 C CA . VAL B 1 30 ? -15.023 -12.672 -5.703 1 98.56 30 VAL B CA 1
ATOM 3450 C C . VAL B 1 30 ? -13.641 -12.031 -5.672 1 98.56 30 VAL B C 1
ATOM 3452 O O . VAL B 1 30 ? -12.656 -12.664 -5.27 1 98.56 30 VAL B O 1
ATOM 3455 N N . ALA B 1 31 ? -13.586 -10.758 -6.145 1 98.69 31 ALA B N 1
ATOM 3456 C CA . ALA B 1 31 ? -12.312 -10.047 -6.129 1 98.69 31 ALA B CA 1
ATOM 3457 C C . ALA B 1 31 ? -12.438 -8.711 -5.402 1 98.69 31 ALA B C 1
ATOM 3459 O O . ALA B 1 31 ? -13.508 -8.094 -5.406 1 98.69 31 ALA B O 1
ATOM 3460 N N . SER B 1 32 ? -11.422 -8.352 -4.715 1 98.56 32 SER B N 1
ATOM 3461 C CA . SER B 1 32 ? -11.219 -6.984 -4.23 1 98.56 32 SER B CA 1
ATOM 3462 C C . SER B 1 32 ? -10.156 -6.258 -5.051 1 98.56 32 SER B C 1
ATOM 3464 O O . SER B 1 32 ? -9.023 -6.723 -5.164 1 98.56 32 SER B O 1
ATOM 3466 N N . LEU B 1 33 ? -10.523 -5.105 -5.617 1 98.25 33 LEU B N 1
ATOM 3467 C CA . LEU B 1 33 ? -9.609 -4.379 -6.492 1 98.25 33 LEU B CA 1
ATOM 3468 C C . LEU B 1 33 ? -8.797 -3.355 -5.703 1 98.25 33 LEU B C 1
ATOM 3470 O O . LEU B 1 33 ? -9.32 -2.725 -4.781 1 98.25 33 LEU B O 1
ATOM 3474 N N . ASN B 1 34 ? -7.59 -3.199 -6.043 1 98.5 34 ASN B N 1
ATOM 3475 C CA . ASN B 1 34 ? -6.715 -2.15 -5.527 1 98.5 34 ASN B CA 1
ATOM 3476 C C . ASN B 1 34 ? -6.355 -1.14 -6.613 1 98.5 34 ASN B C 1
ATOM 3478 O O . ASN B 1 34 ? -5.535 -1.429 -7.488 1 98.5 34 ASN B O 1
ATOM 3482 N N . TYR B 1 35 ? -6.949 0.002 -6.527 1 98.19 35 TYR B N 1
ATOM 3483 C CA . TYR B 1 35 ? -6.727 1.021 -7.551 1 98.19 35 TYR B CA 1
ATOM 3484 C C . TYR B 1 35 ? -5.348 1.648 -7.406 1 98.19 35 TYR B C 1
ATOM 3486 O O . TYR B 1 35 ? -4.73 2.045 -8.398 1 98.19 35 TYR B O 1
ATOM 3494 N N . GLU B 1 36 ? -4.82 1.719 -6.242 1 98.44 36 GLU B N 1
ATOM 3495 C CA . GLU B 1 36 ? -3.494 2.293 -6.035 1 98.44 36 GLU B CA 1
ATOM 3496 C C . GLU B 1 36 ? -2.412 1.429 -6.672 1 98.44 36 GLU B C 1
ATOM 3498 O O . GLU B 1 36 ? -1.558 1.935 -7.402 1 98.44 36 GLU B O 1
ATOM 3503 N N . ARG B 1 37 ? -2.516 0.13 -6.402 1 98.75 37 ARG B N 1
ATOM 3504 C CA . ARG B 1 37 ? -1.482 -0.793 -6.859 1 98.75 37 ARG B CA 1
ATOM 3505 C C . ARG B 1 37 ? -1.855 -1.407 -8.203 1 98.75 37 ARG B C 1
ATOM 3507 O O . ARG B 1 37 ? -1.033 -2.07 -8.844 1 98.75 37 ARG B O 1
ATOM 3514 N N . ARG B 1 38 ? -3.115 -1.264 -8.664 1 98.56 38 ARG B N 1
ATOM 3515 C CA . ARG B 1 38 ? -3.646 -1.703 -9.945 1 98.56 38 ARG B CA 1
ATOM 3516 C C . ARG B 1 38 ? -3.535 -3.217 -10.102 1 98.56 38 ARG B C 1
ATOM 3518 O O . ARG B 1 38 ? -3.176 -3.715 -11.164 1 98.56 38 ARG B O 1
ATOM 3525 N N . ILE B 1 39 ? -3.674 -3.914 -9.023 1 98.69 39 ILE B N 1
ATOM 3526 C CA . ILE B 1 39 ? -3.814 -5.363 -8.906 1 98.69 39 ILE B CA 1
ATOM 3527 C C . ILE B 1 39 ? -4.883 -5.691 -7.871 1 98.69 39 ILE B C 1
ATOM 3529 O O . ILE B 1 39 ? -5.34 -4.812 -7.137 1 98.69 39 ILE B O 1
ATOM 3533 N N . PRO B 1 40 ? -5.348 -6.965 -7.859 1 98.75 40 PRO B N 1
ATOM 3534 C CA . PRO B 1 40 ? -6.305 -7.301 -6.801 1 98.75 40 PRO B CA 1
ATOM 3535 C C . PRO B 1 40 ? -5.668 -7.316 -5.414 1 98.75 40 PRO B C 1
ATOM 3537 O O . PRO B 1 40 ? -4.492 -7.664 -5.273 1 98.75 40 PRO B O 1
ATOM 3540 N N . ASN B 1 41 ? -6.488 -6.938 -4.414 1 98.69 41 ASN B N 1
ATOM 3541 C CA . ASN B 1 41 ? -6.094 -7.211 -3.037 1 98.69 41 ASN B CA 1
ATOM 3542 C C . ASN B 1 41 ? -6.137 -8.703 -2.723 1 98.69 41 ASN B C 1
ATOM 3544 O O . ASN B 1 41 ? -5.301 -9.211 -1.977 1 98.69 41 ASN B O 1
ATOM 3548 N N . TRP B 1 42 ? -7.18 -9.336 -3.25 1 98.88 42 TRP B N 1
ATOM 3549 C CA . TRP B 1 42 ? -7.402 -10.766 -3.061 1 98.88 42 TRP B CA 1
ATOM 3550 C C . TRP B 1 42 ? -8.523 -11.266 -3.961 1 98.88 42 TRP B C 1
ATOM 3552 O O . TRP B 1 42 ? -9.297 -10.469 -4.5 1 98.88 42 TRP B O 1
ATOM 3562 N N . VAL B 1 43 ? -8.508 -12.555 -4.164 1 98.94 43 VAL B N 1
ATOM 3563 C CA . VAL B 1 43 ? -9.641 -13.266 -4.742 1 98.94 43 VAL B CA 1
ATOM 3564 C C . VAL B 1 43 ? -10.078 -14.391 -3.807 1 98.94 43 VAL B C 1
ATOM 3566 O O . VAL B 1 43 ? -9.242 -15 -3.125 1 98.94 43 VAL B O 1
ATOM 3569 N N . LEU B 1 44 ? -11.344 -14.617 -3.725 1 98.88 44 LEU B N 1
ATOM 3570 C CA . LEU B 1 44 ? -11.945 -15.68 -2.918 1 98.88 44 LEU B CA 1
ATOM 3571 C C . LEU B 1 44 ? -12.695 -16.672 -3.797 1 98.88 44 LEU B C 1
ATOM 3573 O O . LEU B 1 44 ? -13.516 -16.281 -4.629 1 98.88 44 LEU B O 1
ATOM 3577 N N . GLU B 1 45 ? -12.336 -17.891 -3.652 1 98.44 45 GLU B N 1
ATOM 3578 C CA . GLU B 1 45 ? -12.961 -18.984 -4.391 1 98.44 45 GLU B CA 1
ATOM 3579 C C . GLU B 1 45 ? -13.547 -20.031 -3.439 1 98.44 45 GLU B C 1
ATOM 3581 O O . GLU B 1 45 ? -13.023 -20.234 -2.338 1 98.44 45 GLU B O 1
ATOM 3586 N N . TYR B 1 46 ? -14.617 -20.625 -3.848 1 97.25 46 TYR B N 1
ATOM 3587 C CA . TYR B 1 46 ? -15.172 -21.828 -3.242 1 97.25 46 TYR B CA 1
ATOM 3588 C C . TYR B 1 46 ? -15.188 -22.984 -4.238 1 97.25 46 TYR B C 1
ATOM 3590 O O . TYR B 1 46 ? -15.617 -22.828 -5.379 1 97.25 46 TYR B O 1
ATOM 3598 N N . PHE B 1 47 ? -14.625 -24.094 -3.812 1 95.5 47 PHE B N 1
ATOM 3599 C CA . PHE B 1 47 ? -14.648 -25.312 -4.605 1 95.5 47 PHE B CA 1
ATOM 3600 C C . PHE B 1 47 ? -15.438 -26.406 -3.895 1 95.5 47 PHE B C 1
ATOM 3602 O O . PHE B 1 47 ? -15.023 -26.906 -2.842 1 95.5 47 PHE B O 1
ATOM 3609 N N . PRO B 1 48 ? -16.516 -26.75 -4.484 1 92.56 48 PRO B N 1
ATOM 3610 C CA . PRO B 1 48 ? -17.266 -27.859 -3.889 1 92.56 48 PRO B CA 1
ATOM 3611 C C . PRO B 1 48 ? -16.578 -29.203 -4.051 1 92.56 48 PRO B C 1
ATOM 3613 O O . PRO B 1 48 ? -15.789 -29.391 -4.984 1 92.56 48 PRO B O 1
ATOM 3616 N N . SER B 1 49 ? -16.891 -30.062 -3.162 1 89.31 49 SER B N 1
ATOM 3617 C CA . SER B 1 49 ? -16.406 -31.438 -3.328 1 89.31 49 SER B CA 1
ATOM 3618 C C . SER B 1 49 ? -17.016 -32.094 -4.566 1 89.31 49 SER B C 1
ATOM 3620 O O . SER B 1 49 ? -18.141 -31.75 -4.965 1 89.31 49 SER B O 1
ATOM 3622 N N . PRO B 1 50 ? -16.203 -32.969 -5.199 1 79.38 50 PRO B N 1
ATOM 3623 C CA . PRO B 1 50 ? -16.75 -33.688 -6.355 1 79.38 50 PRO B CA 1
ATOM 3624 C C . PRO B 1 50 ? -18.062 -34.406 -6.031 1 79.38 50 PRO B C 1
ATOM 3626 O O . PRO B 1 50 ? -18.938 -34.531 -6.898 1 79.38 50 PRO B O 1
ATOM 3629 N N . ALA B 1 51 ? -18.188 -34.875 -4.871 1 69.75 51 ALA B N 1
ATOM 3630 C CA . ALA B 1 51 ? -19.406 -35.562 -4.469 1 69.75 51 ALA B CA 1
ATOM 3631 C C . ALA B 1 51 ? -20.609 -34.625 -4.516 1 69.75 51 ALA B C 1
ATOM 3633 O O . ALA B 1 51 ? -21.734 -35.062 -4.723 1 69.75 51 ALA B O 1
ATOM 3634 N N . VAL B 1 52 ? -20.328 -33.375 -4.375 1 63.06 52 VAL B N 1
ATOM 3635 C CA . VAL B 1 52 ? -21.438 -32.406 -4.312 1 63.06 52 VAL B CA 1
ATOM 3636 C C . VAL B 1 52 ? -21.438 -31.547 -5.566 1 63.06 52 VAL B C 1
ATOM 3638 O O . VAL B 1 52 ? -22.234 -30.609 -5.684 1 63.06 52 VAL B O 1
ATOM 3641 N N . ALA B 1 53 ? -20.516 -31.797 -6.414 1 64.12 53 ALA B N 1
ATOM 3642 C CA . ALA B 1 53 ? -20.344 -30.984 -7.613 1 64.12 53 ALA B CA 1
ATOM 3643 C C . ALA B 1 53 ? -21.625 -30.938 -8.438 1 64.12 53 ALA B C 1
ATOM 3645 O O . ALA B 1 53 ? -21.984 -29.906 -8.992 1 64.12 53 ALA B O 1
ATOM 3646 N N . GLU B 1 54 ? -22.234 -32.062 -8.445 1 57.59 54 GLU B N 1
ATOM 3647 C CA . GLU B 1 54 ? -23.5 -32.062 -9.164 1 57.59 54 GLU B CA 1
ATOM 3648 C C . GLU B 1 54 ? -24.516 -31.109 -8.531 1 57.59 54 GLU B C 1
ATOM 3650 O O . GLU B 1 54 ? -25.188 -30.359 -9.234 1 57.59 54 GLU B O 1
ATOM 3655 N N . ALA B 1 55 ? -24.562 -31.109 -7.285 1 50.12 55 ALA B N 1
ATOM 3656 C CA . ALA B 1 55 ? -25.469 -30.219 -6.566 1 50.12 55 ALA B CA 1
ATOM 3657 C C . ALA B 1 55 ? -25.062 -28.75 -6.734 1 50.12 55 ALA B C 1
ATOM 3659 O O . ALA B 1 55 ? -25.906 -27.875 -6.844 1 50.12 55 ALA B O 1
ATOM 3660 N N . THR B 1 56 ? -23.812 -28.578 -6.863 1 60 56 THR B N 1
ATOM 3661 C CA . THR B 1 56 ? -23.281 -27.219 -7.004 1 60 56 THR B CA 1
ATOM 3662 C C . THR B 1 56 ? -23.578 -26.672 -8.398 1 60 56 THR B C 1
ATOM 3664 O O . THR B 1 56 ? -23.828 -25.469 -8.547 1 60 56 THR B O 1
ATOM 3667 N N . ALA B 1 57 ? -23.531 -27.547 -9.352 1 60.94 57 ALA B N 1
ATOM 3668 C CA . ALA B 1 57 ? -23.938 -27.125 -10.688 1 60.94 57 ALA B CA 1
ATOM 3669 C C . ALA B 1 57 ? -25.344 -26.531 -10.664 1 60.94 57 ALA B C 1
ATOM 3671 O O . ALA B 1 57 ? -25.625 -25.547 -11.344 1 60.94 57 ALA B O 1
ATOM 3672 N N . ALA B 1 58 ? -26.141 -27.125 -9.859 1 54.75 58 ALA B N 1
ATOM 3673 C CA . ALA B 1 58 ? -27.5 -26.609 -9.688 1 54.75 58 ALA B CA 1
ATOM 3674 C C . ALA B 1 58 ? -27.484 -25.234 -9.031 1 54.75 58 ALA B C 1
ATOM 3676 O O . ALA B 1 58 ? -28.266 -24.359 -9.383 1 54.75 58 ALA B O 1
ATOM 3677 N N . LEU B 1 59 ? -26.578 -25.062 -8.156 1 59.78 59 LEU B N 1
ATOM 3678 C CA . LEU B 1 59 ? -26.453 -23.812 -7.441 1 59.78 59 LEU B CA 1
ATOM 3679 C C . LEU B 1 59 ? -26 -22.688 -8.383 1 59.78 59 LEU B C 1
ATOM 3681 O O . LEU B 1 59 ? -26.297 -21.516 -8.141 1 59.78 59 LEU B O 1
ATOM 3685 N N . ARG B 1 60 ? -25.328 -23.156 -9.453 1 60.94 60 ARG B N 1
ATOM 3686 C CA . ARG B 1 60 ? -24.844 -22.188 -10.43 1 60.94 60 ARG B CA 1
ATOM 3687 C C . ARG B 1 60 ? -25.906 -21.906 -11.492 1 60.94 60 ARG B C 1
ATOM 3689 O O . ARG B 1 60 ? -25.703 -21.047 -12.359 1 60.94 60 ARG B O 1
ATOM 3696 N N . GLY B 1 61 ? -27.109 -22.484 -11.352 1 50.44 61 GLY B N 1
ATOM 3697 C CA . GLY B 1 61 ? -28.172 -22.328 -12.336 1 50.44 61 GLY B CA 1
ATOM 3698 C C . GLY B 1 61 ? -27.859 -23 -13.656 1 50.44 61 GLY B C 1
ATOM 3699 O O . GLY B 1 61 ? -28.344 -22.578 -14.711 1 50.44 61 GLY B O 1
ATOM 3700 N N . GLU B 1 62 ? -26.891 -23.859 -13.766 1 49.28 62 GLU B N 1
ATOM 3701 C CA . GLU B 1 62 ? -26.594 -24.547 -15.016 1 49.28 62 GLU B CA 1
ATOM 3702 C C . GLU B 1 62 ? -27.672 -25.562 -15.367 1 49.28 62 GLU B C 1
ATOM 3704 O O . GLU B 1 62 ? -28.062 -26.375 -14.531 1 49.28 62 GLU B O 1
ATOM 3709 N N . GLU B 1 63 ? -28.656 -25.172 -16.188 1 41.81 63 GLU B N 1
ATOM 3710 C CA . GLU B 1 63 ? -29.625 -26.125 -16.719 1 41.81 63 GLU B CA 1
ATOM 3711 C C . GLU B 1 63 ? -28.938 -27.266 -17.453 1 41.81 63 GLU B C 1
ATOM 3713 O O . GLU B 1 63 ? -27.938 -27.062 -18.141 1 41.81 63 GLU B O 1
ATOM 3718 N N . LYS B 1 64 ? -29.219 -28.609 -17.109 1 38.59 64 LYS B N 1
ATOM 3719 C CA . LYS B 1 64 ? -28.828 -29.766 -17.906 1 38.59 64 LYS B CA 1
ATOM 3720 C C . LYS B 1 64 ? -29.125 -29.547 -19.375 1 38.59 64 LYS B C 1
ATOM 3722 O O . LYS B 1 64 ? -30.281 -29.422 -19.781 1 38.59 64 LYS B O 1
ATOM 3727 N N . GLU B 1 65 ? -28.422 -28.891 -20.172 1 33.84 65 GLU B N 1
ATOM 3728 C CA . GLU B 1 65 ? -28.734 -29.094 -21.578 1 33.84 65 GLU B CA 1
ATOM 3729 C C . GLU B 1 65 ? -28.844 -30.578 -21.922 1 33.84 65 GLU B C 1
ATOM 3731 O O . GLU B 1 65 ? -28.031 -31.391 -21.453 1 33.84 65 GLU B O 1
ATOM 3736 N N . GLU B 1 66 ? -29.953 -31.094 -22.25 1 31.67 66 GLU B N 1
ATOM 3737 C CA . GLU B 1 66 ? -30.172 -32.438 -22.781 1 31.67 66 GLU B CA 1
ATOM 3738 C C . GLU B 1 66 ? -29.031 -32.844 -23.719 1 31.67 66 GLU B C 1
ATOM 3740 O O . GLU B 1 66 ? -28.703 -32.125 -24.656 1 31.67 66 GLU B O 1
ATOM 3745 N N . ALA B 1 67 ? -28.141 -33.75 -23.234 1 31.08 67 ALA B N 1
ATOM 3746 C CA . ALA B 1 67 ? -27.156 -34.406 -24.078 1 31.08 67 ALA B CA 1
ATOM 3747 C C . ALA B 1 67 ? -27.797 -34.875 -25.391 1 31.08 67 ALA B C 1
ATOM 3749 O O . ALA B 1 67 ? -28.703 -35.719 -25.375 1 31.08 67 ALA B O 1
ATOM 3750 N N . GLY B 1 68 ? -28.031 -34.188 -26.422 1 29.97 68 GLY B N 1
ATOM 3751 C CA . GLY B 1 68 ? -28.25 -34.938 -27.641 1 29.97 68 GLY B CA 1
ATOM 3752 C C . GLY B 1 68 ? -27.297 -36.125 -27.781 1 29.97 68 GLY B C 1
ATOM 3753 O O . GLY B 1 68 ? -26.281 -36.188 -27.094 1 29.97 68 GLY B O 1
ATOM 3754 N N . GLU B 1 69 ? -27.656 -37.312 -28.531 1 30.19 69 GLU B N 1
ATOM 3755 C CA . GLU B 1 69 ? -27.125 -38.656 -28.703 1 30.19 69 GLU B CA 1
ATOM 3756 C C . GLU B 1 69 ? -25.594 -38.625 -28.797 1 30.19 69 GLU B C 1
ATOM 3758 O O . GLU B 1 69 ? -24.953 -39.656 -28.562 1 30.19 69 GLU B O 1
ATOM 3763 N N . ASN B 1 70 ? -25.047 -37.906 -29.875 1 28.83 70 ASN B N 1
ATOM 3764 C CA . ASN B 1 70 ? -23.641 -38.125 -30.203 1 28.83 70 ASN B CA 1
ATOM 3765 C C . ASN B 1 70 ? -22.719 -37.594 -29.125 1 28.83 70 ASN B C 1
ATOM 3767 O O . ASN B 1 70 ? -22.328 -36.406 -29.172 1 28.83 70 ASN B O 1
ATOM 3771 N N . GLU B 1 71 ? -23 -37.875 -27.828 1 30.97 71 GLU B N 1
ATOM 3772 C CA . GLU B 1 71 ? -22.266 -37.438 -26.641 1 30.97 71 GLU B CA 1
ATOM 3773 C C . GLU B 1 71 ? -20.812 -37.844 -26.719 1 30.97 71 GLU B C 1
ATOM 3775 O O . GLU B 1 71 ? -20.453 -38.938 -26.266 1 30.97 71 GLU B O 1
ATOM 3780 N N . GLU B 1 72 ? -20.125 -37.844 -27.906 1 29.11 72 GLU B N 1
ATOM 3781 C CA . GLU B 1 72 ? -18.703 -38.125 -27.719 1 29.11 7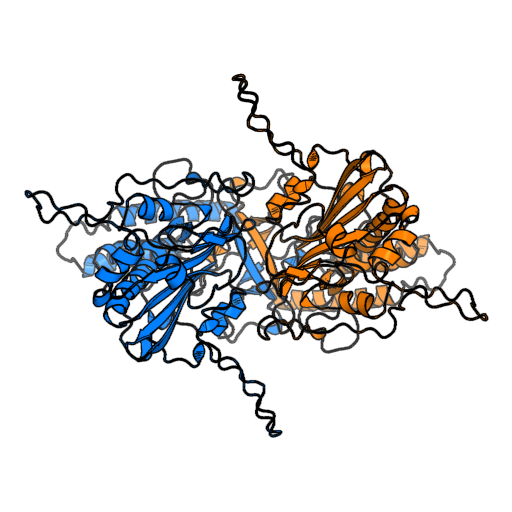2 GLU B CA 1
ATOM 3782 C C . GLU B 1 72 ? -18.156 -37.469 -26.469 1 29.11 72 GLU B C 1
ATOM 3784 O O . GLU B 1 72 ? -18.688 -36.438 -26.031 1 29.11 72 GLU B O 1
ATOM 3789 N N . GLU B 1 73 ? -17.391 -38.188 -25.594 1 33.09 73 GLU B N 1
ATOM 3790 C CA . GLU B 1 73 ? -16.703 -37.906 -24.328 1 33.09 73 GLU B CA 1
ATOM 3791 C C . GLU B 1 73 ? -16.141 -36.5 -24.297 1 33.09 73 GLU B C 1
ATOM 3793 O O . GLU B 1 73 ? -14.938 -36.281 -24.359 1 33.09 73 GLU B O 1
ATOM 3798 N N . GLY B 1 74 ? -16.422 -35.625 -25.219 1 33.75 74 GLY B N 1
ATOM 3799 C CA . GLY B 1 74 ? -15.781 -34.312 -25.266 1 33.75 74 GLY B CA 1
ATOM 3800 C C . GLY B 1 74 ? -15.922 -33.531 -23.969 1 33.75 74 GLY B C 1
ATOM 3801 O O . GLY B 1 74 ? -17.031 -33.375 -23.438 1 33.75 74 GLY B O 1
ATOM 3802 N N . SER B 1 75 ? -15 -33.656 -22.938 1 38.5 75 SER B N 1
ATOM 3803 C CA . SER B 1 75 ? -14.883 -32.875 -21.719 1 38.5 75 SER B CA 1
ATOM 3804 C C . SER B 1 75 ? -15.414 -31.453 -21.938 1 38.5 75 SER B C 1
ATOM 3806 O O . SER B 1 75 ? -14.859 -30.688 -22.719 1 38.5 75 SER B O 1
ATOM 3808 N N . THR B 1 76 ? -16.594 -31.062 -21.906 1 43.94 76 THR B N 1
ATOM 3809 C CA . THR B 1 76 ? -17.5 -29.953 -22.094 1 43.94 76 THR B CA 1
ATOM 3810 C C . THR B 1 76 ? -17 -28.703 -21.375 1 43.94 76 THR B C 1
ATOM 3812 O O . THR B 1 76 ? -17.672 -27.656 -21.391 1 43.94 76 THR B O 1
ATOM 3815 N N . GLY B 1 77 ? -16.031 -28.734 -20.656 1 49.78 77 GLY B N 1
ATOM 3816 C CA . GLY B 1 77 ? -15.617 -27.5 -20 1 49.78 77 GLY B CA 1
ATOM 3817 C C . GLY B 1 77 ? -14.984 -26.5 -20.953 1 49.78 77 GLY B C 1
ATOM 3818 O O . GLY B 1 77 ? -14.68 -26.844 -22.109 1 49.78 77 GLY B O 1
ATOM 3819 N N . ALA B 1 78 ? -15.234 -25.188 -20.703 1 59.16 78 ALA B N 1
ATOM 3820 C CA . ALA B 1 78 ? -14.641 -24.094 -21.484 1 59.16 78 ALA B CA 1
ATOM 3821 C C . ALA B 1 78 ? -13.148 -24.344 -21.688 1 59.16 78 ALA B C 1
ATOM 3823 O O . ALA B 1 78 ? -12.461 -24.844 -20.812 1 59.16 78 ALA B O 1
ATOM 3824 N N . ARG B 1 79 ? -12.656 -24.266 -23 1 65.75 79 ARG B N 1
ATOM 3825 C CA . ARG B 1 79 ? -11.234 -24.344 -23.328 1 65.75 79 ARG B CA 1
ATOM 3826 C C . ARG B 1 79 ? -10.594 -22.953 -23.297 1 65.75 79 ARG B C 1
ATOM 3828 O O . ARG B 1 79 ? -11.219 -21.969 -23.688 1 65.75 79 ARG B O 1
ATOM 3835 N N . ARG B 1 80 ? -9.484 -22.906 -22.703 1 76.06 80 ARG B N 1
ATOM 3836 C CA . ARG B 1 80 ? -8.719 -21.672 -22.531 1 76.06 80 ARG B CA 1
ATOM 3837 C C . ARG B 1 80 ? -8.32 -21.094 -23.891 1 76.06 80 ARG B C 1
ATOM 3839 O O . ARG B 1 80 ? -8.188 -19.875 -24.047 1 76.06 80 ARG B O 1
ATOM 3846 N N . GLU B 1 81 ? -8.289 -21.922 -24.859 1 74.06 81 GLU B N 1
ATOM 3847 C CA . GLU B 1 81 ? -7.781 -21.484 -26.156 1 74.06 81 GLU B CA 1
ATOM 3848 C C . GLU B 1 81 ? -8.641 -20.375 -26.734 1 74.06 81 GLU B C 1
ATOM 3850 O O . GLU B 1 81 ? -9.875 -20.469 -26.734 1 74.06 81 GLU B O 1
ATOM 3855 N N . GLY B 1 82 ? -8.031 -19.297 -27.031 1 81.81 82 GLY B N 1
ATOM 3856 C CA . GLY B 1 82 ? -8.695 -18.188 -27.688 1 81.81 82 GLY B CA 1
ATOM 3857 C C . GLY B 1 82 ? -9.117 -17.094 -26.719 1 81.81 82 GLY B C 1
ATOM 3858 O O . GLY B 1 82 ? -9.438 -15.977 -27.141 1 81.81 82 GLY B O 1
ATOM 3859 N N . ILE B 1 83 ? -9.117 -17.406 -25.453 1 91.06 83 ILE B N 1
ATOM 3860 C CA . ILE B 1 83 ? -9.516 -16.375 -24.484 1 91.06 83 ILE B CA 1
ATOM 3861 C C . ILE B 1 83 ? -8.336 -15.445 -24.219 1 91.06 83 ILE B C 1
ATOM 3863 O O . ILE B 1 83 ? -7.227 -15.906 -23.938 1 91.06 83 ILE B O 1
ATOM 3867 N N . LYS B 1 84 ? -8.578 -14.188 -24.344 1 92.44 84 LYS B N 1
ATOM 3868 C CA . LYS B 1 84 ? -7.512 -13.203 -24.203 1 92.44 84 LYS B CA 1
ATOM 3869 C C . LYS B 1 84 ? -7.637 -12.43 -22.891 1 92.44 84 LYS B C 1
ATOM 3871 O O . LYS B 1 84 ? -8.742 -12.195 -22.406 1 92.44 84 LYS B O 1
ATOM 3876 N N . PHE B 1 85 ? -6.477 -12.117 -22.422 1 96 85 PHE B N 1
ATOM 3877 C CA . PHE B 1 85 ? -6.453 -11.156 -21.328 1 96 85 PHE B CA 1
ATOM 3878 C C . PHE B 1 85 ? -7.055 -9.82 -21.766 1 96 85 PHE B C 1
ATOM 3880 O O . PHE B 1 85 ? -6.891 -9.414 -22.922 1 96 85 PHE B O 1
ATOM 3887 N N . PHE B 1 86 ? -7.773 -9.141 -20.797 1 96.38 86 PHE B N 1
ATOM 3888 C CA . PHE B 1 86 ? -8.43 -7.906 -21.219 1 96.38 86 PHE B CA 1
ATOM 3889 C C . PHE B 1 86 ? -8.414 -6.871 -20.109 1 96.38 86 PHE B C 1
ATOM 3891 O O . PHE B 1 86 ? -8.344 -7.227 -18.922 1 96.38 86 PHE B O 1
ATOM 3898 N N . ALA B 1 87 ? -8.422 -5.637 -20.547 1 97.19 87 ALA B N 1
ATOM 3899 C CA . ALA B 1 87 ? -8.586 -4.52 -19.609 1 97.19 87 ALA B CA 1
ATOM 3900 C C . ALA B 1 87 ? -10.031 -4.402 -19.141 1 97.19 87 ALA B C 1
ATOM 3902 O O . ALA B 1 87 ? -10.961 -4.547 -19.938 1 97.19 87 ALA B O 1
ATOM 3903 N N . ASP B 1 88 ? -10.258 -4.176 -17.906 1 97.31 88 ASP B N 1
ATOM 3904 C CA . ASP B 1 88 ? -11.586 -4.012 -17.328 1 97.31 88 ASP B CA 1
ATOM 3905 C C . ASP B 1 88 ? -12.117 -2.596 -17.562 1 97.31 88 ASP B C 1
ATOM 3907 O O . ASP B 1 88 ? -11.711 -1.66 -16.859 1 97.31 88 ASP B O 1
ATOM 3911 N N . THR B 1 89 ? -13.062 -2.398 -18.312 1 95.88 89 THR B N 1
ATOM 3912 C CA . THR B 1 89 ? -13.539 -1.074 -18.703 1 95.88 89 THR B CA 1
ATOM 3913 C C . THR B 1 89 ? -14.406 -0.469 -17.594 1 95.88 89 THR B C 1
ATOM 3915 O O . THR B 1 89 ? -14.711 0.725 -17.625 1 95.88 89 THR B O 1
ATOM 3918 N N . THR B 1 90 ? -14.742 -1.289 -16.641 1 95.12 90 THR B N 1
ATOM 3919 C CA . THR B 1 90 ? -15.508 -0.751 -15.516 1 95.12 90 THR B CA 1
ATOM 3920 C C . THR B 1 90 ? -14.586 -0.074 -14.5 1 95.12 90 THR B C 1
ATOM 3922 O O . THR B 1 90 ? -15.047 0.658 -13.625 1 95.12 90 THR B O 1
ATOM 3925 N N . VAL B 1 91 ? -13.344 -0.323 -14.586 1 96.81 91 VAL B N 1
ATOM 3926 C CA . VAL B 1 91 ? -12.352 0.367 -13.773 1 96.81 91 VAL B CA 1
ATOM 3927 C C . VAL B 1 91 ? -12.055 1.74 -14.367 1 96.81 91 VAL B C 1
ATOM 3929 O O . VAL B 1 91 ? -11.852 1.868 -15.578 1 96.81 91 VAL B O 1
ATOM 3932 N N . PRO B 1 92 ? -12.07 2.789 -13.516 1 94.25 92 PRO B N 1
ATOM 3933 C CA . PRO B 1 92 ? -11.711 4.102 -14.047 1 94.25 92 PRO B CA 1
ATOM 3934 C C . PRO B 1 92 ? -10.391 4.086 -14.82 1 94.25 92 PRO B C 1
ATOM 3936 O O . PRO B 1 92 ? -9.453 3.385 -14.43 1 94.25 92 PRO B O 1
ATOM 3939 N N . GLU B 1 93 ? -10.305 4.816 -15.836 1 93.06 93 GLU B N 1
ATOM 3940 C CA . GLU B 1 93 ? -9.195 4.801 -16.781 1 93.06 93 GLU B CA 1
ATOM 3941 C C . GLU B 1 93 ? -7.855 4.973 -16.078 1 93.06 93 GLU B C 1
ATOM 3943 O O . GLU B 1 93 ? -6.879 4.297 -16.406 1 93.06 93 GLU B O 1
ATOM 3948 N N . ALA B 1 94 ? -7.828 5.773 -15.125 1 92.81 94 ALA B N 1
ATOM 3949 C CA . ALA B 1 94 ? -6.582 6.102 -14.445 1 92.81 94 ALA B CA 1
ATOM 3950 C C . ALA B 1 94 ? -6.004 4.875 -13.742 1 92.81 94 ALA B C 1
ATOM 3952 O O . ALA B 1 94 ? -4.816 4.836 -13.422 1 92.81 94 ALA B O 1
ATOM 3953 N N . PHE B 1 95 ? -6.883 3.893 -13.523 1 97.38 95 PHE B N 1
ATOM 3954 C CA . PHE B 1 95 ? -6.469 2.734 -12.742 1 97.38 95 PHE B CA 1
ATOM 3955 C C . PHE B 1 95 ? -6.496 1.468 -13.586 1 97.38 95 PHE B C 1
ATOM 3957 O O . PHE B 1 95 ? -6.23 0.374 -13.086 1 97.38 95 PHE B O 1
ATOM 3964 N N . ARG B 1 96 ? -6.73 1.579 -14.82 1 97.38 96 ARG B N 1
ATOM 3965 C CA . ARG B 1 96 ? -6.949 0.433 -15.695 1 97.38 96 ARG B CA 1
ATOM 3966 C C . ARG B 1 96 ? -5.625 -0.166 -16.156 1 97.38 96 ARG B C 1
ATOM 3968 O O . ARG B 1 96 ? -4.711 0.563 -16.547 1 97.38 96 ARG B O 1
ATOM 3975 N N . VAL B 1 97 ? -5.551 -1.446 -16.047 1 97.44 97 VAL B N 1
ATOM 3976 C CA . VAL B 1 97 ? -4.383 -2.205 -16.469 1 97.44 97 VAL B CA 1
ATOM 3977 C C . VAL B 1 97 ? -4.664 -2.852 -17.828 1 97.44 97 VAL B C 1
ATOM 3979 O O . VAL B 1 97 ? -5.75 -3.387 -18.062 1 97.44 97 VAL B O 1
ATOM 3982 N N . THR B 1 98 ? -3.701 -2.85 -18.703 1 95.25 98 THR B N 1
ATOM 3983 C CA . THR B 1 98 ? -3.826 -3.488 -20 1 95.25 98 THR B CA 1
ATOM 3984 C C . THR B 1 98 ? -2.9 -4.695 -20.109 1 95.25 98 THR B C 1
ATOM 3986 O O . THR B 1 98 ? -1.897 -4.777 -19.391 1 95.25 98 THR B O 1
ATOM 3989 N N . PRO B 1 99 ? -3.258 -5.625 -21 1 92.44 99 PRO B N 1
ATOM 3990 C CA . PRO B 1 99 ? -2.41 -6.809 -21.172 1 92.44 99 PRO B CA 1
ATOM 3991 C C . PRO B 1 99 ? -0.975 -6.453 -21.547 1 92.44 99 PRO B C 1
ATOM 3993 O O . PRO B 1 99 ? -0.05 -7.219 -21.266 1 92.44 99 PRO B O 1
ATOM 3996 N N . ASP B 1 100 ? -0.688 -5.312 -22.031 1 89.62 100 ASP B N 1
ATOM 3997 C CA . ASP B 1 100 ? 0.631 -4.914 -22.516 1 89.62 100 ASP B CA 1
ATOM 3998 C C . ASP B 1 100 ? 1.477 -4.332 -21.391 1 89.62 100 ASP B C 1
ATOM 4000 O O . ASP B 1 100 ? 2.662 -4.051 -21.562 1 89.62 100 ASP B O 1
ATOM 4004 N N . ASP B 1 101 ? 0.908 -4.148 -20.25 1 92.88 101 ASP B N 1
ATOM 4005 C CA . ASP B 1 101 ? 1.665 -3.592 -19.125 1 92.88 101 ASP B CA 1
ATOM 4006 C C . ASP B 1 101 ? 2.744 -4.566 -18.656 1 92.88 101 ASP B C 1
ATOM 4008 O O . ASP B 1 101 ? 3.793 -4.145 -18.156 1 92.88 101 ASP B O 1
ATOM 4012 N N . TYR B 1 102 ? 2.494 -5.852 -18.734 1 86.81 102 TYR B N 1
ATOM 4013 C CA . TYR B 1 102 ? 3.48 -6.895 -18.484 1 86.81 102 TYR B CA 1
ATOM 4014 C C . TYR B 1 102 ? 3.096 -8.195 -19.172 1 86.81 102 TYR B C 1
ATOM 4016 O O . TYR B 1 102 ? 1.993 -8.711 -18.969 1 86.81 102 TYR B O 1
ATOM 4024 N N . SER B 1 103 ? 3.842 -8.656 -20.203 1 73.69 103 SER B N 1
ATOM 4025 C CA . SER B 1 103 ? 3.424 -9.75 -21.078 1 73.69 103 SER B CA 1
ATOM 4026 C C . SER B 1 103 ? 4.379 -10.93 -20.984 1 73.69 103 SER B C 1
ATOM 4028 O O . SER B 1 103 ? 4.16 -11.969 -21.609 1 73.69 103 SER B O 1
ATOM 4030 N N . GLY B 1 104 ? 5.32 -11.203 -19.734 1 57.72 104 GLY B N 1
ATOM 4031 C CA . GLY B 1 104 ? 6.172 -12.344 -19.422 1 57.72 104 GLY B CA 1
ATOM 4032 C C . GLY B 1 104 ? 7.254 -12.578 -20.453 1 57.72 104 GLY B C 1
ATOM 4033 O O . GLY B 1 104 ? 8.328 -13.086 -20.141 1 57.72 104 GLY B O 1
ATOM 4034 N N . GLY B 1 105 ? 6.941 -13.008 -21.891 1 50.69 105 GLY B N 1
ATOM 4035 C CA . GLY B 1 105 ? 7.887 -13.703 -22.75 1 50.69 105 GLY B CA 1
ATOM 4036 C C . GLY B 1 105 ? 7.926 -13.148 -24.156 1 50.69 105 GLY B C 1
ATOM 4037 O O . GLY B 1 105 ? 8.875 -13.406 -24.906 1 50.69 105 GLY B O 1
ATOM 4038 N N . ARG B 1 106 ? 6.816 -13.242 -24.891 1 44.16 106 ARG B N 1
ATOM 4039 C CA . ARG B 1 106 ? 7.059 -13.305 -26.328 1 44.16 106 ARG B CA 1
ATOM 4040 C C . ARG B 1 106 ? 7.719 -12.023 -26.828 1 44.16 106 ARG B C 1
ATOM 4042 O O . ARG B 1 106 ? 7.98 -11.109 -26.047 1 44.16 106 ARG B O 1
ATOM 4049 N N . GLU B 1 107 ? 7.531 -11.742 -28.266 1 42.19 107 GLU B N 1
ATOM 4050 C CA . GLU B 1 107 ? 8.227 -10.875 -29.219 1 42.19 107 GLU B CA 1
ATOM 4051 C C . GLU B 1 107 ? 8.289 -9.438 -28.703 1 42.19 107 GLU B C 1
ATOM 4053 O O . GLU B 1 107 ? 9.164 -8.672 -29.109 1 42.19 107 GLU B O 1
ATOM 4058 N N . GLN B 1 108 ? 7.195 -8.844 -28.359 1 43.5 108 GLN B N 1
ATOM 4059 C CA . GLN B 1 108 ? 7.059 -7.414 -28.609 1 43.5 108 GLN B CA 1
ATOM 4060 C C . GLN B 1 108 ? 7.918 -6.602 -27.641 1 43.5 108 GLN B C 1
ATOM 4062 O O . GLN B 1 108 ? 8.328 -7.109 -26.594 1 43.5 108 GLN B O 1
ATOM 4067 N N . GLN B 1 109 ? 7.855 -5.195 -27.938 1 46.25 109 GLN B N 1
ATOM 4068 C CA . GLN B 1 109 ? 8.523 -4.008 -27.406 1 46.25 109 GLN B CA 1
ATOM 4069 C C . GLN B 1 109 ? 8.547 -4.027 -25.875 1 46.25 109 GLN B C 1
ATOM 4071 O O . GLN B 1 109 ? 7.594 -3.592 -25.234 1 46.25 109 GLN B O 1
ATOM 4076 N N . ARG B 1 110 ? 9.203 -5.109 -25.328 1 52.41 110 ARG B N 1
ATOM 4077 C CA . ARG B 1 110 ? 9.453 -5.312 -23.906 1 52.41 110 ARG B CA 1
ATOM 4078 C C . ARG B 1 110 ? 9.672 -3.98 -23.203 1 52.41 110 ARG B C 1
ATOM 4080 O O . ARG B 1 110 ? 10.547 -3.203 -23.578 1 52.41 110 ARG B O 1
ATOM 4087 N N . LEU B 1 111 ? 8.555 -3.482 -22.734 1 58.28 111 LEU B N 1
ATOM 4088 C CA . LEU B 1 111 ? 8.758 -2.338 -21.859 1 58.28 111 LEU B CA 1
ATOM 4089 C C . LEU B 1 111 ? 9.906 -2.596 -20.891 1 58.28 111 LEU B C 1
ATOM 4091 O O . LEU B 1 111 ? 10.156 -3.742 -20.5 1 58.28 111 LEU B O 1
ATOM 4095 N N . GLN B 1 112 ? 10.594 -1.759 -20.75 1 64.81 112 GLN B N 1
ATOM 4096 C CA . GLN B 1 112 ? 11.758 -1.767 -19.875 1 64.81 112 GLN B CA 1
ATOM 4097 C C . GLN B 1 112 ? 11.406 -2.361 -18.516 1 64.81 112 GLN B C 1
ATOM 4099 O O . GLN B 1 112 ? 10.367 -2.033 -17.938 1 64.81 112 GLN B O 1
ATOM 4104 N N . HIS B 1 113 ? 12.008 -3.482 -18.094 1 75.88 113 HIS B N 1
ATOM 4105 C CA . HIS B 1 113 ? 12.031 -4.055 -16.75 1 75.88 113 HIS B CA 1
ATOM 4106 C C . HIS B 1 113 ? 10.875 -5.031 -16.547 1 75.88 113 HIS B C 1
ATOM 4108 O O . HIS B 1 113 ? 10.523 -5.348 -15.406 1 75.88 113 HIS B O 1
ATOM 4114 N N . THR B 1 114 ? 10.219 -5.438 -17.609 1 85.75 114 THR B N 1
ATOM 4115 C CA . THR B 1 114 ? 9.117 -6.375 -17.438 1 85.75 114 THR B CA 1
ATOM 4116 C C . THR B 1 114 ? 9.539 -7.789 -17.828 1 85.75 114 THR B C 1
ATOM 4118 O O . THR B 1 114 ? 8.766 -8.742 -17.672 1 85.75 114 THR B O 1
ATOM 4121 N N . ARG B 1 115 ? 10.719 -7.875 -18.234 1 84.69 115 ARG B N 1
ATOM 4122 C CA . ARG B 1 115 ? 11.18 -9.211 -18.578 1 84.69 115 ARG B CA 1
ATOM 4123 C C . ARG B 1 115 ? 11.109 -10.148 -17.375 1 84.69 115 ARG B C 1
ATOM 4125 O O . ARG B 1 115 ? 11.508 -9.766 -16.281 1 84.69 115 ARG B O 1
ATOM 4132 N N . GLY B 1 116 ? 10.602 -11.328 -17.672 1 88.81 116 GLY B N 1
ATOM 4133 C CA . GLY B 1 116 ? 10.531 -12.336 -16.625 1 88.81 116 GLY B CA 1
ATOM 4134 C C . GLY B 1 116 ? 9.234 -12.297 -15.844 1 88.81 116 GLY B C 1
ATOM 4135 O O . GLY B 1 116 ? 8.992 -13.156 -14.984 1 88.81 116 GLY B O 1
ATOM 4136 N N . LEU B 1 117 ? 8.422 -11.328 -16.156 1 93.31 117 LEU B N 1
ATOM 4137 C CA . LEU B 1 117 ? 7.125 -11.266 -15.492 1 93.31 117 LEU B CA 1
ATOM 4138 C C . LEU B 1 117 ? 6.027 -11.805 -16.406 1 93.31 117 LEU B C 1
ATOM 4140 O O . LEU B 1 117 ? 5.938 -11.422 -17.562 1 93.31 117 LEU B O 1
ATOM 4144 N N . SER B 1 118 ? 5.25 -12.641 -15.867 1 93.69 118 SER B N 1
ATOM 4145 C CA . SER B 1 118 ? 4.094 -13.172 -16.578 1 93.69 118 SER B CA 1
ATOM 4146 C C . SER B 1 118 ? 2.793 -12.594 -16.016 1 93.69 118 SER B C 1
ATOM 4148 O O . SER B 1 118 ? 2.797 -11.93 -14.984 1 93.69 118 SER B O 1
ATOM 4150 N N . ARG B 1 119 ? 1.751 -12.781 -16.781 1 95.38 119 ARG B N 1
ATOM 4151 C CA . ARG B 1 119 ? 0.398 -12.469 -16.328 1 95.38 119 ARG B CA 1
ATOM 4152 C C . ARG B 1 119 ? -0.175 -13.602 -15.484 1 95.38 119 ARG B C 1
ATOM 4154 O O . ARG B 1 119 ? -0.843 -14.492 -16 1 95.38 119 ARG B O 1
ATOM 4161 N N . GLY B 1 120 ? 0.052 -13.508 -14.211 1 96.75 120 GLY B N 1
ATOM 4162 C CA . GLY B 1 120 ? -0.299 -14.586 -13.297 1 96.75 120 GLY B CA 1
ATOM 4163 C C . GLY B 1 120 ? -1.728 -14.508 -12.797 1 96.75 120 GLY B C 1
ATOM 4164 O O . GLY B 1 120 ? -2.135 -13.484 -12.242 1 96.75 120 GLY B O 1
ATOM 4165 N N . HIS B 1 121 ? -2.445 -15.578 -12.938 1 97.69 121 HIS B N 1
ATOM 4166 C CA .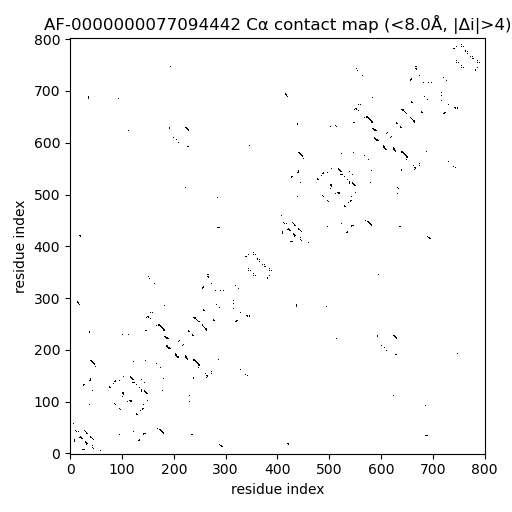 HIS B 1 121 ? -3.795 -15.68 -12.398 1 97.69 121 HIS B CA 1
ATOM 4167 C C . HIS B 1 121 ? -3.77 -15.906 -10.891 1 97.69 121 HIS B C 1
ATOM 4169 O O . HIS B 1 121 ? -2.99 -16.719 -10.391 1 97.69 121 HIS B O 1
ATOM 4175 N N . LEU B 1 122 ? -4.613 -15.148 -10.18 1 98.69 122 LEU B N 1
ATOM 4176 C CA . LEU B 1 122 ? -4.863 -15.516 -8.789 1 98.69 122 LEU B CA 1
ATOM 4177 C C . LEU B 1 122 ? -5.895 -16.641 -8.703 1 98.69 122 LEU B C 1
ATOM 4179 O O . LEU B 1 122 ? -5.664 -17.641 -8.031 1 98.69 122 LEU B O 1
ATOM 4183 N N . ALA B 1 123 ? -7.059 -16.453 -9.273 1 98.31 123 ALA B N 1
ATOM 4184 C CA . ALA B 1 123 ? -7.973 -17.562 -9.562 1 98.31 123 ALA B CA 1
ATOM 4185 C C . ALA B 1 123 ? -7.621 -18.234 -10.891 1 98.31 123 ALA B C 1
ATOM 4187 O O . ALA B 1 123 ? -7.871 -17.672 -11.961 1 98.31 123 ALA B O 1
ATOM 4188 N N . ALA B 1 124 ? -7.137 -19.422 -10.836 1 95.94 124 ALA B N 1
ATOM 4189 C CA . ALA B 1 124 ? -6.621 -20.094 -12.023 1 95.94 124 ALA B CA 1
ATOM 4190 C C . ALA B 1 124 ? -7.75 -20.453 -12.984 1 95.94 124 ALA B C 1
ATOM 4192 O O . ALA B 1 124 ? -8.797 -20.953 -12.562 1 95.94 124 ALA B O 1
ATOM 4193 N N . ALA B 1 125 ? -7.473 -20.266 -14.219 1 94 125 ALA B N 1
ATOM 4194 C CA . ALA B 1 125 ? -8.461 -20.531 -15.258 1 94 125 ALA B CA 1
ATOM 4195 C C . ALA B 1 125 ? -8.898 -22 -15.234 1 94 125 ALA B C 1
ATOM 4197 O O . ALA B 1 125 ? -10.07 -22.312 -15.461 1 94 125 ALA B O 1
ATOM 4198 N N . GLN B 1 126 ? -8.039 -22.891 -14.93 1 88.5 126 GLN B N 1
ATOM 4199 C CA . GLN B 1 126 ? -8.289 -24.328 -15 1 88.5 126 GLN B CA 1
ATOM 4200 C C . GLN B 1 126 ? -9.383 -24.75 -14.023 1 88.5 126 GLN B C 1
ATOM 4202 O O . GLN B 1 126 ? -9.984 -25.812 -14.172 1 88.5 126 GLN B O 1
ATOM 4207 N N . PHE B 1 127 ? -9.641 -23.891 -13.031 1 90.5 127 PHE B N 1
ATOM 4208 C CA . PHE B 1 127 ? -10.656 -24.219 -12.039 1 90.5 127 PHE B CA 1
ATOM 4209 C C . PHE B 1 127 ? -12 -23.609 -12.406 1 90.5 127 PHE B C 1
ATOM 4211 O O . PHE B 1 127 ? -12.992 -23.828 -11.711 1 90.5 127 PHE B O 1
ATOM 4218 N N . HIS B 1 128 ? -12 -22.875 -13.438 1 92.69 128 HIS B N 1
ATOM 4219 C CA . HIS B 1 128 ? -13.203 -22.141 -13.82 1 92.69 128 HIS B CA 1
ATOM 4220 C C . HIS B 1 128 ? -13.625 -22.484 -15.25 1 92.69 128 HIS B C 1
ATOM 4222 O O . HIS B 1 128 ? -13.672 -21.594 -16.109 1 92.69 128 HIS B O 1
ATOM 4228 N N . LYS B 1 129 ? -14.102 -23.688 -15.445 1 89.12 129 LYS B N 1
ATOM 4229 C CA . LYS B 1 129 ? -14.383 -24.188 -16.781 1 89.12 129 LYS B CA 1
ATOM 4230 C C . LYS B 1 129 ? -15.875 -24.453 -16.969 1 89.12 129 LYS B C 1
ATOM 4232 O O . LYS B 1 129 ? -16.281 -25.078 -17.953 1 89.12 129 LYS B O 1
ATOM 4237 N N . HIS B 1 130 ? -16.688 -24.047 -16.062 1 87.5 130 HIS B N 1
ATOM 4238 C CA . HIS B 1 130 ? -18.109 -24.328 -16.125 1 87.5 130 HIS B CA 1
ATOM 4239 C C . HIS B 1 130 ? -18.766 -23.609 -17.297 1 87.5 130 HIS B C 1
ATOM 4241 O O . HIS B 1 130 ? -19.781 -24.062 -17.828 1 87.5 130 HIS B O 1
ATOM 4247 N N . SER B 1 131 ? -18.297 -22.438 -17.609 1 89.88 131 SER B N 1
ATOM 4248 C CA . SER B 1 131 ? -18.766 -21.672 -18.75 1 89.88 131 SER B CA 1
ATOM 4249 C C . SER B 1 131 ? -17.641 -20.844 -19.359 1 89.88 131 SER B C 1
ATOM 4251 O O . SER B 1 131 ? -16.625 -20.594 -18.719 1 89.88 131 SER B O 1
ATOM 4253 N N . THR B 1 132 ? -17.844 -20.484 -20.578 1 91.31 132 THR B N 1
ATOM 4254 C CA . THR B 1 132 ? -16.875 -19.625 -21.25 1 91.31 132 THR B CA 1
ATOM 4255 C C . THR B 1 132 ? -16.766 -18.281 -20.531 1 91.31 132 THR B C 1
ATOM 4257 O O . THR B 1 132 ? -15.664 -17.734 -20.406 1 91.31 132 THR B O 1
ATOM 4260 N N . LYS B 1 133 ? -17.922 -17.797 -20.094 1 94.12 133 LYS B N 1
ATOM 4261 C CA . LYS B 1 133 ? -17.922 -16.531 -19.375 1 94.12 133 LYS B CA 1
ATOM 4262 C C . LYS B 1 133 ? -17.109 -16.625 -18.094 1 94.12 133 LYS B C 1
ATOM 4264 O O . LYS B 1 133 ? -16.281 -15.75 -17.812 1 94.12 133 LYS B O 1
ATOM 4269 N N . GLU B 1 134 ? -17.375 -17.625 -17.375 1 94.19 134 GLU B N 1
ATOM 4270 C CA . GLU B 1 134 ? -16.672 -17.844 -16.109 1 94.19 134 GLU B CA 1
ATOM 4271 C C . GLU B 1 134 ? -15.164 -17.906 -16.344 1 94.19 134 GLU B C 1
ATOM 4273 O O . GLU B 1 134 ? -14.391 -17.266 -15.625 1 94.19 134 GLU B O 1
ATOM 4278 N N . MET B 1 135 ? -14.75 -18.625 -17.281 1 94.88 135 MET B N 1
ATOM 4279 C CA . MET B 1 135 ? -13.328 -18.734 -17.578 1 94.88 135 MET B CA 1
ATOM 4280 C C . MET B 1 135 ? -12.773 -17.406 -18.062 1 94.88 135 MET B C 1
ATOM 4282 O O . MET B 1 135 ? -11.703 -16.969 -17.641 1 94.88 135 MET B O 1
ATOM 4286 N N . THR B 1 136 ? -13.508 -16.766 -18.969 1 96.69 136 THR B N 1
ATOM 4287 C CA . THR B 1 136 ? -13.086 -15.469 -19.5 1 96.69 136 THR B CA 1
ATOM 4288 C C . THR B 1 136 ? -12.859 -14.469 -18.375 1 96.69 136 THR B C 1
ATOM 4290 O O . THR B 1 136 ? -11.906 -13.688 -18.422 1 96.69 136 THR B O 1
ATOM 4293 N N . GLU B 1 137 ? -13.672 -14.5 -17.375 1 97.69 137 GLU B N 1
ATOM 4294 C CA . GLU B 1 137 ? -13.602 -13.562 -16.25 1 97.69 137 GLU B CA 1
ATOM 4295 C C . GLU B 1 137 ? -12.273 -13.695 -15.516 1 97.69 137 GLU B C 1
ATOM 4297 O O . GLU B 1 137 ? -11.789 -12.727 -14.914 1 97.69 137 GLU B O 1
ATOM 4302 N N . THR B 1 138 ? -11.625 -14.852 -15.562 1 98.06 138 THR B N 1
ATOM 4303 C CA . THR B 1 138 ? -10.352 -15.047 -14.883 1 98.06 138 THR B CA 1
ATOM 4304 C C . THR B 1 138 ? -9.227 -14.312 -15.609 1 98.06 138 THR B C 1
ATOM 4306 O O . THR B 1 138 ? -8.125 -14.172 -15.078 1 98.06 138 THR B O 1
ATOM 4309 N N . PHE B 1 139 ? -9.461 -13.82 -16.828 1 97.56 139 PHE B N 1
ATOM 4310 C CA . PHE B 1 139 ? -8.445 -13.148 -17.625 1 97.56 139 PHE B CA 1
ATOM 4311 C C . PHE B 1 139 ? -8.539 -11.633 -17.453 1 97.56 139 PHE B C 1
ATOM 4313 O O . PHE B 1 139 ? -7.918 -10.883 -18.203 1 97.56 139 PHE B O 1
ATOM 4320 N N . ASN B 1 140 ? -9.312 -11.195 -16.5 1 98.38 140 ASN B N 1
ATOM 4321 C CA . ASN B 1 140 ? -9.438 -9.781 -16.156 1 98.38 140 ASN B CA 1
ATOM 4322 C C . ASN B 1 140 ? -8.156 -9.234 -15.531 1 98.38 140 ASN B C 1
ATOM 4324 O O . ASN B 1 140 ? -7.777 -9.648 -14.43 1 98.38 140 ASN B O 1
ATOM 4328 N N . MET B 1 141 ? -7.551 -8.219 -16.109 1 98.19 141 MET B N 1
ATOM 4329 C CA . MET B 1 141 ? -6.23 -7.738 -15.719 1 98.19 141 MET B CA 1
ATOM 4330 C C . MET B 1 141 ? -6.27 -7.082 -14.336 1 98.19 141 MET B C 1
ATOM 4332 O O . MET B 1 141 ? -5.344 -7.242 -13.547 1 98.19 141 MET B O 1
ATOM 4336 N N . ASN B 1 142 ? -7.312 -6.391 -14.023 1 98.69 142 ASN B N 1
ATOM 4337 C CA . ASN B 1 142 ? -7.391 -5.676 -12.75 1 98.69 142 ASN B CA 1
ATOM 4338 C C . ASN B 1 142 ? -7.852 -6.59 -11.625 1 98.69 142 ASN B C 1
ATOM 4340 O O . ASN B 1 142 ? -7.441 -6.418 -10.477 1 98.69 142 ASN B O 1
ATOM 4344 N N . ALA B 1 143 ? -8.664 -7.562 -11.977 1 98.69 143 ALA B N 1
ATOM 4345 C CA . ALA B 1 143 ? -9.422 -8.242 -10.922 1 98.69 143 ALA B CA 1
ATOM 4346 C C . ALA B 1 143 ? -8.773 -9.57 -10.547 1 98.69 143 ALA B C 1
ATOM 4348 O O . ALA B 1 143 ? -9.039 -10.109 -9.469 1 98.69 143 ALA B O 1
ATOM 4349 N N . ASN B 1 144 ? -7.898 -10.078 -11.508 1 98.81 144 ASN B N 1
ATOM 4350 C CA . ASN B 1 144 ? -7.496 -11.445 -11.211 1 98.81 144 ASN B CA 1
ATOM 4351 C C . ASN B 1 144 ? -6.062 -11.719 -11.656 1 98.81 144 ASN B C 1
ATOM 4353 O O . ASN B 1 144 ? -5.59 -12.852 -11.586 1 98.81 144 ASN B O 1
ATOM 4357 N N . VAL B 1 145 ? -5.359 -10.742 -12.172 1 98.38 145 VAL B N 1
ATOM 4358 C CA . VAL B 1 145 ? -4.027 -10.969 -12.719 1 98.38 145 VAL B CA 1
ATOM 4359 C C . VAL B 1 145 ? -3.014 -10.07 -12.016 1 98.38 145 VAL B C 1
ATOM 4361 O O . VAL B 1 145 ? -3.307 -8.906 -11.727 1 98.38 145 VAL B O 1
ATOM 4364 N N . VAL B 1 146 ? -1.856 -10.578 -11.711 1 98.5 146 VAL B N 1
ATOM 4365 C CA . VAL B 1 146 ? -0.751 -9.828 -11.109 1 98.5 146 VAL B CA 1
ATOM 4366 C C . VAL B 1 146 ? 0.541 -10.133 -11.867 1 98.5 146 VAL B C 1
ATOM 4368 O O . VAL B 1 146 ? 0.685 -11.203 -12.461 1 98.5 146 VAL B O 1
ATOM 4371 N N . PRO B 1 147 ? 1.481 -9.156 -11.883 1 97.19 147 PRO B N 1
ATOM 4372 C CA . PRO B 1 147 ? 2.811 -9.523 -12.375 1 97.19 147 PRO B CA 1
ATOM 4373 C C . PRO B 1 147 ? 3.482 -10.594 -11.523 1 97.19 147 PRO B C 1
ATOM 4375 O O . PRO B 1 147 ? 3.703 -10.383 -10.328 1 97.19 147 PRO B O 1
ATOM 4378 N N . GLN B 1 148 ? 3.791 -11.719 -12.133 1 96.81 148 GLN B N 1
ATOM 4379 C CA . GLN B 1 148 ? 4.418 -12.844 -11.453 1 96.81 148 GLN B CA 1
ATOM 4380 C C . GLN B 1 148 ? 5.727 -13.234 -12.133 1 96.81 148 GLN B C 1
ATOM 4382 O O . GLN B 1 148 ? 5.832 -13.188 -13.359 1 96.81 148 GLN B O 1
ATOM 4387 N N . ASP B 1 149 ? 6.691 -13.562 -11.281 1 94.75 149 ASP B N 1
ATOM 4388 C CA . ASP B 1 149 ? 7.852 -14.195 -11.906 1 94.75 149 ASP B CA 1
ATOM 4389 C C . ASP B 1 149 ? 7.438 -15.406 -12.742 1 94.75 149 ASP B C 1
ATOM 4391 O O . ASP B 1 149 ? 6.715 -16.281 -12.258 1 94.75 149 ASP B O 1
ATOM 4395 N N . MET B 1 150 ? 7.887 -15.484 -13.914 1 92.94 150 MET B N 1
ATOM 4396 C CA . MET B 1 150 ? 7.398 -16.484 -14.867 1 92.94 150 MET B CA 1
ATOM 4397 C C . MET B 1 150 ? 7.789 -17.891 -14.43 1 92.94 150 MET B C 1
ATOM 4399 O O . MET B 1 150 ? 7.031 -18.844 -14.633 1 92.94 150 MET B O 1
ATOM 4403 N N . THR B 1 151 ? 8.984 -18.031 -13.883 1 93.69 151 THR B N 1
ATOM 4404 C CA . THR B 1 151 ? 9.422 -19.375 -13.477 1 93.69 151 THR B CA 1
ATOM 4405 C C . THR B 1 151 ? 8.695 -19.812 -12.211 1 93.69 151 THR B C 1
ATOM 4407 O O . THR B 1 151 ? 8.25 -20.953 -12.109 1 93.69 151 THR B O 1
ATOM 4410 N N . MET B 1 152 ? 8.602 -18.891 -11.258 1 94.69 152 MET B N 1
ATOM 4411 C CA . MET B 1 152 ? 7.844 -19.219 -10.055 1 94.69 152 MET B CA 1
ATOM 4412 C C . MET B 1 152 ? 6.398 -19.578 -10.391 1 94.69 152 MET B C 1
ATOM 4414 O O . MET B 1 152 ? 5.836 -20.516 -9.828 1 94.69 152 MET B O 1
ATOM 4418 N N . ASN B 1 153 ? 5.781 -18.844 -11.289 1 94.81 153 ASN B N 1
ATOM 4419 C CA . ASN B 1 153 ? 4.418 -19.094 -11.75 1 94.81 153 ASN B CA 1
ATOM 4420 C C . ASN B 1 153 ? 4.277 -20.484 -12.352 1 94.81 153 ASN B C 1
ATOM 4422 O O . ASN B 1 153 ? 3.367 -21.234 -11.984 1 94.81 153 ASN B O 1
ATOM 4426 N N . ALA B 1 154 ? 5.23 -20.875 -13.172 1 92 154 ALA B N 1
ATOM 4427 C CA . ALA B 1 154 ? 5.16 -22.125 -13.938 1 92 154 ALA B CA 1
ATOM 4428 C C . ALA B 1 154 ? 5.566 -23.312 -13.086 1 92 154 ALA B C 1
ATOM 4430 O O . ALA B 1 154 ? 5.328 -24.469 -13.461 1 92 154 ALA B O 1
ATOM 4431 N N . LEU B 1 155 ? 6.199 -23.062 -11.945 1 93 155 LEU B N 1
ATOM 4432 C CA . LEU B 1 155 ? 6.734 -24.172 -11.148 1 93 155 LEU B CA 1
ATOM 4433 C C . LEU B 1 155 ? 6.043 -24.234 -9.789 1 93 155 LEU B C 1
ATOM 4435 O O . LEU B 1 155 ? 4.988 -24.859 -9.648 1 93 155 LEU B O 1
ATOM 4439 N N . ASP B 1 156 ? 6.512 -23.422 -8.898 1 94.19 156 ASP B N 1
ATOM 4440 C CA . ASP B 1 156 ? 6.117 -23.5 -7.496 1 94.19 156 ASP B CA 1
ATOM 4441 C C . ASP B 1 156 ? 4.656 -23.094 -7.309 1 94.19 156 ASP B C 1
ATOM 4443 O O . ASP B 1 156 ? 3.922 -23.734 -6.555 1 94.19 156 ASP B O 1
ATOM 4447 N N . TRP B 1 157 ? 4.262 -22.094 -7.988 1 96 157 TRP B N 1
ATOM 4448 C CA . TRP B 1 157 ? 2.873 -21.656 -7.906 1 96 157 TRP B CA 1
ATOM 4449 C C . TRP B 1 157 ? 1.933 -22.703 -8.5 1 96 157 TRP B C 1
ATOM 4451 O O . TRP B 1 157 ? 0.892 -23.016 -7.914 1 96 157 TRP B O 1
ATOM 4461 N N . LEU B 1 158 ? 2.248 -23.188 -9.672 1 93.38 158 LEU B N 1
ATOM 4462 C CA . LEU B 1 158 ? 1.454 -24.25 -10.281 1 93.38 158 LEU B CA 1
ATOM 4463 C C . LEU B 1 158 ? 1.341 -25.453 -9.359 1 93.38 158 LEU B C 1
ATOM 4465 O O . LEU B 1 158 ? 0.268 -26.047 -9.234 1 93.38 158 LEU B O 1
ATOM 4469 N N . ARG B 1 159 ? 2.451 -25.812 -8.734 1 93.38 159 ARG B N 1
ATOM 4470 C CA . ARG B 1 159 ? 2.424 -26.906 -7.777 1 93.38 159 ARG B CA 1
ATOM 4471 C C . ARG B 1 159 ? 1.425 -26.641 -6.656 1 93.38 159 ARG B C 1
ATOM 4473 O O . ARG B 1 159 ? 0.69 -27.531 -6.238 1 93.38 159 ARG B O 1
ATOM 4480 N N . LEU B 1 160 ? 1.455 -25.453 -6.18 1 95.56 160 LEU B N 1
ATOM 4481 C CA . LEU B 1 160 ? 0.519 -25.078 -5.121 1 95.56 160 LEU B CA 1
ATOM 4482 C C . LEU B 1 160 ? -0.92 -25.156 -5.621 1 95.56 160 LEU B C 1
ATOM 4484 O O . LEU B 1 160 ? -1.807 -25.625 -4.906 1 95.56 160 LEU B O 1
ATOM 4488 N N . GLU B 1 161 ? -1.179 -24.688 -6.824 1 93.56 161 GLU B N 1
ATOM 4489 C CA . GLU B 1 161 ? -2.504 -24.797 -7.426 1 93.56 161 GLU B CA 1
ATOM 4490 C C . GLU B 1 161 ? -2.949 -26.25 -7.543 1 93.56 161 GLU B C 1
ATOM 4492 O O . GLU B 1 161 ? -4.105 -26.578 -7.273 1 93.56 161 GLU B O 1
ATOM 4497 N N . ASN B 1 162 ? -2.049 -27.078 -7.93 1 90.88 162 ASN B N 1
ATOM 4498 C CA . ASN B 1 162 ? -2.361 -28.5 -8.047 1 90.88 162 ASN B CA 1
ATOM 4499 C C . ASN B 1 162 ? -2.68 -29.125 -6.691 1 90.88 162 ASN B C 1
ATOM 4501 O O . ASN B 1 162 ? -3.502 -30.031 -6.602 1 90.88 162 ASN B O 1
ATOM 4505 N N . LEU B 1 163 ? -2.033 -28.656 -5.695 1 93.38 163 LEU B N 1
ATOM 4506 C CA . LEU B 1 163 ? -2.367 -29.125 -4.352 1 93.38 163 LEU B CA 1
ATOM 4507 C C . LEU B 1 163 ? -3.83 -28.844 -4.027 1 93.38 163 LEU B C 1
ATOM 4509 O O . LEU B 1 163 ? -4.492 -29.641 -3.375 1 93.38 163 LEU B O 1
ATOM 4513 N N . MET B 1 164 ? -4.375 -27.703 -4.457 1 92.12 164 MET B N 1
ATOM 4514 C CA . MET B 1 164 ? -5.781 -27.375 -4.223 1 92.12 164 MET B CA 1
ATOM 4515 C C . MET B 1 164 ? -6.688 -28.453 -4.82 1 92.12 164 MET B C 1
ATOM 4517 O O . MET B 1 164 ? -7.684 -28.844 -4.211 1 92.12 164 MET B O 1
ATOM 4521 N N . LYS B 1 165 ? -6.34 -28.938 -5.945 1 86.5 165 LYS B N 1
ATOM 4522 C CA . LYS B 1 165 ? -7.109 -30 -6.594 1 86.5 165 LYS B CA 1
ATOM 4523 C C . LYS B 1 165 ? -7.145 -31.25 -5.738 1 86.5 165 LYS B C 1
ATOM 4525 O O . LYS B 1 165 ? -8.195 -31.891 -5.602 1 86.5 165 LYS B O 1
ATOM 4530 N N . LYS B 1 166 ? -6.016 -31.5 -5.258 1 88.06 166 LYS B N 1
ATOM 4531 C CA . LYS B 1 166 ? -5.906 -32.688 -4.402 1 88.06 166 LYS B CA 1
ATOM 4532 C C . LYS B 1 166 ? -6.758 -32.531 -3.145 1 88.06 166 LYS B C 1
ATOM 4534 O O . LYS B 1 166 ? -7.387 -33.5 -2.693 1 88.06 166 LYS B O 1
ATOM 4539 N N . LEU B 1 167 ? -6.812 -31.375 -2.596 1 92.44 167 LEU B N 1
ATOM 4540 C CA . LEU B 1 167 ? -7.535 -31.109 -1.358 1 92.44 167 LEU B CA 1
ATOM 4541 C C . LEU B 1 167 ? -9.039 -31.203 -1.574 1 92.44 167 LEU B C 1
ATOM 4543 O O . LEU B 1 167 ? -9.789 -31.5 -0.639 1 92.44 167 LEU B O 1
ATOM 4547 N N . LEU B 1 168 ? -9.492 -31 -2.766 1 89.06 168 LEU B N 1
ATOM 4548 C CA . LEU B 1 168 ? -10.914 -31.062 -3.076 1 89.06 168 LEU B CA 1
ATOM 4549 C C . LEU B 1 168 ? -11.477 -32.438 -2.773 1 89.06 168 LEU B C 1
ATOM 4551 O O . LEU B 1 168 ? -12.664 -32.594 -2.441 1 89.06 168 LEU B O 1
ATOM 4555 N N . LEU B 1 169 ? -10.664 -33.438 -2.893 1 87.69 169 LEU B N 1
ATOM 4556 C CA . LEU B 1 169 ? -11.086 -34.812 -2.701 1 87.69 169 LEU B CA 1
ATOM 4557 C C . LEU B 1 169 ? -11.188 -35.156 -1.217 1 87.69 169 LEU B C 1
ATOM 4559 O O . LEU B 1 169 ? -11.844 -36.125 -0.839 1 87.69 169 LEU B O 1
ATOM 4563 N N . ARG B 1 170 ? -10.641 -34.375 -0.447 1 90.56 170 ARG B N 1
ATOM 4564 C CA . ARG B 1 170 ? -10.539 -34.688 0.972 1 90.56 170 ARG B CA 1
ATOM 4565 C C . ARG B 1 170 ? -11.664 -34.031 1.767 1 90.56 170 ARG B C 1
ATOM 4567 O O . ARG B 1 170 ? -12.047 -34.531 2.832 1 90.56 170 ARG B O 1
ATOM 4574 N N . TYR B 1 171 ? -12.18 -33 1.35 1 94.94 171 TYR B N 1
ATOM 4575 C CA . TYR B 1 171 ? -13.117 -32.219 2.141 1 94.94 171 TYR B CA 1
ATOM 4576 C C . TYR B 1 171 ? -14.523 -32.281 1.553 1 94.94 171 TYR B C 1
ATOM 4578 O O . TYR B 1 171 ? -14.789 -31.703 0.493 1 94.94 171 TYR B O 1
ATOM 4586 N N . GLU B 1 172 ? -15.43 -32.812 2.287 1 93.12 172 GLU B N 1
ATOM 4587 C CA . GLU B 1 172 ? -16.797 -33.062 1.851 1 93.12 172 GLU B CA 1
ATOM 4588 C C . GLU B 1 172 ? -17.562 -31.766 1.665 1 93.12 172 GLU B C 1
ATOM 4590 O O . GLU B 1 172 ? -18.406 -31.656 0.78 1 93.12 172 GLU B O 1
ATOM 4595 N N . GLY B 1 173 ? -17.312 -30.828 2.553 1 94.06 173 GLY B N 1
ATOM 4596 C CA . GLY B 1 173 ? -17.984 -29.547 2.465 1 94.06 173 GLY B CA 1
ATOM 4597 C C . GLY B 1 173 ? -17.359 -28.609 1.448 1 94.06 173 GLY B C 1
ATOM 4598 O O . GLY B 1 173 ? -17.891 -27.516 1.188 1 94.06 173 GLY B O 1
ATOM 4599 N N . GLY B 1 174 ? -16.203 -29.031 0.917 1 95.5 174 GLY B N 1
ATOM 4600 C CA . GLY B 1 174 ? -15.484 -28.203 -0.034 1 95.5 174 GLY B CA 1
ATOM 4601 C C . GLY B 1 174 ? -14.344 -27.422 0.596 1 95.5 174 GLY B C 1
ATOM 4602 O O . GLY B 1 174 ? -14.031 -27.609 1.774 1 95.5 174 GLY B O 1
ATOM 4603 N N . ILE B 1 175 ? -13.719 -26.641 -0.215 1 97.44 175 ILE B N 1
ATOM 4604 C CA . ILE B 1 175 ? -12.633 -25.797 0.279 1 97.44 175 ILE B CA 1
ATOM 4605 C C . ILE B 1 175 ? -12.859 -24.359 -0.158 1 97.44 175 ILE B C 1
ATOM 4607 O O . ILE B 1 175 ? -13.438 -24.109 -1.221 1 97.44 175 ILE B O 1
ATOM 4611 N N . TRP B 1 176 ? -12.555 -23.438 0.673 1 98.44 176 TRP B N 1
ATOM 4612 C CA . TRP B 1 176 ? -12.445 -22.016 0.377 1 98.44 176 TRP B CA 1
ATOM 4613 C C . TRP B 1 176 ? -10.984 -21.594 0.251 1 98.44 176 TRP B C 1
ATOM 4615 O O . TRP B 1 176 ? -10.148 -21.984 1.069 1 98.44 176 TRP B O 1
ATOM 4625 N N . VAL B 1 177 ? -10.719 -20.812 -0.778 1 98.75 177 VAL B N 1
ATOM 4626 C CA . VAL B 1 177 ? -9.344 -20.391 -1.016 1 98.75 177 VAL B CA 1
ATOM 4627 C C . VAL B 1 177 ? -9.297 -18.875 -1.205 1 98.75 177 VAL B C 1
ATOM 4629 O O . VAL B 1 177 ? -10.023 -18.328 -2.035 1 98.75 177 VAL B O 1
ATOM 4632 N N . VAL B 1 178 ? -8.516 -18.203 -0.386 1 98.94 178 VAL B N 1
ATOM 4633 C CA . VAL B 1 178 ? -8.188 -16.797 -0.616 1 98.94 178 VAL B CA 1
ATOM 4634 C C . VAL B 1 178 ? -6.77 -16.688 -1.181 1 98.94 178 VAL B C 1
ATOM 4636 O O . VAL B 1 178 ? -5.828 -17.266 -0.628 1 98.94 178 VAL B O 1
ATOM 4639 N N . THR B 1 179 ? -6.641 -16.078 -2.316 1 98.94 179 THR B N 1
ATOM 4640 C CA . THR B 1 179 ? -5.367 -15.867 -3 1 98.94 179 THR B CA 1
ATOM 4641 C C . THR B 1 179 ? -5.086 -14.375 -3.176 1 98.94 179 THR B C 1
ATOM 4643 O O . THR B 1 179 ? -5.992 -13.594 -3.475 1 98.94 179 THR B O 1
ATOM 4646 N N . GLY B 1 180 ? -3.832 -13.961 -2.984 1 98.88 180 GLY B N 1
ATOM 4647 C CA . GLY B 1 180 ? -3.537 -12.555 -3.191 1 98.88 180 GLY B CA 1
ATOM 4648 C C . GLY B 1 180 ? -2.061 -12.227 -3.08 1 98.88 180 GLY B C 1
ATOM 4649 O O . GLY B 1 180 ? -1.237 -13.125 -2.871 1 98.88 180 GLY B O 1
ATOM 4650 N N . PRO B 1 181 ? -1.73 -10.977 -3.326 1 98.88 181 PRO B N 1
ATOM 4651 C CA . PRO B 1 181 ? -0.359 -10.477 -3.217 1 98.88 181 PRO B CA 1
ATOM 4652 C C . PRO B 1 181 ? 0.016 -10.086 -1.788 1 98.88 181 PRO B C 1
ATOM 4654 O O . PRO B 1 181 ? -0.865 -9.883 -0.951 1 98.88 181 PRO B O 1
ATOM 4657 N N . VAL B 1 182 ? 1.259 -10.109 -1.519 1 98.81 182 VAL B N 1
ATOM 4658 C CA . VAL B 1 182 ? 1.851 -9.57 -0.3 1 98.81 182 VAL B CA 1
ATOM 4659 C C . VAL B 1 182 ? 3.021 -8.656 -0.655 1 98.81 182 VAL B C 1
ATOM 4661 O O . VAL B 1 182 ? 3.791 -8.945 -1.573 1 98.81 182 VAL B O 1
ATOM 4664 N N . PHE B 1 183 ? 3.139 -7.559 -0.033 1 98.56 183 PHE B N 1
ATOM 4665 C CA . PHE B 1 183 ? 4.309 -6.691 -0.044 1 98.56 183 PHE B CA 1
ATOM 4666 C C . PHE B 1 183 ? 5.051 -6.762 1.286 1 98.56 183 PHE B C 1
ATOM 4668 O O . PHE B 1 183 ? 4.703 -6.055 2.234 1 98.56 183 PHE B O 1
ATOM 4675 N N . SER B 1 184 ? 5.996 -7.586 1.271 1 96.88 184 SER B N 1
ATOM 4676 C CA . SER B 1 184 ? 6.648 -7.949 2.525 1 96.88 184 SER B CA 1
ATOM 4677 C C . SER B 1 184 ? 7.676 -6.902 2.938 1 96.88 184 SER B C 1
ATOM 4679 O O . SER B 1 184 ? 8.414 -6.379 2.096 1 96.88 184 SER B O 1
ATOM 4681 N N . PRO B 1 185 ? 7.707 -6.586 4.262 1 95.75 185 PRO B N 1
ATOM 4682 C CA . PRO B 1 185 ? 8.789 -5.742 4.766 1 95.75 185 PRO B CA 1
ATOM 4683 C C . PRO B 1 185 ? 10.141 -6.457 4.777 1 95.75 185 PRO B C 1
ATOM 4685 O O . PRO B 1 185 ? 10.195 -7.688 4.832 1 95.75 185 PRO B O 1
ATOM 4688 N N . ARG B 1 186 ? 11.148 -5.656 4.664 1 91.94 186 ARG B N 1
ATOM 4689 C CA . ARG B 1 186 ? 12.5 -6.18 4.809 1 91.94 186 ARG B CA 1
ATOM 4690 C C . ARG B 1 186 ? 13.398 -5.184 5.535 1 91.94 186 ARG B C 1
ATOM 4692 O O . ARG B 1 186 ? 13.133 -3.979 5.52 1 91.94 186 ARG B O 1
ATOM 4699 N N . TYR B 1 187 ? 14.398 -5.719 6.102 1 91.12 187 TYR B N 1
ATOM 4700 C CA . TYR B 1 187 ? 15.398 -4.875 6.75 1 91.12 187 TYR B CA 1
ATOM 4701 C C . TYR B 1 187 ? 16.469 -4.438 5.758 1 91.12 187 TYR B C 1
ATOM 4703 O O . TYR B 1 187 ? 16.922 -5.23 4.926 1 91.12 187 TYR B O 1
ATOM 4711 N N . VAL B 1 188 ? 16.812 -3.18 5.84 1 90.06 188 VAL B N 1
ATOM 4712 C CA . VAL B 1 188 ? 17.828 -2.637 4.949 1 90.06 188 VAL B CA 1
ATOM 4713 C C . VAL B 1 188 ? 18.828 -1.792 5.754 1 90.06 188 VAL B C 1
ATOM 4715 O O . VAL B 1 188 ? 18.484 -1.291 6.832 1 90.06 188 VAL B O 1
ATOM 4718 N N . TYR B 1 189 ? 19.953 -1.711 5.16 1 86.25 189 TYR B N 1
ATOM 4719 C CA . TYR B 1 189 ? 20.906 -0.69 5.582 1 86.25 189 TYR B CA 1
ATOM 4720 C C . TYR B 1 189 ? 20.797 0.555 4.711 1 86.25 189 TYR B C 1
ATOM 4722 O O . TYR B 1 189 ? 20.625 0.453 3.494 1 86.25 189 TYR B O 1
ATOM 4730 N N . GLY B 1 190 ? 20.953 1.646 5.367 1 84 190 GLY B N 1
ATOM 4731 C CA . GLY B 1 190 ? 20.672 2.91 4.707 1 84 190 GLY B CA 1
ATOM 4732 C C . GLY B 1 190 ? 19.328 3.5 5.098 1 84 190 GLY B C 1
ATOM 4733 O O . GLY B 1 190 ? 18.562 2.879 5.836 1 84 190 GLY B O 1
ATOM 4734 N N . ASP B 1 191 ? 19.125 4.75 4.633 1 85.12 191 ASP B N 1
ATOM 4735 C CA . ASP B 1 191 ? 17.906 5.473 5.008 1 85.12 191 ASP B CA 1
ATOM 4736 C C . ASP B 1 191 ? 17.172 5.98 3.773 1 85.12 191 ASP B C 1
ATOM 4738 O O . ASP B 1 191 ? 17.5 7.039 3.232 1 85.12 191 ASP B O 1
ATOM 4742 N N . PRO B 1 192 ? 16.156 5.27 3.461 1 85.75 192 PRO B N 1
ATOM 4743 C CA . PRO B 1 192 ? 15.422 5.738 2.285 1 85.75 192 PRO B CA 1
ATOM 4744 C C . PRO B 1 192 ? 14.805 7.121 2.486 1 85.75 192 PRO B C 1
ATOM 4746 O O . PRO B 1 192 ? 14.562 7.844 1.516 1 85.75 192 PRO B O 1
ATOM 4749 N N . ARG B 1 193 ? 14.531 7.547 3.652 1 85.94 193 ARG B N 1
ATOM 4750 C CA . ARG B 1 193 ? 13.938 8.859 3.895 1 85.94 193 ARG B CA 1
ATOM 4751 C C . ARG B 1 193 ? 14.938 9.977 3.6 1 85.94 193 ARG B C 1
ATOM 4753 O O . ARG B 1 193 ? 14.547 11.125 3.406 1 85.94 193 ARG B O 1
ATOM 4760 N N . SER B 1 194 ? 16.172 9.594 3.604 1 83.69 194 SER B N 1
ATOM 4761 C CA . SER B 1 194 ? 17.203 10.578 3.361 1 83.69 194 SER B CA 1
ATOM 4762 C C . SER B 1 194 ? 17.328 10.914 1.878 1 83.69 194 SER B C 1
ATOM 4764 O O . SER B 1 194 ? 17.984 11.883 1.503 1 83.69 194 SER B O 1
ATOM 4766 N N . TRP B 1 195 ? 16.719 10.094 1.037 1 84.75 195 TRP B N 1
ATOM 4767 C CA . TRP B 1 195 ? 16.797 10.305 -0.404 1 84.75 195 TRP B CA 1
ATOM 4768 C C . TRP B 1 195 ? 16.219 11.656 -0.793 1 84.75 195 TRP B C 1
ATOM 4770 O O . TRP B 1 195 ? 16.672 12.289 -1.753 1 84.75 195 TRP B O 1
ATOM 4780 N N . GLY B 1 196 ? 15.281 12.133 -0.043 1 84.75 196 GLY B N 1
ATOM 4781 C CA . GLY B 1 196 ? 14.703 13.453 -0.276 1 84.75 196 GLY B CA 1
ATOM 4782 C C . GLY B 1 196 ? 13.781 13.492 -1.483 1 84.75 196 GLY B C 1
ATOM 4783 O O . GLY B 1 196 ? 14.008 12.781 -2.467 1 84.75 196 GLY B O 1
ATOM 4784 N N . TRP B 1 197 ? 12.844 14.383 -1.517 1 86.12 197 TRP B N 1
ATOM 4785 C CA . TRP B 1 197 ? 11.891 14.57 -2.604 1 86.12 197 TRP B CA 1
ATOM 4786 C C . TRP B 1 197 ? 11.992 15.977 -3.189 1 86.12 197 TRP B C 1
ATOM 4788 O O . TRP B 1 197 ? 11.617 16.203 -4.34 1 86.12 197 TRP B O 1
ATOM 4798 N N . THR B 1 198 ? 12.391 16.938 -2.428 1 74.44 198 THR B N 1
ATOM 4799 C CA . THR B 1 198 ? 12.438 18.344 -2.828 1 74.44 198 THR B CA 1
ATOM 4800 C C . THR B 1 198 ? 13.805 18.688 -3.41 1 74.44 198 THR B C 1
ATOM 4802 O O . THR B 1 198 ? 13.891 19.359 -4.445 1 74.44 198 THR B O 1
ATOM 4805 N N . GLU B 1 199 ? 14.875 18.375 -2.646 1 66.31 199 GLU B N 1
ATOM 4806 C CA . GLU B 1 199 ? 16.234 18.688 -3.076 1 66.31 199 GLU B CA 1
ATOM 4807 C C . GLU B 1 199 ? 17.109 17.438 -3.135 1 66.31 199 GLU B C 1
ATOM 4809 O O . GLU B 1 199 ? 16.875 16.484 -2.396 1 66.31 199 GLU B O 1
ATOM 4814 N N . SER B 1 200 ? 17.938 17.5 -4.23 1 60.94 200 SER B N 1
ATOM 4815 C CA . SER B 1 200 ? 18.906 16.406 -4.305 1 60.94 200 SER B CA 1
ATOM 4816 C C . SER B 1 200 ? 19.766 16.359 -3.045 1 60.94 200 SER B C 1
ATOM 4818 O O . SER B 1 200 ? 20.25 17.375 -2.57 1 60.94 200 SER B O 1
ATOM 4820 N N . ARG B 1 201 ? 19.594 15.375 -2.359 1 68.56 201 ARG B N 1
ATOM 4821 C CA . ARG B 1 201 ? 20.422 15.195 -1.168 1 68.56 201 ARG B CA 1
ATOM 4822 C C . ARG B 1 201 ? 21.469 14.109 -1.389 1 68.56 201 ARG B C 1
ATOM 4824 O O . ARG B 1 201 ? 21.344 13.305 -2.312 1 68.56 201 ARG B O 1
ATOM 4831 N N . SER B 1 202 ? 22.688 14.359 -0.816 1 59.97 202 SER B N 1
ATOM 4832 C CA . SER B 1 202 ? 23.688 13.305 -0.88 1 59.97 202 SER B CA 1
ATOM 4833 C C . SER B 1 202 ? 23.109 11.961 -0.434 1 59.97 202 SER B C 1
ATOM 4835 O O . SER B 1 202 ? 22.422 11.891 0.588 1 59.97 202 SER B O 1
ATOM 4837 N N . THR B 1 203 ? 22.734 11.141 -1.465 1 62.5 203 THR B N 1
ATOM 4838 C CA . THR B 1 203 ? 21.859 9.992 -1.251 1 62.5 203 THR B CA 1
ATOM 4839 C C . THR B 1 203 ? 22.672 8.75 -0.881 1 62.5 203 THR B C 1
ATOM 4841 O O . THR B 1 203 ? 23.766 8.539 -1.411 1 62.5 203 THR B O 1
ATOM 4844 N N . SER B 1 204 ? 22.359 8.195 0.322 1 71.38 204 SER B N 1
ATOM 4845 C CA . SER B 1 204 ? 22.922 6.914 0.735 1 71.38 204 SER B CA 1
ATOM 4846 C C . SER B 1 204 ? 22.234 5.754 0.026 1 71.38 204 SER B C 1
ATOM 4848 O O . SER B 1 204 ? 21.016 5.797 -0.215 1 71.38 204 SER B O 1
ATOM 4850 N N . ALA B 1 205 ? 23.094 4.863 -0.399 1 82.12 205 ALA B N 1
ATOM 4851 C CA . ALA B 1 205 ? 22.562 3.646 -1.008 1 82.12 205 ALA B CA 1
ATOM 4852 C C . ALA B 1 205 ? 21.844 2.789 0.024 1 82.12 205 ALA B C 1
ATOM 4854 O O . ALA B 1 205 ? 22.141 2.854 1.218 1 82.12 205 ALA B O 1
ATOM 4855 N N . VAL B 1 206 ? 20.875 2.145 -0.434 1 86.81 206 VAL B N 1
ATOM 4856 C CA . VAL B 1 206 ? 20.156 1.2 0.413 1 86.81 206 VAL B CA 1
ATOM 4857 C C . VAL B 1 206 ? 20.469 -0.23 -0.021 1 86.81 206 VAL B C 1
ATOM 4859 O O . VAL B 1 206 ? 20.469 -0.539 -1.215 1 86.81 206 VAL B O 1
ATOM 4862 N N . LEU B 1 207 ? 20.797 -1.039 0.989 1 86.06 207 LEU B N 1
ATOM 4863 C CA . LEU B 1 207 ? 21.109 -2.441 0.752 1 86.06 207 LEU B CA 1
ATOM 4864 C C . LEU B 1 207 ? 20.328 -3.346 1.701 1 86.06 207 LEU B C 1
ATOM 4866 O O . LEU B 1 207 ? 20.109 -2.992 2.863 1 86.06 207 LEU B O 1
ATOM 4870 N N . PRO B 1 208 ? 19.953 -4.477 1.124 1 85.62 208 PRO B N 1
ATOM 4871 C CA . PRO B 1 208 ? 19.297 -5.402 2.049 1 85.62 208 PRO B CA 1
ATOM 4872 C C . PRO B 1 208 ? 20.188 -5.816 3.209 1 85.62 208 PRO B C 1
ATOM 4874 O O . PRO B 1 208 ? 21.391 -6.004 3.023 1 85.62 208 PRO B O 1
ATOM 4877 N N . ALA B 1 209 ? 19.609 -5.738 4.367 1 82.25 209 ALA B N 1
ATOM 4878 C CA . ALA B 1 209 ? 20.312 -6.242 5.535 1 82.25 209 ALA B CA 1
ATOM 4879 C C . ALA B 1 209 ? 20.203 -7.758 5.645 1 82.25 209 ALA B C 1
ATOM 4881 O O . ALA B 1 209 ? 19.172 -8.328 5.285 1 82.25 209 ALA B O 1
ATOM 4882 N N . PRO B 1 210 ? 21.391 -8.32 5.922 1 63.31 210 PRO B N 1
ATOM 4883 C CA . PRO B 1 210 ? 21.281 -9.781 6.047 1 63.31 210 PRO B CA 1
ATOM 4884 C C . PRO B 1 210 ? 20.25 -10.211 7.086 1 63.31 210 PRO B C 1
ATOM 4886 O O . PRO B 1 210 ? 19.953 -9.453 8.016 1 63.31 210 PRO B O 1
ATOM 4889 N N . THR B 1 211 ? 19.438 -11.062 6.781 1 56.16 211 THR B N 1
ATOM 4890 C CA . THR B 1 211 ? 18.391 -11.594 7.66 1 56.16 211 THR B CA 1
ATOM 4891 C C . THR B 1 211 ? 18.969 -11.898 9.047 1 56.16 211 THR B C 1
ATOM 4893 O O . THR B 1 211 ? 20.172 -12.125 9.188 1 56.16 211 THR B O 1
ATOM 4896 N N . VAL B 1 212 ? 18.172 -11.555 10.148 1 47.12 212 VAL B N 1
ATOM 4897 C CA . VAL B 1 212 ? 18.453 -11.734 11.562 1 47.12 212 VAL B CA 1
ATOM 4898 C C . VAL B 1 212 ? 19.297 -12.992 11.766 1 47.12 212 VAL B C 1
ATOM 4900 O O . VAL B 1 212 ? 19.953 -13.148 12.805 1 47.12 212 VAL B O 1
ATOM 4903 N N . ASN B 1 213 ? 19 -14.062 11.016 1 41.62 213 ASN B N 1
ATOM 4904 C CA . ASN B 1 213 ? 19.844 -15.156 11.477 1 41.62 213 ASN B CA 1
ATOM 4905 C C . ASN B 1 213 ? 21.328 -14.859 11.227 1 41.62 213 ASN B C 1
ATOM 4907 O O . ASN B 1 213 ? 22.188 -15.664 11.562 1 41.62 213 ASN B O 1
ATOM 4911 N N . GLY B 1 214 ? 21.562 -13.914 10.469 1 39.44 214 GLY B N 1
ATOM 4912 C CA . GLY B 1 214 ? 22.984 -13.711 10.289 1 39.44 214 GLY B CA 1
ATOM 4913 C C . GLY B 1 214 ? 23.609 -12.805 11.344 1 39.44 214 GLY B C 1
ATOM 4914 O O . GLY B 1 214 ? 22.969 -11.852 11.797 1 39.44 214 GLY B O 1
ATOM 4915 N N . VAL B 1 215 ? 24.422 -13.297 12.133 1 39.19 215 VAL B N 1
ATOM 4916 C CA . VAL B 1 215 ? 25.141 -12.867 13.32 1 39.19 215 VAL B CA 1
ATOM 4917 C C . VAL B 1 215 ? 25.641 -11.438 13.141 1 39.19 215 VAL B C 1
ATOM 4919 O O . VAL B 1 215 ? 25.953 -10.75 14.117 1 39.19 215 VAL B O 1
ATOM 4922 N N . ASN B 1 216 ? 26.094 -11.102 11.961 1 44.38 216 ASN B N 1
ATOM 4923 C CA . ASN B 1 216 ? 27.156 -10.117 12 1 44.38 216 ASN B CA 1
ATOM 4924 C C . ASN B 1 216 ? 26.625 -8.695 11.906 1 44.38 216 ASN B C 1
ATOM 4926 O O . ASN B 1 216 ? 27.375 -7.734 12.078 1 44.38 216 ASN B O 1
ATOM 4930 N N . GLY B 1 217 ? 25.406 -8.469 11.273 1 52.25 217 GLY B N 1
ATOM 4931 C CA . GLY B 1 217 ? 25.203 -7.035 11.141 1 52.25 217 GLY B CA 1
ATOM 4932 C C . GLY B 1 217 ? 24.406 -6.434 12.289 1 52.25 217 GLY B C 1
ATOM 4933 O O . GLY B 1 217 ? 23.766 -7.156 13.047 1 52.25 217 GLY B O 1
ATOM 4934 N N . ASP B 1 218 ? 24.812 -5.25 12.727 1 61.53 218 ASP B N 1
ATOM 4935 C CA . ASP B 1 218 ? 24.172 -4.527 13.82 1 61.53 218 ASP B CA 1
ATOM 4936 C C . ASP B 1 218 ? 22.703 -4.215 13.492 1 61.53 218 ASP B C 1
ATOM 4938 O O . ASP B 1 218 ? 22.422 -3.211 12.844 1 61.53 218 ASP B O 1
ATOM 4942 N N . MET B 1 219 ? 21.859 -5.195 13.625 1 64.75 219 MET B N 1
ATOM 4943 C CA . MET B 1 219 ? 20.422 -5.082 13.406 1 64.75 219 MET B CA 1
ATOM 4944 C C . MET B 1 219 ? 19.875 -3.807 14.039 1 64.75 219 MET B C 1
ATOM 4946 O O . MET B 1 219 ? 18.812 -3.328 13.656 1 64.75 219 MET B O 1
ATOM 4950 N N . LYS B 1 220 ? 20.672 -3.346 14.898 1 69.88 220 LYS B N 1
ATOM 4951 C CA . LYS B 1 220 ? 20.234 -2.113 15.547 1 69.88 220 LYS B CA 1
ATOM 4952 C C . LYS B 1 220 ? 20.234 -0.946 14.562 1 69.88 220 LYS B C 1
ATOM 4954 O O . LYS B 1 220 ? 19.484 0.015 14.734 1 69.88 220 LYS B O 1
ATOM 4959 N N . LYS B 1 221 ? 20.938 -1.202 13.453 1 76.94 221 LYS B N 1
ATOM 4960 C CA . LYS B 1 221 ? 21.078 -0.105 12.5 1 76.94 221 LYS B CA 1
ATOM 4961 C C . LYS B 1 221 ? 20.156 -0.305 11.297 1 76.94 221 LYS B C 1
ATOM 4963 O O . LYS B 1 221 ? 20.016 0.595 10.469 1 76.94 221 LYS B O 1
ATOM 4968 N N . ALA B 1 222 ? 19.656 -1.411 11.242 1 87.12 222 ALA B N 1
ATOM 4969 C CA . ALA B 1 222 ? 18.828 -1.717 10.078 1 87.12 222 ALA B CA 1
ATOM 4970 C C . ALA B 1 222 ? 17.469 -1.048 10.18 1 87.12 222 ALA B C 1
ATOM 4972 O O . ALA B 1 222 ? 16.922 -0.896 11.281 1 87.12 222 ALA B O 1
ATOM 4973 N N . ARG B 1 223 ? 17.047 -0.624 9.094 1 90.5 223 ARG B N 1
ATOM 4974 C CA . ARG B 1 223 ? 15.695 -0.06 8.977 1 90.5 223 ARG B CA 1
ATOM 4975 C C . ARG B 1 223 ? 14.75 -1.038 8.289 1 90.5 223 ARG B C 1
ATOM 4977 O O . ARG B 1 223 ? 15.172 -1.817 7.43 1 90.5 223 ARG B O 1
ATOM 4984 N N . LYS B 1 224 ? 13.523 -0.992 8.734 1 93.75 224 LYS B N 1
ATOM 4985 C CA . LYS B 1 224 ? 12.5 -1.831 8.109 1 93.75 224 LYS B CA 1
ATOM 4986 C C . LYS B 1 224 ? 11.734 -1.059 7.039 1 93.75 224 LYS B C 1
ATOM 4988 O O . LYS B 1 224 ? 11.234 0.039 7.293 1 93.75 224 LYS B O 1
ATOM 4993 N N . VAL B 1 225 ? 11.695 -1.679 5.793 1 95.5 225 VAL B N 1
ATOM 4994 C CA . VAL B 1 225 ? 11.078 -0.95 4.691 1 95.5 225 VAL B CA 1
ATOM 4995 C C . VAL B 1 225 ? 10.195 -1.894 3.883 1 95.5 225 VAL B C 1
ATOM 4997 O O . VAL B 1 225 ? 10.367 -3.113 3.934 1 95.5 225 VAL B O 1
ATOM 5000 N N . VAL B 1 226 ? 9.219 -1.353 3.289 1 97.38 226 VAL B N 1
ATOM 5001 C CA . VAL B 1 226 ? 8.523 -1.986 2.172 1 97.38 226 VAL B CA 1
ATOM 5002 C C . VAL B 1 226 ? 8.953 -1.335 0.86 1 97.38 226 VAL B C 1
ATOM 5004 O O . VAL B 1 226 ? 8.891 -0.111 0.719 1 97.38 226 VAL B O 1
ATOM 5007 N N . CYS B 1 227 ? 9.445 -2.117 -0.052 1 95.94 227 CYS B N 1
ATOM 5008 C CA . CYS B 1 227 ? 9.938 -1.632 -1.336 1 95.94 227 CYS B CA 1
ATOM 5009 C C . CYS B 1 227 ? 9.523 -2.561 -2.469 1 95.94 227 CYS B C 1
ATOM 5011 O O . CYS B 1 227 ? 9.828 -3.756 -2.441 1 95.94 227 CYS B O 1
ATOM 5013 N N . TYR B 1 228 ? 8.812 -2.049 -3.445 1 96.75 228 TYR B N 1
ATOM 5014 C CA . TYR B 1 228 ? 8.375 -2.859 -4.578 1 96.75 228 TYR B CA 1
ATOM 5015 C C . TYR B 1 228 ? 8.414 -2.057 -5.871 1 96.75 228 TYR B C 1
ATOM 5017 O O . TYR B 1 228 ? 8.367 -0.824 -5.848 1 96.75 228 TYR B O 1
ATOM 5025 N N . GLU B 1 229 ? 8.484 -2.756 -6.965 1 95.62 229 GLU B N 1
ATOM 5026 C CA . GLU B 1 229 ? 8.617 -2.133 -8.273 1 95.62 229 GLU B CA 1
ATOM 5027 C C . GLU B 1 229 ? 7.254 -1.879 -8.906 1 95.62 229 GLU B C 1
ATOM 5029 O O . GLU B 1 229 ? 6.285 -2.586 -8.617 1 95.62 229 GLU B O 1
ATOM 5034 N N . LEU B 1 230 ? 7.168 -0.872 -9.703 1 96.5 230 LEU B N 1
ATOM 5035 C CA . LEU B 1 230 ? 6.062 -0.593 -10.617 1 96.5 230 LEU B CA 1
ATOM 5036 C C . LEU B 1 230 ? 6.469 -0.85 -12.062 1 96.5 230 LEU B C 1
ATOM 5038 O O . LEU B 1 230 ? 7.539 -0.417 -12.5 1 96.5 230 LEU B O 1
ATOM 5042 N N . VAL B 1 231 ? 5.613 -1.531 -12.797 1 94.5 231 VAL B N 1
ATOM 5043 C CA . VAL B 1 231 ? 5.988 -1.868 -14.164 1 94.5 231 VAL B CA 1
ATOM 5044 C C . VAL B 1 231 ? 4.863 -1.482 -15.117 1 94.5 231 VAL B C 1
ATOM 5046 O O . VAL B 1 231 ? 3.73 -1.246 -14.688 1 94.5 231 VAL B O 1
ATOM 5049 N N . GLY B 1 232 ? 5.211 -1.409 -16.406 1 92.44 232 GLY B N 1
ATOM 5050 C CA . GLY B 1 232 ? 4.234 -1.107 -17.438 1 92.44 232 GLY B CA 1
ATOM 5051 C C . GLY B 1 232 ? 3.939 0.376 -17.562 1 92.44 232 GLY B C 1
ATOM 5052 O O . GLY B 1 232 ? 4.371 1.174 -16.734 1 92.44 232 GLY B O 1
ATOM 5053 N N . LYS B 1 233 ? 3.143 0.643 -18.594 1 90.62 233 LYS B N 1
ATOM 5054 C CA . LYS B 1 233 ? 2.775 2.029 -18.875 1 90.62 233 LYS B CA 1
ATOM 5055 C C . LYS B 1 233 ? 1.89 2.592 -17.766 1 90.62 233 LYS B C 1
ATOM 5057 O O . LYS B 1 233 ? 1.885 3.799 -17.516 1 90.62 233 LYS B O 1
ATOM 5062 N N . HIS B 1 234 ? 1.26 1.724 -17.047 1 94.19 234 HIS B N 1
ATOM 5063 C CA . HIS B 1 234 ? 0.26 2.176 -16.094 1 94.19 234 HIS B CA 1
ATOM 5064 C C . HIS B 1 234 ? 0.729 1.946 -14.664 1 94.19 234 HIS B C 1
ATOM 5066 O O . HIS B 1 234 ? -0.08 1.957 -13.727 1 94.19 234 HIS B O 1
ATOM 5072 N N . ASP B 1 235 ? 2.006 1.655 -14.445 1 95.5 235 ASP B N 1
ATOM 5073 C CA . ASP B 1 235 ? 2.607 1.566 -13.125 1 95.5 235 ASP B CA 1
ATOM 5074 C C . ASP B 1 235 ? 1.93 0.485 -12.281 1 95.5 235 ASP B C 1
ATOM 5076 O O . ASP B 1 235 ? 1.485 0.747 -11.164 1 95.5 235 ASP B O 1
ATOM 5080 N N . VAL B 1 236 ? 1.974 -0.726 -12.758 1 97.69 236 VAL B N 1
ATOM 5081 C CA . VAL B 1 236 ? 1.385 -1.857 -12.055 1 97.69 236 VAL B CA 1
ATOM 5082 C C . VAL B 1 236 ? 2.365 -2.379 -11.008 1 97.69 236 VAL B C 1
ATOM 5084 O O . VAL B 1 236 ? 3.531 -2.643 -11.312 1 97.69 236 VAL B O 1
ATOM 5087 N N . ALA B 1 237 ? 1.913 -2.512 -9.797 1 98.5 237 ALA B N 1
ATOM 5088 C CA . ALA B 1 237 ? 2.777 -2.953 -8.703 1 98.5 237 ALA B CA 1
ATOM 5089 C C . ALA B 1 237 ? 3.152 -4.422 -8.859 1 98.5 237 ALA B C 1
ATOM 5091 O O . ALA B 1 237 ? 2.297 -5.262 -9.156 1 98.5 237 ALA B O 1
ATOM 5092 N N . VAL B 1 238 ? 4.398 -4.73 -8.633 1 97.88 238 VAL B N 1
ATOM 5093 C CA . VAL B 1 238 ? 4.867 -6.113 -8.609 1 97.88 238 VAL B CA 1
ATOM 5094 C C . VAL B 1 238 ? 4.934 -6.609 -7.168 1 97.88 238 VAL B C 1
ATOM 5096 O O . VAL B 1 238 ? 5.766 -6.152 -6.383 1 97.88 238 VAL B O 1
ATOM 5099 N N . PRO B 1 239 ? 4.051 -7.582 -6.852 1 98.44 239 PRO B N 1
ATOM 5100 C CA . PRO B 1 239 ? 4.113 -8.078 -5.477 1 98.44 239 PRO B CA 1
ATOM 5101 C C . PRO B 1 239 ? 5.434 -8.766 -5.152 1 98.44 239 PRO B C 1
ATOM 5103 O O . PRO B 1 239 ? 6.031 -9.406 -6.023 1 98.44 239 PRO B O 1
ATOM 5106 N N . THR B 1 240 ? 5.848 -8.695 -3.885 1 97.5 240 THR B N 1
ATOM 5107 C CA . THR B 1 240 ? 7.059 -9.391 -3.461 1 97.5 240 THR B CA 1
ATOM 5108 C C . THR B 1 240 ? 6.773 -10.867 -3.197 1 97.5 240 THR B C 1
ATOM 5110 O O . THR B 1 240 ? 7.672 -11.703 -3.291 1 97.5 240 THR B O 1
ATOM 5113 N N . HIS B 1 241 ? 5.559 -11.133 -2.811 1 98.5 241 HIS B N 1
ATOM 5114 C CA . HIS B 1 241 ? 5.098 -12.484 -2.527 1 98.5 241 HIS B CA 1
ATOM 5115 C C . HIS B 1 241 ? 3.66 -12.688 -2.99 1 98.5 241 HIS B C 1
ATOM 5117 O O . HIS B 1 241 ? 2.955 -11.719 -3.281 1 98.5 241 HIS B O 1
ATOM 5123 N N . LEU B 1 242 ? 3.311 -13.883 -3.064 1 98.81 242 LEU B N 1
ATOM 5124 C CA . LEU B 1 242 ? 1.918 -14.289 -3.225 1 98.81 242 LEU B CA 1
ATOM 5125 C C . LEU B 1 242 ? 1.516 -15.297 -2.152 1 98.81 242 LEU B C 1
ATOM 5127 O O . LEU B 1 242 ? 2.35 -16.078 -1.682 1 98.81 242 LEU B O 1
ATOM 5131 N N . PHE B 1 243 ? 0.205 -15.305 -1.817 1 98.88 243 PHE B N 1
ATOM 5132 C CA . PHE B 1 243 ? -0.242 -16.219 -0.778 1 98.88 243 PHE B CA 1
ATOM 5133 C C . PHE B 1 243 ? -1.486 -16.984 -1.224 1 98.88 243 PHE B C 1
ATOM 5135 O O . PHE B 1 243 ? -2.184 -16.547 -2.146 1 98.88 243 PHE B O 1
ATOM 5142 N N . LYS B 1 244 ? -1.691 -18.078 -0.613 1 98.75 244 LYS B N 1
ATOM 5143 C CA . LYS B 1 244 ? -2.963 -18.797 -0.556 1 98.75 244 LYS B CA 1
ATOM 5144 C C . LYS B 1 244 ? -3.312 -19.172 0.879 1 98.75 244 LYS B C 1
ATOM 5146 O O . LYS B 1 244 ? -2.457 -19.656 1.623 1 98.75 244 LYS B O 1
ATOM 5151 N N . VAL B 1 245 ? -4.508 -18.922 1.271 1 98.81 245 VAL B N 1
ATOM 5152 C CA . VAL B 1 245 ? -5.102 -19.453 2.492 1 98.81 245 VAL B CA 1
ATOM 5153 C C . VAL B 1 245 ? -6.254 -20.391 2.137 1 98.81 245 VAL B C 1
ATOM 5155 O O . VAL B 1 245 ? -7.207 -19.984 1.468 1 98.81 245 VAL B O 1
ATOM 5158 N N . VAL B 1 246 ? -6.133 -21.594 2.631 1 98.62 246 VAL B N 1
ATOM 5159 C CA . VAL B 1 246 ? -7.121 -22.609 2.277 1 98.62 246 VAL B CA 1
ATOM 5160 C C . VAL B 1 246 ? -7.852 -23.078 3.533 1 98.62 246 VAL B C 1
ATOM 5162 O O . VAL B 1 246 ? -7.215 -23.406 4.539 1 98.62 246 VAL B O 1
ATOM 5165 N N . LEU B 1 247 ? -9.133 -23.062 3.465 1 98.44 247 LEU B N 1
ATOM 5166 C CA . LEU B 1 247 ? -10.008 -23.594 4.5 1 98.44 247 LEU B CA 1
ATOM 5167 C C . LEU B 1 247 ? -10.773 -24.812 3.99 1 98.44 247 LEU B C 1
ATOM 5169 O O . LEU B 1 247 ? -11.523 -24.703 3.012 1 98.44 247 LEU B O 1
ATOM 5173 N N . GLY B 1 248 ? -10.547 -25.938 4.586 1 97.69 248 GLY B N 1
ATOM 5174 C CA . GLY B 1 248 ? -11.297 -27.141 4.27 1 97.69 248 GLY B CA 1
ATOM 5175 C C . GLY B 1 248 ? -12.375 -27.453 5.285 1 97.69 248 GLY B C 1
ATOM 5176 O O . GLY B 1 248 ? -12.18 -27.281 6.488 1 97.69 248 GLY B O 1
ATOM 5177 N N . GLU B 1 249 ? -13.5 -27.859 4.793 1 96.62 249 GLU B N 1
ATOM 5178 C CA . GLU B 1 249 ? -14.594 -28.266 5.672 1 96.62 249 GLU B CA 1
ATOM 5179 C C . GLU B 1 249 ? -14.875 -29.75 5.551 1 96.62 249 GLU B C 1
ATOM 5181 O O . GLU B 1 249 ? -15.141 -30.266 4.457 1 96.62 249 GLU B O 1
ATOM 5186 N N . ARG B 1 250 ? -14.875 -30.406 6.625 1 94.94 250 ARG B N 1
ATOM 5187 C CA . ARG B 1 250 ? -15.164 -31.844 6.684 1 94.94 250 ARG B CA 1
ATOM 5188 C C . ARG B 1 250 ? -16.672 -32.094 6.727 1 94.94 250 ARG B C 1
ATOM 5190 O O . ARG B 1 250 ? -17.453 -31.156 6.918 1 94.94 250 ARG B O 1
ATOM 5197 N N . GLY B 1 251 ? -16.984 -33.375 6.617 1 92.94 251 GLY B N 1
ATOM 5198 C CA . GLY B 1 251 ? -18.375 -33.781 6.617 1 92.94 251 GLY B CA 1
ATOM 5199 C C . GLY B 1 251 ? -19.094 -33.438 7.906 1 92.94 251 GLY B C 1
ATOM 5200 O O . GLY B 1 251 ? -20.297 -33.156 7.898 1 92.94 251 GLY B O 1
ATOM 5201 N N . ASP B 1 252 ? -18.406 -33.375 9.008 1 94.19 252 ASP B N 1
ATOM 5202 C CA . ASP B 1 252 ? -19 -33.094 10.305 1 94.19 252 ASP B CA 1
ATOM 5203 C C . ASP B 1 252 ? -19.062 -31.594 10.578 1 94.19 252 ASP B C 1
ATOM 5205 O O . ASP B 1 252 ? -19.438 -31.172 11.68 1 94.19 252 ASP B O 1
ATOM 5209 N N . GLY B 1 253 ? -18.578 -30.828 9.633 1 93.62 253 GLY B N 1
ATOM 5210 C CA . GLY B 1 253 ? -18.656 -29.391 9.773 1 93.62 253 GLY B CA 1
ATOM 5211 C C . GLY B 1 253 ? -17.391 -28.781 10.344 1 93.62 253 GLY B C 1
ATOM 5212 O O . GLY B 1 253 ? -17.234 -27.562 10.375 1 93.62 253 GLY B O 1
ATOM 5213 N N . SER B 1 254 ? -16.484 -29.625 10.766 1 95 254 SER B N 1
ATOM 5214 C CA . SER B 1 254 ? -15.227 -29.109 11.289 1 95 254 SER B CA 1
ATOM 5215 C C . SER B 1 254 ? -14.352 -28.547 10.172 1 95 254 SER B C 1
ATOM 5217 O O . SER B 1 254 ? -14.539 -28.891 9 1 95 254 SER B O 1
ATOM 5219 N N . HIS B 1 255 ? -13.43 -27.641 10.594 1 97.12 255 HIS B N 1
ATOM 5220 C CA . HIS B 1 255 ? -12.602 -26.969 9.594 1 97.12 255 HIS B CA 1
ATOM 5221 C C . HIS B 1 255 ? -11.117 -27.234 9.836 1 97.12 255 HIS B C 1
ATOM 5223 O O . HIS B 1 255 ? -10.711 -27.516 10.961 1 97.12 255 HIS B O 1
ATOM 5229 N N . GLU B 1 256 ? -10.391 -27.266 8.773 1 97.31 256 GLU B N 1
ATOM 5230 C CA . GLU B 1 256 ? -8.93 -27.266 8.742 1 97.31 256 GLU B CA 1
ATOM 5231 C C . GLU B 1 256 ? -8.391 -26.156 7.863 1 97.31 256 GLU B C 1
ATOM 5233 O O . GLU B 1 256 ? -9.078 -25.688 6.949 1 97.31 256 GLU B O 1
ATOM 5238 N N . VAL B 1 257 ? -7.141 -25.703 8.242 1 98.06 257 VAL B N 1
ATOM 5239 C CA . VAL B 1 257 ? -6.656 -24.531 7.516 1 98.06 257 VAL B CA 1
ATOM 5240 C C . VAL B 1 257 ? -5.176 -24.703 7.184 1 98.06 257 VAL B C 1
ATOM 5242 O O . VAL B 1 257 ? -4.465 -25.453 7.859 1 98.06 257 VAL B O 1
ATOM 5245 N N . ALA B 1 258 ? -4.762 -24.094 6.125 1 98.19 258 ALA B N 1
ATOM 5246 C CA . ALA B 1 258 ? -3.352 -23.938 5.773 1 98.19 258 ALA B CA 1
ATOM 5247 C C . ALA B 1 258 ? -3.119 -22.625 5.039 1 98.19 258 ALA B C 1
ATOM 5249 O O . ALA B 1 258 ? -3.992 -22.141 4.309 1 98.19 258 ALA B O 1
ATOM 5250 N N . ALA B 1 259 ? -2.035 -22.047 5.289 1 98.62 259 ALA B N 1
ATOM 5251 C CA . ALA B 1 259 ? -1.615 -20.812 4.609 1 98.62 259 ALA B CA 1
ATOM 5252 C C . ALA B 1 259 ? -0.216 -20.969 4.02 1 98.62 259 ALA B C 1
ATOM 5254 O O . ALA B 1 259 ? 0.667 -21.562 4.648 1 98.62 259 ALA B O 1
ATOM 5255 N N . PHE B 1 260 ? -0.069 -20.5 2.824 1 98.62 260 PHE B N 1
ATOM 5256 C CA . PHE B 1 260 ? 1.195 -20.562 2.102 1 98.62 260 PHE B CA 1
ATOM 5257 C C . PHE B 1 260 ? 1.625 -19.172 1.638 1 98.62 260 PHE B C 1
ATOM 5259 O O . PHE B 1 260 ? 0.79 -18.359 1.233 1 98.62 260 PHE B O 1
ATOM 5266 N N . LEU B 1 261 ? 2.873 -18.891 1.708 1 98.56 261 LEU B N 1
ATOM 5267 C CA . LEU B 1 261 ? 3.506 -17.656 1.234 1 98.56 261 LEU B CA 1
ATOM 5268 C C . LEU B 1 261 ? 4.715 -17.969 0.362 1 98.56 261 LEU B C 1
ATOM 5270 O O . LEU B 1 261 ? 5.688 -18.562 0.832 1 98.56 261 LEU B O 1
ATOM 5274 N N . ILE B 1 262 ? 4.656 -17.562 -0.912 1 97.88 262 ILE B N 1
ATOM 5275 C CA . ILE B 1 262 ? 5.719 -17.875 -1.856 1 97.88 262 ILE B CA 1
ATOM 5276 C C . ILE B 1 262 ? 6.34 -16.594 -2.393 1 97.88 262 ILE B C 1
ATOM 5278 O O . ILE B 1 262 ? 5.629 -15.68 -2.822 1 97.88 262 ILE B O 1
ATOM 5282 N N . PRO B 1 263 ? 7.684 -16.484 -2.322 1 97.06 263 PRO B N 1
ATOM 5283 C CA . PRO B 1 263 ? 8.32 -15.305 -2.916 1 97.06 263 PRO B CA 1
ATOM 5284 C C . PRO B 1 263 ? 8.094 -15.211 -4.426 1 97.06 263 PRO B C 1
ATOM 5286 O O . PRO B 1 263 ? 8.125 -16.234 -5.121 1 97.06 263 PRO B O 1
ATOM 5289 N N . ASN B 1 264 ? 7.77 -14.047 -4.91 1 97.06 264 ASN B N 1
ATOM 5290 C CA . ASN B 1 264 ? 7.582 -13.773 -6.332 1 97.06 264 ASN B CA 1
ATOM 5291 C C . ASN B 1 264 ? 8.906 -13.484 -7.027 1 97.06 264 ASN B C 1
ATOM 5293 O O . ASN B 1 264 ? 9.148 -12.367 -7.484 1 97.06 264 ASN B O 1
ATOM 5297 N N . GLU B 1 265 ? 9.734 -14.469 -7.129 1 94.94 265 GLU B N 1
ATOM 5298 C CA . GLU B 1 265 ? 11.086 -14.398 -7.68 1 94.94 265 GLU B CA 1
ATOM 5299 C C . GLU B 1 265 ? 11.523 -15.75 -8.25 1 94.94 265 GLU B C 1
ATOM 5301 O O . GLU B 1 265 ? 10.859 -16.766 -8.023 1 94.94 265 GLU B O 1
ATOM 5306 N N . PRO B 1 266 ? 12.633 -15.75 -9.031 1 93.44 266 PRO B N 1
ATOM 5307 C CA . PRO B 1 266 ? 13.148 -17.062 -9.422 1 93.44 266 PRO B CA 1
ATOM 5308 C C . PRO B 1 266 ? 13.586 -17.906 -8.227 1 93.44 266 PRO B C 1
ATOM 5310 O O . PRO B 1 266 ? 14.461 -17.5 -7.461 1 93.44 266 PRO B O 1
ATOM 5313 N N . ILE B 1 267 ? 12.961 -18.969 -8.047 1 93.38 267 ILE B N 1
ATOM 5314 C CA . ILE B 1 267 ? 13.312 -19.922 -7.004 1 93.38 267 ILE B CA 1
ATOM 5315 C C . ILE B 1 267 ? 14.211 -21.016 -7.586 1 93.38 267 ILE B C 1
ATOM 5317 O O . ILE B 1 267 ? 13.766 -21.844 -8.391 1 93.38 267 ILE B O 1
ATOM 5321 N N . VAL B 1 268 ? 15.422 -21.109 -7.148 1 91.75 268 VAL B N 1
ATOM 5322 C CA . VAL B 1 268 ? 16.484 -21.844 -7.832 1 91.75 268 VAL B CA 1
ATOM 5323 C C . VAL B 1 268 ? 16.375 -23.328 -7.484 1 91.75 268 VAL B C 1
ATOM 5325 O O . VAL B 1 268 ? 16.734 -24.188 -8.297 1 91.75 268 VAL B O 1
ATOM 5328 N N . SER B 1 269 ? 15.945 -23.578 -6.305 1 90.19 269 SER B N 1
ATOM 5329 C CA . SER B 1 269 ? 15.844 -24.969 -5.867 1 90.19 269 SER B CA 1
ATOM 5330 C C . SER B 1 269 ? 14.422 -25.312 -5.418 1 90.19 269 SER B C 1
ATOM 5332 O O . SER B 1 269 ? 13.805 -24.531 -4.684 1 90.19 269 SER B O 1
ATOM 5334 N N . GLU B 1 270 ? 14.008 -26.375 -5.906 1 89.56 270 GLU B N 1
ATOM 5335 C CA . GLU B 1 270 ? 12.664 -26.812 -5.531 1 89.56 270 GLU B CA 1
ATOM 5336 C C . GLU B 1 270 ? 12.562 -27.062 -4.027 1 89.56 270 GLU B C 1
ATOM 5338 O O . GLU B 1 270 ? 13.422 -27.734 -3.453 1 89.56 270 GLU B O 1
ATOM 5343 N N . GLN B 1 271 ? 11.594 -26.547 -3.443 1 90.44 271 GLN B N 1
ATOM 5344 C CA . GLN B 1 271 ? 11.289 -26.781 -2.037 1 90.44 271 GLN B CA 1
ATOM 5345 C C . GLN B 1 271 ? 9.953 -27.5 -1.88 1 90.44 271 GLN B C 1
ATOM 5347 O O . GLN B 1 271 ? 9.047 -27.328 -2.697 1 90.44 271 GLN B O 1
ATOM 5352 N N . PRO B 1 272 ? 9.93 -28.406 -0.83 1 92.94 272 PRO B N 1
ATOM 5353 C CA . PRO B 1 272 ? 8.586 -28.922 -0.54 1 92.94 272 PRO B CA 1
ATOM 5354 C C . PRO B 1 272 ? 7.586 -27.797 -0.252 1 92.94 272 PRO B C 1
ATOM 5356 O O . PRO B 1 272 ? 7.953 -26.766 0.314 1 92.94 272 PRO B O 1
ATOM 5359 N N . LEU B 1 273 ? 6.383 -28 -0.616 1 95.19 273 LEU B N 1
ATOM 5360 C CA . LEU B 1 273 ? 5.367 -26.969 -0.461 1 95.19 273 LEU B CA 1
ATOM 5361 C C . LEU B 1 273 ? 5.238 -26.547 1 1 95.19 273 LEU B C 1
ATOM 5363 O O . LEU B 1 273 ? 4.957 -25.375 1.293 1 95.19 273 LEU B O 1
ATOM 5367 N N . VAL B 1 274 ? 5.418 -27.5 1.929 1 96 274 VAL B N 1
ATOM 5368 C CA . VAL B 1 274 ? 5.277 -27.203 3.354 1 96 274 VAL B CA 1
ATOM 5369 C C . VAL B 1 274 ? 6.32 -26.172 3.779 1 96 274 VAL B C 1
ATOM 5371 O O . VAL B 1 274 ? 6.16 -25.516 4.805 1 96 274 VAL B O 1
ATOM 5374 N N . ALA B 1 275 ? 7.375 -26.047 3.014 1 94.94 275 ALA B N 1
ATOM 5375 C CA . ALA B 1 275 ? 8.398 -25.062 3.32 1 94.94 275 ALA B CA 1
ATOM 5376 C C . ALA B 1 275 ? 7.863 -23.641 3.148 1 94.94 275 ALA B C 1
ATOM 5378 O O . ALA B 1 275 ? 8.43 -22.688 3.689 1 94.94 275 ALA B O 1
ATOM 5379 N N . TYR B 1 276 ? 6.789 -23.516 2.41 1 96.62 276 TYR B N 1
ATOM 5380 C CA . TYR B 1 276 ? 6.199 -22.203 2.156 1 96.62 276 TYR B CA 1
ATOM 5381 C C . TYR B 1 276 ? 5.066 -21.922 3.133 1 96.62 276 TYR B C 1
ATOM 5383 O O . TYR B 1 276 ? 4.434 -20.859 3.068 1 96.62 276 TYR B O 1
ATOM 5391 N N . GLN B 1 277 ? 4.758 -22.812 4.023 1 97.56 277 GLN B N 1
ATOM 5392 C CA . GLN B 1 277 ? 3.66 -22.609 4.961 1 97.56 277 GLN B CA 1
ATOM 5393 C C . GLN B 1 277 ? 4.004 -21.531 5.98 1 97.56 277 GLN B C 1
ATOM 5395 O O . GLN B 1 277 ? 5.137 -21.469 6.469 1 97.56 277 GLN B O 1
ATOM 5400 N N . VAL B 1 278 ? 3.051 -20.703 6.305 1 97.81 278 VAL B N 1
ATOM 5401 C CA . VAL B 1 278 ? 3.146 -19.672 7.34 1 97.81 278 VAL B CA 1
ATOM 5402 C C . VAL B 1 278 ? 1.873 -19.672 8.18 1 97.81 278 VAL B C 1
ATOM 5404 O O . VAL B 1 278 ? 0.83 -20.172 7.746 1 97.81 278 VAL B O 1
ATOM 5407 N N . PRO B 1 279 ? 1.976 -19.219 9.414 1 97.44 279 PRO B N 1
ATOM 5408 C CA . PRO B 1 279 ? 0.734 -19 10.164 1 97.44 279 PRO B CA 1
ATOM 5409 C C . PRO B 1 279 ? -0.21 -18.016 9.477 1 97.44 279 PRO B C 1
ATOM 5411 O O . PRO B 1 279 ? 0.244 -17.062 8.852 1 97.44 279 PRO B O 1
ATOM 5414 N N . VAL B 1 280 ? -1.48 -18.281 9.602 1 97.62 280 VAL B N 1
ATOM 5415 C CA . VAL B 1 280 ? -2.477 -17.391 9.023 1 97.62 280 VAL B CA 1
ATOM 5416 C C . VAL B 1 280 ? -2.303 -15.984 9.602 1 97.62 280 VAL B C 1
ATOM 5418 O O . VAL B 1 280 ? -2.426 -14.984 8.883 1 97.62 280 VAL B O 1
ATOM 5421 N N . THR B 1 281 ? -1.939 -15.852 10.875 1 96.12 281 THR B N 1
ATOM 5422 C CA . THR B 1 281 ? -1.792 -14.57 11.555 1 96.12 281 THR B CA 1
ATOM 5423 C C . THR B 1 281 ? -0.665 -13.75 10.93 1 96.12 281 THR B C 1
ATOM 5425 O O . THR B 1 281 ? -0.737 -12.523 10.883 1 96.12 281 THR B O 1
ATOM 5428 N N . GLU B 1 282 ? 0.318 -14.406 10.461 1 96.19 282 GLU B N 1
ATOM 5429 C CA . GLU B 1 282 ? 1.414 -13.703 9.797 1 96.19 282 GLU B CA 1
ATOM 5430 C C . GLU B 1 282 ? 0.947 -13.047 8.5 1 96.19 282 GLU B C 1
ATOM 5432 O O . GLU B 1 282 ? 1.302 -11.906 8.211 1 96.19 282 GLU B O 1
ATOM 5437 N N . LEU B 1 283 ? 0.165 -13.789 7.785 1 97.81 283 LEU B N 1
ATOM 5438 C CA . LEU B 1 283 ? -0.377 -13.234 6.547 1 97.81 283 LEU B CA 1
ATOM 5439 C C . LEU B 1 283 ? -1.32 -12.07 6.84 1 97.81 283 LEU B C 1
ATOM 5441 O O . LEU B 1 283 ? -1.322 -11.07 6.121 1 97.81 283 LEU B O 1
ATOM 5445 N N . GLU B 1 284 ? -2.113 -12.266 7.871 1 97.81 284 GLU B N 1
ATOM 5446 C CA . GLU B 1 284 ? -3.01 -11.18 8.25 1 97.81 284 GLU B CA 1
ATOM 5447 C C . GLU B 1 284 ? -2.227 -9.914 8.602 1 97.81 284 GLU B C 1
ATOM 5449 O O . GLU B 1 284 ? -2.562 -8.82 8.141 1 97.81 284 GLU B O 1
ATOM 5454 N N . LYS B 1 285 ? -1.197 -10.047 9.328 1 96.69 285 LYS B N 1
ATOM 5455 C CA . LYS B 1 285 ? -0.376 -8.914 9.742 1 96.69 285 LYS B CA 1
ATOM 5456 C C . LYS B 1 285 ? 0.256 -8.219 8.539 1 96.69 285 LYS B C 1
ATOM 5458 O O . LYS B 1 285 ? 0.303 -6.992 8.477 1 96.69 285 LYS B O 1
ATOM 5463 N N . ARG B 1 286 ? 0.674 -8.953 7.566 1 97.25 286 ARG B N 1
ATOM 5464 C CA . ARG B 1 286 ? 1.396 -8.406 6.422 1 97.25 286 ARG B CA 1
ATOM 5465 C C . ARG B 1 286 ? 0.436 -7.777 5.414 1 97.25 286 ARG B C 1
ATOM 5467 O O . ARG B 1 286 ? 0.815 -6.879 4.664 1 97.25 286 ARG B O 1
ATOM 5474 N N . THR B 1 287 ? -0.791 -8.25 5.461 1 98.31 287 THR B N 1
ATOM 5475 C CA . THR B 1 287 ? -1.689 -7.828 4.391 1 98.31 287 THR B CA 1
ATOM 5476 C C . THR B 1 287 ? -2.76 -6.883 4.93 1 98.31 287 THR B C 1
ATOM 5478 O O . THR B 1 287 ? -3.424 -6.188 4.156 1 98.31 287 THR B O 1
ATOM 5481 N N . GLY B 1 288 ? -3.012 -6.941 6.203 1 97.81 288 GLY B N 1
ATOM 5482 C CA . GLY B 1 288 ? -4.129 -6.203 6.766 1 97.81 288 GLY B CA 1
ATOM 5483 C C . GLY B 1 288 ? -5.465 -6.887 6.547 1 97.81 288 GLY B C 1
ATOM 5484 O O . GLY B 1 288 ? -6.512 -6.34 6.902 1 97.81 288 GLY B O 1
ATOM 5485 N N . LEU B 1 289 ? -5.488 -8.078 5.945 1 98.19 289 LEU B N 1
ATOM 5486 C CA . LEU B 1 289 ? -6.703 -8.844 5.691 1 98.19 289 LEU B CA 1
ATOM 5487 C C . LEU B 1 289 ? -7.07 -9.695 6.898 1 98.19 289 LEU B C 1
ATOM 5489 O O . LEU B 1 289 ? -6.234 -9.938 7.773 1 98.19 289 LEU B O 1
ATOM 5493 N N . GLN B 1 290 ? -8.297 -10.086 7.039 1 97.06 290 GLN B N 1
ATOM 5494 C CA . GLN B 1 290 ? -8.789 -11.047 8.016 1 97.06 290 GLN B CA 1
ATOM 5495 C C . GLN B 1 290 ? -9.508 -12.203 7.324 1 97.06 290 GLN B C 1
ATOM 5497 O O . GLN B 1 290 ? -10.547 -12.008 6.688 1 97.06 290 GLN B O 1
ATOM 5502 N N . PHE B 1 291 ? -9 -13.375 7.539 1 97.88 291 PHE B N 1
ATOM 5503 C CA . PHE B 1 291 ? -9.461 -14.508 6.75 1 97.88 291 PHE B CA 1
ATOM 5504 C C . PHE B 1 291 ? -10.516 -15.297 7.508 1 97.88 291 PHE B C 1
ATOM 5506 O O . PHE B 1 291 ? -10.359 -15.57 8.703 1 97.88 291 PHE B O 1
ATOM 5513 N N . PHE B 1 292 ? -11.625 -15.617 6.879 1 97.81 292 PHE B N 1
ATOM 5514 C CA . PHE B 1 292 ? -12.656 -16.562 7.301 1 97.81 292 PHE B CA 1
ATOM 5515 C C . PHE B 1 292 ? -13.109 -16.266 8.727 1 97.81 292 PHE B C 1
ATOM 5517 O O . PHE B 1 292 ? -13.141 -17.156 9.57 1 97.81 292 PHE B O 1
ATOM 5524 N N . GLN B 1 293 ? -13.508 -15.109 8.938 1 94.25 293 GLN B N 1
ATOM 5525 C CA . GLN B 1 293 ? -13.836 -14.625 10.273 1 94.25 293 GLN B CA 1
ATOM 5526 C C . GLN B 1 293 ? -15.102 -15.305 10.805 1 94.25 293 GLN B C 1
ATOM 5528 O O . GLN B 1 293 ? -15.305 -15.383 12.016 1 94.25 293 GLN B O 1
ATOM 5533 N N . LYS B 1 294 ? -15.906 -15.836 9.984 1 94.38 294 LYS B N 1
ATOM 5534 C CA . LYS B 1 294 ? -17.188 -16.406 10.406 1 94.38 294 LYS B CA 1
ATOM 5535 C C . LYS B 1 294 ? -17 -17.844 10.914 1 94.38 294 LYS B C 1
ATOM 5537 O O . LYS B 1 294 ? -17.938 -18.438 11.445 1 94.38 294 LYS B O 1
ATOM 5542 N N . VAL B 1 295 ? -15.852 -18.391 10.672 1 93.62 295 VAL B N 1
ATOM 5543 C CA . VAL B 1 295 ? -15.562 -19.75 11.148 1 93.62 295 VAL B CA 1
ATOM 5544 C C . VAL B 1 295 ? -15.102 -19.703 12.602 1 93.62 295 VAL B C 1
ATOM 5546 O O . VAL B 1 295 ? -15.164 -20.703 13.312 1 93.62 295 VAL B O 1
ATOM 5549 N N . LEU B 1 296 ? -14.578 -18.609 13.094 1 82.56 296 LEU B N 1
ATOM 5550 C CA . LEU B 1 296 ? -14.086 -18.469 14.453 1 82.56 296 LEU B CA 1
ATOM 5551 C C . LEU B 1 296 ? -15.242 -18.266 15.43 1 82.56 296 LEU B C 1
ATOM 5553 O O . LEU B 1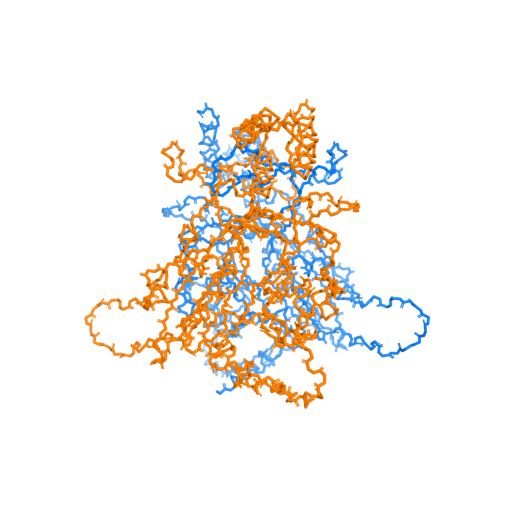 296 ? -16.234 -17.609 15.094 1 82.56 296 LEU B O 1
ATOM 5557 N N . PRO B 1 297 ? -15.18 -19.266 16.453 1 67.31 297 PRO B N 1
ATOM 5558 C CA . PRO B 1 297 ? -16.234 -19.031 17.438 1 67.31 297 PRO B CA 1
ATOM 5559 C C . PRO B 1 297 ? -16.281 -17.594 17.938 1 67.31 297 PRO B C 1
ATOM 5561 O O . PRO B 1 297 ? -15.25 -16.906 17.969 1 67.31 297 PRO B O 1
ATOM 5564 N N . ALA B 1 298 ? -17.406 -17.109 17.875 1 56.66 298 ALA B N 1
ATOM 5565 C CA . ALA B 1 298 ? -17.578 -15.758 18.422 1 56.66 298 ALA B CA 1
ATOM 5566 C C . ALA B 1 298 ? -16.922 -15.625 19.781 1 56.66 298 ALA B C 1
ATOM 5568 O O . ALA B 1 298 ? 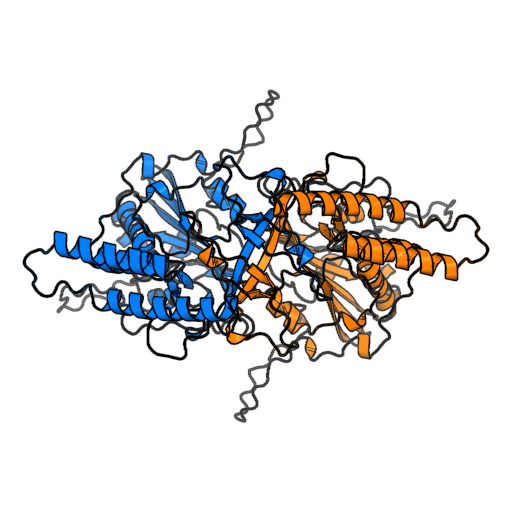-16.891 -16.578 20.562 1 56.66 298 ALA B O 1
ATOM 5569 N N . ASN B 1 299 ? -15.812 -14.961 19.891 1 48.06 299 ASN B N 1
ATOM 5570 C CA . ASN B 1 299 ? -15.281 -14.742 21.234 1 48.06 299 ASN B CA 1
ATOM 5571 C C . ASN B 1 299 ? -16.406 -14.516 22.25 1 48.06 299 ASN B C 1
ATOM 5573 O O . ASN B 1 299 ? -17.203 -13.602 22.094 1 48.06 299 ASN B O 1
ATOM 5577 N N . ASN B 1 300 ? -17.078 -15.57 22.609 1 41.47 300 ASN B N 1
ATOM 5578 C CA . ASN B 1 300 ? -17.875 -15.336 23.812 1 41.47 300 ASN B CA 1
ATOM 5579 C C . ASN B 1 300 ? -17.062 -14.609 24.875 1 41.47 300 ASN B C 1
ATOM 5581 O O . ASN B 1 300 ? -16.312 -15.234 25.625 1 41.47 300 ASN B O 1
ATOM 5585 N N . THR B 1 301 ? -16.531 -13.516 24.516 1 38.78 301 THR B N 1
ATOM 5586 C CA . THR B 1 301 ? -15.898 -12.727 25.562 1 38.78 301 THR B CA 1
ATOM 5587 C C . THR B 1 301 ? -16.828 -12.578 26.766 1 38.78 301 THR B C 1
ATOM 5589 O O . THR B 1 301 ? -16.469 -11.93 27.75 1 38.78 301 THR B O 1
ATOM 5592 N N . ALA B 1 302 ? -18.156 -12.875 26.672 1 35.12 302 ALA B N 1
ATOM 5593 C CA . ALA B 1 302 ? -18.828 -12.438 27.891 1 35.12 302 ALA B CA 1
ATOM 5594 C C . ALA B 1 302 ? -18.391 -13.266 29.094 1 35.12 302 ALA B C 1
ATOM 5596 O O . ALA B 1 302 ? -18.906 -13.094 30.203 1 35.12 302 ALA B O 1
ATOM 5597 N N . SER B 1 303 ? -18.078 -14.531 28.938 1 34.16 303 SER B N 1
ATOM 5598 C CA . SER B 1 303 ? -17.953 -15.125 30.266 1 34.16 303 SER B CA 1
ATOM 5599 C C . SER B 1 303 ? -16.797 -14.5 31.031 1 34.16 303 SER B C 1
ATOM 5601 O O . SER B 1 303 ? -15.648 -14.492 30.562 1 34.16 303 SER B O 1
ATOM 5603 N N . SER B 1 304 ? -17.078 -13.539 31.922 1 34.09 304 SER B N 1
ATOM 5604 C CA . SER B 1 304 ? -16.469 -12.758 33 1 34.09 304 SER B CA 1
ATOM 5605 C C . SER B 1 304 ? -15.609 -13.641 33.906 1 34.09 304 SER B C 1
ATOM 5607 O O . SER B 1 304 ? -15.25 -13.234 35 1 34.09 304 SER B O 1
ATOM 5609 N N . SER B 1 305 ? -15.555 -15.008 33.844 1 35.56 305 SER B N 1
ATOM 5610 C CA . SER B 1 305 ? -14.828 -15.422 35.031 1 35.56 305 SER B CA 1
ATOM 5611 C C . SER B 1 305 ? -13.508 -14.672 35.156 1 35.56 305 SER B C 1
ATOM 5613 O O . SER B 1 305 ? -12.914 -14.273 34.156 1 35.56 305 SER B O 1
ATOM 5615 N N . TRP B 1 306 ? -13.234 -14.039 36.406 1 33.88 306 TRP B N 1
ATOM 5616 C CA . TRP B 1 306 ? -12.18 -13.219 37 1 33.88 306 TRP B CA 1
ATOM 5617 C C . TRP B 1 306 ? -10.805 -13.672 36.531 1 33.88 306 TRP B C 1
ATOM 5619 O O . TRP B 1 306 ? -9.867 -12.875 36.5 1 33.88 306 TRP B O 1
ATOM 5629 N N . ARG B 1 307 ? -10.578 -15.039 36.625 1 35.38 307 ARG B N 1
ATOM 5630 C CA . ARG B 1 307 ? -9.172 -15.43 36.5 1 35.38 307 ARG B CA 1
ATOM 5631 C C . ARG B 1 307 ? -8.609 -15.07 35.156 1 35.38 307 ARG B C 1
ATOM 5633 O O . ARG B 1 307 ? -9.312 -15.148 34.125 1 35.38 307 ARG B O 1
ATOM 5640 N N . GLY B 1 308 ? -7.613 -14.211 35.062 1 35.59 308 GLY B N 1
ATOM 5641 C CA . GLY B 1 308 ? -6.738 -13.477 34.156 1 35.59 308 GLY B CA 1
ATOM 5642 C C . GLY B 1 308 ? -6.391 -14.242 32.875 1 35.59 308 GLY B C 1
ATOM 5643 O O . GLY B 1 308 ? -5.41 -13.922 32.219 1 35.59 308 GLY B O 1
ATOM 5644 N N . ARG B 1 309 ? -6.809 -15.492 32.75 1 34.62 309 ARG B N 1
ATOM 5645 C CA . ARG B 1 309 ? -6.121 -16 31.562 1 34.62 309 ARG B CA 1
ATOM 5646 C C . ARG B 1 309 ? -6.582 -15.281 30.312 1 34.62 309 ARG B C 1
ATOM 5648 O O . ARG B 1 309 ? -7.785 -15.195 30.031 1 34.62 309 ARG B O 1
ATOM 5655 N N . LYS B 1 310 ? -5.934 -14.25 29.891 1 37.75 310 LYS B N 1
ATOM 5656 C CA . LYS B 1 310 ? -6.016 -13.602 28.594 1 37.75 310 LYS B CA 1
ATOM 5657 C C . LYS B 1 310 ? -6.43 -14.594 27.516 1 37.75 310 LYS B C 1
ATOM 5659 O O . LYS B 1 310 ? -5.727 -15.578 27.266 1 37.75 310 LYS B O 1
ATOM 5664 N N . PHE B 1 311 ? -7.656 -15.031 27.484 1 35.47 311 PHE B N 1
ATOM 5665 C CA . PHE B 1 311 ? -8.133 -15.812 26.344 1 35.47 311 PHE B CA 1
ATOM 5666 C C . PHE B 1 311 ? -7.742 -15.148 25.031 1 35.47 311 PHE B C 1
ATOM 5668 O O . PHE B 1 311 ? -8.211 -14.055 24.719 1 35.47 311 PHE B O 1
ATOM 5675 N N . ARG B 1 312 ? -6.566 -15.203 24.641 1 42.34 312 ARG B N 1
ATOM 5676 C CA . ARG B 1 312 ? -6.102 -14.836 23.312 1 42.34 312 ARG B CA 1
ATOM 5677 C C . ARG B 1 312 ? -6.992 -15.43 22.234 1 42.34 312 ARG B C 1
ATOM 5679 O O . ARG B 1 312 ? -7.203 -16.641 22.203 1 42.34 312 ARG B O 1
ATOM 5686 N N . ARG B 1 313 ? -8.008 -14.602 21.719 1 50.72 313 ARG B N 1
ATOM 5687 C CA . ARG B 1 313 ? -8.75 -15.016 20.531 1 50.72 313 ARG B CA 1
ATOM 5688 C C . ARG B 1 313 ? -7.938 -16 19.688 1 50.72 313 ARG B C 1
ATOM 5690 O O . ARG B 1 313 ? -6.844 -15.664 19.234 1 50.72 313 ARG B O 1
ATOM 5697 N N . GLN B 1 314 ? -8.242 -17.281 19.859 1 62.25 314 GLN B N 1
ATOM 5698 C CA . GLN B 1 314 ? -7.52 -18.25 19.047 1 62.25 314 GLN B CA 1
ATOM 5699 C C . GLN B 1 314 ? -7.801 -18.047 17.562 1 62.25 314 GLN B C 1
ATOM 5701 O O . GLN B 1 314 ? -8.945 -18.141 17.125 1 62.25 314 GLN B O 1
ATOM 5706 N N . GLY B 1 315 ? -7.086 -17.188 16.828 1 81.19 315 GLY B N 1
ATOM 5707 C CA . GLY B 1 315 ? -7.133 -16.969 15.383 1 81.19 315 GLY B CA 1
ATOM 5708 C C . GLY B 1 315 ? -7.227 -18.266 14.594 1 81.19 315 GLY B C 1
ATOM 5709 O O . GLY B 1 315 ? -7.43 -19.328 15.164 1 81.19 315 GLY B O 1
ATOM 5710 N N . LEU B 1 316 ? -7.367 -18.312 13.406 1 92.94 316 LEU B N 1
ATOM 5711 C CA . LEU B 1 316 ? -7.504 -19.453 12.492 1 92.94 316 LEU B CA 1
ATOM 5712 C C . LEU B 1 316 ? -6.367 -20.438 12.695 1 92.94 316 LEU B C 1
ATOM 5714 O O . LEU B 1 316 ? -6.492 -21.609 12.336 1 92.94 316 LEU B O 1
ATOM 5718 N N . ASP B 1 317 ? -5.352 -19.984 13.344 1 94.44 317 ASP B N 1
ATOM 5719 C CA . ASP B 1 317 ? -4.191 -20.844 13.539 1 94.44 317 ASP B CA 1
ATOM 5720 C C . ASP B 1 317 ? -4.477 -21.922 14.586 1 94.44 317 ASP B C 1
ATOM 5722 O O . ASP B 1 317 ? -3.707 -22.875 14.734 1 94.44 317 ASP B O 1
ATOM 5726 N N . ALA B 1 318 ? -5.551 -21.781 15.352 1 92.38 318 ALA B N 1
ATOM 5727 C CA . ALA B 1 318 ? -5.953 -22.781 16.328 1 92.38 318 ALA B CA 1
ATOM 5728 C C . ALA B 1 318 ? -6.594 -23.984 15.648 1 92.38 318 ALA B C 1
ATOM 5730 O O . ALA B 1 318 ? -6.715 -25.062 16.25 1 92.38 318 ALA B O 1
ATOM 5731 N N . LEU B 1 319 ? -7.07 -23.859 14.438 1 94.69 319 LEU B N 1
ATOM 5732 C CA . LEU B 1 319 ? -7.637 -24.969 13.68 1 94.69 319 LEU B CA 1
ATOM 5733 C C . LEU B 1 319 ? -6.547 -25.953 13.266 1 94.69 319 LEU B C 1
ATOM 5735 O O . LEU B 1 319 ? -5.379 -25.578 13.156 1 94.69 319 LEU B O 1
ATOM 5739 N N . PRO B 1 320 ? -6.953 -27.203 13.039 1 95.75 320 PRO B N 1
ATOM 5740 C CA . PRO B 1 320 ? -5.961 -28.156 12.547 1 95.75 320 PRO B CA 1
ATOM 5741 C C . PRO B 1 320 ? -5.316 -27.719 11.234 1 95.75 320 PRO B C 1
ATOM 5743 O O . PRO B 1 320 ? -5.996 -27.188 10.359 1 95.75 320 PRO B O 1
ATOM 5746 N N . ASN B 1 321 ? -4.004 -27.953 11.227 1 96.75 321 ASN B N 1
ATOM 5747 C CA . ASN B 1 321 ? -3.244 -27.656 10.016 1 96.75 321 ASN B CA 1
ATOM 5748 C C . ASN B 1 321 ? -3.428 -28.734 8.961 1 96.75 321 ASN B C 1
ATOM 5750 O O . ASN B 1 321 ? -3.137 -29.906 9.211 1 96.75 321 ASN B O 1
ATOM 5754 N N . ILE B 1 322 ? -3.832 -28.406 7.789 1 97.56 322 ILE B N 1
ATOM 5755 C CA . ILE B 1 322 ? -4.129 -29.328 6.711 1 97.56 322 ILE B CA 1
ATOM 5756 C C . ILE B 1 322 ? -2.898 -30.188 6.414 1 97.56 322 ILE B C 1
ATOM 5758 O O . ILE B 1 322 ? -3.004 -31.406 6.273 1 97.56 322 ILE B O 1
ATOM 5762 N N . CYS B 1 323 ? -1.704 -29.578 6.371 1 95.94 323 CYS B N 1
ATOM 5763 C CA . CYS B 1 323 ? -0.5 -30.266 5.91 1 95.94 323 CYS B CA 1
ATOM 5764 C C . CYS B 1 323 ? 0.088 -31.141 7.012 1 95.94 3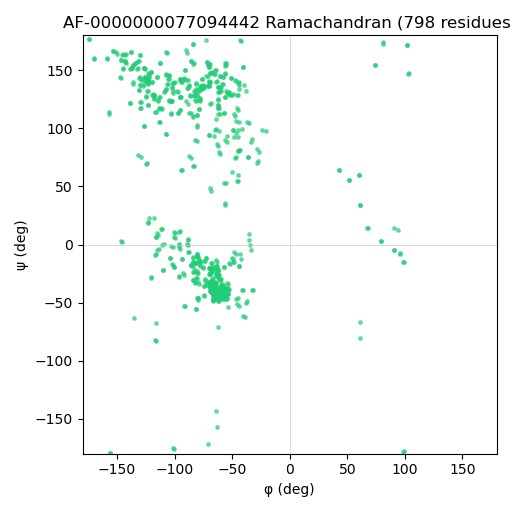23 CYS B C 1
ATOM 5766 O O . CYS B 1 323 ? 1.023 -31.906 6.77 1 95.94 323 CYS B O 1
ATOM 5768 N N . ARG B 1 324 ? -0.4 -31 8.18 1 94.12 324 ARG B N 1
ATOM 5769 C CA . ARG B 1 324 ? -0.036 -31.922 9.25 1 94.12 324 ARG B CA 1
ATOM 5770 C C . ARG B 1 324 ? -0.926 -33.156 9.227 1 94.12 324 ARG B C 1
ATOM 5772 O O . ARG B 1 324 ? -0.564 -34.219 9.781 1 94.12 324 ARG B O 1
ATOM 5779 N N . ARG B 1 325 ? -2.041 -33.062 8.547 1 92.69 325 ARG B N 1
ATOM 5780 C CA . ARG B 1 325 ? -3.01 -34.125 8.508 1 92.69 325 ARG B CA 1
ATOM 5781 C C . ARG B 1 325 ? -2.908 -34.906 7.203 1 92.69 325 ARG B C 1
ATOM 5783 O O . ARG B 1 325 ? -3.461 -36 7.078 1 92.69 325 ARG B O 1
ATOM 5790 N N . MET B 1 326 ? -2.256 -34.281 6.242 1 90.38 326 MET B N 1
ATOM 5791 C CA . MET B 1 326 ? -2.021 -34.938 4.957 1 90.38 326 MET B CA 1
ATOM 5792 C C . MET B 1 326 ? -0.739 -34.438 4.312 1 90.38 326 MET B C 1
ATOM 5794 O O . MET B 1 326 ? -0.222 -33.375 4.691 1 90.38 326 MET B O 1
ATOM 5798 N N . THR B 1 327 ? -0.288 -35.188 3.336 1 88.31 327 THR B N 1
ATOM 5799 C CA . THR B 1 327 ? 0.916 -34.781 2.617 1 88.31 327 THR B CA 1
ATOM 5800 C C . THR B 1 327 ? 0.601 -33.688 1.605 1 88.31 327 THR B C 1
ATOM 5802 O O . THR B 1 327 ? -0.15 -33.906 0.654 1 88.31 327 THR B O 1
ATOM 5805 N N . CYS B 1 328 ? 1.172 -32.625 1.863 1 88.56 328 CYS B N 1
ATOM 5806 C CA . CYS B 1 328 ? 0.982 -31.484 0.975 1 88.56 328 CYS B CA 1
ATOM 5807 C C . CYS B 1 328 ? 2.086 -31.422 -0.074 1 88.56 328 CYS B C 1
ATOM 5809 O O . CYS B 1 328 ? 2.918 -30.516 -0.051 1 88.56 328 CYS B O 1
ATOM 5811 N N . GLU B 1 329 ? 2.193 -32.344 -0.905 1 87 329 GLU B N 1
ATOM 5812 C CA . GLU B 1 329 ? 3.158 -32.406 -1.999 1 87 329 GLU B CA 1
ATOM 5813 C C . GLU B 1 329 ? 2.502 -32.875 -3.295 1 87 329 GLU B C 1
ATOM 5815 O O . GLU B 1 329 ? 1.55 -33.656 -3.266 1 87 329 GLU B O 1
ATOM 5820 N N . THR B 1 330 ? 2.891 -32.219 -4.336 1 80.62 330 THR B N 1
ATOM 5821 C CA . THR B 1 330 ? 2.445 -32.656 -5.66 1 80.62 330 THR B CA 1
ATOM 5822 C C . THR B 1 330 ? 3.639 -32.969 -6.555 1 80.62 330 THR B C 1
ATOM 5824 O O . THR B 1 330 ? 4.727 -32.438 -6.367 1 80.62 330 THR B O 1
ATOM 5827 N N . ARG B 1 331 ? 3.516 -33.938 -7.383 1 67.69 331 ARG B N 1
ATOM 5828 C CA . ARG B 1 331 ? 4.598 -34.375 -8.258 1 67.69 331 ARG B CA 1
ATOM 5829 C C . ARG B 1 331 ? 4.797 -33.406 -9.414 1 67.69 331 ARG B C 1
ATOM 5831 O O . ARG B 1 331 ? 3.828 -32.844 -9.938 1 67.69 331 ARG B O 1
ATOM 5838 N N . THR B 1 332 ? 6.125 -33.125 -9.609 1 65.38 332 THR B N 1
ATOM 5839 C CA . THR B 1 332 ? 6.461 -32.281 -10.742 1 65.38 332 THR B CA 1
ATOM 5840 C C . THR B 1 332 ? 6.816 -33.125 -11.969 1 65.38 332 THR B C 1
ATOM 5842 O O . THR B 1 332 ? 7.289 -34.25 -11.836 1 65.38 332 THR B O 1
ATOM 5845 N N . VAL B 1 333 ? 6.375 -32.656 -13.242 1 61.72 333 VAL B N 1
ATOM 5846 C CA . VAL B 1 333 ? 6.672 -33.312 -14.508 1 61.72 333 VAL B CA 1
ATOM 5847 C C . VAL B 1 333 ? 7.98 -32.781 -15.078 1 61.72 333 VAL B C 1
ATOM 5849 O O . VAL B 1 333 ? 8.523 -31.781 -14.578 1 61.72 333 VAL B O 1
ATOM 5852 N N . ALA B 1 334 ? 8.609 -33.438 -16.078 1 54.06 334 ALA B N 1
ATOM 5853 C CA . ALA B 1 334 ? 9.852 -33.094 -16.766 1 54.06 334 ALA B CA 1
ATOM 5854 C C . ALA B 1 334 ? 9.914 -31.625 -17.125 1 54.06 334 ALA B C 1
ATOM 5856 O O . ALA B 1 334 ? 10.961 -30.984 -16.984 1 54.06 334 ALA B O 1
ATOM 5857 N N . LEU B 1 335 ? 8.906 -31.031 -17.672 1 58.22 335 LEU B N 1
ATOM 5858 C CA . LEU B 1 335 ? 8.789 -29.625 -18.031 1 58.22 335 LEU B CA 1
ATOM 5859 C C . LEU B 1 335 ? 9.188 -28.734 -16.859 1 58.22 335 LEU B C 1
ATOM 5861 O O . LEU B 1 335 ? 9.781 -27.672 -17.062 1 58.22 335 LEU B O 1
ATOM 5865 N N . PHE B 1 336 ? 9.32 -29.234 -15.852 1 77.12 336 PHE B N 1
ATOM 5866 C CA . PHE B 1 336 ? 9.648 -28.516 -14.625 1 77.12 336 PHE B CA 1
ATOM 5867 C C . PHE B 1 336 ? 11.156 -28.344 -14.492 1 77.12 336 PHE B C 1
ATOM 5869 O O . PHE B 1 336 ? 11.625 -27.328 -13.977 1 77.12 336 PHE B O 1
ATOM 5876 N N . GLN B 1 337 ? 11.766 -29.188 -15.289 1 82.56 337 GLN B N 1
ATOM 5877 C CA . GLN B 1 337 ? 13.219 -29.094 -15.156 1 82.56 337 GLN B CA 1
ATOM 5878 C C . GLN B 1 337 ? 13.766 -27.906 -15.945 1 82.56 337 GLN B C 1
ATOM 5880 O O . GLN B 1 337 ? 14.641 -27.188 -15.461 1 82.56 337 GLN B O 1
ATOM 5885 N N . ALA B 1 338 ? 13.344 -27.75 -17.203 1 88.06 338 ALA B N 1
ATOM 5886 C CA . ALA B 1 338 ? 13.781 -26.625 -18 1 88.06 338 ALA B CA 1
ATOM 5887 C C . ALA B 1 338 ? 13.469 -25.297 -17.312 1 88.06 338 ALA B C 1
ATOM 5889 O O . ALA B 1 338 ? 14.312 -24.391 -17.281 1 88.06 338 ALA B O 1
ATOM 5890 N N . GLN B 1 339 ? 12.266 -25.234 -16.766 1 91.62 339 GLN B N 1
ATOM 5891 C CA . GLN B 1 339 ? 11.867 -24 -16.078 1 91.62 339 GLN B CA 1
ATOM 5892 C C . GLN B 1 339 ? 12.727 -23.75 -14.852 1 91.62 339 GLN B C 1
ATOM 5894 O O . GLN B 1 339 ? 13.016 -22.609 -14.508 1 91.62 339 GLN B O 1
ATOM 5899 N N . ARG B 1 340 ? 13.109 -24.781 -14.195 1 93.44 340 ARG B N 1
ATOM 5900 C CA . ARG B 1 340 ? 13.984 -24.625 -13.039 1 93.44 340 ARG B CA 1
ATOM 5901 C C . ARG B 1 340 ? 15.359 -24.141 -13.453 1 93.44 340 ARG B C 1
ATOM 5903 O O . ARG B 1 340 ? 15.961 -23.297 -12.773 1 93.44 340 ARG B O 1
ATOM 5910 N N . SER B 1 341 ? 15.867 -24.703 -14.578 1 94.5 341 SER B N 1
ATOM 5911 C CA . SER B 1 341 ? 17.125 -24.203 -15.117 1 94.5 341 SER B CA 1
ATOM 5912 C C . SER B 1 341 ? 17.047 -22.719 -15.461 1 94.5 341 SER B C 1
ATOM 5914 O O . SER B 1 341 ? 17.984 -21.969 -15.18 1 94.5 341 SER B O 1
ATOM 5916 N N . ILE B 1 342 ? 15.977 -22.359 -16.047 1 94.38 342 ILE B N 1
ATOM 5917 C CA . ILE B 1 342 ? 15.758 -20.953 -16.391 1 94.38 342 ILE B CA 1
ATOM 5918 C C . ILE B 1 342 ? 15.742 -20.109 -15.117 1 94.38 342 ILE B C 1
ATOM 5920 O O . ILE B 1 342 ? 16.344 -19.031 -15.078 1 94.38 342 ILE B O 1
ATOM 5924 N N . ALA B 1 343 ? 15.078 -20.547 -14.109 1 94.12 343 ALA B N 1
ATOM 5925 C CA . ALA B 1 343 ? 15.047 -19.844 -12.836 1 94.12 343 ALA B CA 1
ATOM 5926 C C . ALA B 1 343 ? 16.453 -19.625 -12.289 1 94.12 343 ALA B C 1
ATOM 5928 O O . ALA B 1 343 ? 16.781 -18.547 -11.789 1 94.12 343 ALA B O 1
ATOM 5929 N N . GLN B 1 344 ? 17.25 -20.656 -12.375 1 94.38 344 GLN B N 1
ATOM 5930 C CA . GLN B 1 344 ? 18.625 -20.578 -11.898 1 94.38 344 GLN B CA 1
ATOM 5931 C C . GLN B 1 344 ? 19.406 -19.516 -12.664 1 94.38 344 GLN B C 1
ATOM 5933 O O . GLN B 1 344 ? 20.172 -18.75 -12.078 1 94.38 344 GLN B O 1
ATOM 5938 N N . LEU B 1 345 ? 19.25 -19.5 -13.969 1 95 345 LEU B N 1
ATOM 5939 C CA . LEU B 1 345 ? 19.922 -18.5 -14.797 1 95 345 LEU B CA 1
ATOM 5940 C C . LEU B 1 345 ? 19.453 -17.094 -14.445 1 95 345 LEU B C 1
ATOM 5942 O O . LEU B 1 345 ? 20.25 -16.172 -14.32 1 95 345 LEU B O 1
ATOM 5946 N N . ARG B 1 346 ? 18.188 -16.906 -14.242 1 91.94 346 ARG B N 1
ATOM 5947 C CA . ARG B 1 346 ? 17.594 -15.609 -13.969 1 91.94 346 ARG B CA 1
ATOM 5948 C C . ARG B 1 346 ? 18 -15.102 -12.594 1 91.94 346 ARG B C 1
ATOM 5950 O O . ARG B 1 346 ? 18.047 -13.891 -12.359 1 91.94 346 ARG B O 1
ATOM 5957 N N . ALA B 1 347 ? 18.328 -15.969 -11.695 1 91.44 347 ALA B N 1
ATOM 5958 C CA . ALA B 1 347 ? 18.703 -15.594 -10.336 1 91.44 347 ALA B CA 1
ATOM 5959 C C . ALA B 1 347 ? 20.141 -15.086 -10.289 1 91.44 347 ALA B C 1
ATOM 5961 O O . ALA B 1 347 ? 20.562 -14.492 -9.297 1 91.44 347 ALA B O 1
ATOM 5962 N N . ALA B 1 348 ? 20.938 -15.367 -11.328 1 91.25 348 ALA B N 1
ATOM 5963 C CA . ALA B 1 348 ? 22.312 -14.914 -11.352 1 91.25 348 ALA B CA 1
ATOM 5964 C C . ALA B 1 348 ? 22.406 -13.391 -11.375 1 91.25 348 ALA B C 1
ATOM 5966 O O . ALA B 1 348 ? 21.656 -12.734 -12.109 1 91.25 348 ALA B O 1
ATOM 5967 N N . GLN B 1 349 ? 23.359 -12.836 -10.625 1 88.06 349 GLN B N 1
ATOM 5968 C CA . GLN B 1 349 ? 23.422 -11.391 -10.469 1 88.06 349 GLN B CA 1
ATOM 5969 C C . GLN B 1 349 ? 24.672 -10.82 -11.109 1 88.06 349 GLN B C 1
ATOM 5971 O O . GLN B 1 349 ? 24.922 -9.617 -11.039 1 88.06 349 GLN B O 1
ATOM 5976 N N . SER B 1 350 ? 25.547 -11.648 -11.625 1 89.25 350 SER B N 1
ATOM 5977 C CA . SER B 1 350 ? 26.75 -11.227 -12.312 1 89.25 350 SER B CA 1
ATOM 5978 C C . SER B 1 350 ? 27.109 -12.172 -13.453 1 89.25 350 SER B C 1
ATOM 5980 O O . SER B 1 350 ? 26.594 -13.297 -13.508 1 89.25 350 SER B O 1
ATOM 5982 N N . LEU B 1 351 ? 27.969 -11.648 -14.297 1 93.5 351 LEU B N 1
ATOM 5983 C CA . LEU B 1 351 ? 28.359 -12.453 -15.445 1 93.5 351 LEU B CA 1
ATOM 5984 C C . LEU B 1 351 ? 29.125 -13.695 -14.992 1 93.5 351 LEU B C 1
ATOM 5986 O O . LEU B 1 351 ? 28.844 -14.797 -15.469 1 93.5 351 LEU B O 1
ATOM 5990 N N . PRO B 1 352 ? 30.031 -13.586 -14.047 1 94.06 352 PRO B N 1
ATOM 5991 C CA . PRO B 1 352 ? 30.703 -14.805 -13.586 1 94.06 352 PRO B CA 1
ATOM 5992 C C . PRO B 1 352 ? 29.75 -15.805 -12.953 1 94.06 352 PRO B C 1
ATOM 5994 O O . PRO B 1 352 ? 29.859 -17.016 -13.195 1 94.06 352 PRO B O 1
ATOM 5997 N N . GLU B 1 353 ? 28.828 -15.312 -12.219 1 92.69 353 GLU B N 1
ATOM 5998 C CA . GLU B 1 353 ? 27.844 -16.203 -11.609 1 92.69 353 GLU B CA 1
ATOM 5999 C C . GLU B 1 353 ? 26.984 -16.891 -12.68 1 92.69 353 GLU B C 1
ATOM 6001 O O . GLU B 1 353 ? 26.688 -18.078 -12.57 1 92.69 353 GLU B O 1
ATOM 6006 N N . LEU B 1 354 ? 26.594 -16.125 -13.633 1 95.38 354 LEU B N 1
ATOM 6007 C CA . LEU B 1 354 ? 25.797 -16.656 -14.727 1 95.38 354 LEU B CA 1
ATOM 6008 C C . LEU B 1 354 ? 26.547 -17.781 -15.438 1 95.38 354 LEU B C 1
ATOM 6010 O O . LEU B 1 354 ? 25.969 -18.844 -15.719 1 95.38 354 LEU B O 1
ATOM 6014 N N . GLN B 1 355 ? 27.812 -17.578 -15.68 1 96.56 355 GLN B N 1
ATOM 6015 C CA . GLN B 1 355 ? 28.641 -18.578 -16.344 1 96.56 355 GLN B CA 1
ATOM 6016 C C . GLN B 1 355 ? 28.781 -19.828 -15.484 1 96.56 355 GLN B C 1
ATOM 6018 O O . GLN B 1 355 ? 28.766 -20.953 -16.016 1 96.56 355 GLN B O 1
ATOM 6023 N N . GLN B 1 356 ? 28.906 -19.609 -14.289 1 96.5 356 GLN B N 1
ATOM 6024 C CA . GLN B 1 356 ? 29 -20.75 -13.375 1 96.5 356 GLN B CA 1
ATOM 6025 C C . GLN B 1 356 ? 27.734 -21.594 -13.406 1 96.5 356 GLN B C 1
ATOM 6027 O O . GLN B 1 356 ? 27.797 -22.828 -13.445 1 96.5 356 GLN B O 1
ATOM 6032 N N . VAL B 1 357 ? 26.609 -20.922 -13.328 1 96 357 VAL B N 1
ATOM 6033 C CA . VAL B 1 357 ? 25.328 -21.625 -13.367 1 96 357 VAL B CA 1
ATOM 6034 C C . VAL B 1 357 ? 25.203 -22.375 -14.695 1 96 357 VAL B C 1
ATOM 6036 O O . VAL B 1 357 ? 24.797 -23.531 -14.719 1 96 357 VAL B O 1
ATOM 6039 N N . PHE B 1 358 ? 25.578 -21.734 -15.766 1 96.38 358 PHE B N 1
ATOM 6040 C CA . PHE B 1 358 ? 25.5 -22.328 -17.094 1 96.38 358 PHE B CA 1
ATOM 6041 C C . PHE B 1 358 ? 26.344 -23.594 -17.172 1 96.38 358 PHE B C 1
ATOM 6043 O O . PHE B 1 358 ? 25.875 -24.625 -17.672 1 96.38 358 PHE B O 1
ATOM 6050 N N . ASN B 1 359 ? 27.531 -23.484 -16.641 1 95.81 359 ASN B N 1
ATOM 6051 C CA . ASN B 1 359 ? 28.438 -24.641 -16.656 1 95.81 359 ASN B CA 1
ATOM 6052 C C . ASN B 1 359 ? 27.891 -25.797 -15.82 1 95.81 359 ASN B C 1
ATOM 6054 O O . ASN B 1 359 ? 28 -26.953 -16.219 1 95.81 359 ASN B O 1
ATOM 6058 N N . ARG B 1 360 ? 27.391 -25.438 -14.766 1 95.62 360 ARG B N 1
ATOM 6059 C CA . ARG B 1 360 ? 26.797 -26.469 -13.906 1 95.62 360 ARG B CA 1
ATOM 6060 C C . ARG B 1 360 ? 25.641 -27.172 -14.602 1 95.62 360 ARG B C 1
ATOM 6062 O O . ARG B 1 360 ? 25.516 -28.391 -14.539 1 95.62 360 ARG B O 1
ATOM 6069 N N . LEU B 1 361 ? 24.781 -26.422 -15.242 1 94.38 361 LEU B N 1
ATOM 6070 C CA . LEU B 1 361 ? 23.625 -26.984 -15.945 1 94.38 361 LEU B CA 1
ATOM 6071 C C . LEU B 1 361 ? 24.094 -27.891 -17.078 1 94.38 361 LEU B C 1
ATOM 6073 O O . LEU B 1 361 ? 23.484 -28.953 -17.312 1 94.38 361 LEU B O 1
ATOM 6077 N N . LEU B 1 362 ? 25.172 -27.531 -17.781 1 92.44 362 LEU B N 1
ATOM 6078 C CA . LEU B 1 362 ? 25.734 -28.344 -18.844 1 92.44 362 LEU B CA 1
ATOM 6079 C C . LEU B 1 362 ? 26.266 -29.672 -18.297 1 92.44 362 LEU B C 1
ATOM 6081 O O . LEU B 1 362 ? 26.062 -30.719 -18.891 1 92.44 362 LEU B O 1
ATOM 6085 N N . GLU B 1 363 ? 26.906 -29.516 -17.188 1 91.94 363 GLU B N 1
ATOM 6086 C CA . GLU B 1 363 ? 27.469 -30.719 -16.578 1 91.94 363 GLU B CA 1
ATOM 6087 C C . GLU B 1 363 ? 26.359 -31.672 -16.125 1 91.94 363 GLU B C 1
ATOM 6089 O O . GLU B 1 363 ? 26.469 -32.875 -16.281 1 91.94 363 GLU B O 1
ATOM 6094 N N . GLU B 1 364 ? 25.375 -31.141 -15.523 1 90.19 364 GLU B N 1
ATOM 6095 C CA . GLU B 1 364 ? 24.234 -31.953 -15.086 1 90.19 364 GLU B CA 1
ATOM 6096 C C . GLU B 1 364 ? 23.578 -32.656 -16.266 1 90.19 364 GLU B C 1
ATOM 6098 O O . GLU B 1 364 ? 23.156 -33.812 -16.156 1 90.19 364 GLU B O 1
ATOM 6103 N N . ARG B 1 365 ? 23.453 -31.953 -17.328 1 86.88 365 ARG B N 1
ATOM 6104 C CA . ARG B 1 365 ? 22.859 -32.531 -18.531 1 86.88 365 ARG B CA 1
ATOM 6105 C C . ARG B 1 365 ? 23.719 -33.656 -19.078 1 86.88 365 ARG B C 1
ATOM 6107 O O . ARG B 1 365 ? 23.203 -34.688 -19.531 1 86.88 365 ARG B O 1
ATOM 6114 N N . ARG B 1 366 ? 24.984 -33.469 -19.047 1 85.62 366 ARG B N 1
ATOM 6115 C CA . ARG B 1 366 ? 25.922 -34.5 -19.516 1 85.62 366 ARG B CA 1
ATOM 6116 C C . ARG B 1 366 ? 25.828 -35.75 -18.672 1 85.62 366 ARG B C 1
ATOM 6118 O O . ARG B 1 366 ? 25.922 -36.875 -19.203 1 85.62 366 ARG B O 1
ATOM 6125 N N . GLN B 1 367 ? 25.656 -35.531 -17.453 1 85.88 367 GLN B N 1
ATOM 6126 C CA . GLN B 1 367 ? 25.562 -36.688 -16.547 1 85.88 367 GLN B CA 1
ATOM 6127 C C . GLN B 1 367 ? 24.25 -37.438 -16.75 1 85.88 367 GLN B C 1
ATOM 6129 O O . GLN B 1 367 ? 24.188 -38.656 -16.594 1 85.88 367 GLN B O 1
ATOM 6134 N N . GLN B 1 368 ? 23.234 -36.75 -17.094 1 81.69 368 GLN B N 1
ATOM 6135 C CA . GLN B 1 368 ? 21.922 -37.344 -17.281 1 81.69 368 GLN B CA 1
ATOM 6136 C C . GLN B 1 368 ? 21.812 -38.062 -18.625 1 81.69 368 GLN B C 1
ATOM 6138 O O . GLN B 1 368 ? 21.062 -39.031 -18.781 1 81.69 368 GLN B O 1
ATOM 6143 N N . ARG B 1 369 ? 22.531 -37.438 -19.562 1 80 369 ARG B N 1
ATOM 6144 C CA . ARG B 1 369 ? 22.5 -38.031 -20.891 1 80 369 ARG B CA 1
ATOM 6145 C C . ARG B 1 369 ? 23.922 -38.219 -21.438 1 80 369 ARG B C 1
ATOM 6147 O O . ARG B 1 369 ? 24.312 -37.531 -22.391 1 80 369 ARG B O 1
ATOM 6154 N N . PRO B 1 370 ? 24.578 -39.125 -20.984 1 72.69 370 PRO B N 1
ATOM 6155 C CA . PRO B 1 370 ? 25.984 -39.281 -21.375 1 72.69 370 PRO B CA 1
ATOM 6156 C C . PRO B 1 370 ? 26.172 -39.656 -22.844 1 72.69 370 PRO B C 1
ATOM 6158 O O . PRO B 1 370 ? 27.203 -39.344 -23.438 1 72.69 370 PRO B O 1
ATOM 6161 N N . ASP B 1 371 ? 25.188 -40.344 -23.406 1 70.81 371 ASP B N 1
ATOM 6162 C CA . ASP B 1 371 ? 25.328 -40.875 -24.766 1 70.81 371 ASP B CA 1
ATOM 6163 C C . ASP B 1 371 ? 24.969 -39.812 -25.812 1 70.81 371 ASP B C 1
ATOM 6165 O O . ASP B 1 371 ? 25.156 -40.031 -27 1 70.81 371 ASP B O 1
ATOM 6169 N N . GLU B 1 372 ? 24.312 -38.719 -25.391 1 65.56 372 GLU B N 1
ATOM 6170 C CA . GLU B 1 372 ? 23.922 -37.688 -26.359 1 65.56 372 GLU B CA 1
ATOM 6171 C C . GLU B 1 372 ? 25.094 -36.781 -26.688 1 65.56 372 GLU B C 1
ATOM 6173 O O . GLU B 1 372 ? 25.797 -36.312 -25.797 1 65.56 372 GLU B O 1
ATOM 6178 N N . LYS B 1 373 ? 25.641 -37.125 -27.875 1 56.72 373 LYS B N 1
ATOM 6179 C CA . LYS B 1 373 ? 26.797 -36.406 -28.391 1 56.72 373 LYS B CA 1
ATOM 6180 C C . LYS B 1 373 ? 26.625 -34.906 -28.219 1 56.72 373 LYS B C 1
ATOM 6182 O O . LYS B 1 373 ? 27.609 -34.188 -28.031 1 56.72 373 LYS B O 1
ATOM 6187 N N . ARG B 1 374 ? 25.484 -34.312 -28.703 1 55.09 374 ARG B N 1
ATOM 6188 C CA . ARG B 1 374 ? 25.297 -32.875 -28.688 1 55.09 374 ARG B CA 1
ATOM 6189 C C . ARG B 1 374 ? 24.734 -32.406 -27.359 1 55.09 374 ARG B C 1
ATOM 6191 O O . ARG B 1 374 ? 23.531 -32.562 -27.109 1 55.09 374 ARG B O 1
ATOM 6198 N N . ASN B 1 375 ? 25.5 -32.375 -26.359 1 59.5 375 ASN B N 1
ATOM 6199 C CA . ASN B 1 375 ? 25.219 -31.969 -25 1 59.5 375 ASN B CA 1
ATOM 6200 C C . ASN B 1 375 ? 24.656 -30.547 -24.938 1 59.5 375 ASN B C 1
ATOM 6202 O O . ASN B 1 375 ? 25.359 -29.625 -24.531 1 59.5 375 ASN B O 1
ATOM 6206 N N . GLN B 1 376 ? 23.562 -30.344 -25.766 1 75.12 376 GLN B N 1
ATOM 6207 C CA . GLN B 1 376 ? 23.031 -29 -25.797 1 75.12 376 GLN B CA 1
ATOM 6208 C C . GLN B 1 376 ? 21.859 -28.844 -24.828 1 75.12 376 GLN B C 1
ATOM 6210 O O . GLN B 1 376 ? 21.094 -29.797 -24.625 1 75.12 376 GLN B O 1
ATOM 6215 N N . LEU B 1 377 ? 21.906 -27.875 -23.969 1 85.44 377 LEU B N 1
ATOM 6216 C CA . LEU B 1 377 ? 20.781 -27.5 -23.125 1 85.44 377 LEU B CA 1
ATOM 6217 C C . LEU B 1 377 ? 19.547 -27.188 -23.953 1 85.44 377 LEU B C 1
ATOM 6219 O O . LEU B 1 377 ? 19.641 -26.969 -25.156 1 85.44 377 LEU B O 1
ATOM 6223 N N . ASP B 1 378 ? 18.391 -27.312 -23.375 1 86.88 378 ASP B N 1
ATOM 6224 C CA . ASP B 1 378 ? 17.125 -26.938 -24 1 86.88 378 ASP B CA 1
ATOM 6225 C C . ASP B 1 378 ? 17.219 -25.562 -24.641 1 86.88 378 ASP B C 1
ATOM 6227 O O . ASP B 1 378 ? 17.875 -24.656 -24.109 1 86.88 378 ASP B O 1
ATOM 6231 N N . THR B 1 379 ? 16.609 -25.453 -25.766 1 90.31 379 THR B N 1
ATOM 6232 C CA . THR B 1 379 ? 16.641 -24.203 -26.516 1 90.31 379 THR B CA 1
ATOM 6233 C C . THR B 1 379 ? 16.188 -23.031 -25.656 1 90.31 379 THR B C 1
ATOM 6235 O O . THR B 1 379 ? 16.766 -21.938 -25.703 1 90.31 379 THR B O 1
ATOM 6238 N N . ALA B 1 380 ? 15.148 -23.234 -24.891 1 90.12 380 ALA B N 1
ATOM 6239 C CA . ALA B 1 380 ? 14.625 -22.172 -24.031 1 90.12 380 ALA B CA 1
ATOM 6240 C C . ALA B 1 380 ? 15.656 -21.781 -22.969 1 90.12 380 ALA B C 1
ATOM 6242 O O . ALA B 1 380 ? 15.773 -20.609 -22.625 1 90.12 380 ALA B O 1
ATOM 6243 N N . VAL B 1 381 ? 16.359 -22.719 -22.453 1 93.81 381 VAL B N 1
ATOM 6244 C CA . VAL B 1 381 ? 17.391 -22.469 -21.453 1 93.81 381 VAL B CA 1
ATOM 6245 C C . VAL B 1 381 ? 18.531 -21.656 -22.062 1 93.81 381 VAL B C 1
ATOM 6247 O O . VAL B 1 381 ? 19 -20.688 -21.469 1 93.81 381 VAL B O 1
ATOM 6250 N N . MET B 1 382 ? 18.938 -22.078 -23.25 1 94.12 382 MET B N 1
ATOM 6251 C CA . MET B 1 382 ? 20 -21.375 -23.953 1 94.12 382 MET B CA 1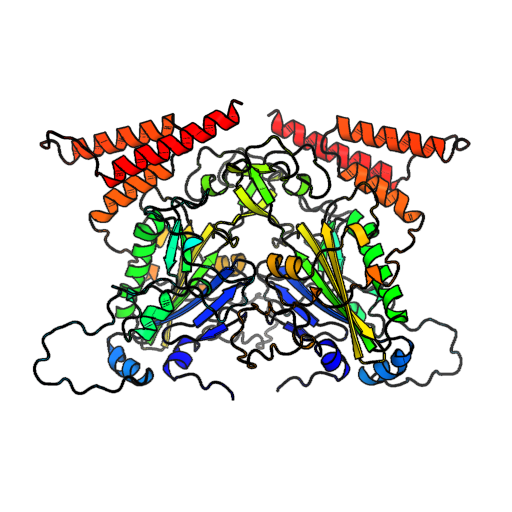
ATOM 6252 C C . MET B 1 382 ? 19.594 -19.938 -24.25 1 94.12 382 MET B C 1
ATOM 6254 O O . MET B 1 382 ? 20.406 -19.016 -24.109 1 94.12 382 MET B O 1
ATOM 6258 N N . ARG B 1 383 ? 18.406 -19.812 -24.688 1 92.94 383 ARG B N 1
ATOM 6259 C CA . ARG B 1 383 ? 17.906 -18.469 -24.969 1 92.94 383 ARG B CA 1
ATOM 6260 C C . ARG B 1 383 ? 17.938 -17.609 -23.719 1 92.94 383 ARG B C 1
ATOM 6262 O O . ARG B 1 383 ? 18.328 -16.438 -23.766 1 92.94 383 ARG B O 1
ATOM 6269 N N . GLU B 1 384 ? 17.469 -18.156 -22.609 1 93.69 384 GLU B N 1
ATOM 6270 C CA . GLU B 1 384 ? 17.5 -17.422 -21.344 1 93.69 384 GLU B CA 1
ATOM 6271 C C . GLU B 1 384 ? 18.922 -17.031 -20.969 1 93.69 384 GLU B C 1
ATOM 6273 O O . GLU B 1 384 ? 19.172 -15.922 -20.484 1 93.69 384 GLU B O 1
ATOM 6278 N N . TYR B 1 385 ? 19.875 -17.969 -21.125 1 95.62 385 TYR B N 1
ATOM 6279 C CA . TYR B 1 385 ? 21.266 -17.672 -20.844 1 95.62 385 TYR B CA 1
ATOM 6280 C C . TYR B 1 385 ? 21.734 -16.453 -21.625 1 95.62 385 TYR B C 1
ATOM 6282 O O . TYR B 1 385 ? 22.375 -15.547 -21.062 1 95.62 385 TYR B O 1
ATOM 6290 N N . GLU B 1 386 ? 21.422 -16.438 -22.844 1 94.81 386 GLU B N 1
ATOM 6291 C CA . GLU B 1 386 ? 21.859 -15.336 -23.703 1 94.81 386 GLU B CA 1
ATOM 6292 C C . GLU B 1 386 ? 21.188 -14.023 -23.297 1 94.81 386 GLU B C 1
ATOM 6294 O O . GLU B 1 386 ? 21.844 -12.977 -23.266 1 94.81 386 GLU B O 1
ATOM 6299 N N . GLU B 1 387 ? 19.953 -14.055 -23.062 1 90.94 387 GLU B N 1
ATOM 6300 C CA . GLU B 1 387 ? 19.234 -12.836 -22.672 1 90.94 387 GLU B CA 1
ATOM 6301 C C . GLU B 1 387 ? 19.734 -12.305 -21.344 1 90.94 387 GLU B C 1
ATOM 6303 O O . GLU B 1 387 ? 19.922 -11.094 -21.188 1 90.94 387 GLU B O 1
ATOM 6308 N N . ARG B 1 388 ? 19.875 -13.195 -20.391 1 92.19 388 ARG B N 1
ATOM 6309 C CA . ARG B 1 388 ? 20.375 -12.781 -19.094 1 92.19 388 ARG B CA 1
ATOM 6310 C C . ARG B 1 388 ? 21.797 -12.211 -19.203 1 92.19 388 ARG B C 1
ATOM 6312 O O . ARG B 1 388 ? 22.141 -11.258 -18.516 1 92.19 388 ARG B O 1
ATOM 6319 N N . ARG B 1 389 ? 22.625 -12.836 -20.031 1 94.06 389 ARG B N 1
ATOM 6320 C CA . ARG B 1 389 ? 23.969 -12.344 -20.281 1 94.06 389 ARG B CA 1
ATOM 6321 C C . ARG B 1 389 ? 23.938 -10.906 -20.797 1 94.06 389 ARG B C 1
ATOM 6323 O O . ARG B 1 389 ? 24.719 -10.062 -20.344 1 94.06 389 ARG B O 1
ATOM 6330 N N . LYS B 1 390 ? 23.031 -10.656 -21.688 1 89.75 390 LYS B N 1
ATOM 6331 C CA . LYS B 1 390 ? 22.891 -9.305 -22.219 1 89.75 390 LYS B CA 1
ATOM 6332 C C . LYS B 1 390 ? 22.484 -8.32 -21.141 1 89.75 390 LYS B C 1
ATOM 6334 O O . LYS B 1 390 ? 23.016 -7.211 -21.062 1 89.75 390 LYS B O 1
ATOM 6339 N N . GLU B 1 391 ? 21.562 -8.672 -20.312 1 84.94 391 GLU B N 1
ATOM 6340 C CA . GLU B 1 391 ? 21.078 -7.82 -19.219 1 84.94 391 GLU B CA 1
ATOM 6341 C C . GLU B 1 391 ? 22.188 -7.473 -18.25 1 84.94 391 GLU B C 1
ATOM 6343 O O . GLU B 1 391 ? 22.344 -6.312 -17.859 1 84.94 391 GLU B O 1
ATOM 6348 N N . LEU B 1 392 ? 22.953 -8.469 -17.875 1 87.44 392 LEU B N 1
ATOM 6349 C CA . LEU B 1 392 ? 24.031 -8.281 -16.891 1 87.44 392 LEU B CA 1
ATOM 6350 C C . LEU B 1 392 ? 25.172 -7.457 -17.5 1 87.44 392 LEU B C 1
ATOM 6352 O O . LEU B 1 392 ? 25.812 -6.676 -16.797 1 87.44 392 LEU B O 1
ATOM 6356 N N . ALA B 1 393 ? 25.438 -7.645 -18.766 1 87.75 393 ALA B N 1
ATOM 6357 C CA . ALA B 1 393 ? 26.469 -6.867 -19.438 1 87.75 393 ALA B CA 1
ATOM 6358 C C . ALA B 1 393 ? 26.109 -5.387 -19.469 1 87.75 393 ALA B C 1
ATOM 6360 O O . ALA B 1 393 ? 26.969 -4.523 -19.312 1 87.75 393 ALA B O 1
ATOM 6361 N N . GLU B 1 394 ? 24.891 -5.137 -19.656 1 79.38 394 GLU B N 1
ATOM 6362 C CA . GLU B 1 394 ? 24.422 -3.756 -19.688 1 79.38 394 GLU B CA 1
ATOM 6363 C C . GLU B 1 394 ? 24.516 -3.096 -18.328 1 79.38 394 GLU B C 1
ATOM 6365 O O . GLU B 1 394 ? 24.766 -1.896 -18.219 1 79.38 394 GLU B O 1
ATOM 6370 N N . GLU B 1 395 ? 24.312 -3.805 -17.312 1 75.5 395 GLU B N 1
ATOM 6371 C CA . GLU B 1 395 ? 24.391 -3.291 -15.938 1 75.5 395 GLU B CA 1
ATOM 6372 C C . GLU B 1 395 ? 25.828 -2.91 -15.57 1 75.5 395 GLU B C 1
ATOM 6374 O O . GLU B 1 395 ? 26.047 -1.932 -14.859 1 75.5 395 GLU B O 1
ATOM 6379 N N . VAL B 1 396 ? 26.859 -3.67 -15.93 1 71.38 396 VAL B N 1
ATOM 6380 C CA . VAL B 1 396 ? 28.266 -3.416 -15.641 1 71.38 396 VAL B CA 1
ATOM 6381 C C . VAL B 1 396 ? 28.719 -2.135 -16.344 1 71.38 396 VAL B C 1
ATOM 6383 O O . VAL B 1 396 ? 29.5 -1.355 -15.797 1 71.38 396 VAL B O 1
ATOM 6386 N N . LEU B 1 397 ? 28.266 -1.952 -17.469 1 63.88 397 LEU B N 1
ATOM 6387 C CA . LEU B 1 397 ? 28.609 -0.75 -18.219 1 63.88 397 LEU B CA 1
ATOM 6388 C C . LEU B 1 397 ? 28.109 0.5 -17.5 1 63.88 397 LEU B C 1
ATOM 6390 O O . LEU B 1 397 ? 28.75 1.55 -17.547 1 63.88 397 LEU B O 1
ATOM 6394 N N . ILE B 1 398 ? 27.125 0.321 -16.75 1 58.88 398 ILE B N 1
ATOM 6395 C CA . ILE B 1 398 ? 26.531 1.437 -16.031 1 58.88 398 ILE B CA 1
ATOM 6396 C C . ILE B 1 398 ? 27.359 1.748 -14.781 1 58.88 398 ILE B C 1
ATOM 6398 O O . ILE B 1 398 ? 27.594 2.916 -14.461 1 58.88 398 ILE B O 1
ATOM 6402 N N . GLU B 1 399 ? 27.719 0.727 -14.039 1 57.94 399 GLU B N 1
ATOM 6403 C CA . GLU B 1 399 ? 28.5 0.919 -12.812 1 57.94 399 GLU B CA 1
ATOM 6404 C C . GLU B 1 399 ? 29.891 1.454 -13.117 1 57.94 399 GLU B C 1
ATOM 6406 O O . GLU B 1 399 ? 30.5 2.145 -12.297 1 57.94 399 GLU B O 1
ATOM 6411 N N . GLY B 1 400 ? 30.516 1.126 -14.227 1 48.12 400 GLY B N 1
ATOM 6412 C CA . GLY B 1 400 ? 31.844 1.567 -14.617 1 48.12 400 GLY B CA 1
ATOM 6413 C C . GLY B 1 400 ? 31.859 2.961 -15.219 1 48.12 400 GLY B C 1
ATOM 6414 O O . GLY B 1 400 ? 32.938 3.559 -15.383 1 48.12 400 GLY B O 1
ATOM 6415 N N . ASN B 1 401 ? 30.766 3.455 -15.75 1 44 401 ASN B N 1
ATOM 6416 C CA . ASN B 1 401 ? 30.781 4.816 -16.281 1 44 401 ASN B CA 1
ATOM 6417 C C . ASN B 1 401 ? 30.344 5.832 -15.227 1 44 401 ASN B C 1
ATOM 6419 O O . ASN B 1 401 ? 29.406 5.59 -14.477 1 44 401 ASN B O 1
#

pLDDT: mean 83.3, std 19.62, range [28.61, 98.94]

Foldseek 3Di:
DPPDDQQLVCLQCVLHDQDDACWDDDLFWIWHFDLVQLATLKIKGWDAAPVCVVVVCVSSVPDPPPPDDVPPPPPQFADPPPQAQAWDPVDPPLRIDGCQQADADDDDDPFPPRHQWHFAFQPDLVRQGSDNRRSSVSSHSRTTTATFRPLCRVAVVVFLVVLQVVVSNVFNRTKMKMKRFFQDKFWKAADPPQCDDPDRGPGDDIGGDDPVVPPDDPSVRIDIDGDWFFTGPSGNTHGQKMKMKMWGAHPVGAIAIWMFIGGRALDQDDDFRVVRTDAPVVVCVRSVTAPSVNNQPDPPVPPPPPPPPPPPRPGNNPGHHPCVVDPSGDDDDPVSVLSSLLSCLLPDQAPVSNVVSVVVVLVVQCVVPVPPPPSDRDPVSVVSSVVSNVVRVVVVVVVVD/DPPDDQQLVCLQCVLHDQDDACWDDDLFWIWHFDLVQLATLKIKGWDAAPVCVVVVCVSSVPDPPPPDDVPDVPPQFADPPPQAQAWDPVDPPLRIDGCQQADADDDDPPFPPRHQWHFAFQPDLVRQGSDNRRSSVSSHSRTTTATFRPLCRVAVVVFLVVLQVVVSNVFNRTKMKMKRFFQDKFWKAADPPQCDDPDRGPGDDIGGDDPVVPPDDPSVRIDIDGDWFFTGPSGNTHGQKMKMKMWGAHPVGAIAIWMFIGGRALDQDDDFRVVRTDAPVVVCVRSVTAPSVNNQPDPPVPPPPPPPPPPPRPGSNPGHHPCVVDPSGDDDDPVSVLSSLLSCLLPDQAPVSNVVSVVVVLVVQCVVPVPPPPSDRDPVSVVSSVVSNVVRVVVVVVVVD

InterPro domains:
  IPR001604 DNA/RNA non-specific endonuclease/pyrophosphatase/phosphodiesterase domain [PF01223] (12-295)
  IPR001604 DNA/RNA non-specific endonuclease/pyrophosphatase/phosphodiesterase domain [SM00892] (25-298)
  IPR020821 ENPP1-3/EXOG-like, endonuclease/phosphodiesterase domain [SM00477] (26-298)
  IPR040255 Non-specific endonuclease [PTHR13966] (11-301)
  IPR044925 His-Me finger superfamily [SSF54060] (16-296)
  IPR044929 DNA/RNA non-specific endonuclease superfamily [G3DSA:3.40.570.10] (6-309)

Radius of gyration: 29.04 Å; Cα contacts (8 Å, |Δi|>4): 1481; chains: 2; bounding box: 66×84×71 Å